Protein 7KDX (pdb70)

Secondary structure (DSSP, 8-state):
-EEEEEEEEESS-B--HHHHHHHHHHTTSHHHHHHEEEPPPEEE---HHHHHHT--SEEEEEEE--TTTHHHHHHHHHHHHHH-TT-EEEEESTTS-SS-TTHHHH-TT--EEE-SS-HHHHHHHHHHHH---TTSTTEEEEETTEEEE-SPPPPP-SEE----TTTTTTTHHHHHHHHHTT---BEEE-SEE--SS--TT--GGG-SS---EEE-HHHHHHHHHHHHHTT--EEEE--SSBTSSTHHHHHHHHHHHHHHHH----EEE-PBPSS--HHHHHHHHHHHHTT-B--EE---B---HHHHHHTT--PPPHHHHHHHHHHHHHTT--EEEEEEET-TT--HHHHHHHHHHHHHTT--S-EEEEE-EE-TTSTT-SHHHHHHHT-EEEEEESS----GGGS-EEEEEEE-SSS-HHHHHHHHHHHHHHIIIIITSTTHHHHHHHHHHH---HHHHHHHHHHHHHT-TTSHHHHHHHHHHHHHHHHHH-TTS-SSSHHHHSHHHHHHHGGG---S---HHHHHHHHHHHTHHHHHHHHHHHHHHTT--GGG-HHHHHHHHHHHHTB--TT--TTT-EEEEESS-HHHHHTTPPP----EEEEE----BSTTS-B---TT-HHHHHHHHH--TTTT--SS-SB--TTTSEEEE-/--SEEEEEEEEESS-B--HHHHHHHHHHTTSHHHHHHEEEPPPEEE---HHHHHHT--SEEEEEEE--TTTHHHHHHHHHHHHHH-TT-EEEEESTTS-SS-TTHHHH-TT--EEE-S--HHHHHHHHHHHTSSS--GGGSTTEEEEETTEEEE-SPPPPPPSEE----TTTTTTTHHHHHHHHHTT---BEEE-SEE--SS--TT--GGG-TT---EEE-HHHHHHHHHHHHHTT--EEEE--SSBTSSTHHHHHHHHHHHHHHHH----EEE-PBPSS--HHHHHHHHHHHHTT-B--EE---B---HHHHHHTT--PPPHHHHHHHHHHHHHTT--EEEEEEET-TT--HHHHHHHHHHHHHTT--S-EEEEE-B--TTSTT-SHHHHHHHT-EEEEEE-S-----GGGS-EEEEEEE-SSS-HHHHHHHHHHHHHHIIIIITSTTHHHHHHHHHHH---HHHHHHHHHHHHHT-TTSHHHHHHHHHHHHHHHHHH-TTS-STTHHHH-HHHHHHHGGG---S---HHHHHHHHHHHTHHHHHHHHHHHHHHTT--STT-HHHHHHHHHHHHTB--TT--TTT-EEEEESS-HHHHHTTPPP----EEEEE----BSGGG-B---TT-HHHHHHHHH--TTTT--SS-SB--GGGEEEEE-

Nearest PDB structures (foldseek):
  7kdx-assembly2_B  TM=1.002E+00  e=0.000E+00  Streptomyces tokunonensis
  7kdy-assembly1_A  TM=9.959E-01  e=0.000E+00  Streptomyces tokunonensis
  7kdx-assembly1_A  TM=9.984E-01  e=0.000E+00  Streptomyces tokunonensis
  7kdy-assembly2_B  TM=9.986E-01  e=0.000E+00  Streptomyces tokunonensis
  1olt-assembly1_A  TM=6.383E-01  e=1.912E-04  Escherichia coli K-12

InterPro domains:
  IPR006158 Cobalamin (vitamin B12)-binding domain [PF02310] (65-134)
  IPR006158 Cobalamin (vitamin B12)-binding domain [PS51332] (1-144)
  IPR006638 Elp3/MiaA/NifB-like, radical SAM core domain [SM00729] (196-414)
  IPR007197 Radical SAM [PS51918] (192-417)
  IPR007197 Radical SAM [SFLDS00029] (6-680)
  IPR023404 Radical SAM, alpha/beta horseshoe [G3DSA:3.80.30.20] (195-388)
  IPR034466 Methyltransferase, class B [SFLDG01123] (6-680)
  IPR034514 Carbapenem intermediate methyltransferase ThnK-like [SFLDF00435] (6-680)
  IPR036724 Cobalamin-binding domain superfamily [SSF52242] (65-139)
  IPR051198 Tetrapyrrole and bacteriochlorophyll biosynthesis methyltransferases [PTHR43409] (62-434)
  IPR058240 Radical SAM superfamily [SSF102114] (189-393)

Solvent-accessible surface area: 51742 Å² total

B-factor: mean 26.06, std 11.7, range [6.48, 109.33]

Organism: Streptomyces tokunonensis (NCBI:txid2689386)

Sequence (1322 aa):
GRKVYFVGLNEYPFLPLVAGLLRTYAEQDERIAAAYDFQEPVFLVAPVQEMADGIVEPDVLALSCYVWNFRRRQMKVAKLVKERYPNVLVVAGGPHVPDRPGNFFEEKHPYVDVLAHGEGEVAFRELLATRLSDYTAVPGVSVRRGTEAVVGPKAKRLPRLIDTPSPYLLGVMDGAVATCRERGLRFYALWETNRGCPYSCSFCDWGSATMSSTLRKFEDERLQDEIEWFARHDDVEDLFICDANFGIMPRDLEIAHALAEARGELGAPRQQVRVNFAKNSNDRVFDISKTWHDADLLMMGTTLSMQSTDMDVLEAIDRKNIGLDNYRKLQQRYAAENIHTYTELILGLPMMETARSFRDGIGSLLEAGNHEDLRVYELGILPNAPLNTPEKIEQYGLRTVPKRMMYVETPDDEAETFEMVMETNAMPRDAWVESFSSFIQAVQFLHNGCYTRYLSIFLRQEHGIGYTRFYEGLQDYFTGRPDTVLGALYLRMRSLYHDYIDMPALPLANLVASQPDMAADLAPYGRRRGWTIDNWGWLRIATDFDRFHTELREYLATLGLDPAGDARLEDVLRFQQDVMLRPDYSPELGKSAEYAHDWPGYFAGGLLRPRRVRVAYGDQSFGANGRYRPVPGDLKAFTMAAIGTSYPVSRMGHFCHRRFESSAEVTSLSRGRKVYFVGLNEYPFLPLVAGLLRTYAEQDERIAAAYDDFQEPVFLVAPVQEMADGIVEPDVLALSCYVWNFRRQMKVAKLVKERYPNVLVVAGGPHVPDRPGNFFEKHPYVDVLAHGEGEVAFRELLATRLSDHPDYTAVPGVSVRRGTEAVVGPKAKRLPRLIDTPSPYLLGVMDGAVATCRERGLRFYALWETNRGCPYSSCSSFCDWGSATMSTLRKFEDERLQDEIEWFARHDVEDLFICDANFGIMPRDLEIAHALAEARGELGAPRRQVRVNFAKNSNDRVFDISKTWHDADLLMGTTLSMQSTDMDVLEAIDRKNIGLDNYRKLQQRYAAENIHTYTELILGLPMETARSFRDGIGSLLEAGNHEDLRVYELGILPNAPLNTPEKIEQYGLRTVPKRMMYVERTPDDDEAETFFEMVMETNAMPRDAWVESFSFIQAVQFLHNGCCYTRRYLSIFLRQEHGIGYTRFYEGLQDYFTGRPDTVLGALYLRMRSSLYHDYIDMPALPLANLVASQPDMAADLAPYGRRRGWTIDDNWGWLRIATDFDRFHTELREYLATLGLDPAGDARLEDVLRFQQDVMLRPDYSPELGKSAEYAHDWPGYFAGGLLRPRRVRVAYGDQSFGANGRYRPVPGDLKAFTMAAIGTSYPVSRMGHFCHRFESAEVTSL

Radius of gyration: 35.98 Å; Cα contacts (8 Å, |Δi|>4): 2630; chains: 2; bounding box: 91×93×91 Å

Foldseek 3Di:
DAEEEEEAEDAAFAFPQVLLQQVQLLVVPVVLVVPYDYDQYHYYDDDLVVVLVVCPRHQEYEYADDLQFNLSVLSSLVSNCVVPVNHAYEYEYQQCFPDCAQVCVVRVSHFKYFYADPNQQSSVVSVVVPPVHLQRARMWGQDPRDTRHHHHHDDADLAHETDGSLVVCVSVVSVVVCVVVVHQYEYEAEQKDADCAAQQLDCQSVHYVHDIGGYHDVVLLVVLLSQLVVANAHYEYRDQAQQPDPCSLVSLLSNLVSCVPRVPHQEYHYAHHQPDDVSLVSSQLSCLVSNHYPAHENEDQFDDPVLCVLRRHDHDDLLVLLVVLVVCVVVLRHHAYEHEFPGFQDALVRLLVRVLSNVVSPPQAHYHYYFRWRGSPRNCPDPVNCVVWVFDWDKAFAAADPDPSRTRITTTTQDTPRYHNLSSLLSVLLVLCSCCCRNLLLCVLVLVCCCVPVVQGPSNVSVLLLVVLCVPCPALSVVLSVVSSVLVVCNRVPRNCHPQQNQVVDVVLQVLCVLQDDDRRDDSSLSSNSSCLVVVVRNLVVVLVSCVVVVRRCVVPVQSVQVSVVSSQFFQHQQDDLVVWGKDWGQWPSLCVVSPDDIDRFIKMWTFNQQAFFSVRPQGHDRPRSNSSSCRAFNDSPPGTRRGHGGGPRNPTDIGTD/DQAAEEEEEAEDAAFEFPQVLLLQVQLLVVPVVLVRHYDYDQYHYYDDDLVVVLVVCPNHQEYEYADDLQFNLSVLSSLVSNCVVPVNHAYEYEYQQCFPDCAQVCVVRVSHFKYAAFDPNQQSSLQSVLVPDPHRDSLAGARMWGQDPRDTRHHHHDDDADLEHETDRSLVVCSRVVSVVVCVVVVHQHEYEAEQKDAACAAQQLDCQSVHYVHDIHGYDDVNLLVVLLSQLVVQNAHYEYRDQAQQPDPCSLVSLLSNLVSCVPRVDHQEYHYAHHQPDDVSLVSSLLSCVVSLHYPAHENEDQFDDPVLCVLRRHDHDDLLVLLVVLVVCVVSVRHHAYEHEFPGFQDALVRLLVRVLSNVVSPPQAYYHYDFRWRGSPRNCPDPVNCVVWVFDWDWAFAAQDPDDPSRTRTTTTTQDTPRYHNLSSLLSVLLVLCSCCCRNLLLCVLVLVCCCVPVVQGPSNVSVLLLVVLCVPCPALSVVLSVVSSVLVVCNRVPRNCHPQQNQVVDVVLCVQCVLQDDDRRDDSSLSSNSSCLVVVVRNLVVVLVSCVVVVRRVVVPQVSVQSSVVSSQFFQHLQADLVQFGKDKGQWPSVCVVSPDDIDRFIKMKTFNDQAFWRVRPQGHDRPRSNSSSCRAFNDSPPGIRGGHGGGDPVRMDMGTD

Structure (mmCIF, N/CA/C/O backbone):
data_7KDX
#
_entry.id   7KDX
#
_cell.length_a   68.644
_cell.length_b   137.739
_cell.length_c   77.914
_cell.angle_alpha   90.000
_cell.angle_beta   90.470
_cell.angle_gamma   90.000
#
_symmetry.space_group_name_H-M   'P 1 21 1'
#
loop_
_entity.id
_entity.type
_entity.pdbx_description
1 polymer 'Methyltransferase TokK'
2 non-polymer 'IRON/SULFUR CLUSTER'
3 non-polymer "5'-DEOXYADENOSINE"
4 non-polymer COBALAMIN
5 non-polymer METHIONINE
6 non-polymer 1,2-ETHANEDIOL
7 non-polymer 'POTASSIUM ION'
8 non-polymer 'CHLORIDE ION'
9 water water
#
loop_
_atom_site.group_PDB
_atom_site.id
_atom_site.type_symbol
_atom_site.label_atom_id
_atom_site.label_alt_id
_atom_site.label_comp_id
_atom_site.label_asym_id
_atom_site.label_entity_id
_atom_site.label_seq_id
_atom_site.pdbx_PDB_ins_code
_atom_site.Cartn_x
_atom_site.Cartn_y
_atom_site.Cartn_z
_atom_site.occupancy
_atom_site.B_iso_or_equiv
_atom_site.auth_seq_id
_atom_site.auth_comp_id
_atom_site.auth_asym_id
_atom_site.auth_atom_id
_atom_site.pdbx_PDB_model_num
ATOM 1 N N . GLY A 1 9 ? -7.274 -24.138 -3.066 1.00 37.92 9 GLY A N 1
ATOM 2 C CA . GLY A 1 9 ? -7.121 -23.526 -4.373 1.00 37.78 9 GLY A CA 1
ATOM 3 C C . GLY A 1 9 ? -5.689 -23.482 -4.872 1.00 36.76 9 GLY A C 1
ATOM 4 O O . GLY A 1 9 ? -4.747 -23.675 -4.102 1.00 38.98 9 GLY A O 1
ATOM 5 N N . ARG A 1 10 ? -5.525 -23.241 -6.172 1.00 32.22 10 ARG A N 1
ATOM 6 C CA . ARG A 1 10 ? -4.197 -23.078 -6.751 1.00 31.65 10 ARG A CA 1
ATOM 7 C C . ARG A 1 10 ? -3.585 -21.759 -6.289 1.00 32.01 10 ARG A C 1
ATOM 8 O O . ARG A 1 10 ? -4.091 -20.682 -6.621 1.00 30.31 10 ARG A O 1
ATOM 16 N N . LYS A 1 11 ? -2.487 -21.844 -5.543 1.00 32.41 11 LYS A N 1
ATOM 17 C CA . LYS A 1 11 ? -1.892 -20.669 -4.922 1.00 30.94 11 LYS A CA 1
ATOM 18 C C . LYS A 1 11 ? -1.045 -19.912 -5.939 1.00 28.90 11 LYS A C 1
ATOM 19 O O . LYS A 1 11 ? -0.148 -20.486 -6.565 1.00 25.89 11 LYS A O 1
ATOM 25 N N . VAL A 1 12 ? -1.341 -18.628 -6.109 1.00 25.73 12 VAL A N 1
ATOM 26 C CA . VAL A 1 12 ? -0.623 -17.755 -7.030 1.00 22.31 12 VAL A CA 1
ATOM 27 C C . VAL A 1 12 ? 0.216 -16.796 -6.199 1.00 20.67 12 VAL A C 1
ATOM 28 O O . VAL A 1 12 ? -0.327 -16.029 -5.392 1.00 18.64 12 VAL A O 1
ATOM 32 N N . TYR A 1 13 ? 1.536 -16.859 -6.374 1.00 21.16 13 TYR A N 1
ATOM 33 C CA . TYR A 1 13 ? 2.482 -15.975 -5.701 1.00 21.80 13 TYR A CA 1
ATOM 34 C C . TYR A 1 13 ? 3.007 -14.937 -6.685 1.00 24.55 13 TYR A C 1
ATOM 35 O O . TYR A 1 13 ? 3.359 -15.277 -7.819 1.00 23.93 13 TYR A O 1
ATOM 44 N N . PHE A 1 14 ? 3.054 -13.679 -6.253 1.00 23.58 14 PHE A N 1
ATOM 45 C CA . PHE A 1 14 ? 3.688 -12.596 -6.998 1.00 22.22 14 PHE A CA 1
ATOM 46 C C . PHE A 1 14 ? 4.965 -12.186 -6.280 1.00 23.31 14 PHE A C 1
ATOM 47 O O . PHE A 1 14 ? 4.961 -12.015 -5.056 1.00 24.79 14 PHE A O 1
ATOM 55 N N . VAL A 1 15 ? 6.051 -12.018 -7.031 1.00 19.51 15 VAL A N 1
ATOM 56 C CA . VAL A 1 15 ? 7.294 -11.479 -6.484 1.00 19.18 15 VAL A CA 1
ATOM 57 C C . VAL A 1 15 ? 7.723 -10.304 -7.350 1.00 18.06 15 VAL A C 1
ATOM 58 O O . VAL A 1 15 ? 8.002 -10.475 -8.543 1.00 18.13 15 VAL A O 1
ATOM 62 N N . GLY A 1 16 ? 7.769 -9.115 -6.755 1.00 15.49 16 GLY A N 1
ATOM 63 C CA . GLY A 1 16 ? 8.221 -7.918 -7.435 1.00 15.08 16 GLY A CA 1
ATOM 64 C C . GLY A 1 16 ? 8.972 -7.038 -6.461 1.00 16.98 16 GLY A C 1
ATOM 65 O O . GLY A 1 16 ? 8.401 -6.105 -5.887 1.00 18.99 16 GLY A O 1
ATOM 66 N N . LEU A 1 17 ? 10.254 -7.341 -6.261 1.00 17.09 17 LEU A N 1
ATOM 67 C CA . LEU A 1 17 ? 11.047 -6.707 -5.216 1.00 17.62 17 LEU A CA 1
ATOM 68 C C . LEU A 1 17 ? 11.446 -5.290 -5.593 1.00 17.85 17 LEU A C 1
ATOM 69 O O . LEU A 1 17 ? 11.849 -5.017 -6.728 1.00 16.98 17 LEU A O 1
ATOM 74 N N . ASN A 1 18 ? 11.362 -4.394 -4.618 1.00 16.13 18 ASN A N 1
ATOM 75 C CA . ASN A 1 18 ? 11.809 -3.021 -4.773 1.00 21.41 18 ASN A CA 1
ATOM 76 C C . ASN A 1 18 ? 12.671 -2.678 -3.569 1.00 19.84 18 ASN A C 1
ATOM 77 O O . ASN A 1 18 ? 12.313 -3.008 -2.434 1.00 18.24 18 ASN A O 1
ATOM 82 N N . GLU A 1 19 ? 13.813 -2.027 -3.810 1.00 16.98 19 GLU A N 1
ATOM 83 C CA . GLU A 1 19 ? 14.675 -1.650 -2.693 1.00 23.59 19 GLU A CA 1
ATOM 84 C C . GLU A 1 19 ? 14.006 -0.605 -1.809 1.00 22.28 19 GLU A C 1
ATOM 85 O O . GLU A 1 19 ? 14.061 -0.698 -0.577 1.00 24.58 19 GLU A O 1
ATOM 91 N N . TYR A 1 20 ? 13.372 0.394 -2.415 1.00 20.78 20 TYR A N 1
ATOM 92 C CA . TYR A 1 20 ? 12.548 1.317 -1.650 1.00 22.32 20 TYR A CA 1
ATOM 93 C C . TYR A 1 20 ? 11.102 0.831 -1.630 1.00 21.83 20 TYR A C 1
ATOM 94 O O . TYR A 1 20 ? 10.643 0.199 -2.587 1.00 19.39 20 TYR A O 1
ATOM 103 N N . PRO A 1 21 ? 10.357 1.084 -0.546 1.00 22.91 21 PRO A N 1
ATOM 104 C CA . PRO A 1 21 ? 8.973 0.593 -0.483 1.00 24.19 21 PRO A CA 1
ATOM 105 C C . PRO A 1 21 ? 8.060 1.256 -1.504 1.00 22.08 21 PRO A C 1
ATOM 106 O O . PRO A 1 21 ? 7.694 2.429 -1.368 1.00 23.85 21 PRO A O 1
ATOM 110 N N . PHE A 1 22 ? 7.728 0.508 -2.554 1.00 21.70 22 PHE A N 1
ATOM 111 C CA . PHE A 1 22 ? 6.713 0.888 -3.526 1.00 19.13 22 PHE A CA 1
ATOM 112 C C . PHE A 1 22 ? 5.625 -0.173 -3.486 1.00 20.63 22 PHE A C 1
ATOM 113 O O . PHE A 1 22 ? 5.926 -1.371 -3.492 1.00 24.60 22 PHE A O 1
ATOM 121 N N . LEU A 1 23 ? 4.370 0.262 -3.450 1.00 17.24 23 LEU A N 1
ATOM 122 C CA . LEU A 1 23 ? 3.267 -0.684 -3.365 1.00 16.19 23 LEU A CA 1
ATOM 123 C C . LEU A 1 23 ? 3.257 -1.594 -4.594 1.00 17.25 23 LEU A C 1
ATOM 124 O O . LEU A 1 23 ? 3.606 -1.154 -5.693 1.00 19.75 23 LEU A O 1
ATOM 129 N N . PRO A 1 24 ? 2.885 -2.866 -4.441 1.00 19.45 24 PRO A N 1
ATOM 130 C CA . PRO A 1 24 ? 2.918 -3.828 -5.568 1.00 17.93 24 PRO A CA 1
ATOM 131 C C . PRO A 1 24 ? 1.748 -3.655 -6.530 1.00 18.59 24 PRO A C 1
ATOM 132 O O . PRO A 1 24 ? 0.839 -4.489 -6.624 1.00 18.60 24 PRO A O 1
ATOM 136 N N . LEU A 1 25 ? 1.786 -2.552 -7.285 1.00 16.69 25 LEU A N 1
ATOM 137 C CA . LEU A 1 25 ? 0.691 -2.219 -8.193 1.00 14.97 25 LEU A CA 1
ATOM 138 C C . LEU A 1 25 ? 0.507 -3.284 -9.272 1.00 15.75 25 LEU A C 1
ATOM 139 O O . LEU A 1 25 ? -0.628 -3.632 -9.620 1.00 18.16 25 LEU A O 1
ATOM 144 N N . VAL A 1 26 ? 1.609 -3.807 -9.821 1.00 16.68 26 VAL A N 1
ATOM 145 C CA . VAL A 1 26 ? 1.507 -4.803 -10.889 1.00 15.86 26 VAL A CA 1
ATOM 146 C C . VAL A 1 26 ? 0.745 -6.031 -10.404 1.00 16.08 26 VAL A C 1
ATOM 147 O O . VAL A 1 26 ? -0.158 -6.531 -11.087 1.00 17.74 26 VAL A O 1
ATOM 151 N N . ALA A 1 27 ? 1.093 -6.534 -9.215 1.00 13.29 27 ALA A N 1
ATOM 152 C CA . ALA A 1 27 ? 0.384 -7.691 -8.676 1.00 17.71 27 ALA A CA 1
ATOM 153 C C . ALA A 1 27 ? -1.108 -7.412 -8.558 1.00 15.35 27 ALA A C 1
ATOM 154 O O . ALA A 1 27 ? -1.935 -8.262 -8.910 1.00 20.27 27 ALA A O 1
ATOM 156 N N . GLY A 1 28 ? -1.472 -6.215 -8.094 1.00 15.91 28 GLY A N 1
ATOM 157 C CA . GLY A 1 28 ? -2.881 -5.883 -7.959 1.00 18.54 28 GLY A CA 1
ATOM 158 C C . GLY A 1 28 ? -3.588 -5.762 -9.294 1.00 21.14 28 GLY A C 1
ATOM 159 O O . GLY A 1 28 ? -4.718 -6.236 -9.452 1.00 19.04 28 GLY A O 1
ATOM 160 N N . LEU A 1 29 ? -2.931 -5.138 -10.277 1.00 19.02 29 LEU A N 1
ATOM 161 C CA . LEU A 1 29 ? -3.530 -5.001 -11.601 1.00 18.42 29 LEU A CA 1
ATOM 162 C C . LEU A 1 29 ? -3.736 -6.364 -12.249 1.00 19.49 29 LEU A C 1
ATOM 163 O O . LEU A 1 29 ? -4.804 -6.649 -12.802 1.00 21.77 29 LEU A O 1
ATOM 168 N N . LEU A 1 30 ? -2.717 -7.223 -12.193 1.00 16.01 30 LEU A N 1
ATOM 169 C CA . LEU A 1 30 ? -2.821 -8.524 -12.843 1.00 17.66 30 LEU A CA 1
ATOM 170 C C . LEU A 1 30 ? -3.886 -9.393 -12.186 1.00 21.90 30 LEU A C 1
ATOM 171 O O . LEU A 1 30 ? -4.676 -10.047 -12.878 1.00 23.00 30 LEU A O 1
ATOM 176 N N . ARG A 1 31 ? -3.930 -9.409 -10.853 1.00 21.32 31 ARG A N 1
ATOM 177 C CA . ARG A 1 31 ? -4.913 -10.234 -10.157 1.00 21.63 31 ARG A CA 1
ATOM 178 C C . ARG A 1 31 ? -6.333 -9.761 -10.441 1.00 23.97 31 ARG A C 1
ATOM 179 O O . ARG A 1 31 ? -7.195 -10.558 -10.833 1.00 26.01 31 ARG A O 1
ATOM 187 N N . THR A 1 32 ? -6.603 -8.463 -10.244 1.00 21.04 32 THR A N 1
ATOM 188 C CA . THR A 1 32 ? -7.981 -7.993 -10.341 1.00 20.41 32 THR A CA 1
ATOM 189 C C . THR A 1 32 ? -8.489 -8.040 -11.775 1.00 25.48 32 THR A C 1
ATOM 190 O O . THR A 1 32 ? -9.685 -8.260 -11.996 1.00 25.06 32 THR A O 1
ATOM 194 N N . TYR A 1 33 ? -7.608 -7.858 -12.762 1.00 22.74 33 TYR A N 1
ATOM 195 C CA . TYR A 1 33 ? -8.025 -8.070 -14.143 1.00 21.65 33 TYR A CA 1
ATOM 196 C C . TYR A 1 33 ? -8.372 -9.534 -14.383 1.00 23.72 33 TYR A C 1
ATOM 197 O O . TYR A 1 33 ? -9.397 -9.849 -15.001 1.00 25.27 33 TYR A O 1
ATOM 206 N N . ALA A 1 34 ? -7.526 -10.446 -13.896 1.00 22.23 34 ALA A N 1
ATOM 207 C CA . ALA A 1 34 ? -7.766 -11.870 -14.104 1.00 24.68 34 ALA A CA 1
ATOM 208 C C . ALA A 1 34 ? -9.013 -12.349 -13.373 1.00 26.16 34 ALA A C 1
ATOM 209 O O . ALA A 1 34 ? -9.703 -13.251 -13.861 1.00 31.38 34 ALA A O 1
ATOM 211 N N . GLU A 1 35 ? -9.323 -11.760 -12.216 1.00 24.32 35 GLU A N 1
ATOM 212 C CA . GLU A 1 35 ? -10.468 -12.207 -11.430 1.00 28.97 35 GLU A CA 1
ATOM 213 C C . GLU A 1 35 ? -11.804 -11.843 -12.061 1.00 29.99 35 GLU A C 1
ATOM 214 O O . GLU A 1 35 ? -12.844 -12.251 -11.536 1.00 33.69 35 GLU A O 1
ATOM 220 N N . GLN A 1 36 ? -11.806 -11.086 -13.158 1.00 29.55 36 GLN A N 1
ATOM 221 C CA . GLN A 1 36 ? -13.046 -10.855 -13.890 1.00 29.41 36 GLN A CA 1
ATOM 222 C C . GLN A 1 36 ? -13.582 -12.149 -14.498 1.00 29.71 36 GLN A C 1
ATOM 223 O O . GLN A 1 36 ? -14.789 -12.268 -14.740 1.00 33.14 36 GLN A O 1
ATOM 229 N N . ASP A 1 37 ? -12.707 -13.120 -14.746 1.00 27.55 37 ASP A N 1
ATOM 230 C CA . ASP A 1 37 ? -13.108 -14.479 -15.096 1.00 30.19 37 ASP A CA 1
ATOM 231 C C . ASP A 1 37 ? -13.483 -15.199 -13.804 1.00 34.51 37 ASP A C 1
ATOM 232 O O . ASP A 1 37 ? -12.617 -15.471 -12.967 1.00 34.10 37 ASP A O 1
ATOM 237 N N . GLU A 1 38 ? -14.773 -15.507 -13.638 1.00 37.04 38 GLU A N 1
ATOM 238 C CA . GLU A 1 38 ? -15.231 -16.104 -12.387 1.00 41.70 38 GLU A CA 1
ATOM 239 C C . GLU A 1 38 ? -14.571 -17.452 -12.120 1.00 36.34 38 GLU A C 1
ATOM 240 O O . GLU A 1 38 ? -14.367 -17.818 -10.957 1.00 37.72 38 GLU A O 1
ATOM 246 N N . ARG A 1 39 ? -14.220 -18.196 -13.173 1.00 34.05 39 ARG A N 1
ATOM 247 C CA . ARG A 1 39 ? -13.520 -19.463 -12.976 1.00 35.58 39 ARG A CA 1
ATOM 248 C C . ARG A 1 39 ? -12.129 -19.242 -12.400 1.00 33.64 39 ARG A C 1
ATOM 249 O O . ARG A 1 39 ? -11.656 -20.041 -11.585 1.00 33.96 39 ARG A O 1
ATOM 257 N N . ILE A 1 40 ? -11.450 -18.177 -12.827 1.00 35.09 40 ILE A N 1
ATOM 258 C CA . ILE A 1 40 ? -10.135 -17.871 -12.276 1.00 31.15 40 ILE A CA 1
ATOM 259 C C . ILE A 1 40 ? -10.259 -17.474 -10.811 1.00 29.33 40 ILE A C 1
ATOM 260 O O . ILE A 1 40 ? -9.499 -17.944 -9.955 1.00 31.63 40 ILE A O 1
ATOM 265 N N . ALA A 1 41 ? -11.225 -16.607 -10.500 1.00 28.35 41 ALA A N 1
ATOM 266 C CA . ALA A 1 41 ? -11.412 -16.164 -9.122 1.00 31.40 41 ALA A CA 1
ATOM 267 C C . ALA A 1 41 ? -11.711 -17.339 -8.197 1.00 35.33 41 ALA A C 1
ATOM 268 O O . ALA A 1 41 ? -11.240 -17.376 -7.054 1.00 36.12 41 ALA A O 1
ATOM 270 N N . ALA A 1 42 ? -12.479 -18.316 -8.680 1.00 35.65 42 ALA A N 1
ATOM 271 C CA . ALA A 1 42 ? -12.822 -19.463 -7.847 1.00 37.16 42 ALA A CA 1
ATOM 272 C C . ALA A 1 42 ? -11.667 -20.452 -7.741 1.00 35.74 42 ALA A C 1
ATOM 273 O O . ALA A 1 42 ? -11.445 -21.035 -6.675 1.00 37.79 42 ALA A O 1
ATOM 275 N N . ALA A 1 43 ? -10.927 -20.658 -8.832 1.00 34.80 43 ALA A N 1
ATOM 276 C CA . ALA A 1 43 ? -9.928 -21.721 -8.865 1.00 32.79 43 ALA A CA 1
ATOM 277 C C . ALA A 1 43 ? -8.611 -21.317 -8.217 1.00 33.09 43 ALA A C 1
ATOM 278 O O . ALA A 1 43 ? -7.869 -22.186 -7.744 1.00 33.65 43 ALA A O 1
ATOM 280 N N . TYR A 1 44 ? -8.294 -20.028 -8.189 1.00 33.24 44 TYR A N 1
ATOM 281 C CA . TYR A 1 44 ? -6.980 -19.561 -7.776 1.00 31.48 44 TYR A CA 1
ATOM 282 C C . TYR A 1 44 ? -7.060 -18.812 -6.454 1.00 29.50 44 TYR A C 1
ATOM 283 O O . TYR A 1 44 ? -8.013 -18.064 -6.206 1.00 30.56 44 TYR A O 1
ATOM 292 N N . ASP A 1 45 ? -6.048 -19.017 -5.614 1.00 27.40 45 ASP A N 1
ATOM 293 C CA . ASP A 1 45 ? -5.913 -18.346 -4.323 1.00 28.78 45 ASP A CA 1
ATOM 294 C C . ASP A 1 45 ? -4.709 -17.412 -4.410 1.00 27.24 45 ASP A C 1
ATOM 295 O O . ASP A 1 45 ? -3.561 -17.853 -4.298 1.00 26.02 45 ASP A O 1
ATOM 300 N N . PHE A 1 46 ? -4.971 -16.120 -4.604 1.00 25.83 46 PHE A N 1
ATOM 301 C CA . PHE A 1 46 ? -3.902 -15.142 -4.774 1.00 24.68 46 PHE A CA 1
ATOM 302 C C . PHE A 1 46 ? -3.304 -14.779 -3.420 1.00 25.65 46 PHE A C 1
ATOM 303 O O . PHE A 1 46 ? -4.018 -14.329 -2.519 1.00 28.47 46 PHE A O 1
ATOM 311 N N . GLN A 1 47 ? -1.993 -14.948 -3.291 1.00 26.54 47 GLN A N 1
ATOM 312 C CA . GLN A 1 47 ? -1.286 -14.685 -2.048 1.00 25.60 47 GLN A CA 1
ATOM 313 C C . GLN A 1 47 ? -0.896 -13.213 -1.957 1.00 25.75 47 GLN A C 1
ATOM 314 O O . GLN A 1 47 ? -0.925 -12.473 -2.943 1.00 25.36 47 GLN A O 1
ATOM 320 N N . GLU A 1 48 ? -0.524 -12.791 -0.751 1.00 25.14 48 GLU A N 1
ATOM 321 C CA . GLU A 1 48 ? -0.023 -11.436 -0.568 1.00 26.63 48 GLU A CA 1
ATOM 322 C C . GLU A 1 48 ? 1.257 -11.261 -1.376 1.00 24.39 48 GLU A C 1
ATOM 323 O O . GLU A 1 48 ? 2.120 -12.148 -1.360 1.00 23.32 48 GLU A O 1
ATOM 329 N N . PRO A 1 49 ? 1.412 -10.160 -2.104 1.00 23.09 49 PRO A N 1
ATOM 330 C CA . PRO A 1 49 ? 2.603 -10.001 -2.945 1.00 19.88 49 PRO A CA 1
ATOM 331 C C . PRO A 1 49 ? 3.866 -9.850 -2.116 1.00 21.64 49 PRO A C 1
ATOM 332 O O . PRO A 1 49 ? 3.859 -9.291 -1.017 1.00 21.49 49 PRO A O 1
ATOM 336 N N . VAL A 1 50 ? 4.961 -10.367 -2.659 1.00 19.73 50 VAL A N 1
ATOM 337 C CA . VAL A 1 50 ? 6.283 -10.213 -2.067 1.00 21.38 50 VAL A CA 1
ATOM 338 C C . VAL A 1 50 ? 6.960 -9.050 -2.774 1.00 22.74 50 VAL A C 1
ATOM 339 O O . VAL A 1 50 ? 7.343 -9.160 -3.943 1.00 24.00 50 VAL A O 1
ATOM 343 N N . PHE A 1 51 ? 7.123 -7.932 -2.068 1.00 18.97 51 PHE A N 1
ATOM 344 C CA . PHE A 1 51 ? 7.715 -6.745 -2.658 1.00 16.92 51 PHE A CA 1
ATOM 345 C C . PHE A 1 51 ? 8.788 -6.099 -1.796 1.00 18.37 51 PHE A C 1
ATOM 346 O O . PHE A 1 51 ? 9.512 -5.235 -2.302 1.00 17.84 51 PHE A O 1
ATOM 354 N N . LEU A 1 52 ? 8.928 -6.488 -0.532 1.00 16.29 52 LEU A N 1
ATOM 355 C CA . LEU A 1 52 ? 9.997 -5.965 0.308 1.00 21.33 52 LEU A CA 1
ATOM 356 C C . LEU A 1 52 ? 11.194 -6.908 0.268 1.00 21.37 52 LEU A C 1
ATOM 357 O O . LEU A 1 52 ? 11.036 -8.132 0.265 1.00 24.21 52 LEU A O 1
ATOM 362 N N . VAL A 1 53 ? 12.396 -6.330 0.236 1.00 22.94 53 VAL A N 1
ATOM 363 C CA . VAL A 1 53 ? 13.600 -7.130 0.058 1.00 26.77 53 VAL A CA 1
ATOM 364 C C . VAL A 1 53 ? 13.861 -7.971 1.301 1.00 26.59 53 VAL A C 1
ATOM 365 O O . VAL A 1 53 ? 13.754 -7.493 2.440 1.00 23.25 53 VAL A O 1
ATOM 369 N N . ALA A 1 54 ? 14.205 -9.233 1.079 1.00 26.26 54 ALA A N 1
ATOM 370 C CA . ALA A 1 54 ? 14.605 -10.155 2.132 1.00 30.21 54 ALA A CA 1
ATOM 371 C C . ALA A 1 54 ? 15.653 -11.084 1.543 1.00 29.48 54 ALA A C 1
ATOM 372 O O . ALA A 1 54 ? 15.842 -11.119 0.321 1.00 30.64 54 ALA A O 1
ATOM 374 N N . PRO A 1 55 ? 16.375 -11.832 2.382 1.00 29.91 55 PRO A N 1
ATOM 375 C CA . PRO A 1 55 ? 17.346 -12.792 1.840 1.00 30.45 55 PRO A CA 1
ATOM 376 C C . PRO A 1 55 ? 16.686 -13.766 0.873 1.00 33.35 55 PRO A C 1
ATOM 377 O O . PRO A 1 55 ? 15.542 -14.183 1.066 1.00 32.83 55 PRO A O 1
ATOM 381 N N . VAL A 1 56 ? 17.433 -14.124 -0.179 1.00 34.30 56 VAL A N 1
ATOM 382 C CA . VAL A 1 56 ? 16.878 -14.938 -1.260 1.00 31.93 56 VAL A CA 1
ATOM 383 C C . VAL A 1 56 ? 16.336 -16.254 -0.719 1.00 30.26 56 VAL A C 1
ATOM 384 O O . VAL A 1 56 ? 15.232 -16.683 -1.072 1.00 29.90 56 VAL A O 1
ATOM 388 N N . GLN A 1 57 ? 17.105 -16.914 0.147 1.00 30.82 57 GLN A N 1
ATOM 389 C CA . GLN A 1 57 ? 16.646 -18.174 0.717 1.00 33.59 57 GLN A CA 1
ATOM 390 C C . GLN A 1 57 ? 15.350 -17.986 1.493 1.00 34.00 57 GLN A C 1
ATOM 391 O O . GLN A 1 57 ? 14.446 -18.828 1.425 1.00 33.44 57 GLN A O 1
ATOM 397 N N . GLU A 1 58 ? 15.239 -16.881 2.233 1.00 32.98 58 GLU A N 1
ATOM 398 C CA . GLU A 1 58 ? 14.034 -16.629 3.016 1.00 33.76 58 GLU A CA 1
ATOM 399 C C . GLU A 1 58 ? 12.832 -16.371 2.116 1.00 29.60 58 GLU A C 1
ATOM 400 O O . GLU A 1 58 ? 11.725 -16.846 2.397 1.00 30.45 58 GLU A O 1
ATOM 406 N N . MET A 1 59 ? 13.029 -15.634 1.022 1.00 30.05 59 MET A N 1
ATOM 407 C CA . MET A 1 59 ? 11.921 -15.375 0.108 1.00 28.12 59 MET A CA 1
ATOM 408 C C . MET A 1 59 ? 11.442 -16.658 -0.562 1.00 30.43 59 MET A C 1
ATOM 409 O O . MET A 1 59 ? 10.234 -16.879 -0.698 1.00 30.17 59 MET A O 1
ATOM 414 N N . ALA A 1 60 ? 12.372 -17.515 -0.985 1.00 29.17 60 ALA A N 1
ATOM 415 C CA . ALA A 1 60 ? 11.976 -18.775 -1.602 1.00 27.01 60 ALA A CA 1
ATOM 416 C C . ALA A 1 60 ? 11.245 -19.667 -0.606 1.00 30.74 60 ALA A C 1
ATOM 417 O O . ALA A 1 60 ? 10.282 -20.354 -0.966 1.00 29.09 60 ALA A O 1
ATOM 419 N N . ASP A 1 61 ? 11.689 -19.670 0.655 1.00 31.50 61 ASP A N 1
ATOM 420 C CA . ASP A 1 61 ? 11.062 -20.521 1.662 1.00 37.28 61 ASP A CA 1
ATOM 421 C C . ASP A 1 61 ? 9.652 -20.056 2.008 1.00 37.58 61 ASP A C 1
ATOM 422 O O . ASP A 1 61 ? 8.826 -20.868 2.442 1.00 37.12 61 ASP A O 1
ATOM 427 N N . GLY A 1 62 ? 9.355 -18.768 1.834 1.00 33.88 62 GLY A N 1
ATOM 428 C CA . GLY A 1 62 ? 8.007 -18.285 2.089 1.00 33.82 62 GLY A CA 1
ATOM 429 C C . GLY A 1 62 ? 6.994 -18.650 1.025 1.00 35.92 62 GLY A C 1
ATOM 430 O O . GLY A 1 62 ? 5.795 -18.423 1.229 1.00 37.22 62 GLY A O 1
ATOM 431 N N . ILE A 1 63 ? 7.437 -19.217 -0.093 1.00 34.51 63 ILE A N 1
ATOM 432 C CA . ILE A 1 63 ? 6.559 -19.585 -1.198 1.00 31.19 63 ILE A CA 1
ATOM 433 C C . ILE A 1 63 ? 6.234 -21.064 -1.023 1.00 35.85 63 ILE A C 1
ATOM 434 O O . ILE A 1 63 ? 7.031 -21.939 -1.376 1.00 36.27 63 ILE A O 1
ATOM 439 N N . VAL A 1 64 ? 5.048 -21.347 -0.489 1.00 35.18 64 VAL A N 1
ATOM 440 C CA . VAL A 1 64 ? 4.665 -22.686 -0.050 1.00 33.98 64 VAL A CA 1
ATOM 441 C C . VAL A 1 64 ? 3.552 -23.201 -0.949 1.00 31.85 64 VAL A C 1
ATOM 442 O O . VAL A 1 64 ? 2.525 -22.533 -1.126 1.00 31.44 64 VAL A O 1
ATOM 446 N N . GLU A 1 65 ? 3.755 -24.393 -1.503 1.00 33.50 65 GLU A N 1
ATOM 447 C CA . GLU A 1 65 ? 2.800 -25.042 -2.392 1.00 35.84 65 GLU A CA 1
ATOM 448 C C . GLU A 1 65 ? 2.318 -24.125 -3.527 1.00 31.30 65 GLU A C 1
ATOM 449 O O . GLU A 1 65 ? 1.120 -23.967 -3.734 1.00 33.11 65 GLU A O 1
ATOM 455 N N . PRO A 1 66 ? 3.238 -23.516 -4.279 1.00 29.70 66 PRO A N 1
ATOM 456 C CA . PRO A 1 66 ? 2.804 -22.608 -5.345 1.00 24.80 66 PRO A CA 1
ATOM 457 C C . PRO A 1 66 ? 2.321 -23.367 -6.569 1.00 28.37 66 PRO A C 1
ATOM 458 O O . PRO A 1 66 ? 2.937 -24.342 -7.009 1.00 32.95 66 PRO A O 1
ATOM 462 N N . ASP A 1 67 ? 1.200 -22.911 -7.120 1.00 25.53 67 ASP A N 1
ATOM 463 C CA . ASP A 1 67 ? 0.795 -23.373 -8.440 1.00 29.15 67 ASP A CA 1
ATOM 464 C C . ASP A 1 67 ? 1.333 -22.469 -9.540 1.00 28.73 67 ASP A C 1
ATOM 465 O O . ASP A 1 67 ? 1.718 -22.953 -10.611 1.00 28.15 67 ASP A O 1
ATOM 470 N N . VAL A 1 68 ? 1.365 -21.162 -9.293 1.00 26.04 68 VAL A N 1
ATOM 471 C CA . VAL A 1 68 ? 1.892 -20.183 -10.233 1.00 22.72 68 VAL A CA 1
ATOM 472 C C . VAL A 1 68 ? 2.819 -19.254 -9.465 1.00 24.42 68 VAL A C 1
ATOM 473 O O . VAL A 1 68 ? 2.455 -18.759 -8.393 1.00 26.25 68 VAL A O 1
ATOM 477 N N . LEU A 1 69 ? 4.019 -19.035 -9.999 1.00 21.95 69 LEU A N 1
ATOM 478 C CA . LEU A 1 69 ? 4.967 -18.072 -9.450 1.00 20.83 69 LEU A CA 1
ATOM 479 C C . LEU A 1 69 ? 5.140 -16.967 -10.482 1.00 22.02 69 LEU A C 1
ATOM 480 O O . LEU A 1 69 ? 5.764 -17.181 -11.527 1.00 23.82 69 LEU A O 1
ATOM 485 N N . ALA A 1 70 ? 4.582 -15.793 -10.189 1.00 21.94 70 ALA A N 1
ATOM 486 C CA . ALA A 1 70 ? 4.581 -14.664 -11.110 1.00 18.98 70 ALA A CA 1
ATOM 487 C C . ALA A 1 70 ? 5.679 -13.688 -10.702 1.00 19.18 70 ALA A C 1
ATOM 488 O O . ALA A 1 70 ? 5.668 -13.169 -9.580 1.00 19.52 70 ALA A O 1
ATOM 490 N N . LEU A 1 71 ? 6.616 -13.438 -11.611 1.00 19.29 71 LEU A N 1
ATOM 491 C CA . LEU A 1 71 ? 7.789 -12.619 -11.335 1.00 17.92 71 LEU A CA 1
ATOM 492 C C . LEU A 1 71 ? 7.696 -11.325 -12.129 1.00 17.11 71 LEU A C 1
ATOM 493 O O . LEU A 1 71 ? 7.585 -11.353 -13.360 1.00 15.67 71 LEU A O 1
ATOM 498 N N . SER A 1 72 ? 7.737 -10.197 -11.423 1.00 15.52 72 SER A N 1
ATOM 499 C CA . SER A 1 72 ? 7.666 -8.871 -12.030 1.00 12.39 72 SER A CA 1
ATOM 500 C C . SER A 1 72 ? 9.094 -8.329 -12.078 1.00 13.60 72 SER A C 1
ATOM 501 O O . SER A 1 72 ? 9.636 -7.897 -11.057 1.00 16.48 72 SER A O 1
ATOM 504 N N . CYS A 1 73 ? 9.705 -8.350 -13.265 1.00 13.15 73 CYS A N 1
ATOM 505 C CA . CYS A 1 73 ? 11.158 -8.271 -13.401 1.00 12.12 73 CYS A CA 1
ATOM 506 C C . CYS A 1 73 ? 11.604 -6.918 -13.939 1.00 15.30 73 CYS A C 1
ATOM 507 O O . CYS A 1 73 ? 11.201 -6.512 -15.037 1.00 14.53 73 CYS A O 1
ATOM 510 N N . TYR A 1 74 ? 12.463 -6.247 -13.172 1.00 16.05 74 TYR A N 1
ATOM 511 C CA . TYR A 1 74 ? 13.066 -4.967 -13.512 1.00 14.62 74 TYR A CA 1
ATOM 512 C C . TYR A 1 74 ? 14.567 -5.089 -13.308 1.00 12.49 74 TYR A C 1
ATOM 513 O O . TYR A 1 74 ? 15.052 -6.065 -12.732 1.00 15.42 74 TYR A O 1
ATOM 522 N N . VAL A 1 75 ? 15.313 -4.079 -13.766 1.00 14.57 75 VAL A N 1
ATOM 523 C CA . VAL A 1 75 ? 16.766 -4.138 -13.643 1.00 18.65 75 VAL A CA 1
ATOM 524 C C . VAL A 1 75 ? 17.193 -4.273 -12.184 1.00 18.54 75 VAL A C 1
ATOM 525 O O . VAL A 1 75 ? 18.262 -4.825 -11.902 1.00 16.17 75 VAL A O 1
ATOM 529 N N . TRP A 1 76 ? 16.359 -3.829 -11.241 1.00 15.39 76 TRP A N 1
ATOM 530 C CA . TRP A 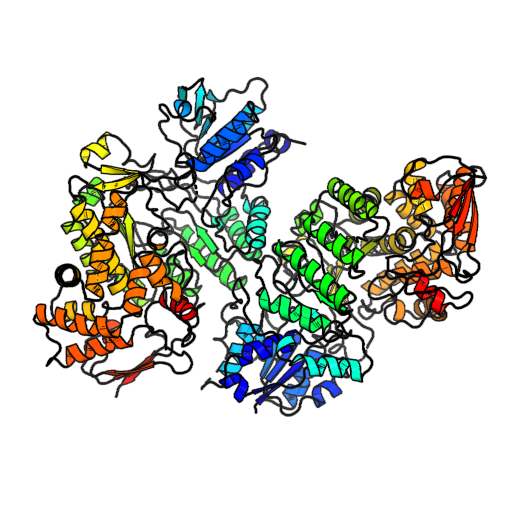1 76 ? 16.725 -3.851 -9.831 1.00 14.16 76 TRP A CA 1
ATOM 531 C C . TRP A 1 76 ? 16.324 -5.132 -9.111 1.00 14.68 76 TRP A C 1
ATOM 532 O O . TRP A 1 76 ? 16.577 -5.243 -7.907 1.00 15.64 76 TRP A O 1
ATOM 543 N N . ASN A 1 77 ? 15.701 -6.099 -9.794 1.00 13.66 77 ASN A N 1
ATOM 544 C CA . ASN A 1 77 ? 15.300 -7.314 -9.093 1.00 17.71 77 ASN A CA 1
ATOM 545 C C . ASN A 1 77 ? 15.398 -8.580 -9.932 1.00 18.48 77 ASN A C 1
ATOM 546 O O . ASN A 1 77 ? 15.010 -9.642 -9.438 1.00 19.21 77 ASN A O 1
ATOM 551 N N . PHE A 1 78 ? 15.903 -8.515 -11.165 1.00 13.66 78 PHE A N 1
ATOM 552 C CA . PHE A 1 78 ? 15.822 -9.658 -12.072 1.00 15.99 78 PHE A CA 1
ATOM 553 C C . PHE A 1 78 ? 16.626 -10.852 -11.563 1.00 18.53 78 PHE A C 1
ATOM 554 O O . PHE A 1 78 ? 16.130 -11.985 -11.542 1.00 18.29 78 PHE A O 1
ATOM 562 N N . ARG A 1 79 ? 17.876 -10.622 -11.155 1.00 19.89 79 ARG A N 1
ATOM 563 C CA A ARG A 1 79 ? 18.738 -11.743 -10.791 0.56 23.15 79 ARG A CA 1
ATOM 564 C CA B ARG A 1 79 ? 18.746 -11.736 -10.785 0.44 23.00 79 ARG A CA 1
ATOM 565 C C . ARG A 1 79 ? 18.270 -12.420 -9.509 1.00 24.29 79 ARG A C 1
ATOM 566 O O . ARG A 1 79 ? 18.289 -13.654 -9.413 1.00 21.99 79 ARG A O 1
ATOM 581 N N . ARG A 1 80 ? 17.850 -11.639 -8.511 1.00 21.25 80 ARG A N 1
ATOM 582 C CA . ARG A 1 80 ? 17.355 -12.256 -7.284 1.00 22.53 80 ARG A CA 1
ATOM 583 C C . ARG A 1 80 ? 16.060 -13.022 -7.524 1.00 22.70 80 ARG A C 1
ATOM 584 O O . ARG A 1 80 ? 15.838 -14.071 -6.907 1.00 23.73 80 ARG A O 1
ATOM 592 N N . GLN A 1 81 ? 15.203 -12.529 -8.419 1.00 18.29 81 GLN A N 1
ATOM 593 C CA . GLN A 1 81 ? 13.949 -13.218 -8.683 1.00 16.07 81 GLN A CA 1
ATOM 594 C C . GLN A 1 81 ? 14.153 -14.455 -9.546 1.00 21.00 81 GLN A C 1
ATOM 595 O O . GLN A 1 81 ? 13.412 -15.433 -9.396 1.00 20.25 81 GLN A O 1
ATOM 601 N N . MET A 1 82 ? 15.158 -14.446 -10.427 1.00 19.54 82 MET A N 1
ATOM 602 C CA . MET A 1 82 ? 15.537 -15.678 -11.115 1.00 24.41 82 MET A CA 1
ATOM 603 C C . MET A 1 82 ? 16.034 -16.730 -10.130 1.00 24.11 82 MET A C 1
ATOM 604 O O . MET A 1 82 ? 15.719 -17.919 -10.267 1.00 27.42 82 MET A O 1
ATOM 609 N N . LYS A 1 83 ? 16.824 -16.310 -9.137 1.00 20.50 83 LYS A N 1
ATOM 610 C CA . LYS A 1 83 ? 17.352 -17.248 -8.151 1.00 23.72 83 LYS A CA 1
ATOM 611 C C . LYS A 1 83 ? 16.237 -17.818 -7.281 1.00 28.42 83 LYS A C 1
ATOM 612 O O . LYS A 1 83 ? 16.250 -19.008 -6.947 1.00 27.98 83 LYS A O 1
ATOM 618 N N . VAL A 1 84 ? 15.265 -16.985 -6.902 1.00 24.78 84 VAL A N 1
ATOM 619 C CA . VAL A 1 84 ? 14.105 -17.489 -6.173 1.00 23.07 84 VAL A CA 1
ATOM 620 C C . VAL A 1 84 ? 13.353 -18.506 -7.021 1.00 27.17 84 VAL A C 1
ATOM 621 O O . VAL A 1 84 ? 12.974 -19.584 -6.543 1.00 25.67 84 VAL A O 1
ATOM 625 N N . ALA A 1 85 ? 13.139 -18.185 -8.301 1.00 22.97 85 ALA A N 1
ATOM 626 C CA . ALA A 1 85 ? 12.452 -19.117 -9.189 1.00 23.21 85 ALA A CA 1
ATOM 627 C C . ALA A 1 85 ? 13.211 -20.433 -9.297 1.00 25.07 85 ALA A C 1
ATOM 628 O O . ALA A 1 85 ? 12.601 -21.508 -9.323 1.00 26.58 85 ALA A O 1
ATOM 630 N N . LYS A 1 86 ? 14.542 -20.367 -9.358 1.00 27.83 86 LYS A N 1
ATOM 631 C CA . LYS A 1 86 ? 15.352 -21.580 -9.410 1.00 31.83 86 LYS A CA 1
ATOM 632 C C . LYS A 1 86 ? 15.122 -22.451 -8.178 1.00 35.73 86 LYS A C 1
ATOM 633 O O . LYS A 1 86 ? 14.897 -23.662 -8.291 1.00 32.73 86 LYS A O 1
ATOM 639 N N . LEU A 1 87 ? 15.155 -21.842 -6.989 1.00 31.71 87 LEU A N 1
ATOM 640 C CA . LEU A 1 87 ? 14.947 -22.600 -5.760 1.00 28.20 87 LEU A CA 1
ATOM 641 C C . LEU A 1 87 ? 13.530 -23.155 -5.684 1.00 28.61 87 LEU A C 1
ATOM 642 O O . LEU A 1 87 ? 13.331 -24.312 -5.297 1.00 31.63 87 LEU A O 1
ATOM 647 N N . VAL A 1 88 ? 12.532 -22.349 -6.050 1.00 24.12 88 VAL A N 1
ATOM 648 C CA . VAL A 1 88 ? 11.148 -22.805 -5.971 1.00 24.70 88 VAL A CA 1
ATOM 649 C C . VAL A 1 88 ? 10.903 -23.937 -6.961 1.00 28.39 88 VAL A C 1
ATOM 650 O O . VAL A 1 88 ? 10.209 -24.913 -6.649 1.00 28.47 88 VAL A O 1
ATOM 654 N N . LYS A 1 89 ? 11.479 -23.833 -8.165 1.00 31.13 89 LYS A N 1
ATOM 655 C CA . LYS A 1 89 ? 11.297 -24.880 -9.167 1.00 34.06 89 LYS A CA 1
ATOM 656 C C . LYS A 1 89 ? 11.917 -26.199 -8.722 1.00 37.92 89 LYS A C 1
ATOM 657 O O . LYS A 1 89 ? 11.387 -27.271 -9.037 1.00 42.38 89 LYS A O 1
ATOM 663 N N . GLU A 1 90 ? 13.032 -26.140 -7.990 1.00 38.34 90 GLU A N 1
ATOM 664 C CA . GLU A 1 90 ? 13.607 -27.350 -7.409 1.00 44.69 90 GLU A CA 1
ATOM 665 C C . GLU A 1 90 ? 12.628 -28.020 -6.456 1.00 46.32 90 GLU A C 1
ATOM 666 O O . GLU A 1 90 ? 12.497 -29.249 -6.447 1.00 47.23 90 GLU A O 1
ATOM 672 N N . ARG A 1 91 ? 11.936 -27.223 -5.641 1.00 43.61 91 ARG A N 1
ATOM 673 C CA . ARG A 1 91 ? 11.031 -27.755 -4.630 1.00 45.24 91 ARG A CA 1
ATOM 674 C C . ARG A 1 91 ? 9.682 -28.167 -5.211 1.00 38.47 91 ARG A C 1
ATOM 675 O O . ARG A 1 91 ? 9.069 -29.122 -4.722 1.00 40.92 91 ARG A O 1
ATOM 683 N N . TYR A 1 92 ? 9.201 -27.470 -6.240 1.00 28.70 92 TYR A N 1
ATOM 684 C CA . TYR A 1 92 ? 7.874 -27.707 -6.807 1.00 29.88 92 TYR A CA 1
ATOM 685 C C . TYR A 1 92 ? 7.978 -27.819 -8.322 1.00 33.56 92 TYR A C 1
ATOM 686 O O . TYR A 1 92 ? 7.869 -26.816 -9.039 1.00 35.21 92 TYR A O 1
ATOM 695 N N . PRO A 1 93 ? 8.184 -29.029 -8.849 1.00 35.66 93 PRO A N 1
ATOM 696 C CA . PRO A 1 93 ? 8.381 -29.174 -10.302 1.00 33.40 93 PRO A CA 1
ATOM 697 C C . PRO A 1 93 ? 7.193 -28.739 -11.151 1.00 32.32 93 PRO A C 1
ATOM 698 O O . PRO A 1 93 ? 7.394 -28.386 -12.320 1.00 34.87 93 PRO A O 1
ATOM 702 N N . ASN A 1 94 ? 5.973 -28.736 -10.621 1.00 27.81 94 ASN A N 1
ATOM 703 C CA . ASN A 1 94 ? 4.809 -28.414 -11.440 1.00 27.63 94 ASN A CA 1
ATOM 704 C C . ASN A 1 94 ? 4.412 -26.945 -11.376 1.00 27.21 94 ASN A C 1
ATOM 705 O O . ASN A 1 94 ? 3.450 -26.551 -12.042 1.00 32.85 94 ASN A O 1
ATOM 710 N N . VAL A 1 95 ? 5.130 -26.115 -10.620 1.00 26.99 95 VAL A N 1
ATOM 711 C CA . VAL A 1 95 ? 4.772 -24.705 -10.563 1.00 24.82 95 VAL A CA 1
ATOM 712 C C . VAL A 1 95 ? 5.003 -24.071 -11.928 1.00 23.55 95 VAL A C 1
ATOM 713 O O . VAL A 1 95 ? 5.977 -24.383 -12.630 1.00 26.80 95 VAL A O 1
ATOM 717 N N . LEU A 1 96 ? 4.088 -23.196 -12.327 1.00 19.92 96 LEU A N 1
ATOM 718 C CA . LEU A 1 96 ? 4.240 -22.427 -13.555 1.00 21.58 96 LEU A CA 1
ATOM 719 C C . LEU A 1 96 ? 4.970 -21.133 -13.217 1.00 24.74 96 LEU A C 1
ATOM 720 O O . LEU A 1 96 ? 4.423 -20.269 -12.525 1.00 24.56 96 LEU A O 1
ATOM 725 N N . VAL A 1 97 ? 6.200 -21.000 -13.701 1.00 24.47 97 VAL A N 1
ATOM 726 C CA . VAL A 1 97 ? 6.991 -19.792 -13.486 1.00 23.92 97 VAL A CA 1
ATOM 727 C C . VAL A 1 97 ? 6.770 -18.859 -14.671 1.00 26.41 97 VAL A C 1
ATOM 728 O O . VAL A 1 97 ? 7.120 -19.195 -15.808 1.00 23.72 97 VAL A O 1
ATOM 732 N N . VAL A 1 98 ? 6.178 -17.695 -14.405 1.00 22.91 98 VAL A N 1
ATOM 733 C CA . VAL A 1 98 ? 5.868 -16.692 -15.420 1.00 19.66 98 VAL A CA 1
ATOM 734 C C . VAL A 1 98 ? 6.588 -15.405 -15.049 1.00 20.60 98 VAL A C 1
ATOM 735 O O . VAL A 1 98 ? 6.339 -14.844 -13.977 1.00 18.10 98 VAL A O 1
ATOM 739 N N . ALA A 1 99 ? 7.452 -14.922 -15.936 1.00 21.50 99 ALA A N 1
ATOM 740 C CA . ALA A 1 99 ? 8.183 -13.680 -15.707 1.00 18.56 99 ALA A CA 1
ATOM 741 C C . ALA A 1 99 ? 7.751 -12.629 -16.718 1.00 19.09 99 ALA A C 1
ATOM 742 O O . ALA A 1 99 ? 7.759 -12.880 -17.929 1.00 20.01 99 ALA A O 1
ATOM 744 N N . GLY A 1 100 ? 7.355 -11.464 -16.212 1.00 17.93 100 GLY A N 1
ATOM 745 C CA . GLY A 1 100 ? 7.054 -10.311 -17.034 1.00 14.08 100 GLY A CA 1
ATOM 746 C C . GLY A 1 100 ? 7.832 -9.103 -16.553 1.00 15.29 100 GLY A C 1
ATOM 747 O O . GLY A 1 100 ? 8.717 -9.236 -15.701 1.00 15.75 100 GLY A O 1
ATOM 748 N N . GLY A 1 101 ? 7.522 -7.925 -17.088 1.00 12.05 101 GLY A N 1
ATOM 749 C CA . GLY A 1 101 ? 8.238 -6.723 -16.726 1.00 12.47 101 GLY A CA 1
ATOM 750 C C . GLY A 1 101 ? 9.229 -6.320 -17.798 1.00 12.86 101 GLY A C 1
ATOM 751 O O . GLY A 1 101 ? 9.546 -7.098 -18.706 1.00 15.50 101 GLY A O 1
ATOM 752 N N . PRO A 1 102 ? 9.747 -5.091 -17.711 1.00 14.44 102 PRO A N 1
ATOM 753 C CA . PRO A 1 102 ? 10.588 -4.562 -18.797 1.00 12.71 102 PRO A CA 1
ATOM 754 C C . PRO A 1 102 ? 11.966 -5.190 -18.889 1.00 13.73 102 PRO A C 1
ATOM 755 O O . PRO A 1 102 ? 12.677 -4.910 -19.862 1.00 16.13 102 PRO A O 1
ATOM 759 N N . HIS A 1 103 ? 12.383 -6.009 -17.922 1.00 13.33 103 HIS A N 1
ATOM 760 C CA . HIS A 1 103 ? 13.660 -6.693 -18.058 1.00 14.20 103 HIS A CA 1
ATOM 761 C C . HIS A 1 103 ? 13.542 -8.016 -18.803 1.00 17.55 103 HIS A C 1
ATOM 762 O O . HIS A 1 103 ? 14.568 -8.620 -19.127 1.00 22.65 103 HIS A O 1
ATOM 769 N N . VAL A 1 104 ? 12.326 -8.470 -19.087 1.00 15.27 104 VAL A N 1
ATOM 770 C CA . VAL A 1 104 ? 12.095 -9.644 -19.926 1.00 18.72 104 VAL A CA 1
ATOM 771 C C . VAL A 1 104 ? 12.377 -9.260 -21.375 1.00 17.09 104 VAL A C 1
ATOM 772 O O . VAL A 1 104 ? 11.785 -8.298 -21.885 1.00 19.07 104 VAL A O 1
ATOM 776 N N . PRO A 1 105 ? 13.262 -9.972 -22.071 1.00 20.76 105 PRO A N 1
ATOM 777 C CA . PRO A 1 105 ? 13.645 -9.553 -23.426 1.00 20.94 105 PRO A CA 1
ATOM 778 C C . PRO A 1 105 ? 12.519 -9.742 -24.431 1.00 20.81 105 PRO A C 1
ATOM 779 O O . PRO A 1 105 ? 11.819 -10.757 -24.423 1.00 19.41 105 PRO A O 1
ATOM 783 N N . ASP A 1 106 ? 12.347 -8.736 -25.298 1.00 20.07 106 ASP A N 1
ATOM 784 C CA . ASP A 1 106 ? 11.412 -8.858 -26.414 1.00 21.01 106 ASP A CA 1
ATOM 785 C C . ASP A 1 106 ? 11.766 -10.046 -27.298 1.00 23.90 106 ASP A C 1
ATOM 786 O O . ASP A 1 106 ? 10.882 -10.733 -27.819 1.00 28.79 106 ASP A O 1
ATOM 791 N N . ARG A 1 107 ? 13.057 -10.287 -27.491 1.00 22.07 107 ARG A N 1
ATOM 792 C CA . ARG A 1 107 ? 13.553 -11.408 -28.288 1.00 25.42 107 ARG A CA 1
ATOM 793 C C . ARG A 1 107 ? 14.317 -12.345 -27.369 1.00 23.78 107 ARG A C 1
ATOM 794 O O . ARG A 1 107 ? 15.508 -12.115 -27.086 1.00 25.41 107 ARG A O 1
ATOM 802 N N . PRO A 1 108 ? 13.674 -13.403 -26.869 1.00 24.54 108 PRO A N 1
ATOM 803 C CA . PRO A 1 108 ? 14.291 -14.197 -25.793 1.00 26.03 108 PRO A CA 1
ATOM 804 C C . PRO A 1 108 ? 15.574 -14.894 -26.198 1.00 27.61 108 PRO A C 1
ATOM 805 O O . PRO A 1 108 ? 16.492 -15.003 -25.375 1.00 27.83 108 PRO A O 1
ATOM 809 N N . GLY A 1 109 ? 15.665 -15.376 -27.432 1.00 28.65 109 GLY A N 1
ATOM 810 C CA . GLY A 1 109 ? 16.878 -16.052 -27.864 1.00 25.35 109 GLY A CA 1
ATOM 811 C C . GLY A 1 109 ? 17.167 -17.260 -26.991 1.00 28.53 109 GLY A C 1
ATOM 812 O O . GLY A 1 109 ? 16.352 -18.182 -26.874 1.00 32.88 109 GLY A O 1
ATOM 813 N N . ASN A 1 110 ? 18.328 -17.250 -26.338 1.00 28.24 110 ASN A N 1
ATOM 814 C CA . ASN A 1 110 ? 18.756 -18.350 -25.489 1.00 32.76 110 ASN A CA 1
ATOM 815 C C . ASN A 1 110 ? 18.365 -18.152 -24.031 1.00 29.90 110 ASN A C 1
ATOM 816 O O . ASN A 1 110 ? 19.005 -18.733 -23.146 1.00 30.34 110 ASN A O 1
ATOM 821 N N . PHE A 1 111 ? 17.323 -17.359 -23.768 1.00 26.22 111 PHE A N 1
ATOM 822 C CA . PHE A 1 111 ? 16.958 -17.030 -22.393 1.00 25.08 111 PHE A CA 1
ATOM 823 C C . PHE A 1 111 ? 16.756 -18.287 -21.552 1.00 28.04 111 PHE A C 1
ATOM 824 O O . PHE A 1 111 ? 17.303 -18.409 -20.450 1.00 24.64 111 PHE A O 1
ATOM 832 N N . PHE A 1 112 ? 15.968 -19.235 -22.060 1.00 28.25 112 PHE A N 1
ATOM 833 C CA . PHE A 1 112 ? 15.658 -20.433 -21.292 1.00 29.00 112 PHE A CA 1
ATOM 834 C C . PHE A 1 112 ? 16.842 -21.381 -21.165 1.00 32.94 112 PHE A C 1
ATOM 835 O O . PHE A 1 112 ? 16.790 -22.298 -20.338 1.00 33.33 112 PHE A O 1
ATOM 843 N N . GLU A 1 113 ? 17.898 -21.196 -21.957 1.00 32.80 113 GLU A N 1
ATOM 844 C CA A GLU A 1 113 ? 19.129 -21.940 -21.722 0.34 34.79 113 GLU A CA 1
ATOM 845 C CA B GLU A 1 113 ? 19.125 -21.946 -21.714 0.66 34.69 113 GLU A CA 1
ATOM 846 C C . GLU A 1 113 ? 19.811 -21.469 -20.443 1.00 34.32 113 GLU A C 1
ATOM 847 O O . GLU A 1 113 ? 20.415 -22.272 -19.723 1.00 34.11 113 GLU A O 1
ATOM 858 N N . LYS A 1 114 ? 19.719 -20.171 -20.148 1.00 30.03 114 LYS A N 1
ATOM 859 C CA . LYS A 1 114 ? 20.291 -19.623 -18.927 1.00 29.94 114 LYS A CA 1
ATOM 860 C C . LYS A 1 114 ? 19.343 -19.766 -17.744 1.00 26.79 114 LYS A C 1
ATOM 861 O O . LYS A 1 114 ? 19.799 -19.875 -16.601 1.00 32.02 114 LYS A O 1
ATOM 867 N N . HIS A 1 115 ? 18.036 -19.766 -17.994 1.00 25.09 115 HIS A N 1
ATOM 868 C CA . HIS A 1 115 ? 17.020 -19.795 -16.942 1.00 25.67 115 HIS A CA 1
ATOM 869 C C . HIS A 1 115 ? 16.006 -20.894 -17.245 1.00 25.14 115 HIS A C 1
ATOM 870 O O . HIS A 1 115 ? 14.836 -20.618 -17.540 1.00 23.58 115 HIS A O 1
ATOM 877 N N . PRO A 1 116 ? 16.426 -22.163 -17.185 1.00 26.63 116 PRO A N 1
ATOM 878 C CA . PRO A 1 116 ? 15.503 -23.258 -17.531 1.00 27.37 116 PRO A CA 1
ATOM 879 C C . PRO A 1 116 ? 14.374 -23.435 -16.533 1.00 29.03 116 PRO A C 1
ATOM 880 O O . PRO A 1 116 ? 13.397 -24.131 -16.844 1.00 30.86 116 PRO A O 1
ATOM 884 N N . TYR A 1 117 ? 14.475 -22.819 -15.358 1.00 28.85 117 TYR A N 1
ATOM 885 C CA . TYR A 1 117 ? 13.439 -22.843 -14.335 1.00 28.10 117 TYR A CA 1
ATOM 886 C C . TYR A 1 117 ? 12.296 -21.878 -14.629 1.00 27.92 117 TYR A C 1
ATOM 887 O O . TYR A 1 117 ? 11.305 -21.871 -13.890 1.00 31.11 117 TYR A O 1
ATOM 896 N N . VAL A 1 118 ? 12.400 -21.075 -15.683 1.00 22.24 118 VAL A N 1
ATOM 897 C CA . VAL A 1 118 ? 11.316 -20.206 -16.122 1.00 19.89 118 VAL A CA 1
ATOM 898 C C . VAL A 1 118 ? 10.550 -20.917 -17.226 1.00 23.89 118 VAL A C 1
ATOM 899 O O . VAL A 1 118 ? 11.142 -21.622 -18.051 1.00 24.94 118 VAL A O 1
ATOM 903 N N . ASP A 1 119 ? 9.231 -20.753 -17.230 1.00 23.60 119 ASP A N 1
ATOM 904 C CA . ASP A 1 119 ? 8.353 -21.449 -18.162 1.00 27.42 119 ASP A CA 1
ATOM 905 C C . ASP A 1 119 ? 7.717 -20.542 -19.202 1.00 29.02 119 ASP A C 1
ATOM 906 O O . ASP A 1 119 ? 7.584 -20.942 -20.362 1.00 25.81 119 ASP A O 1
ATOM 911 N N . VAL A 1 120 ? 7.309 -19.334 -18.819 1.00 25.85 120 VAL A N 1
ATOM 912 C CA . VAL A 1 120 ? 6.629 -18.411 -19.720 1.00 21.10 120 VAL A CA 1
ATOM 913 C C . VAL A 1 120 ? 7.179 -17.012 -19.481 1.00 24.18 120 VAL A C 1
ATOM 914 O O . VAL A 1 120 ? 7.378 -16.598 -18.334 1.00 18.33 120 VAL A O 1
ATOM 918 N N . LEU A 1 121 ? 7.449 -16.296 -20.568 1.00 22.87 121 LEU A N 1
ATOM 919 C CA . LEU A 1 121 ? 7.786 -14.881 -20.526 1.00 25.32 121 LEU A CA 1
ATOM 920 C C . LEU A 1 121 ? 6.617 -14.088 -21.087 1.00 25.22 121 LEU A C 1
ATOM 921 O O . LEU A 1 121 ? 6.052 -14.463 -22.114 1.00 24.82 121 LEU A O 1
ATOM 926 N N . ALA A 1 122 ? 6.248 -13.004 -20.412 1.00 19.96 122 ALA A N 1
ATOM 927 C CA . ALA A 1 122 ? 5.208 -12.101 -20.891 1.00 16.83 122 ALA A CA 1
ATOM 928 C C . ALA A 1 122 ? 5.852 -10.791 -21.321 1.00 22.50 122 ALA A C 1
ATOM 929 O O . ALA A 1 122 ? 6.685 -10.241 -20.594 1.00 20.56 122 ALA A O 1
ATOM 931 N N . HIS A 1 123 ? 5.461 -10.294 -22.493 1.00 20.31 123 HIS A N 1
ATOM 932 C CA . HIS A 1 123 ? 6.094 -9.135 -23.109 1.00 16.90 123 HIS A CA 1
ATOM 933 C C . HIS A 1 123 ? 5.168 -7.929 -23.041 1.00 18.27 123 HIS A C 1
ATOM 934 O O . HIS A 1 123 ? 4.013 -8.003 -23.474 1.00 20.87 123 HIS A O 1
ATOM 941 N N . GLY A 1 124 ? 5.676 -6.823 -22.495 1.00 16.97 124 GLY A N 1
ATOM 942 C CA . GLY A 1 124 ? 4.906 -5.596 -22.406 1.00 14.43 124 GLY A CA 1
ATOM 943 C C . GLY A 1 124 ? 3.743 -5.698 -21.430 1.00 15.14 124 GLY A C 1
ATOM 944 O O . GLY A 1 124 ? 3.734 -6.513 -20.503 1.00 18.48 124 GLY A O 1
ATOM 945 N N . GLU A 1 125 ? 2.758 -4.826 -21.650 1.00 15.14 125 GLU A N 1
ATOM 946 C CA . GLU A 1 125 ? 1.545 -4.796 -20.840 1.00 16.31 125 GLU A CA 1
ATOM 947 C C . GLU A 1 125 ? 0.998 -6.207 -20.651 1.00 18.89 125 GLU A C 1
ATOM 948 O O . GLU A 1 125 ? 0.854 -6.962 -21.615 1.00 18.90 125 GLU A O 1
ATOM 954 N N . GLY A 1 126 ? 0.704 -6.566 -19.402 1.00 16.55 126 GLY A N 1
ATOM 955 C CA . GLY A 1 126 ? 0.506 -7.968 -19.084 1.00 18.91 126 GLY A CA 1
ATOM 956 C C . GLY A 1 126 ? -0.886 -8.437 -18.710 1.00 16.98 126 GLY A C 1
ATOM 957 O O . GLY A 1 126 ? -1.088 -9.643 -18.533 1.00 19.66 126 GLY A O 1
ATOM 958 N N . GLU A 1 127 ? -1.849 -7.519 -18.587 1.00 19.49 127 GLU A N 1
ATOM 959 C CA . GLU A 1 127 ? -3.180 -7.887 -18.102 1.00 20.97 127 GLU A CA 1
ATOM 960 C C . GLU A 1 127 ? -3.786 -9.027 -18.914 1.00 23.45 127 GLU A C 1
ATOM 961 O O . GLU A 1 127 ? -4.204 -10.049 -18.357 1.00 21.32 127 GLU A O 1
ATOM 967 N N . VAL A 1 128 ? -3.845 -8.869 -20.236 1.00 22.50 128 VAL A N 1
ATOM 968 C CA . VAL A 1 128 ? -4.510 -9.869 -21.065 1.00 21.81 128 VAL A CA 1
ATOM 969 C C . VAL A 1 128 ? -3.753 -11.191 -21.021 1.00 23.24 128 VAL A C 1
ATOM 970 O O . VAL A 1 128 ? -4.347 -12.258 -20.821 1.00 26.40 128 VAL A O 1
ATOM 974 N N . ALA A 1 129 ? -2.429 -11.143 -21.198 1.00 22.20 129 ALA A N 1
ATOM 975 C CA . ALA A 1 129 ? -1.643 -12.373 -21.253 1.00 20.37 129 ALA A CA 1
ATOM 976 C C . ALA A 1 129 ? -1.717 -13.146 -19.941 1.00 25.94 129 ALA A C 1
ATOM 977 O O . ALA A 1 129 ? -1.843 -14.377 -19.945 1.00 23.01 129 ALA A O 1
ATOM 979 N N . PHE A 1 130 ? -1.645 -12.445 -18.806 1.00 18.97 130 PHE A N 1
ATOM 980 C CA . PHE A 1 130 ? -1.693 -13.140 -17.525 1.00 19.36 130 PHE A CA 1
ATOM 981 C C . PHE A 1 130 ? -3.046 -13.805 -17.315 1.00 19.33 130 PHE A C 1
ATOM 982 O O . PHE A 1 130 ? -3.117 -14.950 -16.849 1.00 23.05 130 PHE A O 1
ATOM 990 N N . ARG A 1 131 ? -4.129 -13.110 -17.667 1.00 19.75 131 ARG A N 1
ATOM 991 C CA . ARG A 1 131 ? -5.458 -13.695 -17.525 1.00 22.00 131 ARG A CA 1
ATOM 992 C C . ARG A 1 131 ? -5.628 -14.903 -18.439 1.00 26.07 131 ARG A C 1
ATOM 993 O O . ARG A 1 131 ? -6.267 -15.893 -18.059 1.00 29.00 131 ARG A O 1
ATOM 1001 N N . GLU A 1 132 ? -5.059 -14.846 -19.645 1.00 22.82 132 GLU A N 1
ATOM 1002 C CA . GLU A 1 132 ? -5.173 -15.981 -20.556 1.00 27.80 132 GLU A CA 1
ATOM 1003 C C . GLU A 1 132 ? -4.319 -17.159 -20.105 1.00 28.84 132 GLU A C 1
ATOM 1004 O O . GLU A 1 132 ? -4.703 -18.315 -20.320 1.00 26.83 132 GLU A O 1
ATOM 1010 N N . LEU A 1 133 ? -3.160 -16.894 -19.493 1.00 27.02 133 LEU A N 1
ATOM 1011 C CA . LEU A 1 133 ? -2.344 -17.973 -18.939 1.00 24.95 133 LEU A CA 1
ATOM 1012 C C . LEU A 1 133 ? -3.079 -18.712 -17.827 1.00 28.47 133 LEU A C 1
ATOM 1013 O O . LEU A 1 133 ? -3.120 -19.949 -17.811 1.00 28.46 133 LEU A O 1
ATOM 1018 N N . LEU A 1 134 ? -3.663 -17.968 -16.883 1.00 27.93 134 LEU A N 1
ATOM 1019 C CA . LEU A 1 134 ? -4.390 -18.605 -15.788 1.00 29.43 134 LEU A CA 1
ATOM 1020 C C . LEU A 1 134 ? -5.585 -19.392 -16.308 1.00 29.34 134 LEU A C 1
ATOM 1021 O O . LEU A 1 134 ? -5.861 -20.501 -15.836 1.00 30.80 134 LEU A O 1
ATOM 1026 N N . ALA A 1 135 ? -6.300 -18.836 -17.288 1.00 27.67 135 ALA A N 1
ATOM 1027 C CA . ALA A 1 135 ? -7.434 -19.546 -17.867 1.00 31.09 135 ALA A CA 1
ATOM 1028 C C . ALA A 1 135 ? -6.971 -20.810 -18.579 1.00 37.01 135 ALA A C 1
ATOM 1029 O O . ALA A 1 135 ? -7.589 -21.873 -18.443 1.00 37.86 135 ALA A O 1
ATOM 1031 N N . THR A 1 136 ? -5.877 -20.713 -19.339 1.00 38.74 136 THR A N 1
ATOM 1032 C CA . THR A 1 136 ? -5.369 -21.870 -20.068 1.00 40.33 136 THR A CA 1
ATOM 1033 C C . THR A 1 136 ? -4.889 -22.968 -19.128 1.00 43.68 136 THR A C 1
ATOM 1034 O O . THR A 1 136 ? -5.018 -24.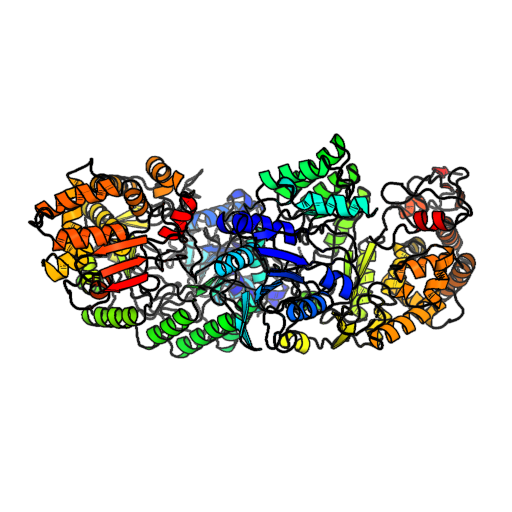156 -19.450 1.00 43.63 136 THR A O 1
ATOM 1038 N N . ARG A 1 137 ? -4.369 -22.606 -17.953 1.00 39.00 137 ARG A N 1
ATOM 1039 C CA . ARG A 1 137 ? -3.901 -23.633 -17.029 1.00 39.44 137 ARG A CA 1
ATOM 1040 C C . ARG A 1 137 ? -5.053 -24.492 -16.514 1.00 44.58 137 ARG A C 1
ATOM 1041 O O . ARG A 1 137 ? -4.842 -25.655 -16.150 1.00 46.98 137 ARG A O 1
ATOM 1049 N N . LEU A 1 138 ? -6.271 -23.946 -16.485 1.00 40.34 138 LEU A N 1
ATOM 1050 C CA . LEU A 1 138 ? -7.437 -24.711 -16.062 1.00 41.31 138 LEU A CA 1
ATOM 1051 C C . LEU A 1 138 ? -8.037 -25.553 -17.181 1.00 45.86 138 LEU A C 1
ATOM 1052 O O . LEU A 1 138 ? -8.717 -26.545 -16.895 1.00 46.57 138 LEU A O 1
ATOM 1057 N N . SER A 1 139 ? -7.796 -25.188 -18.438 1.00 46.80 139 SER A N 1
ATOM 1058 C CA . SER A 1 139 ? -8.457 -25.824 -19.568 1.00 46.60 139 SER A CA 1
ATOM 1059 C C . SER A 1 139 ? -7.946 -27.248 -19.785 1.00 53.73 139 SER A C 1
ATOM 1060 O O . SER A 1 139 ? -6.914 -27.667 -19.252 1.00 54.05 139 SER A O 1
ATOM 1063 N N . ASP A 1 140 ? -8.702 -27.997 -20.584 1.00 60.47 140 ASP A N 1
ATOM 1064 C CA . ASP A 1 140 ? -8.307 -29.337 -20.998 1.00 63.33 140 ASP A CA 1
ATOM 1065 C C . ASP A 1 140 ? -7.087 -29.290 -21.910 1.00 63.99 140 ASP A C 1
ATOM 1066 O O . ASP A 1 140 ? -6.431 -30.306 -22.132 1.00 66.06 140 ASP A O 1
ATOM 1071 N N . TYR A 1 144 ? -0.048 -23.219 -24.024 1.00 40.66 144 TYR A N 1
ATOM 1072 C CA . TYR A 1 144 ? 0.379 -21.859 -23.706 1.00 44.30 144 TYR A CA 1
ATOM 1073 C C . TYR A 1 144 ? 0.906 -21.116 -24.934 1.00 48.16 144 TYR A C 1
ATOM 1074 O O . TYR A 1 144 ? 0.915 -19.887 -24.962 1.00 48.42 144 TYR A O 1
ATOM 1083 N N . THR A 1 145 ? 1.339 -21.861 -25.951 1.00 49.94 145 THR A N 1
ATOM 1084 C CA . THR A 1 145 ? 1.838 -21.220 -27.164 1.00 47.54 145 THR A CA 1
ATOM 1085 C C . THR A 1 145 ? 0.735 -20.592 -28.001 1.00 44.65 145 THR A C 1
ATOM 1086 O O . THR A 1 145 ? 1.040 -19.987 -29.034 1.00 49.08 145 THR A O 1
ATOM 1090 N N . ALA A 1 146 ? -0.526 -20.725 -27.600 1.00 38.85 146 ALA A N 1
ATOM 1091 C CA . ALA A 1 146 ? -1.620 -20.004 -28.232 1.00 33.85 146 ALA A CA 1
ATOM 1092 C C . ALA A 1 146 ? -1.947 -18.696 -27.519 1.00 35.05 146 ALA A C 1
ATOM 1093 O O . ALA A 1 146 ? -2.819 -17.952 -27.984 1.00 32.23 146 ALA A O 1
ATOM 1095 N N . VAL A 1 147 ? -1.261 -18.389 -26.421 1.00 35.33 147 VAL A N 1
ATOM 1096 C CA . VAL A 1 147 ? -1.575 -17.224 -25.595 1.00 32.48 147 VAL A CA 1
ATOM 1097 C C . VAL A 1 147 ? -0.851 -16.017 -26.177 1.00 27.54 147 VAL A C 1
ATOM 1098 O O . VAL A 1 147 ? 0.373 -16.064 -26.363 1.00 26.41 147 VAL A O 1
ATOM 1102 N N . PRO A 1 148 ? -1.557 -14.933 -26.495 1.00 27.75 148 PRO A N 1
ATOM 1103 C CA . PRO A 1 148 ? -0.883 -13.763 -27.064 1.00 26.11 148 PRO A CA 1
ATOM 1104 C C . PRO A 1 148 ? -0.007 -13.062 -26.042 1.00 26.51 148 PRO A C 1
ATOM 1105 O O . PRO A 1 148 ? -0.302 -13.036 -24.846 1.00 23.35 148 PRO A O 1
ATOM 1109 N N . GLY A 1 149 ? 1.078 -12.471 -26.539 1.00 26.53 149 GLY A N 1
ATOM 1110 C CA . GLY A 1 149 ? 1.937 -11.656 -25.707 1.00 25.31 149 GLY A CA 1
ATOM 1111 C C . GLY A 1 149 ? 2.899 -12.411 -24.829 1.00 24.80 149 GLY A C 1
ATOM 1112 O O . GLY A 1 149 ? 3.422 -11.831 -23.872 1.00 24.83 149 GLY A O 1
ATOM 1113 N N . VAL A 1 150 ? 3.152 -13.688 -25.115 1.00 21.44 150 VAL A N 1
ATOM 1114 C CA . VAL A 1 150 ? 4.057 -14.493 -24.310 1.00 23.56 150 VAL A CA 1
ATOM 1115 C C . VAL A 1 150 ? 5.013 -15.253 -25.217 1.00 25.91 150 VAL A C 1
ATOM 1116 O O . VAL A 1 150 ? 4.788 -15.402 -26.420 1.00 28.50 150 VAL A O 1
ATOM 1120 N N . SER A 1 151 ? 6.105 -15.714 -24.616 1.00 22.87 151 SER A N 1
ATOM 1121 C CA . SER A 1 151 ? 6.983 -16.723 -25.189 1.00 22.44 151 SER A CA 1
ATOM 1122 C C . SER A 1 151 ? 7.037 -17.904 -24.230 1.00 27.97 151 SER A C 1
ATOM 1123 O O . SER A 1 151 ? 7.103 -17.719 -23.012 1.00 26.15 151 SER A O 1
ATOM 1126 N N . VAL A 1 152 ? 6.993 -19.119 -24.772 1.00 25.26 152 VAL A N 1
ATOM 1127 C CA . VAL A 1 152 ? 6.875 -20.330 -23.966 1.00 27.91 152 VAL A CA 1
ATOM 1128 C C . VAL A 1 152 ? 8.142 -21.160 -24.120 1.00 26.96 152 VAL A C 1
ATOM 1129 O O . VAL A 1 152 ? 8.666 -21.315 -25.231 1.00 30.29 152 VAL A O 1
ATOM 1133 N N . ARG A 1 153 ? 8.643 -21.681 -23.000 1.00 24.14 153 ARG A N 1
ATOM 1134 C CA . ARG A 1 153 ? 9.817 -22.541 -23.017 1.00 23.62 153 ARG A CA 1
ATOM 1135 C C . ARG A 1 153 ? 9.441 -23.931 -23.507 1.00 30.82 153 ARG A C 1
ATOM 1136 O O . ARG A 1 153 ? 8.475 -24.529 -23.024 1.00 31.95 153 ARG A O 1
ATOM 1144 N N . ARG A 1 154 ? 10.206 -24.441 -24.468 1.00 31.66 154 ARG A N 1
ATOM 1145 C CA . ARG A 1 154 ? 10.079 -25.819 -24.941 1.00 34.81 154 ARG A CA 1
ATOM 1146 C C . ARG A 1 154 ? 11.479 -26.415 -24.898 1.00 30.16 154 ARG A C 1
ATOM 1147 O O . ARG A 1 154 ? 12.302 -26.140 -25.777 1.00 36.63 154 ARG A O 1
ATOM 1155 N N . GLY A 1 155 ? 11.745 -27.218 -23.874 1.00 27.53 155 GLY A N 1
ATOM 1156 C CA . GLY A 1 155 ? 13.102 -27.630 -23.592 1.00 30.43 155 GLY A CA 1
ATOM 1157 C C . GLY A 1 155 ? 13.895 -26.444 -23.089 1.00 39.81 155 GLY A C 1
ATOM 1158 O O . GLY A 1 155 ? 13.655 -25.957 -21.979 1.00 41.10 155 GLY A O 1
ATOM 1159 N N . THR A 1 156 ? 14.843 -25.969 -23.897 1.00 41.05 156 THR A N 1
ATOM 1160 C CA . THR A 1 156 ? 15.536 -24.715 -23.633 1.00 40.27 156 THR A CA 1
ATOM 1161 C C . THR A 1 156 ? 15.325 -23.703 -24.753 1.00 39.37 156 THR A C 1
ATOM 1162 O O . THR A 1 156 ? 16.059 -22.710 -24.828 1.00 40.28 156 THR A O 1
ATOM 1166 N N . GLU A 1 157 ? 14.352 -23.936 -25.628 1.00 34.40 157 GLU A N 1
ATOM 1167 C CA . GLU A 1 157 ? 14.056 -23.052 -26.743 1.00 35.56 157 GLU A CA 1
ATOM 1168 C C . GLU A 1 157 ? 12.843 -22.184 -26.429 1.00 35.66 157 GLU A C 1
ATOM 1169 O O . GLU A 1 157 ? 11.912 -22.607 -25.740 1.00 33.59 157 GLU A O 1
ATOM 1175 N N . ALA A 1 158 ? 12.867 -20.958 -26.938 1.00 31.94 158 ALA A N 1
ATOM 1176 C CA . ALA A 1 158 ? 11.782 -20.007 -26.741 1.00 32.60 158 ALA A CA 1
ATOM 1177 C C . ALA A 1 158 ? 10.854 -20.038 -27.949 1.00 35.38 158 ALA A C 1
ATOM 1178 O O . ALA A 1 158 ? 11.269 -19.715 -29.067 1.00 40.29 158 ALA A O 1
ATOM 1180 N N . VAL A 1 159 ? 9.605 -20.426 -27.722 1.00 33.96 159 VAL A N 1
ATOM 1181 C CA . VAL A 1 159 ? 8.580 -20.463 -28.756 1.00 34.03 159 VAL A CA 1
ATOM 1182 C C . VAL A 1 159 ? 7.728 -19.208 -28.608 1.00 33.91 159 VAL A C 1
ATOM 1183 O O . VAL A 1 159 ? 6.959 -19.079 -27.649 1.00 32.08 159 VAL A O 1
ATOM 1187 N N . VAL A 1 160 ? 7.875 -18.273 -29.542 1.00 32.02 160 VAL A N 1
ATOM 1188 C CA . VAL A 1 160 ? 7.159 -17.003 -29.470 1.00 32.60 160 VAL A CA 1
ATOM 1189 C C . VAL A 1 160 ? 5.705 -17.212 -29.874 1.00 36.71 160 VAL A C 1
ATOM 1190 O O . VAL A 1 160 ? 5.415 -17.746 -30.950 1.00 39.88 160 VAL A O 1
ATOM 1194 N N . GLY A 1 161 ? 4.786 -16.792 -29.009 1.00 31.04 161 GLY A N 1
ATOM 1195 C CA . GLY A 1 161 ? 3.374 -16.877 -29.292 1.00 27.50 161 GLY A CA 1
ATOM 1196 C C . GLY A 1 161 ? 2.906 -15.714 -30.143 1.00 29.26 161 GLY A C 1
ATOM 1197 O O . GLY A 1 161 ? 3.710 -14.938 -30.667 1.00 36.56 161 GLY A O 1
ATOM 1198 N N . PRO A 1 162 ? 1.591 -15.570 -30.298 1.00 27.26 162 PRO A N 1
ATOM 1199 C CA . PRO A 1 162 ? 1.061 -14.429 -31.051 1.00 30.43 162 PRO A CA 1
ATOM 1200 C C . PRO A 1 162 ? 1.435 -13.110 -30.390 1.00 30.15 162 PRO A C 1
ATOM 1201 O O . PRO A 1 162 ? 1.793 -13.053 -29.212 1.00 30.78 162 PRO A O 1
ATOM 1205 N N . LYS A 1 163 ? 1.341 -12.035 -31.170 1.00 27.14 163 LYS A N 1
ATOM 1206 C CA . LYS A 1 163 ? 1.644 -10.710 -30.644 1.00 30.42 163 LYS A CA 1
ATOM 1207 C C . LYS A 1 163 ? 0.667 -10.343 -29.535 1.00 31.72 163 LYS A C 1
ATOM 1208 O O . LYS A 1 163 ? -0.475 -10.810 -29.502 1.00 30.23 163 LYS A O 1
ATOM 1214 N N . ALA A 1 164 ? 1.129 -9.494 -28.620 1.00 30.00 164 ALA A N 1
ATOM 1215 C CA . ALA A 1 164 ? 0.344 -9.151 -27.445 1.00 28.65 164 ALA A CA 1
ATOM 1216 C C . ALA A 1 164 ? -0.920 -8.394 -27.826 1.00 29.38 164 ALA A C 1
ATOM 1217 O O . ALA A 1 164 ? -0.943 -7.611 -28.778 1.00 30.16 164 ALA A O 1
ATOM 1219 N N . LYS A 1 165 ? -1.975 -8.630 -27.057 1.00 28.42 165 LYS A N 1
ATOM 1220 C CA . LYS A 1 165 ? -3.206 -7.864 -27.165 1.00 32.45 165 LYS A CA 1
ATOM 1221 C C . LYS A 1 165 ? -3.165 -6.773 -26.106 1.00 33.42 165 LYS A C 1
ATOM 1222 O O . LYS A 1 165 ? -3.103 -7.067 -24.908 1.00 34.81 165 LYS A O 1
ATOM 1228 N N . ARG A 1 166 ? -3.190 -5.522 -26.547 1.00 31.85 166 ARG A N 1
ATOM 1229 C CA . ARG A 1 166 ? -3.192 -4.394 -25.634 1.00 30.76 166 ARG A CA 1
ATOM 1230 C C . ARG A 1 166 ? -4.616 -4.063 -25.218 1.00 30.40 166 ARG A C 1
ATOM 1231 O O . ARG A 1 166 ? -5.575 -4.319 -25.952 1.00 31.56 166 ARG A O 1
ATOM 1239 N N . LEU A 1 167 ? -4.747 -3.502 -24.022 1.00 24.01 167 LEU A N 1
ATOM 1240 C CA . LEU A 1 167 ? -6.036 -3.001 -23.591 1.00 23.59 167 LEU A CA 1
ATOM 1241 C C . LEU A 1 167 ? -6.463 -1.842 -24.495 1.00 28.29 167 LEU A C 1
ATOM 1242 O O . LEU A 1 167 ? -5.619 -1.183 -25.112 1.00 26.10 167 LEU A O 1
ATOM 1247 N N . PRO A 1 168 ? -7.765 -1.588 -24.613 1.00 28.51 168 PRO A N 1
ATOM 1248 C CA . PRO A 1 168 ? -8.247 -0.593 -25.582 1.00 25.77 168 PRO A CA 1
ATOM 1249 C C . PRO A 1 168 ? -7.802 0.825 -25.240 1.00 28.89 168 PRO A C 1
ATOM 1250 O O . PRO A 1 168 ? -7.212 1.103 -24.193 1.00 29.76 168 PRO A O 1
ATOM 1254 N N . ARG A 1 169 ? -8.116 1.737 -26.167 1.00 25.79 169 ARG A N 1
ATOM 1255 C CA . ARG A 1 169 ? -7.769 3.146 -25.995 1.00 26.45 169 ARG A CA 1
ATOM 1256 C C . ARG A 1 169 ? -8.315 3.707 -24.689 1.00 27.29 169 ARG A C 1
ATOM 1257 O O . ARG A 1 169 ? -7.647 4.505 -24.022 1.00 26.53 169 ARG A O 1
ATOM 1265 N N . LEU A 1 170 ? -9.528 3.311 -24.309 1.00 24.56 170 LEU A N 1
ATOM 1266 C CA . LEU A 1 170 ? -10.110 3.680 -23.023 1.00 23.96 170 LEU A CA 1
ATOM 1267 C C . LEU A 1 170 ? -10.007 2.456 -22.122 1.00 25.04 170 LEU A C 1
ATOM 1268 O O . LEU A 1 170 ? -10.724 1.470 -22.318 1.00 25.75 170 LEU A O 1
ATOM 1273 N N . ILE A 1 171 ? -9.092 2.508 -21.158 1.00 21.51 171 ILE A N 1
ATOM 1274 C CA . ILE A 1 171 ? -8.797 1.354 -20.317 1.00 21.28 171 ILE A CA 1
ATOM 1275 C C . ILE A 1 171 ? -9.838 1.295 -19.204 1.00 24.78 171 ILE A C 1
ATOM 1276 O O . ILE A 1 171 ? -9.850 2.139 -18.304 1.00 21.57 171 ILE A O 1
ATOM 1281 N N . ASP A 1 172 ? -10.717 0.297 -19.269 1.00 27.04 172 ASP A N 1
ATOM 1282 C CA . ASP A 1 172 ? -11.807 0.106 -18.314 1.00 28.95 172 ASP A CA 1
ATOM 1283 C C . ASP A 1 172 ? -11.578 -1.239 -17.635 1.00 29.10 172 ASP A C 1
ATOM 1284 O O . ASP A 1 172 ? -12.111 -2.267 -18.056 1.00 29.24 172 ASP A O 1
ATOM 1289 N N . THR A 1 173 ? -10.754 -1.231 -16.598 1.00 27.82 173 THR A N 1
ATOM 1290 C CA . THR A 1 173 ? -10.339 -2.429 -15.888 1.00 24.28 173 THR A CA 1
ATOM 1291 C C . THR A 1 173 ? -10.523 -2.210 -14.394 1.00 18.19 173 THR A C 1
ATOM 1292 O O . THR A 1 173 ? -10.694 -1.072 -13.941 1.00 20.02 173 THR A O 1
ATOM 1296 N N . PRO A 1 174 ? -10.492 -3.278 -13.597 1.00 21.44 174 PRO A N 1
ATOM 1297 C CA . PRO A 1 174 ? -10.645 -3.105 -12.147 1.00 23.93 174 PRO A CA 1
ATOM 1298 C C . PRO A 1 174 ? -9.465 -2.365 -11.536 1.00 24.83 174 PRO A C 1
ATOM 1299 O O . PRO A 1 174 ? -8.326 -2.458 -12.005 1.00 23.91 174 PRO A O 1
ATOM 1303 N N . SER A 1 175 ? -9.759 -1.606 -10.475 1.00 21.32 175 SER A N 1
ATOM 1304 C CA . SER A 1 175 ? -8.732 -0.908 -9.716 1.00 22.78 175 SER A CA 1
ATOM 1305 C C . SER A 1 175 ? -8.355 -1.724 -8.493 1.00 23.04 175 SER A C 1
ATOM 1306 O O . SER A 1 175 ? -9.215 -1.961 -7.629 1.00 21.57 175 SER A O 1
ATOM 1309 N N . PRO A 1 176 ? -7.097 -2.148 -8.356 1.00 23.22 176 PRO A N 1
ATOM 1310 C CA . PRO A 1 176 ? -6.709 -2.885 -7.144 1.00 22.73 176 PRO A CA 1
ATOM 1311 C C . PRO A 1 176 ? -6.832 -2.054 -5.879 1.00 21.61 176 PRO A C 1
ATOM 1312 O O . PRO A 1 176 ? -7.070 -2.614 -4.800 1.00 22.34 176 PRO A O 1
ATOM 1316 N N . TYR A 1 177 ? -6.687 -0.732 -5.976 1.00 17.84 177 TYR A N 1
ATOM 1317 C CA . TYR A 1 177 ? -6.866 0.109 -4.800 1.00 17.68 177 TYR A CA 1
ATOM 1318 C C . TYR A 1 177 ? -8.313 0.075 -4.325 1.00 22.93 177 TYR A C 1
ATOM 1319 O O . TYR A 1 177 ? -8.585 -0.217 -3.154 1.00 22.31 177 TYR A O 1
ATOM 1328 N N . LEU A 1 178 ? -9.257 0.360 -5.230 1.00 23.09 178 LEU A N 1
ATOM 1329 C CA . LEU A 1 178 ? -10.667 0.436 -4.854 1.00 23.49 178 LEU A CA 1
ATOM 1330 C C . LEU A 1 178 ? -11.211 -0.907 -4.387 1.00 23.71 178 LEU A C 1
ATOM 1331 O O . LEU A 1 178 ? -12.111 -0.948 -3.542 1.00 30.47 178 LEU A O 1
ATOM 1336 N N . LEU A 1 179 ? -10.693 -2.011 -4.922 1.00 19.56 179 LEU A N 1
ATOM 1337 C CA . LEU A 1 179 ? -11.163 -3.334 -4.533 1.00 22.76 179 LEU A CA 1
ATOM 1338 C C . LEU A 1 179 ? -10.536 -3.821 -3.235 1.00 25.49 179 LEU A C 1
ATOM 1339 O O . LEU A 1 179 ? -10.887 -4.911 -2.768 1.00 24.38 179 LEU A O 1
ATOM 1344 N N . GLY A 1 180 ? -9.639 -3.038 -2.636 1.00 23.07 180 GLY A N 1
ATOM 1345 C CA . GLY A 1 180 ? -9.064 -3.379 -1.353 1.00 25.81 180 GLY A CA 1
ATOM 1346 C C . GLY A 1 180 ? -7.915 -4.362 -1.388 1.00 24.61 180 GLY A C 1
ATOM 1347 O O . GLY A 1 180 ? -7.419 -4.743 -0.320 1.00 28.03 180 GLY A O 1
ATOM 1348 N N . VAL A 1 181 ? -7.458 -4.781 -2.571 1.00 19.74 181 VAL A N 1
ATOM 1349 C CA . VAL A 1 181 ? -6.398 -5.787 -2.627 1.00 22.88 181 VAL A CA 1
ATOM 1350 C C . VAL A 1 181 ? -5.014 -5.210 -2.375 1.00 20.84 181 VAL A C 1
ATOM 1351 O O . VAL A 1 181 ? -4.044 -5.974 -2.277 1.00 24.62 181 VAL A O 1
ATOM 1355 N N . MET A 1 182 ? -4.887 -3.889 -2.262 1.00 20.34 182 MET A N 1
ATOM 1356 C CA . MET A 1 182 ? -3.628 -3.270 -1.865 1.00 18.06 182 MET A CA 1
ATOM 1357 C C . MET A 1 182 ? -3.550 -3.031 -0.360 1.00 18.40 182 MET A C 1
ATOM 1358 O O . MET A 1 182 ? -2.513 -2.564 0.128 1.00 20.38 182 MET A O 1
ATOM 1363 N N . ASP A 1 183 ? -4.620 -3.345 0.379 1.00 20.77 183 ASP A N 1
ATOM 1364 C CA . ASP A 1 183 ? -4.667 -3.049 1.810 1.00 23.61 183 ASP A CA 1
ATOM 1365 C C . ASP A 1 183 ? -3.577 -3.787 2.576 1.00 20.62 183 ASP A C 1
ATOM 1366 O O . ASP A 1 183 ? -2.938 -3.212 3.465 1.00 21.64 183 ASP A O 1
ATOM 1371 N N . GLY A 1 184 ? -3.364 -5.066 2.261 1.00 19.35 184 GLY A N 1
ATOM 1372 C CA . GLY A 1 184 ? -2.373 -5.838 2.994 1.00 17.46 184 GLY A CA 1
ATOM 1373 C C . GLY A 1 184 ? -0.970 -5.287 2.835 1.00 19.42 184 GLY A C 1
ATOM 1374 O O . GLY A 1 184 ? -0.200 -5.230 3.797 1.00 17.69 184 GLY A O 1
ATOM 1375 N N . ALA A 1 185 ? -0.622 -4.865 1.618 1.00 20.60 185 ALA A N 1
ATOM 1376 C CA . ALA A 1 185 ? 0.695 -4.287 1.379 1.00 16.13 185 ALA A CA 1
ATOM 1377 C C . ALA A 1 185 ? 0.857 -2.957 2.105 1.00 17.82 185 ALA A C 1
ATOM 1378 O O . ALA A 1 185 ? 1.930 -2.668 2.648 1.00 18.35 185 ALA A O 1
ATOM 1380 N N . VAL A 1 186 ? -0.193 -2.131 2.124 1.00 16.70 186 VAL A N 1
ATOM 1381 C CA . VAL A 1 186 ? -0.131 -0.868 2.858 1.00 16.55 186 VAL A CA 1
ATOM 1382 C C . VAL A 1 186 ? 0.063 -1.136 4.346 1.00 18.05 186 VAL A C 1
ATOM 1383 O O . VAL A 1 186 ? 0.917 -0.526 5.001 1.00 18.42 186 VAL A O 1
ATOM 1387 N N . ALA A 1 187 ? -0.723 -2.061 4.896 1.00 18.50 187 ALA A N 1
ATOM 1388 C CA . ALA A 1 187 ? -0.586 -2.390 6.310 1.00 21.40 187 ALA A CA 1
ATOM 1389 C C . ALA A 1 187 ? 0.783 -2.988 6.604 1.00 21.63 187 ALA A C 1
ATOM 1390 O O . ALA A 1 187 ? 1.386 -2.692 7.642 1.00 21.34 187 ALA A O 1
ATOM 1392 N N . THR A 1 188 ? 1.301 -3.811 5.688 1.00 22.38 188 THR A N 1
ATOM 1393 C CA . THR A 1 188 ? 2.610 -4.429 5.889 1.00 25.40 188 THR A CA 1
ATOM 1394 C C . THR A 1 188 ? 3.703 -3.375 6.003 1.00 24.01 188 THR A C 1
ATOM 1395 O O . THR A 1 188 ? 4.571 -3.456 6.881 1.00 23.91 188 THR A O 1
ATOM 1399 N N . CYS A 1 189 ? 3.685 -2.382 5.110 1.00 19.92 189 CYS A N 1
ATOM 1400 C CA . CYS A 1 189 ? 4.655 -1.296 5.197 1.00 18.71 189 CYS A CA 1
ATOM 1401 C C . CYS A 1 189 ? 4.533 -0.560 6.523 1.00 21.98 189 CYS A C 1
ATOM 1402 O O . CYS A 1 189 ? 5.535 -0.305 7.200 1.00 22.71 189 CYS A O 1
ATOM 1405 N N . ARG A 1 190 ? 3.304 -0.227 6.921 1.00 17.87 190 ARG A N 1
ATOM 1406 C CA . ARG A 1 190 ? 3.134 0.547 8.142 1.00 17.88 190 ARG A CA 1
ATOM 1407 C C . ARG A 1 190 ? 3.521 -0.264 9.372 1.00 16.59 190 ARG A C 1
ATOM 1408 O O . ARG A 1 190 ? 4.174 0.263 10.282 1.00 20.22 190 ARG A O 1
ATOM 1416 N N . GLU A 1 191 ? 3.155 -1.551 9.403 1.00 20.00 191 GLU A N 1
ATOM 1417 C CA . GLU A 1 191 ? 3.535 -2.423 10.515 1.00 22.42 191 GLU A CA 1
ATOM 1418 C C . GLU A 1 191 ? 5.045 -2.460 10.716 1.00 24.40 191 GLU A C 1
ATOM 1419 O O . GLU A 1 191 ? 5.518 -2.567 11.853 1.00 25.51 191 GLU A O 1
ATOM 1425 N N . ARG A 1 192 ? 5.813 -2.387 9.631 1.00 23.45 192 ARG A N 1
ATOM 1426 C CA . ARG A 1 192 ? 7.265 -2.442 9.694 1.00 24.16 192 ARG A CA 1
ATOM 1427 C C . ARG A 1 192 ? 7.896 -1.060 9.794 1.00 25.48 192 ARG A C 1
ATOM 1428 O O . ARG A 1 192 ? 9.122 -0.939 9.697 1.00 31.13 192 ARG A O 1
ATOM 1436 N N . GLY A 1 193 ? 7.089 -0.019 9.984 1.00 23.81 193 GLY A N 1
ATOM 1437 C CA . GLY A 1 193 ? 7.611 1.326 10.114 1.00 22.04 193 GLY A CA 1
ATOM 1438 C C . GLY A 1 193 ? 8.163 1.939 8.850 1.00 26.57 193 GLY A C 1
ATOM 1439 O O . GLY A 1 193 ? 9.002 2.837 8.928 1.00 25.10 193 GLY A O 1
ATOM 1440 N N . LEU A 1 194 ? 7.728 1.478 7.682 1.00 25.07 194 LEU A N 1
ATOM 1441 C CA . LEU A 1 194 ? 8.243 1.969 6.412 1.00 23.10 194 LEU A CA 1
ATOM 1442 C C . LEU A 1 194 ? 7.281 2.973 5.788 1.00 25.22 194 LEU A C 1
ATOM 1443 O O . LEU A 1 194 ? 6.086 2.692 5.649 1.00 32.03 194 LEU A O 1
ATOM 1448 N N . ARG A 1 195 ? 7.807 4.130 5.399 1.00 21.03 195 ARG A N 1
ATOM 1449 C CA . ARG A 1 195 ? 7.106 4.984 4.453 1.00 25.85 195 ARG A CA 1
ATOM 1450 C C . ARG A 1 195 ? 7.156 4.345 3.071 1.00 28.96 195 ARG A C 1
ATOM 1451 O O . ARG A 1 195 ? 8.103 3.632 2.727 1.00 31.96 195 ARG A O 1
ATOM 1459 N N . PHE A 1 196 ? 6.106 4.574 2.288 1.00 23.48 196 PHE A N 1
ATOM 1460 C CA . PHE A 1 196 ? 5.973 3.930 0.990 1.00 20.04 196 PHE A CA 1
ATOM 1461 C C . PHE A 1 196 ? 5.451 4.934 -0.026 1.00 19.80 196 PHE A C 1
ATOM 1462 O O . PHE A 1 196 ? 4.881 5.969 0.328 1.00 18.20 196 PHE A O 1
ATOM 1470 N N . TYR A 1 197 ? 5.674 4.617 -1.300 1.00 20.70 197 TYR A N 1
ATOM 1471 C CA . TYR A 1 197 ? 5.068 5.321 -2.421 1.00 19.34 197 TYR A CA 1
ATOM 1472 C C . TYR A 1 197 ? 3.933 4.477 -2.979 1.00 16.36 197 TYR A C 1
ATOM 1473 O O . TYR A 1 197 ? 4.109 3.278 -3.221 1.00 17.15 197 TYR A O 1
ATOM 1482 N N . ALA A 1 198 ? 2.778 5.099 -3.190 1.00 17.96 198 ALA A N 1
ATOM 1483 C CA . ALA A 1 198 ? 1.718 4.486 -3.980 1.00 16.83 198 ALA A CA 1
ATOM 1484 C C . ALA A 1 198 ? 1.944 4.820 -5.449 1.00 14.88 198 ALA A C 1
ATOM 1485 O O . ALA A 1 198 ? 2.190 5.977 -5.799 1.00 19.70 198 ALA A O 1
ATOM 1487 N N . LEU A 1 199 ? 1.895 3.801 -6.297 1.00 14.20 199 LEU A N 1
ATOM 1488 C CA . LEU A 1 199 ? 2.069 3.979 -7.731 1.00 14.58 199 LEU A CA 1
ATOM 1489 C C . LEU A 1 199 ? 0.713 4.190 -8.393 1.00 16.96 199 LEU A C 1
ATOM 1490 O O . LEU A 1 199 ? -0.273 3.544 -8.028 1.00 16.04 199 LEU A O 1
ATOM 1495 N N . TRP A 1 200 ? 0.666 5.100 -9.367 1.00 14.56 200 TRP A N 1
ATOM 1496 C CA . TRP A 1 200 ? -0.587 5.477 -10.010 1.00 15.74 200 TRP A CA 1
ATOM 1497 C C . TRP A 1 200 ? -0.338 5.764 -11.482 1.00 15.23 200 TRP A C 1
ATOM 1498 O O . TRP A 1 200 ? 0.655 6.405 -11.832 1.00 13.73 200 TRP A O 1
ATOM 1509 N N . GLU A 1 201 ? -1.251 5.301 -12.336 1.00 16.31 201 GLU A N 1
ATOM 1510 C CA . GLU A 1 201 ? -1.232 5.591 -13.765 1.00 16.95 201 GLU A CA 1
ATOM 1511 C C . GLU A 1 201 ? -2.521 6.310 -14.134 1.00 16.34 201 GLU A C 1
ATOM 1512 O O . GLU A 1 201 ? -3.610 5.859 -13.764 1.00 16.27 201 GLU A O 1
ATOM 1518 N N . THR A 1 202 ? -2.410 7.411 -14.879 1.00 15.72 202 THR A N 1
ATOM 1519 C CA . THR A 1 202 ? -3.603 7.976 -15.500 1.00 14.44 202 THR A CA 1
ATOM 1520 C C . THR A 1 202 ? -3.690 7.653 -16.981 1.00 16.20 202 THR A C 1
ATOM 1521 O O . THR A 1 202 ? -4.783 7.724 -17.551 1.00 17.09 202 THR A O 1
ATOM 1525 N N . ASN A 1 203 ? -2.574 7.294 -17.605 1.00 15.33 203 ASN A N 1
ATOM 1526 C CA . ASN A 1 203 ? -2.572 6.852 -18.991 1.00 17.00 203 ASN A CA 1
ATOM 1527 C C . ASN A 1 203 ? -1.348 5.974 -19.201 1.00 16.89 203 ASN A C 1
ATOM 1528 O O . ASN A 1 203 ? -0.507 5.823 -18.311 1.00 17.35 203 ASN A O 1
ATOM 1533 N N . ARG A 1 204 ? -1.273 5.361 -20.376 1.00 15.88 204 ARG A N 1
ATOM 1534 C CA . ARG A 1 204 ? -0.165 4.477 -20.703 1.00 11.65 204 ARG A CA 1
ATOM 1535 C C . ARG A 1 204 ? 0.418 4.848 -22.053 1.00 15.80 204 ARG A C 1
ATOM 1536 O O . ARG A 1 204 ? -0.319 5.120 -23.007 1.00 17.50 204 ARG A O 1
ATOM 1544 N N . GLY A 1 205 ? 1.741 4.845 -22.122 1.00 11.89 205 GLY A N 1
ATOM 1545 C CA . GLY A 1 205 ? 2.446 5.051 -23.365 1.00 13.68 205 GLY A CA 1
ATOM 1546 C C . GLY A 1 205 ? 3.156 6.394 -23.404 1.00 9.76 205 GLY A C 1
ATOM 1547 O O . GLY A 1 205 ? 2.843 7.326 -22.660 1.00 12.52 205 GLY A O 1
ATOM 1548 N N . CYS A 1 206 ? 4.146 6.472 -24.291 1.00 10.60 206 CYS A N 1
ATOM 1549 C CA . CYS A 1 206 ? 4.781 7.726 -24.659 1.00 11.71 206 CYS A CA 1
ATOM 1550 C C . CYS A 1 206 ? 4.728 7.828 -26.177 1.00 11.17 206 CYS A C 1
ATOM 1551 O O . CYS A 1 206 ? 5.109 6.869 -26.870 1.00 13.29 206 CYS A O 1
ATOM 1554 N N . PRO A 1 207 ? 4.287 8.962 -26.730 1.00 14.35 207 PRO A N 1
ATOM 1555 C CA . PRO A 1 207 ? 4.190 9.084 -28.190 1.00 14.41 207 PRO A CA 1
ATOM 1556 C C . PRO A 1 207 ? 5.521 9.332 -28.868 1.00 15.71 207 PRO A C 1
ATOM 1557 O O . PRO A 1 207 ? 5.572 9.329 -30.106 1.00 16.10 207 PRO A O 1
ATOM 1561 N N . TYR A 1 208 ? 6.591 9.556 -28.108 1.00 16.83 208 TYR A N 1
ATOM 1562 C CA . TYR A 1 208 ? 7.882 9.917 -28.668 1.00 15.16 208 TYR A CA 1
ATOM 1563 C C . TYR A 1 208 ? 8.753 8.669 -28.771 1.00 13.29 208 TYR A C 1
ATOM 1564 O O . TYR A 1 208 ? 8.272 7.540 -28.630 1.00 14.89 208 TYR A O 1
ATOM 1573 N N . SER A 1 209 ? 10.055 8.859 -29.032 1.00 15.31 209 SER A N 1
ATOM 1574 C CA . SER A 1 209 ? 10.858 7.755 -29.546 1.00 14.55 209 SER A CA 1
ATOM 1575 C C . SER A 1 209 ? 12.317 7.806 -29.106 1.00 14.35 209 SER A C 1
ATOM 1576 O O . SER A 1 209 ? 13.186 7.277 -29.809 1.00 16.72 209 SER A O 1
ATOM 1579 N N . CYS A 1 210 ? 12.611 8.418 -27.961 1.00 14.96 210 CYS A N 1
ATOM 1580 C CA . CYS A 1 210 ? 13.998 8.527 -27.517 1.00 14.60 210 CYS A CA 1
ATOM 1581 C C . CYS A 1 210 ? 14.635 7.145 -27.416 1.00 11.34 210 CYS A C 1
ATOM 1582 O O . CYS A 1 210 ? 14.112 6.258 -26.735 1.00 16.08 210 CYS A O 1
ATOM 1585 N N . SER A 1 211 ? 15.771 6.953 -28.099 1.00 12.75 211 SER A N 1
ATOM 1586 C CA . SER A 1 211 ? 16.260 5.593 -28.320 1.00 17.41 211 SER A CA 1
ATOM 1587 C C . SER A 1 211 ? 16.785 4.925 -27.051 1.00 17.94 211 SER A C 1
ATOM 1588 O O . SER A 1 211 ? 16.805 3.691 -26.986 1.00 14.81 211 SER A O 1
ATOM 1591 N N . PHE A 1 212 ? 17.193 5.695 -26.040 1.00 13.37 212 PHE A N 1
ATOM 1592 C CA . PHE A 1 212 ? 17.677 5.118 -24.788 1.00 12.98 212 PHE A CA 1
ATOM 1593 C C . PHE A 1 212 ? 16.556 4.623 -23.878 1.00 11.16 212 PHE A C 1
ATOM 1594 O O . PHE A 1 212 ? 16.840 3.925 -22.901 1.00 15.11 212 PHE A O 1
ATOM 1602 N N . CYS A 1 213 ? 15.310 4.983 -24.162 1.00 11.60 213 CYS A N 1
ATOM 1603 C CA . CYS A 1 213 ? 14.201 4.882 -23.223 1.00 10.72 213 CYS A CA 1
ATOM 1604 C C . CYS A 1 213 ? 13.346 3.648 -23.496 1.00 14.59 213 CYS A C 1
ATOM 1605 O O . CYS A 1 213 ? 13.254 3.172 -24.630 1.00 11.82 213 CYS A O 1
ATOM 1608 N N . ASP A 1 214 ? 12.721 3.124 -22.438 1.00 11.62 214 ASP A N 1
ATOM 1609 C CA . ASP A 1 214 ? 11.751 2.032 -22.556 1.00 11.60 214 ASP A CA 1
ATOM 1610 C C . ASP A 1 214 ? 10.586 2.261 -21.597 1.00 10.74 214 ASP A C 1
ATOM 1611 O O . ASP A 1 214 ? 10.094 1.331 -20.948 1.00 12.76 214 ASP A O 1
ATOM 1616 N N . TRP A 1 215 ? 10.129 3.511 -21.512 1.00 13.72 215 TRP A N 1
ATOM 1617 C CA . TRP A 1 215 ? 9.151 3.928 -20.510 1.00 10.81 215 TRP A CA 1
ATOM 1618 C C . TRP A 1 215 ? 7.875 3.098 -20.590 1.00 14.93 215 TRP A C 1
ATOM 1619 O O . TRP A 1 215 ? 7.177 3.119 -21.609 1.00 13.95 215 TRP A O 1
ATOM 1630 N N . GLY A 1 216 ? 7.566 2.383 -19.504 1.00 10.62 216 GLY A N 1
ATOM 1631 C CA . GLY A 1 216 ? 6.377 1.546 -19.444 1.00 10.55 216 GLY A CA 1
ATOM 1632 C C . GLY A 1 216 ? 6.285 0.501 -20.530 1.00 12.31 216 GLY A C 1
ATOM 1633 O O . GLY A 1 216 ? 5.182 0.051 -20.854 1.00 12.82 216 GLY A O 1
ATOM 1634 N N . SER A 1 217 ? 7.419 0.105 -21.107 1.00 13.20 217 SER A N 1
ATOM 1635 C CA . SER A 1 217 ? 7.443 -0.792 -22.262 1.00 14.21 217 SER A CA 1
ATOM 1636 C C . SER A 1 217 ? 6.498 -0.297 -23.353 1.00 16.57 217 SER A C 1
ATOM 1637 O O . SER A 1 217 ? 5.858 -1.087 -24.052 1.00 17.06 217 SER A O 1
ATOM 1640 N N . ALA A 1 218 ? 6.412 1.027 -23.513 1.00 13.81 218 ALA A N 1
ATOM 1641 C CA . ALA A 1 218 ? 5.360 1.590 -24.351 1.00 12.24 218 ALA A CA 1
ATOM 1642 C C . ALA A 1 218 ? 5.776 2.936 -24.944 1.00 11.32 218 ALA A C 1
ATOM 1643 O O . ALA A 1 218 ? 4.947 3.839 -25.101 1.00 11.42 218 ALA A O 1
ATOM 1645 N N . THR A 1 219 ? 7.052 3.084 -25.294 1.00 13.21 219 THR A N 1
ATOM 1646 C CA . THR A 1 219 ? 7.419 4.228 -26.114 1.00 11.67 219 THR A CA 1
ATOM 1647 C C . THR A 1 219 ? 6.963 3.989 -27.549 1.00 13.44 219 THR A C 1
ATOM 1648 O O . THR A 1 219 ? 6.615 2.870 -27.938 1.00 13.11 219 THR A O 1
ATOM 1652 N N . MET A 1 220 ? 6.970 5.061 -28.341 1.00 13.09 220 MET A N 1
ATOM 1653 C CA . MET A 1 220 ? 6.498 5.004 -29.729 1.00 15.93 220 MET A CA 1
ATOM 1654 C C . MET A 1 220 ? 5.120 4.352 -29.809 1.00 13.61 220 MET A C 1
ATOM 1655 O O . MET A 1 220 ? 4.861 3.493 -30.657 1.00 18.20 220 MET A O 1
ATOM 1660 N N . SER A 1 221 ? 4.223 4.749 -28.910 1.00 13.98 221 SER A N 1
ATOM 1661 C CA A SER A 1 221 ? 2.912 4.130 -28.797 0.78 13.82 221 SER A CA 1
ATOM 1662 C CA B SER A 1 221 ? 2.911 4.130 -28.827 0.22 14.81 221 SER A CA 1
ATOM 1663 C C . SER A 1 221 ? 1.824 5.193 -28.823 1.00 14.63 221 SER A C 1
ATOM 1664 O O . SER A 1 221 ? 2.045 6.341 -28.425 1.00 14.68 221 SER A O 1
ATOM 1669 N N . THR A 1 222 ? 0.646 4.801 -29.297 1.00 15.84 222 THR A N 1
ATOM 1670 C CA . THR A 1 222 ? -0.510 5.670 -29.172 1.00 16.73 222 THR A CA 1
ATOM 1671 C C . THR A 1 222 ? -0.942 5.691 -27.712 1.00 16.12 222 THR A C 1
ATOM 1672 O O . THR A 1 222 ? -0.941 4.657 -27.034 1.00 20.20 222 THR A O 1
ATOM 1676 N N . LEU A 1 223 ? -1.308 6.870 -27.227 1.00 14.17 223 LEU A N 1
ATOM 1677 C CA . LEU A 1 223 ? -1.654 7.022 -25.822 1.00 17.55 223 LEU A CA 1
ATOM 1678 C C . LEU A 1 223 ? -3.027 6.434 -25.541 1.00 21.71 223 LEU A C 1
ATOM 1679 O O . LEU A 1 223 ? -3.963 6.586 -26.332 1.00 20.99 223 LEU A O 1
ATOM 1684 N N . ARG A 1 224 ? -3.134 5.749 -24.407 1.00 16.95 224 ARG A N 1
ATOM 1685 C CA . ARG A 1 224 ? -4.369 5.134 -23.953 1.00 17.96 224 ARG A CA 1
ATOM 1686 C C . ARG A 1 224 ? -4.661 5.648 -22.552 1.00 16.33 224 ARG A C 1
ATOM 1687 O O . ARG A 1 224 ? -3.741 5.797 -21.744 1.00 18.37 224 ARG A O 1
ATOM 1695 N N . LYS A 1 225 ? -5.929 5.961 -22.281 1.00 17.30 225 LYS A N 1
ATOM 1696 C CA . LYS A 1 225 ? -6.344 6.639 -21.058 1.00 20.51 225 LYS A CA 1
ATOM 1697 C C . LYS A 1 225 ? -7.058 5.682 -20.115 1.00 21.00 225 LYS A C 1
ATOM 1698 O O . LYS A 1 225 ? -7.891 4.883 -20.546 1.00 19.64 225 LYS A O 1
ATOM 1704 N N . PHE A 1 226 ? -6.768 5.792 -18.822 1.00 23.16 226 PHE A N 1
ATOM 1705 C CA . PHE A 1 226 ? -7.623 5.154 -17.829 1.00 18.00 226 PHE A CA 1
ATOM 1706 C C . PHE A 1 226 ? -8.919 5.941 -17.671 1.00 20.95 226 PHE A C 1
ATOM 1707 O O . PHE A 1 226 ? -8.934 7.173 -17.753 1.00 19.93 226 PHE A O 1
ATOM 1715 N N . GLU A 1 227 ? -10.013 5.214 -17.449 1.00 19.93 227 GLU A N 1
ATOM 1716 C CA . GLU A 1 227 ? -11.336 5.822 -17.451 1.00 22.47 227 GLU A CA 1
ATOM 1717 C C . GLU A 1 227 ? -11.457 6.865 -16.346 1.00 22.41 227 GLU A C 1
ATOM 1718 O O . GLU A 1 227 ? -10.894 6.710 -15.259 1.00 24.27 227 GLU A O 1
ATOM 1724 N N . ASP A 1 228 ? -12.201 7.939 -16.637 1.00 22.22 228 ASP A N 1
ATOM 1725 C CA . ASP A 1 228 ? -12.236 9.108 -15.757 1.00 25.73 228 ASP A CA 1
ATOM 1726 C C . ASP A 1 228 ? -12.735 8.755 -14.361 1.00 25.06 228 ASP A C 1
ATOM 1727 O O . ASP A 1 228 ? -12.165 9.200 -13.358 1.00 21.41 228 ASP A O 1
ATOM 1732 N N . GLU A 1 229 ? -13.821 7.983 -14.276 1.00 24.10 229 GLU A N 1
ATOM 1733 C CA . GLU A 1 229 ? -14.443 7.747 -12.977 1.00 26.82 229 GLU A CA 1
ATOM 1734 C C . GLU A 1 229 ? -13.532 6.932 -12.068 1.00 21.30 229 GLU A C 1
ATOM 1735 O O . GLU A 1 229 ? -13.462 7.190 -10.859 1.00 21.07 229 GLU A O 1
ATOM 1741 N N . ARG A 1 230 ? -12.831 5.946 -12.630 1.00 21.12 230 ARG A N 1
ATOM 1742 C CA . ARG A 1 230 ? -11.858 5.187 -11.850 1.00 24.91 230 ARG A CA 1
ATOM 1743 C C . ARG A 1 230 ? -10.793 6.100 -11.257 1.00 24.33 230 ARG A C 1
ATOM 1744 O O . ARG A 1 230 ? -10.463 5.998 -10.070 1.00 21.08 230 ARG A O 1
ATOM 1752 N N . LEU A 1 231 ? -10.235 6.996 -12.078 1.00 21.01 231 LEU A N 1
ATOM 1753 C CA . LEU A 1 231 ? -9.195 7.896 -11.589 1.00 20.98 231 LEU A CA 1
ATOM 1754 C C . LEU A 1 231 ? -9.714 8.783 -10.467 1.00 22.50 231 LEU A C 1
ATOM 1755 O O . LEU A 1 231 ? -9.026 8.984 -9.460 1.00 20.07 231 LEU A O 1
ATOM 1760 N N . GLN A 1 232 ? -10.920 9.337 -10.623 1.00 21.69 232 GLN A N 1
ATOM 1761 C CA . GLN A 1 232 ? -11.450 10.210 -9.580 1.00 24.22 232 GLN A CA 1
ATOM 1762 C C . GLN A 1 232 ? -11.701 9.437 -8.291 1.00 18.73 232 GLN A C 1
ATOM 1763 O O . GLN A 1 232 ? -11.393 9.930 -7.200 1.00 22.38 232 GLN A O 1
ATOM 1769 N N . ASP A 1 233 ? -12.248 8.222 -8.395 1.00 20.07 233 ASP A N 1
ATOM 1770 C CA . ASP A 1 233 ? -12.441 7.395 -7.206 1.00 24.09 233 ASP A CA 1
ATOM 1771 C C . ASP A 1 233 ? -11.110 7.049 -6.552 1.00 25.41 233 ASP A C 1
ATOM 1772 O O . ASP A 1 233 ? -11.011 6.995 -5.320 1.00 21.92 233 ASP A O 1
ATOM 1777 N N . GLU A 1 234 ? -10.072 6.816 -7.361 1.00 21.20 234 GLU A N 1
ATOM 1778 C CA . GLU A 1 234 ? -8.761 6.492 -6.803 1.00 19.54 234 GLU A CA 1
ATOM 1779 C C . GLU A 1 234 ? -8.130 7.699 -6.119 1.00 20.08 234 GLU A C 1
ATOM 1780 O O . GLU A 1 234 ? -7.472 7.550 -5.082 1.00 20.52 234 GLU A O 1
ATOM 1786 N N . ILE A 1 235 ? -8.314 8.901 -6.680 1.00 16.12 235 ILE A N 1
ATOM 1787 C CA . ILE A 1 235 ? -7.864 10.114 -6.001 1.00 15.20 235 ILE A CA 1
ATOM 1788 C C . ILE A 1 235 ? -8.466 10.195 -4.604 1.00 19.20 235 ILE A C 1
ATOM 1789 O O . ILE A 1 235 ? -7.774 10.484 -3.620 1.00 17.88 235 ILE A O 1
ATOM 1794 N N . GLU A 1 236 ? -9.774 9.956 -4.501 1.00 20.47 236 GLU A N 1
ATOM 1795 C CA . GLU A 1 236 ? -10.427 9.990 -3.198 1.00 24.25 236 GLU A CA 1
ATOM 1796 C C . GLU A 1 236 ? -9.904 8.880 -2.295 1.00 22.48 236 GLU A C 1
ATOM 1797 O O . GLU A 1 236 ? -9.728 9.083 -1.089 1.00 27.83 236 GLU A O 1
ATOM 1803 N N . TRP A 1 237 ? -9.637 7.703 -2.862 1.00 19.96 237 TRP A N 1
ATOM 1804 C CA . TRP A 1 237 ? -9.115 6.602 -2.061 1.00 22.66 237 TRP A CA 1
ATOM 1805 C C . TRP A 1 237 ? -7.757 6.951 -1.456 1.00 24.82 237 TRP A C 1
ATOM 1806 O O . TRP A 1 237 ? -7.518 6.703 -0.267 1.00 21.02 237 TRP A O 1
ATOM 1817 N N . PHE A 1 238 ? -6.856 7.533 -2.256 1.00 20.11 238 PHE A N 1
ATOM 1818 C CA . PHE A 1 238 ? -5.564 7.972 -1.729 1.00 18.84 238 PHE A CA 1
ATOM 1819 C C . PHE A 1 238 ? -5.751 8.957 -0.582 1.00 22.25 238 PHE A C 1
ATOM 1820 O O . PHE A 1 238 ? -5.100 8.846 0.463 1.00 22.14 238 PHE A O 1
ATOM 1828 N N . ALA A 1 239 ? -6.640 9.938 -0.767 1.00 17.86 239 ALA A N 1
ATOM 1829 C CA . ALA A 1 239 ? -6.844 10.964 0.248 1.00 21.57 239 ALA A CA 1
ATOM 1830 C C . ALA A 1 239 ? -7.449 10.378 1.519 1.00 24.68 239 ALA A C 1
ATOM 1831 O O . ALA A 1 239 ? -7.019 10.718 2.630 1.00 26.78 239 ALA A O 1
ATOM 1833 N N . ARG A 1 240 ? -8.451 9.503 1.377 1.00 26.55 240 ARG A N 1
ATOM 1834 C CA . ARG A 1 240 ? -9.140 8.935 2.534 1.00 28.17 240 ARG A CA 1
ATOM 1835 C C . ARG A 1 240 ? -8.267 7.973 3.327 1.00 27.79 240 ARG A C 1
ATOM 1836 O O . ARG A 1 240 ? -8.576 7.701 4.492 1.00 29.99 240 ARG A O 1
ATOM 1844 N N . HIS A 1 241 ? -7.197 7.446 2.733 1.00 22.97 241 HIS A N 1
ATOM 1845 C CA . HIS A 1 241 ? -6.337 6.485 3.411 1.00 21.14 241 HIS A CA 1
ATOM 1846 C C . HIS A 1 241 ? -4.993 7.078 3.813 1.00 21.29 241 HIS A C 1
ATOM 1847 O O . HIS A 1 241 ? -4.063 6.329 4.131 1.00 21.87 241 HIS A O 1
ATOM 1854 N N . ASP A 1 242 ? -4.877 8.407 3.803 1.00 18.99 242 ASP A N 1
ATOM 1855 C CA A ASP A 1 242 ? -3.668 9.100 4.248 0.45 20.44 242 ASP A CA 1
ATOM 1856 C CA B ASP A 1 242 ? -3.668 9.089 4.258 0.55 20.29 242 ASP A CA 1
ATOM 1857 C C . ASP A 1 242 ? -2.438 8.618 3.485 1.00 23.08 242 ASP A C 1
ATOM 1858 O O . ASP A 1 242 ? -1.344 8.491 4.042 1.00 22.83 242 ASP A O 1
ATOM 1867 N N . VAL A 1 243 ? -2.616 8.346 2.193 1.00 18.26 243 VAL A N 1
ATOM 1868 C CA . VAL A 1 243 ? -1.494 7.987 1.330 1.00 21.49 243 VAL A CA 1
ATOM 1869 C C . VAL A 1 243 ? -0.755 9.285 1.018 1.00 25.85 243 VAL A C 1
ATOM 1870 O O . VAL A 1 243 ? -1.190 10.072 0.176 1.00 28.99 243 VAL A O 1
ATOM 1874 N N . GLU A 1 244 ? 0.380 9.505 1.687 1.00 21.45 244 GLU A N 1
ATOM 1875 C CA . GLU A 1 244 ? 1.043 10.801 1.614 1.00 25.95 244 GLU A CA 1
ATOM 1876 C C . GLU A 1 244 ? 1.920 10.948 0.379 1.00 20.72 244 GLU A C 1
ATOM 1877 O O . GLU A 1 244 ? 2.034 12.054 -0.159 1.00 19.69 244 GLU A O 1
ATOM 1883 N N . ASP A 1 245 ? 2.536 9.868 -0.088 1.00 19.45 245 ASP A N 1
ATOM 1884 C CA . ASP A 1 245 ? 3.517 9.937 -1.165 1.00 20.19 245 ASP A CA 1
ATOM 1885 C C . ASP A 1 245 ? 2.952 9.212 -2.380 1.00 12.26 245 ASP A C 1
ATOM 1886 O O . ASP A 1 245 ? 2.767 7.990 -2.354 1.00 14.84 245 ASP A O 1
ATOM 1891 N N . LEU A 1 246 ? 2.677 9.966 -3.439 1.00 13.44 246 LEU A N 1
ATOM 1892 C CA . LEU A 1 246 ? 2.064 9.433 -4.644 1.00 12.85 246 LEU A CA 1
ATOM 1893 C C . LEU A 1 246 ? 3.050 9.549 -5.798 1.00 13.00 246 LEU A C 1
ATOM 1894 O O . LEU A 1 246 ? 3.575 10.635 -6.062 1.00 15.64 246 LEU A O 1
ATOM 1899 N N . PHE A 1 247 ? 3.283 8.441 -6.492 1.00 13.09 247 PHE A N 1
ATOM 1900 C CA . PHE A 1 247 ? 4.154 8.423 -7.662 1.00 12.81 247 PHE A CA 1
ATOM 1901 C C . PHE A 1 247 ? 3.290 8.156 -8.885 1.00 13.65 247 PHE A C 1
ATOM 1902 O O . PHE A 1 247 ? 2.770 7.048 -9.056 1.00 12.80 247 PHE A O 1
ATOM 1910 N N . ILE A 1 248 ? 3.142 9.165 -9.731 1.00 12.17 248 ILE A N 1
ATOM 1911 C CA . ILE A 1 248 ? 2.405 9.019 -10.976 1.00 11.02 248 ILE A CA 1
ATOM 1912 C C . ILE A 1 248 ? 3.383 8.581 -12.054 1.00 10.49 248 ILE A C 1
ATOM 1913 O O . ILE A 1 248 ? 4.448 9.186 -12.221 1.00 12.27 248 ILE A O 1
ATOM 1918 N N . CYS A 1 249 ? 3.020 7.528 -12.784 1.00 12.93 249 CYS A N 1
ATOM 1919 C CA . CYS A 1 249 ? 3.913 6.840 -13.706 1.00 9.97 249 CYS A CA 1
ATOM 1920 C C . CYS A 1 249 ? 3.878 7.398 -15.124 1.00 12.19 249 CYS A C 1
ATOM 1921 O O . CYS A 1 249 ? 4.642 6.920 -15.971 1.00 13.82 249 CYS A O 1
ATOM 1924 N N . ASP A 1 250 ? 3.025 8.390 -15.394 1.00 14.75 250 ASP A N 1
ATOM 1925 C CA . ASP A 1 250 ? 2.851 8.916 -16.744 1.00 10.86 250 ASP A CA 1
ATOM 1926 C C . ASP A 1 250 ? 4.175 9.394 -17.333 1.00 11.41 250 ASP A C 1
ATOM 1927 O O . ASP A 1 250 ? 5.039 9.931 -16.634 1.00 12.61 250 ASP A O 1
ATOM 1932 N N . ALA A 1 251 ? 4.318 9.213 -18.650 1.00 12.67 251 ALA A N 1
ATOM 1933 C CA . ALA A 1 251 ? 5.528 9.668 -19.327 1.00 11.51 251 ALA A CA 1
ATOM 1934 C C . ALA A 1 251 ? 5.559 11.182 -19.490 1.00 9.72 251 ALA A C 1
ATOM 1935 O O . ALA A 1 251 ? 6.640 11.784 -19.459 1.00 11.23 251 ALA A O 1
ATOM 1937 N N . ASN A 1 252 ? 4.392 11.820 -19.667 1.00 10.49 252 ASN A N 1
ATOM 1938 C CA . ASN A 1 252 ? 4.337 13.221 -20.085 1.00 13.44 252 ASN A CA 1
ATOM 1939 C C . ASN A 1 252 ? 3.156 13.924 -19.413 1.00 14.44 252 ASN A C 1
ATOM 1940 O O . ASN A 1 252 ? 2.216 14.362 -20.065 1.00 15.01 252 ASN A O 1
ATOM 1945 N N . PHE A 1 253 ? 3.202 14.077 -18.091 1.00 13.82 253 PHE A N 1
ATOM 1946 C CA . PHE A 1 253 ? 2.064 14.684 -17.412 1.00 11.47 253 PHE A CA 1
ATOM 1947 C C . PHE A 1 253 ? 1.850 16.108 -17.905 1.00 14.19 253 PHE A C 1
ATOM 1948 O O . PHE A 1 253 ? 2.797 16.893 -18.016 1.00 15.35 253 PHE A O 1
ATOM 1956 N N . GLY A 1 254 ? 0.595 16.433 -18.210 1.00 14.11 254 GLY A N 1
ATOM 1957 C CA . GLY A 1 254 ? 0.254 17.671 -18.873 1.00 12.96 254 GLY A CA 1
ATOM 1958 C C . GLY A 1 254 ? 0.040 17.543 -20.366 1.00 18.36 254 GLY A C 1
ATOM 1959 O O . GLY A 1 254 ? -0.426 18.503 -20.992 1.00 19.06 254 GLY A O 1
ATOM 1960 N N . ILE A 1 255 ? 0.360 16.386 -20.953 1.00 14.88 255 ILE A N 1
ATOM 1961 C CA . ILE A 1 255 ? 0.197 16.210 -22.389 1.00 16.79 255 ILE A CA 1
ATOM 1962 C C . ILE A 1 255 ? -1.271 16.110 -22.778 1.00 22.33 255 ILE A C 1
ATOM 1963 O O . ILE A 1 255 ? -1.624 16.400 -23.927 1.00 23.35 255 ILE A O 1
ATOM 1968 N N . MET A 1 256 ? -2.145 15.728 -21.847 1.00 21.48 256 MET A N 1
ATOM 1969 C CA . MET A 1 256 ? -3.558 15.579 -22.150 1.00 23.22 256 MET A CA 1
ATOM 1970 C C . MET A 1 256 ? -4.359 16.680 -21.476 1.00 22.38 256 MET A C 1
ATOM 1971 O O . MET A 1 256 ? -4.027 17.087 -20.359 1.00 21.44 256 MET A O 1
ATOM 1976 N N . PRO A 1 257 ? -5.413 17.178 -22.128 1.00 25.82 257 PRO A N 1
ATOM 1977 C CA . PRO A 1 257 ? -6.206 18.266 -21.527 1.00 22.01 257 PRO A CA 1
ATOM 1978 C C . PRO A 1 257 ? -6.688 17.972 -20.116 1.00 15.89 257 PRO A C 1
ATOM 1979 O O . PRO A 1 257 ? -6.665 18.859 -19.255 1.00 20.62 257 PRO A O 1
ATOM 1983 N N . ARG A 1 258 ? -7.103 16.735 -19.846 1.00 21.90 258 ARG A N 1
ATOM 1984 C CA . ARG A 1 258 ? -7.656 16.411 -18.538 1.00 22.71 258 ARG A CA 1
ATOM 1985 C C . ARG A 1 258 ? -6.615 16.420 -17.425 1.00 23.60 258 ARG A C 1
ATOM 1986 O O . ARG A 1 258 ? -6.999 16.381 -16.251 1.00 18.08 258 ARG A O 1
ATOM 1994 N N . ASP A 1 259 ? -5.321 16.478 -17.757 1.00 25.42 259 ASP A N 1
ATOM 1995 C CA . ASP A 1 259 ? -4.294 16.445 -16.719 1.00 21.07 259 ASP A CA 1
ATOM 1996 C C . ASP A 1 259 ? -4.393 17.651 -15.793 1.00 20.37 259 ASP A C 1
ATOM 1997 O O . ASP A 1 259 ? -4.040 17.556 -14.611 1.00 18.11 259 ASP A O 1
ATOM 2002 N N . LEU A 1 260 ? -4.871 18.792 -16.299 1.00 16.45 260 LEU A N 1
ATOM 2003 C CA . LEU A 1 260 ? -5.091 19.935 -15.420 1.00 17.95 260 LEU A CA 1
ATOM 2004 C C . LEU A 1 260 ? -6.209 19.650 -14.425 1.00 18.42 260 LEU A C 1
ATOM 2005 O O . LEU A 1 260 ? -6.097 19.988 -13.240 1.00 19.85 260 LEU A O 1
ATOM 2010 N N . GLU A 1 261 ? -7.292 19.022 -14.890 1.00 19.58 261 GLU A N 1
ATOM 2011 C CA . GLU A 1 261 ? -8.378 18.660 -13.985 1.00 26.12 261 GLU A CA 1
ATOM 2012 C C . GLU A 1 261 ? -7.910 17.654 -12.941 1.00 23.22 261 GLU A C 1
ATOM 2013 O O . GLU A 1 261 ? -8.269 17.760 -11.762 1.00 24.27 261 GLU A O 1
ATOM 2019 N N . ILE A 1 262 ? -7.101 16.673 -13.353 1.00 23.12 262 ILE A N 1
ATOM 2020 C CA . ILE A 1 262 ? -6.544 15.720 -12.396 1.00 18.13 262 ILE A CA 1
ATOM 2021 C C . ILE A 1 262 ? -5.689 16.444 -11.363 1.00 18.83 262 ILE A C 1
ATOM 2022 O O . ILE A 1 262 ? -5.759 16.152 -10.163 1.00 19.65 262 ILE A O 1
ATOM 2027 N N . ALA A 1 263 ? -4.877 17.405 -11.810 1.00 19.98 263 ALA A N 1
ATOM 2028 C CA . ALA A 1 263 ? -4.042 18.159 -10.882 1.00 19.06 263 ALA A CA 1
ATOM 2029 C C . ALA A 1 263 ? -4.891 18.951 -9.896 1.00 22.59 263 ALA A C 1
ATOM 2030 O O . ALA A 1 263 ? -4.574 19.015 -8.702 1.00 18.79 263 ALA A O 1
ATOM 2032 N N . HIS A 1 264 ? -5.974 19.568 -10.376 1.00 21.77 264 HIS A N 1
ATOM 2033 C CA . HIS A 1 264 ? -6.849 20.300 -9.466 1.00 20.30 264 HIS A CA 1
ATOM 2034 C C . HIS A 1 264 ? -7.524 19.359 -8.476 1.00 17.34 264 HIS A C 1
ATOM 2035 O O . HIS A 1 264 ? -7.660 19.692 -7.294 1.00 22.43 264 HIS A O 1
ATOM 2042 N N . ALA A 1 265 ? -7.939 18.176 -8.938 1.00 21.14 265 ALA A N 1
ATOM 2043 C CA . ALA A 1 265 ? -8.587 17.216 -8.050 1.00 20.69 265 ALA A CA 1
ATOM 2044 C C . ALA A 1 265 ? -7.638 16.744 -6.956 1.00 24.12 265 ALA A C 1
ATOM 2045 O O . ALA A 1 265 ? -8.052 16.540 -5.808 1.00 23.17 265 ALA A O 1
ATOM 2047 N N . LEU A 1 266 ? -6.358 16.562 -7.292 1.00 24.16 266 LEU A N 1
ATOM 2048 C CA . LEU A 1 266 ? -5.379 16.186 -6.277 1.00 20.59 266 LEU A CA 1
ATOM 2049 C C . LEU A 1 266 ? -5.131 17.327 -5.298 1.00 19.15 266 LEU A C 1
ATOM 2050 O O . LEU A 1 266 ? -4.974 17.094 -4.095 1.00 22.02 266 LEU A O 1
ATOM 2055 N N . ALA A 1 267 ? -5.098 18.568 -5.792 1.00 19.66 267 ALA A N 1
ATOM 2056 C CA . ALA A 1 267 ? -4.934 19.710 -4.898 1.00 19.03 267 ALA A CA 1
ATOM 2057 C C . ALA A 1 267 ? -6.139 19.864 -3.975 1.00 20.96 267 ALA A C 1
ATOM 2058 O O . ALA A 1 267 ? -5.980 20.164 -2.786 1.00 23.63 267 ALA A O 1
ATOM 2060 N N . GLU A 1 268 ? -7.350 19.665 -4.501 1.00 24.46 268 GLU A N 1
ATOM 2061 C CA . GLU A 1 268 ? -8.538 19.748 -3.657 1.00 28.27 268 GLU A CA 1
ATOM 2062 C C . GLU A 1 268 ? -8.524 18.669 -2.584 1.00 28.98 268 GLU A C 1
ATOM 2063 O O . GLU A 1 268 ? -8.834 18.939 -1.417 1.00 29.54 268 GLU A O 1
ATOM 2069 N N . ALA A 1 269 ? -8.151 17.441 -2.957 1.00 28.61 269 ALA A N 1
ATOM 2070 C CA . ALA A 1 269 ? -8.064 16.361 -1.980 1.00 27.72 269 ALA A CA 1
ATOM 2071 C C . ALA A 1 269 ? -7.045 16.683 -0.893 1.00 26.66 269 ALA A C 1
ATOM 2072 O O . ALA A 1 269 ? -7.309 16.478 0.298 1.00 26.39 269 ALA A O 1
ATOM 2074 N N . ARG A 1 270 ? -5.881 17.205 -1.286 1.00 24.77 270 ARG A N 1
ATOM 2075 C CA . ARG A 1 270 ? -4.894 17.649 -0.307 1.00 23.60 270 ARG A CA 1
ATOM 2076 C C . ARG A 1 270 ? -5.479 18.718 0.603 1.00 30.35 270 ARG A C 1
ATOM 2077 O O . ARG A 1 270 ? -5.317 18.667 1.828 1.00 29.76 270 ARG A O 1
ATOM 2085 N N . GLY A 1 271 ? -6.175 19.693 0.016 1.00 32.28 271 GLY A N 1
ATOM 2086 C CA . GLY A 1 271 ? -6.734 20.767 0.817 1.00 32.35 271 GLY A CA 1
ATOM 2087 C C . GLY A 1 271 ? -7.805 20.282 1.774 1.00 31.38 271 GLY A C 1
ATOM 2088 O O . GLY A 1 271 ? -7.857 20.712 2.929 1.00 35.41 271 GLY A O 1
ATOM 2089 N N . GLU A 1 272 ? -8.657 19.366 1.321 1.00 31.77 272 GLU A N 1
ATOM 2090 C CA . GLU A 1 272 ? -9.802 18.959 2.123 1.00 37.45 272 GLU A CA 1
ATOM 2091 C C . GLU A 1 272 ? -9.481 17.844 3.110 1.00 35.14 272 GLU A C 1
ATOM 2092 O O . GLU A 1 272 ? -10.057 17.820 4.204 1.00 33.99 272 GLU A O 1
ATOM 2098 N N . LEU A 1 273 ? -8.574 16.924 2.762 1.00 31.23 273 LEU A N 1
ATOM 2099 C CA . LEU A 1 273 ? -8.301 15.761 3.596 1.00 29.01 273 LEU A CA 1
ATOM 2100 C C . LEU A 1 273 ? -6.849 15.613 4.033 1.00 30.69 273 LEU A C 1
ATOM 2101 O O . LEU A 1 273 ? -6.554 14.708 4.823 1.00 32.26 273 LEU A O 1
ATOM 2106 N N . GLY A 1 274 ? -5.938 16.454 3.552 1.00 25.84 274 GLY A N 1
ATOM 2107 C CA . GLY A 1 274 ? -4.562 16.396 4.003 1.00 28.17 274 GLY A CA 1
ATOM 2108 C C . GLY A 1 274 ? -3.695 15.368 3.312 1.00 28.52 274 GLY A C 1
ATOM 2109 O O . GLY A 1 274 ? -2.539 15.190 3.711 1.00 28.66 274 GLY A O 1
ATOM 2110 N N . ALA A 1 275 ? -4.201 14.703 2.278 1.00 23.42 275 ALA A N 1
ATOM 2111 C CA . ALA A 1 275 ? -3.442 13.691 1.560 1.00 21.09 275 ALA A CA 1
ATOM 2112 C C . ALA A 1 275 ? -3.925 13.659 0.121 1.00 22.36 275 ALA A C 1
ATOM 2113 O O . ALA A 1 275 ? -5.099 13.945 -0.139 1.00 23.25 275 ALA A O 1
ATOM 2115 N N . PRO A 1 276 ? -3.043 13.344 -0.843 1.00 22.47 276 PRO A N 1
ATOM 2116 C CA . PRO A 1 276 ? -1.607 13.119 -0.646 1.00 23.30 276 PRO A CA 1
ATOM 2117 C C . PRO A 1 276 ? -0.861 14.402 -0.302 1.00 23.32 276 PRO A C 1
ATOM 2118 O O . PRO A 1 276 ? -1.423 15.489 -0.432 1.00 23.01 276 PRO A O 1
ATOM 2122 N N . ARG A 1 277 ? 0.382 14.273 0.152 1.00 21.70 277 ARG A N 1
ATOM 2123 C CA . ARG A 1 277 ? 1.184 15.431 0.517 1.00 25.98 277 ARG A CA 1
ATOM 2124 C C . ARG A 1 277 ? 2.275 15.757 -0.489 1.00 23.35 277 ARG A C 1
ATOM 2125 O O . ARG A 1 277 ? 2.693 16.913 -0.570 1.00 20.96 277 ARG A O 1
ATOM 2133 N N . GLN A 1 278 ? 2.746 14.770 -1.249 1.00 19.52 278 GLN A N 1
ATOM 2134 C CA A GLN A 1 278 ? 3.748 14.982 -2.285 0.46 19.60 278 GLN A CA 1
ATOM 2135 C CA B GLN A 1 278 ? 3.727 15.005 -2.297 0.54 19.56 278 GLN A CA 1
ATOM 2136 C C . GLN A 1 278 ? 3.395 14.125 -3.491 1.00 18.61 278 GLN A C 1
ATOM 2137 O O . GLN A 1 278 ? 2.948 12.985 -3.335 1.00 20.70 278 GLN A O 1
ATOM 2148 N N . VAL A 1 279 ? 3.594 14.674 -4.685 1.00 18.15 279 VAL A N 1
ATOM 2149 C CA . VAL A 1 279 ? 3.309 13.977 -5.934 1.00 20.06 279 VAL A CA 1
ATOM 2150 C C . VAL A 1 279 ? 4.566 14.006 -6.789 1.00 18.30 279 VAL A C 1
ATOM 2151 O O . VAL A 1 279 ? 5.063 15.087 -7.130 1.00 22.47 279 VAL A O 1
ATOM 2155 N N . ARG A 1 280 ? 5.088 12.827 -7.121 1.00 15.01 280 ARG A N 1
ATOM 2156 C CA . ARG A 1 280 ? 6.192 12.695 -8.063 1.00 13.68 280 ARG A CA 1
ATOM 2157 C C . ARG A 1 280 ? 5.603 12.363 -9.424 1.00 12.46 280 ARG A C 1
ATOM 2158 O O . ARG A 1 280 ? 4.782 11.446 -9.532 1.00 14.86 280 ARG A O 1
ATOM 2166 N N . VAL A 1 281 ? 6.020 13.097 -10.455 1.00 11.35 281 VAL A N 1
ATOM 2167 C CA . VAL A 1 281 ? 5.597 12.792 -11.816 1.00 13.48 281 VAL A CA 1
ATOM 2168 C C . VAL A 1 281 ? 6.593 13.410 -12.783 1.00 12.34 281 VAL A C 1
ATOM 2169 O O . VAL A 1 281 ? 7.214 14.437 -12.494 1.00 13.35 281 VAL A O 1
ATOM 2173 N N . ASN A 1 282 ? 6.741 12.774 -13.939 1.00 9.79 282 ASN A N 1
ATOM 2174 C CA . ASN A 1 282 ? 7.511 13.321 -15.045 1.00 8.75 282 ASN A CA 1
ATOM 2175 C C . ASN A 1 282 ? 6.589 14.171 -15.909 1.00 12.64 282 ASN A C 1
ATOM 2176 O O . ASN A 1 282 ? 5.554 13.686 -16.375 1.00 12.81 282 ASN A O 1
ATOM 2181 N N . PHE A 1 283 ? 6.955 15.438 -16.104 1.00 11.66 283 PHE A N 1
ATOM 2182 C CA . PHE A 1 283 ? 6.149 16.374 -16.872 1.00 12.94 283 PHE A CA 1
ATOM 2183 C C . PHE A 1 283 ? 6.512 16.327 -18.357 1.00 13.01 283 PHE A C 1
ATOM 2184 O O . PHE A 1 283 ? 7.625 15.959 -18.742 1.00 11.71 283 PHE A O 1
ATOM 2192 N N . ALA A 1 284 ? 5.557 16.754 -19.184 1.00 13.38 284 ALA A N 1
ATOM 2193 C CA . ALA A 1 284 ? 5.594 16.493 -20.621 1.00 13.65 284 ALA A CA 1
ATOM 2194 C C . ALA A 1 284 ? 6.832 17.080 -21.294 1.00 14.78 284 ALA A C 1
ATOM 2195 O O . ALA A 1 284 ? 7.285 18.181 -20.965 1.00 15.02 284 ALA A O 1
ATOM 2197 N N . LYS A 1 285 ? 7.366 16.332 -22.264 1.00 12.50 285 LYS A N 1
ATOM 2198 C CA . LYS A 1 285 ? 8.528 16.795 -23.021 1.00 13.38 285 LYS A CA 1
ATOM 2199 C C . LYS A 1 285 ? 8.239 18.114 -23.729 1.00 16.48 285 LYS A C 1
ATOM 2200 O O . LYS A 1 285 ? 9.032 19.060 -23.656 1.00 13.20 285 LYS A O 1
ATOM 2206 N N . ASN A 1 286 ? 7.117 18.189 -24.445 1.00 14.55 286 ASN A N 1
ATOM 2207 C CA . ASN A 1 286 ? 6.735 19.422 -25.131 1.00 16.72 286 ASN A CA 1
ATOM 2208 C C . ASN A 1 286 ? 6.001 20.306 -24.126 1.00 19.87 286 ASN A C 1
ATOM 2209 O O . ASN A 1 286 ? 4.772 20.422 -24.118 1.00 18.56 286 ASN A O 1
ATOM 2214 N N . SER A 1 287 ? 6.789 20.919 -23.241 1.00 18.88 287 SER A N 1
ATOM 2215 C CA . SER A 1 287 ? 6.237 21.672 -22.124 1.00 16.85 287 SER A CA 1
ATOM 2216 C C . SER A 1 287 ? 5.385 22.831 -22.629 1.00 21.64 287 SER A C 1
ATOM 2217 O O . SER A 1 287 ? 5.728 23.490 -23.613 1.00 19.68 287 SER A O 1
ATOM 2220 N N . ASN A 1 288 ? 4.259 23.066 -21.962 1.00 21.13 288 ASN A N 1
ATOM 2221 C CA . ASN A 1 288 ? 3.249 23.982 -22.486 1.00 21.23 288 ASN A CA 1
ATOM 2222 C C . ASN A 1 288 ? 2.593 24.723 -21.325 1.00 23.98 288 ASN A C 1
ATOM 2223 O O . ASN A 1 288 ? 3.000 24.589 -20.166 1.00 20.19 288 ASN A O 1
ATOM 2228 N N . ASP A 1 289 ? 1.565 25.517 -21.648 1.00 22.34 289 ASP A N 1
ATOM 2229 C CA . ASP A 1 289 ? 0.841 26.254 -20.617 1.00 23.00 289 ASP A CA 1
ATOM 2230 C C . ASP A 1 289 ? 0.188 25.323 -19.609 1.00 16.43 289 ASP A C 1
ATOM 2231 O O . ASP A 1 289 ? 0.093 25.666 -18.428 1.00 19.85 289 ASP A O 1
ATOM 2236 N N . ARG A 1 290 ? -0.281 24.157 -20.054 1.00 18.21 290 ARG A N 1
ATOM 2237 C CA . ARG A 1 290 ? -0.936 23.232 -19.136 1.00 16.72 290 ARG A CA 1
ATOM 2238 C C . ARG A 1 290 ? 0.036 22.722 -18.081 1.00 19.79 290 ARG A C 1
ATOM 2239 O O . ARG A 1 290 ? -0.316 22.623 -16.899 1.00 20.29 290 ARG A O 1
ATOM 2247 N N . VAL A 1 291 ? 1.269 22.403 -18.486 1.00 18.07 291 VAL A N 1
ATOM 2248 C CA . VAL A 1 291 ? 2.284 22.020 -17.508 1.00 19.29 291 VAL A CA 1
ATOM 2249 C C . VAL A 1 291 ? 2.499 23.148 -16.509 1.00 18.17 291 VAL A C 1
ATOM 2250 O O . VAL A 1 291 ? 2.620 22.915 -15.299 1.00 17.30 291 VAL A O 1
ATOM 2254 N N . PHE A 1 292 ? 2.530 24.391 -16.995 1.00 16.96 292 PHE A N 1
ATOM 2255 C CA . PHE A 1 292 ? 2.690 25.525 -16.092 1.00 18.61 292 PHE A CA 1
ATOM 2256 C C . PHE A 1 292 ? 1.494 25.660 -15.151 1.00 16.46 292 PHE A C 1
ATOM 2257 O O . PHE A 1 292 ? 1.668 25.874 -13.946 1.00 19.70 292 PHE A O 1
ATOM 2265 N N . ASP A 1 293 ? 0.273 25.538 -15.680 1.00 17.21 293 ASP A N 1
ATOM 2266 C CA . ASP A 1 293 ? -0.911 25.660 -14.830 1.00 17.71 293 ASP A CA 1
ATOM 2267 C C . ASP A 1 293 ? -0.953 24.559 -13.776 1.00 17.29 293 ASP A C 1
ATOM 2268 O O . ASP A 1 293 ? -1.289 24.816 -12.614 1.00 17.80 293 ASP A O 1
ATOM 2273 N N . ILE A 1 294 ? -0.613 23.329 -14.163 1.00 16.81 294 ILE A N 1
ATOM 2274 C CA . ILE A 1 294 ? -0.509 22.237 -13.197 1.00 15.52 294 ILE A CA 1
ATOM 2275 C C . ILE A 1 294 ? 0.540 22.565 -12.140 1.00 17.06 294 ILE A C 1
ATOM 2276 O O . ILE A 1 294 ? 0.304 22.420 -10.935 1.00 18.35 294 ILE A O 1
ATOM 2281 N N . SER A 1 295 ? 1.718 23.015 -12.581 1.00 16.76 295 SER A N 1
ATOM 2282 C CA . SER A 1 295 ? 2.804 23.301 -11.646 1.00 15.19 295 SER A CA 1
ATOM 2283 C C . SER A 1 2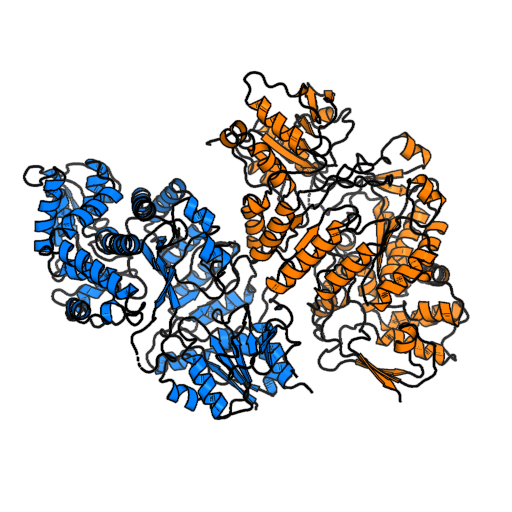95 ? 2.414 24.395 -10.660 1.00 17.05 295 SER A C 1
ATOM 2284 O O . SER A 1 295 ? 2.671 24.275 -9.456 1.00 18.47 295 SER A O 1
ATOM 2287 N N . LYS A 1 296 ? 1.791 25.468 -11.153 1.00 17.96 296 LYS A N 1
ATOM 2288 C CA . LYS A 1 296 ? 1.328 26.527 -10.261 1.00 20.80 296 LYS A CA 1
ATOM 2289 C C . LYS A 1 296 ? 0.315 25.986 -9.258 1.00 19.38 296 LYS A C 1
ATOM 2290 O O . LYS A 1 296 ? 0.389 26.291 -8.060 1.00 22.43 296 LYS A O 1
ATOM 2296 N N . THR A 1 297 ? -0.624 25.162 -9.730 1.00 20.45 297 THR A N 1
ATOM 2297 C CA . THR A 1 297 ? -1.620 24.566 -8.843 1.00 21.19 297 THR A CA 1
ATOM 2298 C C . THR A 1 297 ? -0.958 23.740 -7.746 1.00 22.56 297 THR A C 1
ATOM 2299 O O . THR A 1 297 ? -1.295 23.870 -6.564 1.00 23.91 297 THR A O 1
ATOM 2303 N N . TRP A 1 298 ? -0.007 22.882 -8.120 1.00 21.15 298 TRP A N 1
ATOM 2304 C CA . TRP A 1 298 ? 0.632 22.018 -7.134 1.00 18.36 298 TRP A CA 1
ATOM 2305 C C . TRP A 1 298 ? 1.651 22.762 -6.283 1.00 19.45 298 TRP A C 1
ATOM 2306 O O . TRP A 1 298 ? 1.862 22.396 -5.12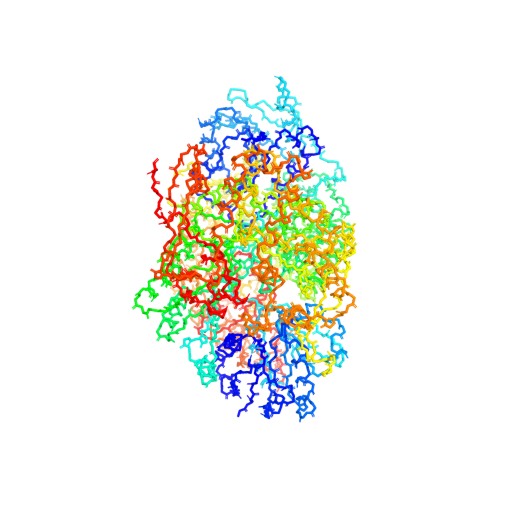1 1.00 21.92 298 TRP A O 1
ATOM 2317 N N . HIS A 1 299 ? 2.281 23.803 -6.827 1.00 22.54 299 HIS A N 1
ATOM 2318 C CA . HIS A 1 299 ? 3.144 24.644 -6.006 1.00 23.94 299 HIS A CA 1
ATOM 2319 C C . HIS A 1 299 ? 2.350 25.269 -4.866 1.00 23.97 299 HIS A C 1
ATOM 2320 O O . HIS A 1 299 ? 2.766 25.222 -3.701 1.00 23.04 299 HIS A O 1
ATOM 2327 N N . ASP A 1 300 ? 1.182 25.836 -5.183 1.00 26.51 300 ASP A N 1
ATOM 2328 C CA . ASP A 1 300 ? 0.348 26.458 -4.158 1.00 24.64 300 ASP A CA 1
ATOM 2329 C C . ASP A 1 300 ? -0.138 25.445 -3.130 1.00 23.15 300 ASP A C 1
ATOM 2330 O O . ASP A 1 300 ? -0.336 25.796 -1.961 1.00 25.49 300 ASP A O 1
ATOM 2335 N N . ALA A 1 301 ? -0.338 24.195 -3.537 1.00 23.92 301 ALA A N 1
ATOM 2336 C CA . ALA A 1 301 ? -0.822 23.151 -2.645 1.00 23.05 301 ALA A CA 1
ATOM 2337 C C . ALA A 1 301 ? 0.302 22.392 -1.954 1.00 21.61 301 ALA A C 1
ATOM 2338 O O . ALA A 1 301 ? 0.025 21.423 -1.239 1.00 24.27 301 ALA A O 1
ATOM 2340 N N . ASP A 1 302 ? 1.558 22.802 -2.158 1.00 21.88 302 ASP A N 1
ATOM 2341 C CA . ASP A 1 302 ? 2.727 22.131 -1.583 1.00 24.06 302 ASP A CA 1
ATOM 2342 C C . ASP A 1 302 ? 2.836 20.673 -2.033 1.00 22.73 302 ASP A C 1
ATOM 2343 O O . ASP A 1 302 ? 3.374 19.831 -1.312 1.00 25.66 302 ASP A O 1
ATOM 2348 N N . LEU A 1 303 ? 2.323 20.359 -3.227 1.00 17.35 303 LEU A N 1
ATOM 2349 C CA . LEU A 1 303 ? 2.413 19.015 -3.783 1.00 18.27 303 LEU A CA 1
ATOM 2350 C C . LEU A 1 303 ? 3.551 18.850 -4.781 1.00 21.07 303 LEU A C 1
ATOM 2351 O O . LEU A 1 303 ? 3.991 17.718 -5.015 1.00 16.22 303 LEU A O 1
ATOM 2356 N N . LEU A 1 304 ? 4.028 19.947 -5.366 1.00 19.17 304 LEU A N 1
ATOM 2357 C CA . LEU A 1 304 ? 4.957 19.876 -6.485 1.00 17.36 304 LEU A CA 1
ATOM 2358 C C . LEU A 1 304 ? 6.350 19.458 -6.030 1.00 19.05 304 LEU A C 1
ATOM 2359 O O . LEU A 1 304 ? 6.881 19.967 -5.038 1.00 20.73 304 LEU A O 1
ATOM 2364 N N . MET A 1 305 ? 6.955 18.537 -6.781 1.00 16.18 305 MET A N 1
ATOM 2365 C CA A MET A 1 305 ? 8.312 18.094 -6.486 0.49 20.56 305 MET A CA 1
ATOM 2366 C CA B MET A 1 305 ? 8.298 18.039 -6.516 0.51 20.62 305 MET A CA 1
ATOM 2367 C C . MET A 1 305 ? 9.269 18.407 -7.631 1.00 23.58 305 MET A C 1
ATOM 2368 O O . MET A 1 305 ? 10.276 17.720 -7.820 1.00 32.81 305 MET A O 1
ATOM 2377 N N . GLY A 1 306 ? 8.974 19.460 -8.386 1.00 16.66 306 GLY A N 1
ATOM 2378 C CA . GLY A 1 306 ? 9.841 19.894 -9.464 1.00 15.78 306 GLY A CA 1
ATOM 2379 C C . GLY A 1 306 ? 9.231 19.669 -10.831 1.00 12.94 306 GLY A C 1
ATOM 2380 O O . GLY A 1 306 ? 8.749 18.571 -11.130 1.00 14.88 306 GLY A O 1
ATOM 2381 N N . THR A 1 307 ? 9.243 20.699 -11.669 1.00 12.97 307 THR A N 1
ATOM 2382 C CA . THR A 1 307 ? 8.685 20.605 -13.012 1.00 11.92 307 THR A CA 1
ATOM 2383 C C . THR A 1 307 ? 9.762 20.137 -13.987 1.00 11.99 307 THR A C 1
ATOM 2384 O O . THR A 1 307 ? 10.766 20.826 -14.185 1.00 12.86 307 THR A O 1
ATOM 2388 N N . THR A 1 308 ? 9.542 18.970 -14.597 1.00 13.05 308 THR A N 1
ATOM 2389 C CA . THR A 1 308 ? 10.513 18.382 -15.517 1.00 12.27 308 THR A CA 1
ATOM 2390 C C . THR A 1 308 ? 10.639 19.221 -16.784 1.00 12.99 308 THR A C 1
ATOM 2391 O O . THR A 1 308 ? 9.661 19.400 -17.515 1.00 16.78 308 THR A O 1
ATOM 2395 N N . LEU A 1 309 ? 11.847 19.718 -17.053 1.00 12.04 309 LEU A N 1
ATOM 2396 C CA . LEU A 1 309 ? 12.182 20.359 -18.324 1.00 12.73 309 LEU A CA 1
ATOM 2397 C C . LEU A 1 309 ? 13.455 19.717 -18.869 1.00 13.07 309 LEU A C 1
ATOM 2398 O O . LEU A 1 309 ? 14.504 20.348 -18.981 1.00 13.36 309 LEU A O 1
ATOM 2403 N N . SER A 1 310 ? 13.365 18.433 -19.193 1.00 11.19 310 SER A N 1
ATOM 2404 C CA . SER A 1 310 ? 14.566 17.656 -19.444 1.00 10.84 310 SER A CA 1
ATOM 2405 C C . SER A 1 310 ? 14.968 17.711 -20.912 1.00 11.32 310 SER A C 1
ATOM 2406 O O . SER A 1 310 ? 14.160 17.995 -21.798 1.00 13.76 310 SER A O 1
ATOM 2409 N N . MET A 1 311 ? 16.247 17.457 -21.149 1.00 11.79 311 MET A N 1
ATOM 2410 C CA . MET A 1 311 ? 16.917 17.626 -22.435 1.00 13.51 311 MET A CA 1
ATOM 2411 C C . MET A 1 311 ? 17.638 16.377 -22.910 1.00 13.97 311 MET A C 1
ATOM 2412 O O . MET A 1 311 ? 17.663 16.113 -24.119 1.00 13.89 311 MET A O 1
ATOM 2417 N N . GLN A 1 312 ? 18.250 15.625 -21.989 1.00 13.36 312 GLN A N 1
ATOM 2418 C CA . GLN A 1 312 ? 19.131 14.491 -22.260 1.00 13.37 312 GLN A CA 1
ATOM 2419 C C . GLN A 1 312 ? 20.424 14.966 -22.914 1.00 15.08 312 GLN A C 1
ATOM 2420 O O . GLN A 1 312 ? 21.516 14.624 -22.451 1.00 13.58 312 GLN A O 1
ATOM 2426 N N . SER A 1 313 ? 20.308 15.753 -23.982 1.00 19.40 313 SER A N 1
ATOM 2427 C CA . SER A 1 313 ? 21.447 16.422 -24.596 1.00 18.41 313 SER A CA 1
ATOM 2428 C C . SER A 1 313 ? 20.962 17.721 -25.226 1.00 17.78 313 SER A C 1
ATOM 2429 O O . SER A 1 313 ? 19.768 17.901 -25.476 1.00 18.64 313 SER A O 1
ATOM 2432 N N . THR A 1 314 ? 21.900 18.634 -25.472 1.00 15.60 314 THR A N 1
ATOM 2433 C CA . THR A 1 314 ? 21.605 19.861 -26.200 1.00 17.11 314 THR A CA 1
ATOM 2434 C C . THR A 1 314 ? 22.196 19.869 -27.603 1.00 18.07 314 THR A C 1
ATOM 2435 O O . THR A 1 314 ? 21.947 20.812 -28.359 1.00 21.09 314 THR A O 1
ATOM 2439 N N . ASP A 1 315 ? 22.964 18.849 -27.972 1.00 19.24 315 ASP A N 1
ATOM 2440 C CA . ASP A 1 315 ? 23.655 18.831 -29.254 1.00 18.89 315 ASP A CA 1
ATOM 2441 C C . ASP A 1 315 ? 22.742 18.288 -30.347 1.00 21.25 315 ASP A C 1
ATOM 2442 O O . ASP A 1 315 ? 22.095 17.253 -30.167 1.00 20.62 315 ASP A O 1
ATOM 2447 N N . MET A 1 316 ? 22.716 18.971 -31.492 1.00 22.68 316 MET A N 1
ATOM 2448 C CA . MET A 1 316 ? 21.768 18.600 -32.539 1.00 27.11 316 MET A CA 1
ATOM 2449 C C . MET A 1 316 ? 22.079 17.223 -33.120 1.00 23.59 316 MET A C 1
ATOM 2450 O O . MET A 1 316 ? 21.156 16.467 -33.453 1.00 19.92 316 MET A O 1
ATOM 2455 N N . ASP A 1 317 ? 23.367 16.885 -33.261 1.00 22.81 317 ASP A N 1
ATOM 2456 C CA . ASP A 1 317 ? 23.739 15.562 -33.758 1.00 25.77 317 ASP A CA 1
ATOM 2457 C C . ASP A 1 317 ? 23.350 14.471 -32.771 1.00 24.64 317 ASP A C 1
ATOM 2458 O O . ASP A 1 317 ? 22.871 13.404 -33.175 1.00 21.93 317 ASP A O 1
ATOM 2463 N N . VAL A 1 318 ? 23.580 14.706 -31.476 1.00 21.32 318 VAL A N 1
ATOM 2464 C CA . VAL A 1 318 ? 23.179 13.736 -30.458 1.00 20.29 318 VAL A CA 1
ATOM 2465 C C . VAL A 1 318 ? 21.674 13.527 -30.491 1.00 14.36 318 VAL A C 1
ATOM 2466 O O . VAL A 1 318 ? 21.185 12.392 -30.468 1.00 21.72 318 VAL A O 1
ATOM 2470 N N . LEU A 1 319 ? 20.918 14.627 -30.523 1.00 15.86 319 LEU A N 1
ATOM 2471 C CA . LEU A 1 319 ? 19.463 14.533 -30.494 1.00 14.73 319 LEU A CA 1
ATOM 2472 C C . LEU A 1 319 ? 18.936 13.821 -31.731 1.00 21.21 319 LEU A C 1
ATOM 2473 O O . LEU A 1 319 ? 17.977 13.044 -31.649 1.00 20.04 319 LEU A O 1
ATOM 2478 N N . GLU A 1 320 ? 19.558 14.065 -32.888 1.00 19.68 320 GLU A N 1
ATOM 2479 C CA . GLU A 1 320 ? 19.190 13.325 -34.090 1.00 21.83 320 GLU A CA 1
ATOM 2480 C C . GLU A 1 320 ? 19.489 11.842 -33.927 1.00 21.06 320 GLU A C 1
ATOM 2481 O O . GLU A 1 320 ? 18.697 10.990 -34.349 1.00 26.46 320 GLU A O 1
ATOM 2487 N N . ALA A 1 321 ? 20.621 11.516 -33.299 1.00 20.05 321 ALA A N 1
ATOM 2488 C CA . ALA A 1 321 ? 21.028 10.121 -33.166 1.00 21.20 321 ALA A CA 1
ATOM 2489 C C . ALA A 1 321 ? 20.105 9.331 -32.244 1.00 23.41 321 ALA A C 1
ATOM 2490 O O . ALA A 1 321 ? 19.947 8.119 -32.424 1.00 21.94 321 ALA A O 1
ATOM 2492 N N . ILE A 1 322 ? 19.507 9.982 -31.245 1.00 21.57 322 ILE A N 1
ATOM 2493 C CA . ILE A 1 322 ? 18.621 9.304 -30.305 1.00 18.72 322 ILE A CA 1
ATOM 2494 C C . ILE A 1 322 ? 17.148 9.565 -30.607 1.00 19.88 322 ILE A C 1
ATOM 2495 O O . ILE A 1 322 ? 16.285 9.201 -29.801 1.00 18.93 322 ILE A O 1
ATOM 2500 N N . ASP A 1 323 ? 16.840 10.216 -31.732 1.00 20.62 323 ASP A N 1
ATOM 2501 C CA . ASP A 1 323 ? 15.459 10.419 -32.179 1.00 21.11 323 ASP A CA 1
ATOM 2502 C C . ASP A 1 323 ? 14.679 11.275 -31.183 1.00 21.20 323 ASP A C 1
ATOM 2503 O O . ASP A 1 323 ? 13.553 10.949 -30.801 1.00 16.33 323 ASP A O 1
ATOM 2508 N N . ARG A 1 324 ? 15.280 12.386 -30.765 1.00 18.01 324 ARG A N 1
ATOM 2509 C CA . ARG A 1 324 ? 14.642 13.267 -29.798 1.00 16.20 324 ARG A CA 1
ATOM 2510 C C . ARG A 1 324 ? 14.688 14.704 -30.290 1.00 18.20 324 ARG A C 1
ATOM 2511 O O . ARG A 1 324 ? 15.736 15.182 -30.735 1.00 20.66 324 ARG A O 1
ATOM 2519 N N . LYS A 1 325 ? 13.555 15.388 -30.193 1.00 15.22 325 LYS A N 1
ATOM 2520 C CA . LYS A 1 325 ? 13.459 16.815 -30.459 1.00 20.23 325 LYS A CA 1
ATOM 2521 C C . LYS A 1 325 ? 13.215 17.537 -29.142 1.00 20.12 325 LYS A C 1
ATOM 2522 O O . LYS A 1 325 ? 12.299 17.176 -28.396 1.00 22.75 325 LYS A O 1
ATOM 2528 N N . ASN A 1 326 ? 14.044 18.536 -28.850 1.00 18.85 326 ASN A N 1
ATOM 2529 C CA . ASN A 1 326 ? 13.904 19.335 -27.643 1.00 20.05 326 ASN A CA 1
ATOM 2530 C C . ASN A 1 326 ? 13.298 20.693 -27.962 1.00 23.13 326 ASN A C 1
ATOM 2531 O O . ASN A 1 326 ? 13.320 21.166 -29.099 1.00 22.13 326 ASN A O 1
ATOM 2536 N N . ILE A 1 327 ? 12.742 21.310 -26.923 1.00 25.02 327 ILE A N 1
ATOM 2537 C CA . ILE A 1 327 ? 12.460 22.733 -26.956 1.00 27.37 327 ILE A CA 1
ATOM 2538 C C . ILE A 1 327 ? 13.755 23.479 -27.250 1.00 29.38 327 ILE A C 1
ATOM 2539 O O . ILE A 1 327 ? 14.826 23.128 -26.738 1.00 31.00 327 ILE A O 1
ATOM 2544 N N . GLY A 1 328 ? 13.669 24.498 -28.100 1.00 29.83 328 GLY A N 1
ATOM 2545 C CA . GLY A 1 328 ? 14.839 25.298 -28.405 1.00 27.41 328 GLY A CA 1
ATOM 2546 C C . GLY A 1 328 ? 15.366 26.031 -27.186 1.00 20.52 328 GLY A C 1
ATOM 2547 O O . GLY A 1 328 ? 14.669 26.238 -26.192 1.00 22.94 328 GLY A O 1
ATOM 2548 N N . LEU A 1 329 ? 16.633 26.435 -27.276 1.00 22.34 329 LEU A N 1
ATOM 2549 C CA . LEU A 1 329 ? 17.301 27.033 -26.126 1.00 23.29 329 LEU A CA 1
ATOM 2550 C C . LEU A 1 329 ? 16.667 28.367 -25.742 1.00 25.79 329 LEU A C 1
ATOM 2551 O O . LEU A 1 329 ? 16.529 28.676 -24.552 1.00 19.67 329 LEU A O 1
ATOM 2556 N N . ASP A 1 330 ? 16.272 29.172 -26.734 1.00 26.02 330 ASP A N 1
ATOM 2557 C CA . ASP A 1 330 ? 15.641 30.451 -26.427 1.00 24.14 330 ASP A CA 1
ATOM 2558 C C . ASP A 1 330 ? 14.258 30.254 -25.816 1.00 23.97 330 ASP A C 1
ATOM 2559 O O . ASP A 1 330 ? 13.858 31.006 -24.920 1.00 25.76 330 ASP A O 1
ATOM 2564 N N . ASN A 1 331 ? 13.512 29.249 -26.283 1.00 22.17 331 ASN A N 1
ATOM 2565 C CA . ASN A 1 331 ? 12.229 28.941 -25.659 1.00 23.74 331 ASN A CA 1
ATOM 2566 C C . ASN A 1 331 ? 12.423 28.382 -24.258 1.00 19.86 331 ASN A C 1
ATOM 2567 O O . ASN A 1 331 ? 11.638 28.675 -23.349 1.00 17.58 331 ASN A O 1
ATOM 2572 N N . TYR A 1 332 ? 13.457 27.560 -24.071 1.00 19.78 332 TYR A N 1
ATOM 2573 C CA . TYR A 1 332 ? 13.820 27.111 -22.731 1.00 18.50 332 TYR A CA 1
ATOM 2574 C C . TYR A 1 332 ? 14.089 28.295 -21.814 1.00 18.62 332 TYR A C 1
ATOM 2575 O O . TYR A 1 332 ? 13.634 28.322 -20.663 1.00 18.28 332 TYR A O 1
ATOM 2584 N N . ARG A 1 333 ? 14.821 29.291 -22.316 1.00 19.65 333 ARG A N 1
ATOM 2585 C CA . ARG A 1 333 ? 15.087 30.490 -21.533 1.00 17.51 333 ARG A CA 1
ATOM 2586 C C . ARG A 1 333 ? 13.791 31.174 -21.110 1.00 16.63 333 ARG A C 1
ATOM 2587 O O . ARG A 1 333 ? 13.641 31.577 -19.950 1.00 16.25 333 ARG A O 1
ATOM 2595 N N . LYS A 1 334 ? 12.836 31.309 -22.039 1.00 21.14 334 LYS A N 1
ATOM 2596 C CA . LYS A 1 334 ? 11.558 31.934 -21.701 1.00 25.69 334 LYS A CA 1
ATOM 2597 C C . LYS A 1 334 ? 10.819 31.135 -20.634 1.00 23.83 334 LYS A C 1
ATOM 2598 O O . LYS A 1 334 ? 10.205 31.713 -19.731 1.00 24.78 334 LYS A O 1
ATOM 2604 N N . LEU A 1 335 ? 10.872 29.803 -20.721 1.00 18.72 335 LEU A N 1
ATOM 2605 C CA . LEU A 1 335 ? 10.268 28.968 -19.688 1.00 21.86 335 LEU A CA 1
ATOM 2606 C C . LEU A 1 335 ? 10.914 29.218 -18.333 1.00 24.31 335 LEU A C 1
ATOM 2607 O O . LEU A 1 335 ? 10.220 29.424 -17.330 1.00 27.64 335 LEU A O 1
ATOM 2612 N N . GLN A 1 336 ? 12.249 29.206 -18.284 1.00 21.79 336 GLN A N 1
ATOM 2613 C CA . GLN A 1 336 ? 12.943 29.452 -17.025 1.00 21.73 336 GLN A CA 1
ATOM 2614 C C . GLN A 1 336 ? 12.549 30.799 -16.436 1.00 21.72 336 GLN A C 1
ATOM 2615 O O . GLN A 1 336 ? 12.321 30.910 -15.228 1.00 22.08 336 GLN A O 1
ATOM 2621 N N . GLN A 1 337 ? 12.441 31.830 -17.279 1.00 19.75 337 GLN A N 1
ATOM 2622 C CA . GLN A 1 337 ? 12.045 33.143 -16.779 1.00 20.81 337 GLN A CA 1
ATOM 2623 C C . GLN A 1 337 ? 10.630 33.106 -16.213 1.00 21.33 337 GLN A C 1
ATOM 2624 O O . GLN A 1 337 ? 10.369 33.652 -15.134 1.00 24.25 337 GLN A O 1
ATOM 2630 N N . ARG A 1 338 ? 9.712 32.436 -16.909 1.00 20.29 338 ARG A N 1
ATOM 2631 C CA . ARG A 1 338 ? 8.331 32.376 -16.441 1.00 22.70 338 ARG A CA 1
ATOM 2632 C C . ARG A 1 338 ? 8.221 31.623 -15.120 1.00 23.91 338 ARG A C 1
ATOM 2633 O O . ARG A 1 338 ? 7.529 32.074 -14.200 1.00 22.11 338 ARG A O 1
ATOM 2641 N N . TYR A 1 339 ? 8.908 30.480 -14.999 1.00 21.82 339 TYR A N 1
ATOM 2642 C CA . TYR A 1 339 ? 8.835 29.711 -13.758 1.00 18.81 339 TYR A CA 1
ATOM 2643 C C . TYR A 1 339 ? 9.567 30.419 -12.625 1.00 17.35 339 TYR A C 1
ATOM 2644 O O . TYR A 1 339 ? 9.101 30.416 -11.480 1.00 16.85 339 TYR A O 1
ATOM 2653 N N . ALA A 1 340 ? 10.714 31.035 -12.924 1.00 20.70 340 ALA A N 1
ATOM 2654 C CA . ALA A 1 340 ? 11.463 31.730 -11.882 1.00 22.11 340 ALA A CA 1
ATOM 2655 C C . ALA A 1 340 ? 10.663 32.897 -11.320 1.00 27.65 340 ALA A C 1
ATOM 2656 O O . ALA A 1 340 ? 10.723 33.178 -10.117 1.00 32.70 340 ALA A O 1
ATOM 2658 N N . ALA A 1 341 ? 9.904 33.586 -12.175 1.00 28.29 341 ALA A N 1
ATOM 2659 C CA . ALA A 1 341 ? 9.085 34.700 -11.709 1.00 29.78 341 ALA A CA 1
ATOM 2660 C C . ALA A 1 341 ? 8.043 34.246 -10.695 1.00 31.48 341 ALA A C 1
ATOM 2661 O O . ALA A 1 341 ? 7.671 35.013 -9.799 1.00 30.88 341 ALA A O 1
ATOM 2663 N N . GLU A 1 342 ? 7.569 33.007 -10.808 1.00 31.14 342 GLU A N 1
ATOM 2664 C CA . GLU A 1 342 ? 6.599 32.452 -9.874 1.00 27.61 342 GLU A CA 1
ATOM 2665 C C . GLU A 1 342 ? 7.247 31.662 -8.746 1.00 22.66 342 GLU A C 1
ATOM 2666 O O . GLU A 1 342 ? 6.527 31.097 -7.917 1.00 27.79 342 GLU A O 1
ATOM 2672 N N . ASN A 1 343 ? 8.579 31.608 -8.699 1.00 23.73 343 ASN A N 1
ATOM 2673 C CA . ASN A 1 343 ? 9.314 30.811 -7.716 1.00 28.15 343 ASN A CA 1
ATOM 2674 C C . ASN A 1 343 ? 8.912 29.338 -7.777 1.00 21.08 343 ASN A C 1
ATOM 2675 O O . ASN A 1 343 ? 8.863 28.650 -6.759 1.00 21.78 343 ASN A O 1
ATOM 2680 N N . ILE A 1 344 ? 8.620 28.849 -8.979 1.00 20.31 344 ILE A N 1
ATOM 2681 C CA . ILE A 1 344 ? 8.270 27.447 -9.193 1.00 16.38 344 ILE A CA 1
ATOM 2682 C C . ILE A 1 344 ? 9.524 26.693 -9.613 1.00 18.37 344 ILE A C 1
ATOM 2683 O O . ILE A 1 344 ? 10.189 27.067 -10.587 1.00 21.12 344 ILE A O 1
ATOM 2688 N N . HIS A 1 345 ? 9.847 25.629 -8.887 1.00 17.89 345 HIS A N 1
ATOM 2689 C CA . HIS A 1 345 ? 11.099 24.918 -9.105 1.00 17.34 345 HIS A CA 1
ATOM 2690 C C . HIS A 1 345 ? 11.004 23.999 -10.320 1.00 16.26 345 HIS A C 1
ATOM 2691 O O . HIS A 1 345 ? 10.053 23.223 -10.454 1.00 18.43 345 HIS A O 1
ATOM 2698 N N . THR A 1 346 ? 11.995 24.089 -11.200 1.00 14.53 346 THR A N 1
ATOM 2699 C CA . THR A 1 346 ? 12.132 23.207 -12.349 1.00 13.90 346 THR A CA 1
ATOM 2700 C C . THR A 1 346 ? 13.467 22.483 -12.259 1.00 12.67 346 THR A C 1
ATOM 2701 O O . THR A 1 346 ? 14.350 22.854 -11.480 1.00 13.38 346 THR A O 1
ATOM 2705 N N . TYR A 1 347 ? 13.610 21.442 -13.077 1.00 12.66 347 TYR A N 1
ATOM 2706 C CA . TYR A 1 347 ? 14.866 20.711 -13.156 1.00 14.72 347 TYR A CA 1
ATOM 2707 C C . TYR A 1 347 ? 15.034 20.184 -14.575 1.00 13.60 347 TYR A C 1
ATOM 2708 O O . TYR A 1 347 ? 14.064 20.020 -15.319 1.00 14.20 347 TYR A O 1
ATOM 2717 N N . THR A 1 348 ? 16.284 19.912 -14.941 1.00 10.84 348 THR A N 1
ATOM 2718 C CA . THR A 1 348 ? 16.634 19.468 -16.284 1.00 10.06 348 THR A CA 1
ATOM 2719 C C . THR A 1 348 ? 17.576 18.279 -16.177 1.00 13.26 348 THR A C 1
ATOM 2720 O O . THR A 1 348 ? 18.627 18.380 -15.540 1.00 13.62 348 THR A O 1
ATOM 2724 N N . GLU A 1 349 ? 17.215 17.166 -16.814 1.00 12.39 349 GLU A N 1
ATOM 2725 C CA . GLU A 1 349 ? 18.033 15.962 -16.807 1.00 14.61 349 GLU A CA 1
ATOM 2726 C C . GLU A 1 349 ? 18.882 15.874 -18.068 1.00 14.28 349 GLU A C 1
ATOM 2727 O O . GLU A 1 349 ? 18.434 16.231 -19.162 1.00 16.03 349 GLU A O 1
ATOM 2733 N N . LEU A 1 350 ? 20.111 15.391 -17.895 1.00 13.04 350 LEU A N 1
ATOM 2734 C CA . LEU A 1 350 ? 21.021 15.068 -18.983 1.00 13.37 350 LEU A CA 1
ATOM 2735 C C . LEU A 1 350 ? 21.511 13.638 -18.798 1.00 13.72 350 LEU A C 1
ATOM 2736 O O . LEU A 1 350 ? 21.538 13.117 -17.681 1.00 15.43 350 LEU A O 1
ATOM 2741 N N . ILE A 1 351 ? 21.886 12.999 -19.901 1.00 13.99 351 ILE A N 1
ATOM 2742 C CA . ILE A 1 351 ? 22.479 11.667 -19.868 1.00 10.66 351 ILE A CA 1
ATOM 2743 C C . ILE A 1 351 ? 23.879 11.763 -20.456 1.00 15.94 351 ILE A C 1
ATOM 2744 O O . ILE A 1 351 ? 24.063 12.322 -21.543 1.00 17.56 351 ILE A O 1
ATOM 2749 N N . LEU A 1 352 ? 24.859 11.221 -19.738 1.00 16.08 352 LEU A N 1
ATOM 2750 C CA . LEU A 1 352 ? 26.249 11.253 -20.171 1.00 20.48 352 LEU A CA 1
ATOM 2751 C C . LEU A 1 352 ? 26.542 10.058 -21.070 1.00 23.30 352 LEU A C 1
ATOM 2752 O O . LEU A 1 352 ? 26.148 8.929 -20.759 1.00 17.48 352 LEU A O 1
ATOM 2757 N N . GLY A 1 353 ? 27.226 10.310 -22.183 1.00 22.65 353 GLY A N 1
ATOM 2758 C CA . GLY A 1 353 ? 27.636 9.242 -23.072 1.00 21.40 353 GLY A CA 1
ATOM 2759 C C . GLY A 1 353 ? 26.626 8.848 -24.123 1.00 23.32 353 GLY A C 1
ATOM 2760 O O . GLY A 1 353 ? 26.688 7.722 -24.629 1.00 22.93 353 GLY A O 1
ATOM 2761 N N . LEU A 1 354 ? 25.694 9.730 -24.465 1.00 19.43 354 LEU A N 1
ATOM 2762 C CA . LEU A 1 354 ? 24.760 9.434 -25.530 1.00 19.04 354 LEU A CA 1
ATOM 2763 C C . LEU A 1 354 ? 25.500 9.343 -26.862 1.00 25.21 354 LEU A C 1
ATOM 2764 O O . LEU A 1 354 ? 26.596 9.893 -27.014 1.00 23.26 354 LEU A O 1
ATOM 2769 N N . PRO A 1 355 ? 24.922 8.646 -27.838 1.00 23.64 355 PRO A N 1
ATOM 2770 C CA . PRO A 1 355 ? 25.514 8.614 -29.180 1.00 23.03 355 PRO A CA 1
ATOM 2771 C C . PRO A 1 355 ? 25.893 10.000 -29.682 1.00 22.42 355 PRO A C 1
ATOM 2772 O O . PRO A 1 355 ? 25.117 10.954 -29.571 1.00 20.30 355 PRO A O 1
ATOM 2776 N N . MET A 1 356 ? 27.115 10.100 -30.213 1.00 21.12 356 MET A N 1
ATOM 2777 C CA A MET A 1 356 ? 27.716 11.255 -30.876 0.47 19.46 356 MET A CA 1
ATOM 2778 C CA B MET A 1 356 ? 27.677 11.275 -30.884 0.53 19.37 356 MET A CA 1
ATOM 2779 C C . MET A 1 356 ? 28.082 12.387 -29.922 1.00 21.11 356 MET A C 1
ATOM 2780 O O . MET A 1 356 ? 28.584 13.419 -30.384 1.00 22.53 356 MET A O 1
ATOM 2789 N N . GLU A 1 357 ? 27.886 12.230 -28.614 1.00 20.03 357 GLU A N 1
ATOM 2790 C CA . GLU A 1 357 ? 28.225 13.302 -27.679 1.00 18.83 357 GLU A CA 1
ATOM 2791 C C . GLU A 1 357 ? 29.723 13.307 -27.400 1.00 19.43 357 GLU A C 1
ATOM 2792 O O . GLU A 1 357 ? 30.278 12.302 -26.944 1.00 18.81 357 GLU A O 1
ATOM 2798 N N . THR A 1 358 ? 30.370 14.439 -27.660 1.00 22.22 358 THR A N 1
ATOM 2799 C CA . THR A 1 358 ? 31.763 14.637 -27.292 1.00 24.59 358 THR A CA 1
ATOM 2800 C C . THR A 1 358 ? 31.853 15.320 -25.933 1.00 27.78 358 THR A C 1
ATOM 2801 O O . THR A 1 358 ? 30.890 15.923 -25.450 1.00 23.87 358 THR A O 1
ATOM 2805 N N . ALA A 1 359 ? 33.033 15.215 -25.313 1.00 25.92 359 ALA A N 1
ATOM 2806 C CA . ALA A 1 359 ? 33.276 15.955 -24.079 1.00 25.45 359 ALA A CA 1
ATOM 2807 C C . ALA A 1 359 ? 33.073 17.447 -24.300 1.00 24.38 359 ALA A C 1
ATOM 2808 O O . ALA A 1 359 ? 32.573 18.154 -23.417 1.00 24.28 359 ALA A O 1
ATOM 2810 N N . ARG A 1 360 ? 33.442 17.937 -25.484 1.00 26.50 360 ARG A N 1
ATOM 2811 C CA . ARG A 1 360 ? 33.242 19.343 -25.813 1.00 24.82 360 ARG A CA 1
ATOM 2812 C C . ARG A 1 360 ? 31.759 19.694 -25.839 1.00 25.73 360 ARG A C 1
ATOM 2813 O O . ARG A 1 360 ? 31.329 20.670 -25.213 1.00 21.67 360 ARG A O 1
ATOM 2821 N N . SER A 1 361 ? 30.957 18.901 -26.559 1.00 22.38 361 SER A N 1
ATOM 2822 C CA . SER A 1 361 ? 29.533 19.204 -26.664 1.00 20.28 361 SER A CA 1
ATOM 2823 C C . SER A 1 361 ? 28.828 19.058 -25.322 1.00 18.01 361 SER A C 1
ATOM 2824 O O . SER A 1 361 ? 27.891 19.812 -25.029 1.00 17.60 361 SER A O 1
ATOM 2827 N N . PHE A 1 362 ? 29.277 18.117 -24.493 1.00 16.25 362 PHE A N 1
ATOM 2828 C CA . PHE A 1 362 ? 28.645 17.891 -23.197 1.00 20.45 362 PHE A CA 1
ATOM 2829 C C . PHE A 1 362 ? 28.861 19.074 -22.259 1.00 21.66 362 PHE A C 1
ATOM 2830 O O . PHE A 1 362 ? 27.920 19.547 -21.610 1.00 20.36 362 PHE A O 1
ATOM 2838 N N . ARG A 1 363 ? 30.099 19.562 -22.167 1.00 21.80 363 ARG A N 1
ATOM 2839 C CA . ARG A 1 363 ? 30.372 20.707 -21.304 1.00 19.47 363 ARG A CA 1
ATOM 2840 C C . ARG A 1 363 ? 29.737 21.976 -21.858 1.00 20.11 363 ARG A C 1
ATOM 2841 O O . ARG A 1 363 ? 29.208 22.791 -21.094 1.00 19.34 363 ARG A O 1
ATOM 2849 N N . ASP A 1 364 ? 29.779 22.162 -23.182 1.00 19.01 364 ASP A N 1
ATOM 2850 C CA . ASP A 1 364 ? 29.140 23.327 -23.790 1.00 19.83 364 ASP A CA 1
ATOM 2851 C C . ASP A 1 364 ? 27.639 23.320 -23.535 1.00 22.46 364 ASP A C 1
ATOM 2852 O O . ASP A 1 364 ? 27.034 24.373 -23.300 1.00 17.84 364 ASP A O 1
ATOM 2857 N N . GLY A 1 365 ? 27.018 22.141 -23.600 1.00 20.39 365 GLY A N 1
ATOM 2858 C CA . GLY A 1 365 ? 25.595 22.057 -23.328 1.00 20.07 365 GLY A CA 1
ATOM 2859 C C . GLY A 1 365 ? 25.261 22.439 -21.899 1.00 17.30 365 GLY A C 1
ATOM 2860 O O . GLY A 1 365 ? 24.275 23.134 -21.646 1.00 16.68 365 GLY A O 1
ATOM 2861 N N . ILE A 1 366 ? 26.085 21.998 -20.947 1.00 14.97 366 ILE A N 1
ATOM 2862 C CA . ILE A 1 366 ? 25.870 22.372 -19.553 1.00 15.43 366 ILE A CA 1
ATOM 2863 C C . ILE A 1 366 ? 25.942 23.888 -19.404 1.00 16.70 366 ILE A C 1
ATOM 2864 O O . ILE A 1 366 ? 25.069 24.513 -18.791 1.00 13.44 366 ILE A O 1
ATOM 2869 N N . GLY A 1 367 ? 26.964 24.504 -19.999 1.00 18.60 367 GLY A N 1
ATOM 2870 C CA . GLY A 1 367 ? 27.089 25.949 -19.908 1.00 17.90 367 GLY A CA 1
ATOM 2871 C C . GLY A 1 367 ? 25.934 26.677 -20.568 1.00 18.72 367 GLY A C 1
ATOM 2872 O O . GLY A 1 367 ? 25.493 27.724 -20.088 1.00 17.79 367 GLY A O 1
ATOM 2873 N N . SER A 1 368 ? 25.415 26.123 -21.667 1.00 16.13 368 SER A N 1
ATOM 2874 C CA . SER A 1 368 ? 24.302 26.760 -22.359 1.00 16.88 368 SER A CA 1
ATOM 2875 C C . SER A 1 368 ? 23.021 26.726 -21.531 1.00 17.61 368 SER A C 1
ATOM 2876 O O . SER A 1 368 ? 22.180 27.623 -21.661 1.00 18.59 368 SER A O 1
ATOM 2879 N N . LEU A 1 369 ? 22.847 25.707 -20.683 1.00 12.77 369 LEU A N 1
ATOM 2880 C CA . LEU A 1 369 ? 21.658 25.656 -19.836 1.00 14.11 369 LEU A CA 1
ATOM 2881 C C . LEU A 1 369 ? 21.735 26.681 -18.709 1.00 11.34 369 LEU A C 1
ATOM 2882 O O . LEU A 1 369 ? 20.727 27.312 -18.367 1.00 11.51 369 LEU A O 1
ATOM 2887 N N . LEU A 1 370 ? 22.921 26.856 -18.120 1.00 11.78 370 LEU A N 1
ATOM 2888 C CA . LEU A 1 370 ? 23.116 27.943 -17.165 1.00 14.87 370 LEU A CA 1
ATOM 2889 C C . LEU A 1 370 ? 22.929 29.288 -17.847 1.00 13.58 370 LEU A C 1
ATOM 2890 O O . LEU A 1 370 ? 22.251 30.178 -17.316 1.00 14.48 370 LEU A O 1
ATOM 2895 N N . GLU A 1 371 ? 23.513 29.444 -19.039 1.00 15.38 371 GLU A N 1
ATOM 2896 C CA . GLU A 1 371 ? 23.320 30.660 -19.822 1.00 13.08 371 GLU A CA 1
ATOM 2897 C C . GLU A 1 371 ? 21.841 30.937 -20.046 1.00 14.55 371 GLU A C 1
ATOM 2898 O O . GLU A 1 371 ? 21.403 32.093 -20.011 1.00 17.41 371 GLU A O 1
ATOM 2904 N N . ALA A 1 372 ? 21.052 29.883 -20.265 1.00 14.38 372 ALA A N 1
ATOM 2905 C CA . ALA A 1 372 ? 19.622 30.021 -20.495 1.00 15.76 372 ALA A CA 1
ATOM 2906 C C . ALA A 1 372 ? 18.826 30.175 -19.206 1.00 17.22 372 ALA A C 1
ATOM 2907 O O . ALA A 1 372 ? 17.599 30.300 -19.268 1.00 20.42 372 ALA A O 1
ATOM 2909 N N . GLY A 1 373 ? 19.475 30.158 -18.043 1.00 16.47 373 GLY A N 1
ATOM 2910 C CA . GLY A 1 373 ? 18.807 30.517 -16.808 1.00 15.56 373 GLY A CA 1
ATOM 2911 C C . GLY A 1 373 ? 18.570 29.396 -15.820 1.00 17.87 373 GLY A C 1
ATOM 2912 O O . GLY A 1 373 ? 17.924 29.638 -14.793 1.00 19.30 373 GLY A O 1
ATOM 2913 N N . ASN A 1 374 ? 19.024 28.174 -16.094 1.00 15.69 374 ASN A N 1
ATOM 2914 C CA . ASN A 1 374 ? 18.939 27.098 -15.104 1.00 14.27 374 ASN A CA 1
ATOM 2915 C C . ASN A 1 374 ? 20.214 27.138 -14.278 1.00 10.90 374 ASN A C 1
ATOM 2916 O O . ASN A 1 374 ? 21.266 26.670 -14.717 1.00 14.32 374 ASN A O 1
ATOM 2921 N N . HIS A 1 375 ? 20.118 27.703 -13.079 1.00 12.90 375 HIS A N 1
ATOM 2922 C CA . HIS A 1 375 ? 21.231 27.731 -12.143 1.00 13.20 375 HIS A CA 1
ATOM 2923 C C . HIS A 1 375 ? 21.024 26.806 -10.956 1.00 13.36 375 HIS A C 1
ATOM 2924 O O . HIS A 1 375 ? 21.964 26.598 -10.181 1.00 14.02 375 HIS A O 1
ATOM 2931 N N . GLU A 1 376 ? 19.831 26.239 -10.797 1.00 12.24 376 GLU A N 1
ATOM 2932 C CA . GLU A 1 376 ? 19.471 25.590 -9.548 1.00 13.40 376 GLU A CA 1
ATOM 2933 C C . GLU A 1 376 ? 19.398 24.077 -9.613 1.00 12.84 376 GLU A C 1
ATOM 2934 O O . GLU A 1 376 ? 19.606 23.436 -8.588 1.00 12.01 376 GLU A O 1
ATOM 2940 N N . ASP A 1 377 ? 19.104 23.474 -10.765 1.00 15.72 377 ASP A N 1
ATOM 2941 C CA . ASP A 1 377 ? 18.807 22.039 -10.716 1.00 14.21 377 ASP A CA 1
ATOM 2942 C C . ASP A 1 377 ? 19.131 21.397 -12.065 1.00 16.10 377 ASP A C 1
ATOM 2943 O O . ASP A 1 377 ? 18.283 21.323 -12.958 1.00 14.28 377 ASP A O 1
ATOM 2948 N N . LEU A 1 378 ? 20.358 20.905 -12.180 1.00 14.18 378 LEU A N 1
ATOM 2949 C CA . LEU A 1 378 ? 20.801 20.087 -13.299 1.00 17.59 378 LEU A CA 1
ATOM 2950 C C . LEU A 1 378 ? 21.064 18.676 -12.784 1.00 15.49 378 LEU A C 1
ATOM 2951 O O . LEU A 1 378 ? 21.730 18.504 -11.758 1.00 15.13 378 LEU A O 1
ATOM 2956 N N . ARG A 1 379 ? 20.547 17.668 -13.486 1.00 10.54 379 ARG A N 1
ATOM 2957 C CA . ARG A 1 379 ? 20.697 16.284 -13.049 1.00 12.12 379 ARG A CA 1
ATOM 2958 C C . ARG A 1 379 ? 21.291 15.461 -14.178 1.00 16.95 379 ARG A C 1
ATOM 2959 O O . ARG A 1 379 ? 20.972 15.676 -15.351 1.00 17.60 379 ARG A O 1
ATOM 2967 N N . VAL A 1 380 ? 22.170 14.527 -13.828 1.00 19.33 380 VAL A N 1
ATOM 2968 C CA . VAL A 1 380 ? 22.882 13.745 -14.828 1.00 18.69 380 VAL A CA 1
ATOM 2969 C C . VAL A 1 380 ? 22.788 12.269 -14.466 1.00 19.23 380 VAL A C 1
ATOM 2970 O O . VAL A 1 380 ? 22.825 11.902 -13.286 1.00 22.25 380 VAL A O 1
ATOM 2974 N N . TYR A 1 381 ? 22.640 11.423 -15.488 1.00 16.61 381 TYR A N 1
ATOM 2975 C CA . TYR A 1 381 ? 22.627 9.978 -15.318 1.00 15.86 381 TYR A CA 1
ATOM 2976 C C . TYR A 1 381 ? 23.641 9.337 -16.253 1.00 14.63 381 TYR A C 1
ATOM 2977 O O . TYR A 1 381 ? 23.812 9.783 -17.392 1.00 17.97 381 TYR A O 1
ATOM 2986 N N . GLU A 1 382 ? 24.316 8.300 -15.757 1.00 16.26 382 GLU A N 1
ATOM 2987 C CA . GLU A 1 382 ? 25.054 7.404 -16.636 1.00 18.90 382 GLU A CA 1
ATOM 2988 C C . GLU A 1 382 ? 24.073 6.708 -17.565 1.00 14.99 382 GLU A C 1
ATOM 2989 O O . GLU A 1 382 ? 22.970 6.344 -17.157 1.00 18.45 382 GLU A O 1
ATOM 2995 N N . LEU A 1 383 ? 24.478 6.510 -18.815 1.00 15.32 383 LEU A N 1
ATOM 2996 C CA . LEU A 1 383 ? 23.616 5.843 -19.780 1.00 15.39 383 LEU A CA 1
ATOM 2997 C C . LEU A 1 383 ? 23.611 4.342 -19.504 1.00 18.93 383 LEU A C 1
ATOM 2998 O O . LEU A 1 383 ? 24.664 3.696 -19.533 1.00 20.66 383 LEU A O 1
ATOM 3003 N N . GLY A 1 384 ? 22.431 3.789 -19.242 1.00 14.89 384 GLY A N 1
ATOM 3004 C CA . GLY A 1 384 ? 22.258 2.351 -19.100 1.00 15.71 384 GLY A CA 1
ATOM 3005 C C . GLY A 1 384 ? 21.588 1.775 -20.337 1.00 17.74 384 GLY A C 1
ATOM 3006 O O . GLY A 1 384 ? 20.697 2.397 -20.918 1.00 19.15 384 GLY A O 1
ATOM 3007 N N . ILE A 1 385 ? 22.041 0.594 -20.747 1.00 15.46 385 ILE A N 1
ATOM 3008 C CA . ILE A 1 385 ? 21.443 -0.106 -21.879 1.00 15.42 385 ILE A CA 1
ATOM 3009 C C . ILE A 1 385 ? 20.282 -0.939 -21.348 1.00 16.20 385 ILE A C 1
ATOM 3010 O O . ILE A 1 385 ? 20.490 -1.923 -20.634 1.00 19.58 385 ILE A O 1
ATOM 3015 N N . LEU A 1 386 ? 19.053 -0.542 -21.693 1.00 13.43 386 LEU A N 1
ATOM 3016 C CA . LEU A 1 386 ? 17.891 -1.287 -21.225 1.00 14.46 386 LEU A CA 1
ATOM 3017 C C . LEU A 1 386 ? 17.551 -2.393 -22.219 1.00 15.35 386 LEU A C 1
ATOM 3018 O O . LEU A 1 386 ? 17.660 -2.187 -23.430 1.00 14.25 386 LEU A O 1
ATOM 3023 N N . PRO A 1 387 ? 17.145 -3.563 -21.716 1.00 16.46 387 PRO A N 1
ATOM 3024 C CA . PRO A 1 387 ? 16.917 -4.714 -22.611 1.00 14.86 387 PRO A CA 1
ATOM 3025 C C . PRO A 1 387 ? 16.072 -4.411 -23.840 1.00 17.14 387 PRO A C 1
ATOM 3026 O O . PRO A 1 387 ? 16.402 -4.877 -24.938 1.00 19.95 387 PRO A O 1
ATOM 3030 N N . ASN A 1 388 ? 15.003 -3.628 -23.702 1.00 11.33 388 ASN A N 1
ATOM 3031 C CA . ASN A 1 388 ? 14.097 -3.394 -24.819 1.00 12.78 388 ASN A CA 1
ATOM 3032 C C . ASN A 1 388 ? 14.070 -1.938 -25.268 1.00 14.57 388 ASN A C 1
ATOM 3033 O O . ASN A 1 388 ? 13.125 -1.517 -25.942 1.00 15.73 388 ASN A O 1
ATOM 3038 N N . ALA A 1 389 ? 15.082 -1.156 -24.915 1.00 14.92 389 ALA A N 1
ATOM 3039 C CA . ALA A 1 389 ? 15.226 0.149 -25.532 1.00 14.05 389 ALA A CA 1
ATOM 3040 C C . ALA A 1 389 ? 15.674 -0.016 -26.983 1.00 15.24 389 ALA A C 1
ATOM 3041 O O . ALA A 1 389 ? 16.425 -0.946 -27.301 1.00 16.15 389 ALA A O 1
ATOM 3043 N N . PRO A 1 390 ? 15.218 0.853 -27.886 1.00 18.35 390 PRO A N 1
ATOM 3044 C CA . PRO A 1 390 ? 15.684 0.778 -29.283 1.00 19.84 390 PRO A CA 1
ATOM 3045 C C . PRO A 1 390 ? 17.193 0.821 -29.418 1.00 22.88 390 PRO A C 1
ATOM 3046 O O . PRO A 1 390 ? 17.745 0.287 -30.390 1.00 22.19 390 PRO A O 1
ATOM 3050 N N . LEU A 1 391 ? 17.879 1.445 -28.462 1.00 19.49 391 LEU A N 1
ATOM 3051 C CA . LEU A 1 391 ? 19.330 1.520 -28.506 1.00 22.16 391 LEU A CA 1
ATOM 3052 C C . LEU A 1 391 ? 19.989 0.160 -28.321 1.00 22.19 391 LEU A C 1
ATOM 3053 O O . LEU A 1 391 ? 21.135 -0.017 -28.746 1.00 20.97 391 LEU A O 1
ATOM 3058 N N . ASN A 1 392 ? 19.303 -0.802 -27.701 1.00 22.11 392 ASN A N 1
ATOM 3059 C CA . ASN A 1 392 ? 19.894 -2.116 -27.432 1.00 22.05 392 ASN A CA 1
ATOM 3060 C C . ASN A 1 392 ? 19.705 -3.054 -28.626 1.00 21.74 392 ASN A C 1
ATOM 3061 O O . ASN A 1 392 ? 19.022 -4.075 -28.553 1.00 22.69 392 ASN A O 1
ATOM 3066 N N . THR A 1 393 ? 20.321 -2.679 -29.744 1.00 22.74 393 THR A N 1
ATOM 3067 C CA . THR A 1 393 ? 20.434 -3.530 -30.920 1.00 21.99 393 THR A CA 1
ATOM 3068 C C . THR A 1 393 ? 21.883 -3.546 -31.374 1.00 26.82 393 THR A C 1
ATOM 3069 O O . THR A 1 393 ? 22.604 -2.560 -31.183 1.00 24.31 393 THR A O 1
ATOM 3073 N N . PRO A 1 394 ? 22.350 -4.659 -31.950 1.00 29.51 394 PRO A N 1
ATOM 3074 C CA . PRO A 1 394 ? 23.720 -4.668 -32.487 1.00 26.43 394 PRO A CA 1
ATOM 3075 C C . PRO A 1 394 ? 23.962 -3.571 -33.508 1.00 22.01 394 PRO A C 1
ATOM 3076 O O . PRO A 1 394 ? 25.066 -3.017 -33.563 1.00 24.19 394 PRO A O 1
ATOM 3080 N N . GLU A 1 395 ? 22.948 -3.223 -34.303 1.00 21.87 395 GLU A N 1
ATOM 3081 C CA . GLU A 1 395 ? 23.112 -2.183 -35.312 1.00 27.77 395 GLU A CA 1
ATOM 3082 C C . GLU A 1 395 ? 23.413 -0.831 -34.669 1.00 30.27 395 GLU A C 1
ATOM 3083 O O . GLU A 1 395 ? 24.385 -0.159 -35.034 1.00 28.94 395 GLU A O 1
ATOM 3089 N N . LYS A 1 396 ? 22.585 -0.411 -33.708 1.00 24.06 396 LYS A N 1
ATOM 3090 C CA . LYS A 1 396 ? 22.769 0.908 -33.109 1.00 23.36 396 LYS A CA 1
ATOM 3091 C C . LYS A 1 396 ? 24.026 0.960 -32.249 1.00 25.44 396 LYS A C 1
ATOM 3092 O O . LYS A 1 396 ? 24.762 1.954 -32.277 1.00 26.96 396 LYS A O 1
ATOM 3098 N N . ILE A 1 397 ? 24.291 -0.098 -31.479 1.00 21.97 397 ILE A N 1
ATOM 3099 C CA . ILE A 1 397 ? 25.512 -0.150 -30.682 1.00 19.71 397 ILE A CA 1
ATOM 3100 C C . ILE A 1 397 ? 26.735 -0.047 -31.586 1.00 29.18 397 ILE A C 1
ATOM 3101 O O . ILE A 1 397 ? 27.718 0.629 -31.256 1.00 29.78 397 ILE A O 1
ATOM 3106 N N . GLU A 1 398 ? 26.689 -0.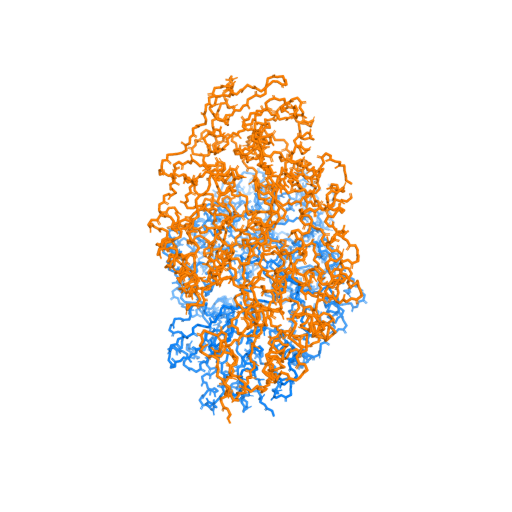708 -32.747 1.00 27.71 398 GLU A N 1
ATOM 3107 C CA . GLU A 1 398 ? 27.789 -0.624 -33.701 1.00 29.72 398 GLU A CA 1
ATOM 3108 C C . GLU A 1 398 ? 27.855 0.749 -34.360 1.00 28.89 398 GLU A C 1
ATOM 3109 O O . GLU A 1 398 ? 28.944 1.311 -34.522 1.00 32.91 398 GLU A O 1
ATOM 3115 N N . GLN A 1 399 ? 26.699 1.304 -34.739 1.00 25.23 399 GLN A N 1
ATOM 3116 C CA . GLN A 1 399 ? 26.674 2.569 -35.469 1.00 22.77 399 GLN A CA 1
ATOM 3117 C C . GLN A 1 399 ? 27.370 3.680 -34.694 1.00 24.95 399 GLN A C 1
ATOM 3118 O O . GLN A 1 399 ? 28.092 4.497 -35.277 1.00 22.44 399 GLN A O 1
ATOM 3124 N N . TYR A 1 400 ? 27.176 3.720 -33.377 1.00 25.17 400 TYR A N 1
ATOM 3125 C CA . TYR A 1 400 ? 27.693 4.797 -32.547 1.00 25.64 400 TYR A CA 1
ATOM 3126 C C . TYR A 1 400 ? 28.852 4.366 -31.662 1.00 24.45 400 TYR A C 1
ATOM 3127 O O . TYR A 1 400 ? 29.359 5.184 -30.885 1.00 26.93 400 TYR A O 1
ATOM 3136 N N . GLY A 1 401 ? 29.299 3.119 -31.776 1.00 26.03 401 GLY A N 1
ATOM 3137 C CA . GLY A 1 401 ? 30.463 2.661 -31.034 1.00 27.11 401 GLY A CA 1
ATOM 3138 C C . GLY A 1 401 ? 30.284 2.648 -29.534 1.00 26.96 401 GLY A C 1
ATOM 3139 O O . GLY A 1 401 ? 31.235 2.936 -28.797 1.00 28.81 401 GLY A O 1
ATOM 3140 N N . LEU A 1 402 ? 29.087 2.310 -29.059 1.00 25.45 402 LEU A N 1
ATOM 3141 C CA . LEU A 1 402 ? 28.826 2.289 -27.624 1.00 26.08 402 LEU A CA 1
ATOM 3142 C C . LEU A 1 402 ? 29.560 1.122 -26.978 1.00 26.47 402 LEU A C 1
ATOM 3143 O O . LEU A 1 402 ? 29.327 -0.036 -27.337 1.00 29.38 402 LEU A O 1
ATOM 3148 N N . ARG A 1 403 ? 30.444 1.421 -26.029 1.00 24.33 403 ARG A N 1
ATOM 3149 C CA . ARG A 1 403 ? 31.130 0.404 -25.241 1.00 26.37 403 ARG A CA 1
ATOM 3150 C C . ARG A 1 403 ? 30.601 0.436 -23.817 1.00 25.19 403 ARG A C 1
ATOM 3151 O O . ARG A 1 403 ? 30.500 1.509 -23.212 1.00 26.03 403 ARG A O 1
ATOM 3159 N N . THR A 1 404 ? 30.266 -0.735 -23.285 1.00 25.55 404 THR A N 1
ATOM 3160 C CA . THR A 1 404 ? 29.661 -0.842 -21.969 1.00 25.53 404 THR A CA 1
ATOM 3161 C C . THR A 1 404 ? 30.511 -1.712 -21.059 1.00 24.47 404 THR A C 1
ATOM 3162 O O . THR A 1 404 ? 31.357 -2.487 -21.513 1.00 27.71 404 THR A O 1
ATOM 3166 N N . VAL A 1 405 ? 30.262 -1.574 -19.762 1.00 26.42 405 VAL A N 1
ATOM 3167 C CA . VAL A 1 405 ? 30.816 -2.462 -18.745 1.00 28.33 405 VAL A CA 1
ATOM 3168 C C . VAL A 1 405 ? 29.664 -2.919 -17.858 1.00 30.78 405 VAL A C 1
ATOM 3169 O O . VAL A 1 405 ? 28.714 -2.152 -17.638 1.00 26.99 405 VAL A O 1
ATOM 3173 N N . PRO A 1 406 ? 29.678 -4.156 -17.362 1.00 31.71 406 PRO A N 1
ATOM 3174 C CA . PRO A 1 406 ? 28.662 -4.560 -16.386 1.00 28.21 406 PRO A CA 1
ATOM 3175 C C . PRO A 1 406 ? 28.859 -3.797 -15.091 1.00 33.16 406 PRO A C 1
ATOM 3176 O O . PRO A 1 406 ? 29.987 -3.590 -14.640 1.00 42.31 406 PRO A O 1
ATOM 3180 N N . LYS A 1 407 ? 27.756 -3.330 -14.520 1.00 28.38 407 LYS A N 1
ATOM 3181 C CA . LYS A 1 407 ? 27.811 -2.472 -13.344 1.00 26.88 407 LYS A CA 1
ATOM 3182 C C . LYS A 1 40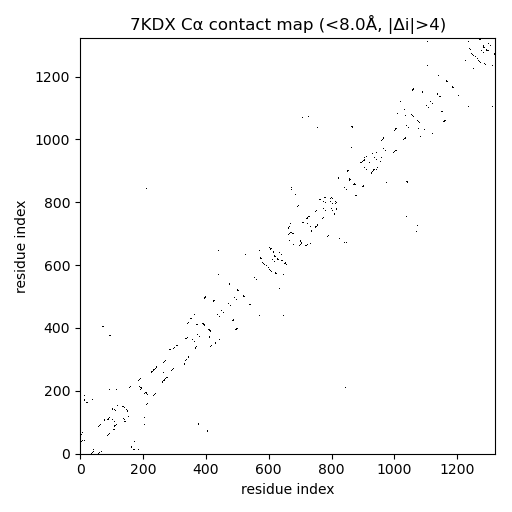7 ? 26.803 -2.961 -12.317 1.00 22.65 407 LYS A C 1
ATOM 3183 O O . LYS A 1 407 ? 25.607 -3.052 -12.611 1.00 26.04 407 LYS A O 1
ATOM 3189 N N . ARG A 1 408 ? 27.282 -3.287 -11.124 1.00 19.40 408 ARG A N 1
ATOM 3190 C CA . ARG A 1 408 ? 26.375 -3.673 -10.057 1.00 23.23 408 ARG A CA 1
ATOM 3191 C C . ARG A 1 408 ? 25.573 -2.468 -9.583 1.00 26.57 408 ARG A C 1
ATOM 3192 O O . ARG A 1 408 ? 26.047 -1.330 -9.604 1.00 25.62 408 ARG A O 1
ATOM 3200 N N . MET A 1 409 ? 24.335 -2.731 -9.161 1.00 25.51 409 MET A N 1
ATOM 3201 C CA A MET A 1 409 ? 23.467 -1.665 -8.669 0.59 23.21 409 MET A CA 1
ATOM 3202 C CA B MET A 1 409 ? 23.487 -1.650 -8.674 0.41 23.31 409 MET A CA 1
ATOM 3203 C C . MET A 1 409 ? 23.742 -1.347 -7.204 1.00 26.00 409 MET A C 1
ATOM 3204 O O . MET A 1 409 ? 23.753 -0.176 -6.809 1.00 27.97 409 MET A O 1
ATOM 3213 N N . TYR A 1 410 ? 23.960 -2.378 -6.385 1.00 25.58 410 TYR A N 1
ATOM 3214 C CA . TYR A 1 410 ? 23.999 -2.222 -4.940 1.00 26.80 410 TYR A CA 1
ATOM 3215 C C . TYR A 1 410 ? 25.233 -2.886 -4.342 1.00 33.68 410 TYR A C 1
ATOM 3216 O O . TYR A 1 410 ? 25.888 -3.721 -4.973 1.00 31.29 410 TYR A O 1
ATOM 3225 N N . VAL A 1 411 ? 25.565 -2.465 -3.117 1.00 37.38 411 VAL A N 1
ATOM 3226 C CA . VAL A 1 411 ? 26.559 -3.173 -2.319 1.00 38.42 411 VAL A CA 1
ATOM 3227 C C . VAL A 1 411 ? 25.977 -4.508 -1.882 1.00 39.12 411 VAL A C 1
ATOM 3228 O O . VAL A 1 411 ? 24.807 -4.595 -1.484 1.00 43.24 411 VAL A O 1
ATOM 3232 N N . GLU A 1 412 ? 26.787 -5.558 -1.956 1.00 37.20 412 GLU A N 1
ATOM 3233 C CA . GLU A 1 412 ? 26.308 -6.890 -1.606 1.00 42.90 412 GLU A CA 1
ATOM 3234 C C . GLU A 1 412 ? 26.907 -7.408 -0.299 1.00 45.93 412 GLU A C 1
ATOM 3235 O O . GLU A 1 412 ? 28.093 -7.228 -0.029 1.00 49.62 412 GLU A O 1
ATOM 3241 N N . THR A 1 416 ? 28.270 -12.863 -1.033 1.00 58.48 416 THR A N 1
ATOM 3242 C CA . THR A 1 416 ? 27.094 -12.856 -1.898 1.00 55.56 416 THR A CA 1
ATOM 3243 C C . THR A 1 416 ? 27.447 -13.352 -3.293 1.00 50.55 416 THR A C 1
ATOM 3244 O O . THR A 1 416 ? 28.386 -12.853 -3.913 1.00 50.87 416 THR A O 1
ATOM 3248 N N . PRO A 1 417 ? 26.694 -14.328 -3.793 1.00 47.52 417 PRO A N 1
ATOM 3249 C CA . PRO A 1 417 ? 26.985 -14.863 -5.126 1.00 49.08 417 PRO A CA 1
ATOM 3250 C C . PRO A 1 417 ? 26.659 -13.852 -6.211 1.00 51.57 417 PRO A C 1
ATOM 3251 O O . PRO A 1 417 ? 25.776 -13.003 -6.063 1.00 48.58 417 PRO A O 1
ATOM 3255 N N . ASP A 1 418 ? 27.391 -13.958 -7.321 1.00 55.73 418 ASP A N 1
ATOM 3256 C CA . ASP A 1 418 ? 27.209 -13.021 -8.424 1.00 57.88 418 ASP A CA 1
ATOM 3257 C C . ASP A 1 418 ? 25.814 -13.130 -9.027 1.00 51.52 418 ASP A C 1
ATOM 3258 O O . ASP A 1 418 ? 25.259 -12.128 -9.496 1.00 46.86 418 ASP A O 1
ATOM 3263 N N . ASP A 1 419 ? 25.224 -14.326 -9.018 1.00 45.63 419 ASP A N 1
ATOM 3264 C CA . ASP A 1 419 ? 23.904 -14.508 -9.607 1.00 39.18 419 ASP A CA 1
ATOM 3265 C C . ASP A 1 419 ? 22.783 -13.943 -8.744 1.00 33.94 419 ASP A C 1
ATOM 3266 O O . ASP A 1 419 ? 21.615 -14.065 -9.124 1.00 33.22 419 ASP A O 1
ATOM 3271 N N . GLU A 1 420 ? 23.104 -13.345 -7.597 1.00 33.61 420 GLU A N 1
ATOM 3272 C CA . GLU A 1 420 ? 22.131 -12.619 -6.791 1.00 35.64 420 GLU A CA 1
ATOM 3273 C C . GLU A 1 420 ? 22.436 -11.128 -6.714 1.00 36.17 420 GLU A C 1
ATOM 3274 O O . GLU A 1 420 ? 21.804 -10.415 -5.927 1.00 37.19 420 GLU A O 1
ATOM 3280 N N . ALA A 1 421 ? 23.387 -10.642 -7.503 1.00 35.35 421 ALA A N 1
ATOM 3281 C CA . ALA A 1 421 ? 23.752 -9.231 -7.516 1.00 32.87 421 ALA A CA 1
ATOM 3282 C C . ALA A 1 421 ? 23.174 -8.593 -8.771 1.00 28.57 421 ALA A C 1
ATOM 3283 O O . ALA A 1 421 ? 23.548 -8.969 -9.886 1.00 28.81 421 ALA A O 1
ATOM 3285 N N . GLU A 1 422 ? 22.278 -7.623 -8.594 1.00 23.28 422 GLU A N 1
ATOM 3286 C CA . GLU A 1 422 ? 21.651 -6.990 -9.748 1.00 20.02 422 GLU A CA 1
ATOM 3287 C C . GLU A 1 422 ? 22.677 -6.166 -10.516 1.00 21.12 422 GLU A C 1
ATOM 3288 O O . GLU A 1 422 ? 23.530 -5.499 -9.924 1.00 22.40 422 GLU A O 1
ATOM 3294 N N . THR A 1 423 ? 22.611 -6.245 -11.844 1.00 20.47 423 THR A N 1
ATOM 3295 C CA . THR A 1 423 ? 23.621 -5.667 -12.719 1.00 24.06 423 THR A CA 1
ATOM 3296 C C . THR A 1 423 ? 22.953 -5.021 -13.925 1.00 28.18 423 THR A C 1
ATOM 3297 O O . THR A 1 423 ? 21.902 -5.475 -14.384 1.00 29.04 423 THR A O 1
ATOM 3301 N N . PHE A 1 424 ? 23.573 -3.961 -14.442 1.00 31.59 424 PHE A N 1
ATOM 3302 C CA . PHE A 1 424 ? 23.181 -3.398 -15.727 1.00 34.14 424 PHE A CA 1
ATOM 3303 C C . PHE A 1 424 ? 24.429 -3.083 -16.541 1.00 34.59 424 PHE A C 1
ATOM 3304 O O . PHE A 1 424 ? 25.546 -3.042 -16.018 1.00 39.25 424 PHE A O 1
ATOM 3312 N N . GLU A 1 425 ? 24.226 -2.865 -17.838 1.00 27.96 425 GLU A N 1
ATOM 3313 C CA . GLU A 1 425 ? 25.304 -2.547 -18.770 1.00 30.11 425 GLU A CA 1
ATOM 3314 C C . GLU A 1 425 ? 25.390 -1.029 -18.925 1.00 27.81 425 GLU A C 1
ATOM 3315 O O . GLU A 1 425 ? 24.456 -0.397 -19.429 1.00 21.86 425 GLU A O 1
ATOM 3321 N N . MET A 1 426 ? 26.497 -0.447 -18.465 1.00 25.63 426 MET A N 1
ATOM 3322 C CA . MET A 1 426 ? 26.685 1.000 -18.430 1.00 25.23 426 MET A CA 1
ATOM 3323 C C . MET A 1 426 ? 27.617 1.438 -19.553 1.00 29.31 426 MET A C 1
ATOM 3324 O O . MET A 1 426 ? 28.737 0.932 -19.664 1.00 33.87 426 MET A O 1
ATOM 3329 N N . VAL A 1 427 ? 27.163 2.395 -20.365 1.00 23.55 427 VAL A N 1
ATOM 3330 C CA . VAL A 1 427 ? 28.006 2.962 -21.413 1.00 21.73 427 VAL A CA 1
ATOM 3331 C C . VAL A 1 427 ? 29.073 3.847 -20.781 1.00 26.09 427 VAL A C 1
ATOM 3332 O O . VAL A 1 427 ? 28.770 4.711 -19.948 1.00 27.54 427 VAL A O 1
ATOM 3336 N N . MET A 1 428 ? 30.336 3.635 -21.171 1.00 24.75 428 MET A N 1
ATOM 3337 C CA . MET A 1 428 ? 31.437 4.451 -20.668 1.00 25.72 428 MET A CA 1
ATOM 3338 C C . MET A 1 428 ? 32.402 4.909 -21.761 1.00 24.31 428 MET A C 1
ATOM 3339 O O . MET A 1 428 ? 33.460 5.466 -21.438 1.00 23.77 428 MET A O 1
ATOM 3344 N N . GLU A 1 429 ? 32.064 4.712 -23.037 1.00 22.37 429 GLU A N 1
ATOM 3345 C CA . GLU A 1 429 ? 32.894 5.146 -24.154 1.00 20.03 429 GLU A CA 1
ATOM 3346 C C . GLU A 1 429 ? 32.102 4.982 -25.442 1.00 22.80 429 GLU A C 1
ATOM 3347 O O . GLU A 1 429 ? 31.345 4.019 -25.586 1.00 25.14 429 GLU A O 1
ATOM 3353 N N . THR A 1 430 ? 32.267 5.934 -26.364 1.00 24.82 430 THR A N 1
ATOM 3354 C CA . THR A 1 430 ? 31.608 5.900 -27.664 1.00 25.46 430 THR A CA 1
ATOM 3355 C C . THR A 1 430 ? 32.614 6.328 -28.727 1.00 26.67 430 THR A C 1
ATOM 3356 O O . THR A 1 430 ? 33.756 6.684 -28.420 1.00 27.57 430 THR A O 1
ATOM 3360 N N . ASN A 1 431 ? 32.174 6.323 -29.991 1.00 27.14 431 ASN A N 1
ATOM 3361 C CA . ASN A 1 431 ? 33.002 6.875 -31.061 1.00 27.64 431 ASN A CA 1
ATOM 3362 C C . ASN A 1 431 ? 33.363 8.327 -30.793 1.00 28.97 431 ASN A C 1
ATOM 3363 O O . ASN A 1 431 ? 34.415 8.800 -31.239 1.00 28.96 431 ASN A O 1
ATOM 3368 N N . ALA A 1 432 ? 32.493 9.054 -30.093 1.00 24.99 432 ALA A N 1
ATOM 3369 C CA . ALA A 1 432 ? 32.672 10.483 -29.894 1.00 22.95 432 ALA A CA 1
ATOM 3370 C C . ALA A 1 432 ? 33.292 10.842 -28.553 1.00 21.77 432 ALA A C 1
ATOM 3371 O O . ALA A 1 432 ? 33.768 11.972 -28.397 1.00 23.95 432 ALA A O 1
ATOM 3373 N N . MET A 1 433 ? 33.301 9.924 -27.588 1.00 21.30 433 MET A N 1
ATOM 3374 C CA . MET A 1 433 ? 33.746 10.227 -26.228 1.00 20.01 433 MET A CA 1
ATOM 3375 C C . MET A 1 433 ? 34.613 9.093 -25.695 1.00 23.71 433 MET A C 1
ATOM 3376 O O . MET A 1 433 ? 34.089 8.072 -25.219 1.00 24.07 433 MET A O 1
ATOM 3381 N N . PRO A 1 434 ? 35.938 9.239 -25.743 1.00 25.53 434 PRO A N 1
ATOM 3382 C CA . PRO A 1 434 ? 36.815 8.231 -25.139 1.00 26.94 434 PRO A CA 1
ATOM 3383 C C . PRO A 1 434 ? 36.584 8.112 -23.639 1.00 24.66 434 PRO A C 1
ATOM 3384 O O . PRO A 1 434 ? 36.049 9.012 -22.989 1.00 25.44 434 PRO A O 1
ATOM 3388 N N . ARG A 1 435 ? 37.009 6.971 -23.092 1.00 26.49 435 ARG A N 1
ATOM 3389 C CA . ARG A 1 435 ? 36.772 6.689 -21.680 1.00 26.42 435 ARG A CA 1
ATOM 3390 C C . ARG A 1 435 ? 37.352 7.775 -20.783 1.00 29.70 435 ARG A C 1
ATOM 3391 O O . ARG A 1 435 ? 36.721 8.178 -19.798 1.00 32.30 435 ARG A O 1
ATOM 3399 N N . ASP A 1 436 ? 38.548 8.270 -21.109 1.00 29.97 436 ASP A N 1
ATOM 3400 C CA . ASP A 1 436 ? 39.147 9.333 -20.305 1.00 28.26 436 ASP A CA 1
ATOM 3401 C C . ASP A 1 436 ? 38.294 10.594 -20.336 1.00 25.60 436 ASP A C 1
ATOM 3402 O O . ASP A 1 436 ? 38.112 11.256 -19.308 1.00 26.54 436 ASP A O 1
ATOM 3407 N N . ALA A 1 437 ? 37.758 10.940 -21.510 1.00 24.99 437 ALA A N 1
ATOM 3408 C CA . ALA A 1 437 ? 36.881 12.099 -21.610 1.00 23.85 437 ALA A CA 1
ATOM 3409 C C . ALA A 1 437 ? 35.584 11.882 -20.845 1.00 23.96 437 ALA A C 1
ATOM 3410 O O . ALA A 1 437 ? 35.031 12.835 -20.286 1.00 23.08 437 ALA A O 1
ATOM 3412 N N . TRP A 1 438 ? 35.086 10.643 -20.814 1.00 23.67 438 TRP A N 1
ATOM 3413 C CA . TRP A 1 438 ? 33.902 10.324 -20.021 1.00 24.97 438 TRP A CA 1
ATOM 3414 C C . TRP A 1 438 ? 34.152 10.598 -18.543 1.00 25.29 438 TRP A C 1
ATOM 3415 O O . TRP A 1 438 ? 33.316 11.201 -17.858 1.00 22.74 438 TRP A O 1
ATOM 3426 N N . VAL A 1 439 ? 35.310 10.168 -18.037 1.00 22.55 439 VAL A N 1
ATOM 3427 C CA . VAL A 1 439 ? 35.629 10.366 -16.625 1.00 20.34 439 VAL A CA 1
ATOM 3428 C C . VAL A 1 439 ? 35.698 11.852 -16.294 1.00 21.10 439 VAL A C 1
ATOM 3429 O O . VAL A 1 439 ? 35.100 12.316 -15.316 1.00 23.48 439 VAL A O 1
ATOM 3433 N N . GLU A 1 440 ? 36.431 12.622 -17.105 1.00 26.29 440 GLU A N 1
ATOM 3434 C CA . GLU A 1 440 ? 36.582 14.047 -16.819 1.00 24.62 440 GLU A CA 1
ATOM 3435 C C . GLU A 1 440 ? 35.270 14.797 -16.995 1.00 22.43 440 GLU A C 1
ATOM 3436 O O . GLU A 1 440 ? 34.999 15.746 -16.251 1.00 20.75 440 GLU A O 1
ATOM 3442 N N . SER A 1 441 ? 34.447 14.383 -17.961 1.00 22.54 441 SER A N 1
ATOM 3443 C CA . SER A 1 441 ? 33.143 15.011 -18.149 1.00 21.77 441 SER A CA 1
ATOM 3444 C C . SER A 1 441 ? 32.228 14.736 -16.964 1.00 21.16 441 SER A C 1
ATOM 3445 O O . SER A 1 441 ? 31.455 15.609 -16.551 1.00 19.80 441 SER A O 1
ATOM 3448 N N . PHE A 1 442 ? 32.283 13.518 -16.422 1.00 18.33 442 PHE A N 1
ATOM 3449 C CA . PHE A 1 442 ? 31.453 13.199 -15.267 1.00 20.90 442 PHE A CA 1
ATOM 3450 C C . PHE A 1 442 ? 31.886 14.003 -14.050 1.00 22.56 442 PHE A C 1
ATOM 3451 O O . PHE A 1 442 ? 31.044 14.516 -13.304 1.00 21.42 442 PHE A O 1
ATOM 3459 N N . SER A 1 443 ? 33.198 14.121 -13.834 1.00 21.83 443 SER A N 1
ATOM 3460 C CA A SER A 1 443 ? 33.690 14.949 -12.739 0.49 19.42 443 SER A CA 1
ATOM 3461 C CA B SER A 1 443 ? 33.701 14.950 -12.744 0.51 19.39 443 SER A CA 1
ATOM 3462 C C . SER A 1 443 ? 33.282 16.403 -12.927 1.00 20.55 443 SER A C 1
ATOM 3463 O O . SER A 1 443 ? 32.932 17.087 -11.957 1.00 19.33 443 SER A O 1
ATOM 3468 N N . PHE A 1 444 ? 33.307 16.885 -14.172 1.00 19.54 444 PHE A N 1
ATOM 3469 C CA . PHE A 1 444 ? 32.916 18.259 -14.472 1.00 19.80 444 PHE A CA 1
ATOM 3470 C C . PHE A 1 444 ? 31.498 18.553 -13.994 1.00 20.87 444 PHE A C 1
ATOM 3471 O O . PHE A 1 444 ? 31.261 19.548 -13.299 1.00 19.79 444 PHE A O 1
ATOM 3479 N N . ILE A 1 445 ? 30.541 17.691 -14.350 1.00 20.23 445 ILE A N 1
ATOM 3480 C CA . ILE A 1 445 ? 29.141 17.984 -14.056 1.00 16.62 445 ILE A CA 1
ATOM 3481 C C . ILE A 1 445 ? 28.843 17.790 -12.576 1.00 16.26 445 ILE A C 1
ATOM 3482 O O . ILE A 1 445 ? 27.954 18.453 -12.032 1.00 17.60 445 ILE A O 1
ATOM 3487 N N . GLN A 1 446 ? 29.561 16.889 -11.894 1.00 19.11 446 GLN A N 1
ATOM 3488 C CA . GLN A 1 446 ? 29.381 16.783 -10.447 1.00 18.71 446 GLN A CA 1
ATOM 3489 C C . GLN A 1 446 ? 29.771 18.086 -9.759 1.00 18.55 446 GLN A C 1
ATOM 3490 O O . GLN A 1 446 ? 29.046 18.578 -8.887 1.00 19.80 446 GLN A O 1
ATOM 3496 N N . ALA A 1 447 ? 30.905 18.670 -10.158 1.00 18.35 447 ALA A N 1
ATOM 3497 C CA . ALA A 1 447 ? 31.344 19.928 -9.560 1.00 19.26 447 ALA A CA 1
ATOM 3498 C C . ALA A 1 447 ? 30.375 21.058 -9.878 1.00 17.38 447 ALA A C 1
ATOM 3499 O O . ALA A 1 447 ? 30.093 21.896 -9.017 1.00 17.89 447 ALA A O 1
ATOM 3501 N N . VAL A 1 448 ? 29.866 21.108 -11.111 1.00 16.64 448 VAL A N 1
ATOM 3502 C CA . VAL A 1 448 ? 28.848 22.103 -11.438 1.00 15.55 448 VAL A CA 1
ATOM 3503 C C . VAL A 1 448 ? 27.653 21.959 -10.503 1.00 16.95 448 VAL A C 1
ATOM 3504 O O . VAL A 1 448 ? 27.059 22.954 -10.071 1.00 14.91 448 VAL A O 1
ATOM 3508 N N . GLN A 1 449 ? 27.308 20.725 -10.137 1.00 14.60 449 GLN A N 1
ATOM 3509 C CA . GLN A 1 449 ? 26.172 20.521 -9.245 1.00 12.47 449 GLN A CA 1
ATOM 3510 C C . GLN A 1 449 ? 26.457 21.037 -7.837 1.00 15.14 449 GLN A C 1
ATOM 3511 O O . GLN A 1 449 ? 25.683 21.835 -7.298 1.00 14.08 449 GLN A O 1
ATOM 3517 N N . PHE A 1 450 ? 27.555 20.609 -7.209 1.00 15.95 450 PHE A N 1
ATOM 3518 C CA . PHE A 1 450 ? 27.695 21.054 -5.828 1.00 12.73 450 PHE A CA 1
ATOM 3519 C C . PHE A 1 450 ? 28.216 22.486 -5.718 1.00 14.18 450 PHE A C 1
ATOM 3520 O O . PHE A 1 450 ? 27.951 23.139 -4.704 1.00 15.30 450 PHE A O 1
ATOM 3528 N N . LEU A 1 451 ? 28.871 23.016 -6.754 1.00 14.86 451 LEU A N 1
ATOM 3529 C CA . LEU A 1 451 ? 29.338 24.401 -6.707 1.00 16.72 451 LEU A CA 1
ATOM 3530 C C . LEU A 1 451 ? 28.285 25.393 -7.184 1.00 16.97 451 LEU A C 1
ATOM 3531 O O . LEU A 1 451 ? 28.125 26.462 -6.584 1.00 15.20 451 LEU A O 1
ATOM 3536 N N . HIS A 1 452 ? 27.573 25.073 -8.264 1.00 12.09 452 HIS A N 1
ATOM 3537 C CA . HIS A 1 452 ? 26.630 26.016 -8.857 1.00 12.06 452 HIS A CA 1
ATOM 3538 C C . HIS A 1 452 ? 25.207 25.774 -8.369 1.00 12.62 452 HIS A C 1
ATOM 3539 O O . HIS A 1 452 ? 24.596 26.673 -7.788 1.00 14.92 452 HIS A O 1
ATOM 3546 N N . ASN A 1 453 ? 24.661 24.573 -8.591 1.00 13.69 453 ASN A N 1
ATOM 3547 C CA . ASN A 1 453 ? 23.375 24.254 -7.973 1.00 13.22 453 ASN A CA 1
ATOM 3548 C C . ASN A 1 453 ? 23.466 24.397 -6.458 1.00 14.93 453 ASN A C 1
ATOM 3549 O O . ASN A 1 453 ? 22.536 24.895 -5.812 1.00 13.18 453 ASN A O 1
ATOM 3554 N N . GLY A 1 454 ? 24.593 23.984 -5.876 1.00 15.72 454 GLY A N 1
ATOM 3555 C CA . GLY A 1 454 ? 24.859 24.091 -4.456 1.00 17.27 454 GLY A CA 1
ATOM 3556 C C . GLY A 1 454 ? 25.236 25.462 -3.950 1.00 15.75 454 GLY A C 1
ATOM 3557 O O . GLY A 1 454 ? 25.504 25.597 -2.753 1.00 16.06 454 GLY A O 1
ATOM 3558 N N . CYS A 1 455 ? 25.319 26.456 -4.843 1.00 12.70 455 CYS A N 1
ATOM 3559 C CA . CYS A 1 455 ? 25.418 27.881 -4.524 1.00 12.98 455 CYS A CA 1
ATOM 3560 C C . CYS A 1 455 ? 26.820 28.378 -4.168 1.00 13.01 455 CYS A C 1
ATOM 3561 O O . CYS A 1 455 ? 27.061 29.587 -4.226 1.00 15.98 455 CYS A O 1
ATOM 3564 N N . TYR A 1 456 ? 27.754 27.478 -3.833 1.00 11.39 456 TYR A N 1
ATOM 3565 C CA . TYR A 1 456 ? 29.068 27.904 -3.337 1.00 15.20 456 TYR A CA 1
ATOM 3566 C C . TYR A 1 456 ? 29.744 28.914 -4.256 1.00 13.88 456 TYR A C 1
ATOM 3567 O O . TYR A 1 456 ? 30.387 29.856 -3.783 1.00 15.01 456 TYR A O 1
ATOM 3576 N N . THR A 1 457 ? 29.644 28.718 -5.568 1.00 13.10 457 THR A N 1
ATOM 3577 C CA . THR A 1 457 ? 30.202 29.666 -6.523 1.00 11.81 457 THR A CA 1
ATOM 3578 C C . THR A 1 457 ? 29.158 30.174 -7.506 1.00 14.23 457 THR A C 1
ATOM 3579 O O . THR A 1 457 ? 29.526 30.799 -8.507 1.00 15.06 457 THR A O 1
ATOM 3583 N N . ARG A 1 458 ? 27.870 29.920 -7.254 1.00 14.13 458 ARG A N 1
ATOM 3584 C CA . ARG A 1 458 ? 26.845 30.297 -8.221 1.00 11.04 458 ARG A CA 1
ATOM 3585 C C . ARG A 1 458 ? 26.800 31.803 -8.415 1.00 12.28 458 ARG A C 1
ATOM 3586 O O . ARG A 1 458 ? 26.740 32.293 -9.548 1.00 11.55 458 ARG A O 1
ATOM 3594 N N . TYR A 1 459 ? 26.826 32.555 -7.314 1.00 12.63 459 TYR A N 1
ATOM 3595 C CA . TYR A 1 459 ? 26.660 33.998 -7.414 1.00 14.02 459 TYR A CA 1
ATOM 3596 C C . TYR A 1 459 ? 27.926 34.662 -7.932 1.00 13.77 459 TYR A C 1
ATOM 3597 O O . TYR A 1 459 ? 27.848 35.604 -8.727 1.00 12.51 459 TYR A O 1
ATOM 3606 N N . LEU A 1 460 ? 29.096 34.163 -7.522 1.00 15.37 460 LEU A N 1
ATOM 3607 C CA . LEU A 1 460 ? 30.344 34.626 -8.119 1.00 12.60 460 LEU A CA 1
ATOM 3608 C C . LEU A 1 460 ? 30.352 34.378 -9.621 1.00 15.16 460 LEU A C 1
ATOM 3609 O O . LEU A 1 460 ? 30.727 35.259 -10.402 1.00 13.29 460 LEU A O 1
ATOM 3614 N N . SER A 1 461 ? 29.925 33.188 -10.042 1.00 13.43 461 SER A N 1
ATOM 3615 C CA . SER A 1 461 ? 29.948 32.844 -11.460 1.00 13.14 461 SER A CA 1
ATOM 3616 C C . SER A 1 461 ? 29.010 33.738 -12.261 1.00 11.14 461 SER A C 1
ATOM 3617 O O . SER A 1 461 ? 29.372 34.232 -13.336 1.00 13.09 461 SER A O 1
ATOM 3620 N N . ILE A 1 462 ? 27.788 33.945 -11.761 1.00 12.10 462 ILE A N 1
ATOM 3621 C CA . ILE A 1 462 ? 26.839 34.819 -12.451 1.00 12.33 462 ILE A CA 1
ATOM 3622 C C . ILE A 1 462 ? 27.407 36.226 -12.569 1.00 14.44 462 ILE A C 1
ATOM 3623 O O . ILE A 1 462 ? 27.325 36.862 -13.630 1.00 11.69 462 ILE A O 1
ATOM 3628 N N . PHE A 1 463 ? 27.996 36.732 -11.484 1.00 12.17 463 PHE A N 1
ATOM 3629 C CA . PHE A 1 463 ? 28.600 38.062 -11.513 1.00 11.83 463 PHE A CA 1
ATOM 3630 C C . PHE A 1 463 ? 29.733 38.129 -12.529 1.00 13.18 463 PHE A C 1
ATOM 3631 O O . PHE A 1 463 ? 29.819 39.077 -13.319 1.00 14.66 463 PHE A O 1
ATOM 3639 N N . LEU A 1 464 ? 30.618 37.129 -12.524 1.00 12.80 464 LEU A N 1
ATOM 3640 C CA . LEU A 1 464 ? 31.738 37.135 -13.461 1.00 13.86 464 LEU A CA 1
ATOM 3641 C C . LEU A 1 464 ? 31.254 37.030 -14.901 1.00 15.84 464 LEU A C 1
ATOM 3642 O O . LEU A 1 464 ? 31.823 37.658 -15.802 1.00 15.21 464 LEU A O 1
ATOM 3647 N N . ARG A 1 465 ? 30.204 36.238 -15.135 1.00 16.57 465 ARG A N 1
ATOM 3648 C CA . ARG A 1 465 ? 29.632 36.119 -16.474 1.00 12.95 465 ARG A CA 1
ATOM 3649 C C . ARG A 1 465 ? 29.061 37.446 -16.944 1.00 15.56 465 ARG A C 1
ATOM 3650 O O . ARG A 1 465 ? 29.298 37.873 -18.079 1.00 15.61 465 ARG A O 1
ATOM 3658 N N . GLN A 1 466 ? 28.300 38.114 -16.080 1.00 13.86 466 GLN A N 1
ATOM 3659 C CA . GLN A 1 466 ? 27.533 39.278 -16.494 1.00 10.40 466 GLN A CA 1
ATOM 3660 C C . GLN A 1 466 ? 28.322 40.575 -16.410 1.00 14.71 466 GLN A C 1
ATOM 3661 O O . GLN A 1 466 ? 28.010 41.515 -17.151 1.00 15.70 466 GLN A O 1
ATOM 3667 N N . GLU A 1 467 ? 29.350 40.646 -15.557 1.00 12.94 467 GLU A N 1
ATOM 3668 C CA . GLU A 1 467 ? 30.119 41.874 -15.398 1.00 14.15 467 GLU A CA 1
ATOM 3669 C C . GLU A 1 467 ? 31.564 41.770 -15.872 1.00 18.11 467 GLU A C 1
ATOM 3670 O O . GLU A 1 467 ? 32.208 42.809 -16.051 1.00 17.98 467 GLU A O 1
ATOM 3676 N N . HIS A 1 468 ? 32.091 40.560 -16.081 1.00 15.25 468 HIS A N 1
ATOM 3677 C CA . HIS A 1 468 ? 33.479 40.401 -16.500 1.00 16.73 468 HIS A CA 1
ATOM 3678 C C . HIS A 1 468 ? 33.638 39.489 -17.711 1.00 18.54 468 HIS A C 1
ATOM 3679 O O . HIS A 1 468 ? 34.772 39.143 -18.065 1.00 18.34 468 HIS A O 1
ATOM 3686 N N . GLY A 1 469 ? 32.544 39.097 -18.357 1.00 17.18 469 GLY A N 1
ATOM 3687 C CA . GLY A 1 469 ? 32.637 38.346 -19.594 1.00 17.85 469 GLY A CA 1
ATOM 3688 C C . GLY A 1 469 ? 33.208 36.949 -19.469 1.00 17.06 469 GLY A C 1
ATOM 3689 O O . GLY A 1 469 ? 33.784 36.438 -20.435 1.00 16.39 469 GLY A O 1
ATOM 3690 N N . ILE A 1 470 ? 33.056 36.308 -18.314 1.00 12.93 470 ILE A N 1
ATOM 3691 C CA . ILE A 1 470 ? 33.528 34.939 -18.110 1.00 15.33 470 ILE A CA 1
ATOM 3692 C C . ILE A 1 470 ? 32.342 34.003 -18.320 1.00 15.67 470 ILE A C 1
ATOM 3693 O O . ILE A 1 470 ? 31.486 33.863 -17.443 1.00 16.67 470 ILE A O 1
ATOM 3698 N N . GLY A 1 471 ? 32.308 33.326 -19.468 1.00 16.48 471 GLY A N 1
ATOM 3699 C CA . GLY A 1 471 ? 31.232 32.391 -19.741 1.00 17.66 471 GLY A CA 1
ATOM 3700 C C . GLY A 1 471 ? 31.160 31.274 -18.716 1.00 16.07 471 GLY A C 1
ATOM 3701 O O . GLY A 1 471 ? 32.130 30.949 -18.030 1.00 16.01 471 GLY A O 1
ATOM 3702 N N . TYR A 1 472 ? 29.970 30.677 -18.618 1.00 14.48 472 TYR A N 1
ATOM 3703 C CA . TYR A 1 472 ? 29.723 29.667 -17.592 1.00 11.69 472 TYR A CA 1
ATOM 3704 C C . TYR A 1 472 ? 30.554 28.409 -17.831 1.00 16.06 472 TYR A C 1
ATOM 3705 O O . TYR A 1 472 ? 31.175 27.880 -16.901 1.00 14.83 472 TYR A O 1
ATOM 3714 N N . THR A 1 473 ? 30.568 27.906 -19.066 1.00 16.22 473 THR A N 1
ATOM 3715 C CA . THR A 1 473 ? 31.422 26.760 -19.369 1.00 17.15 473 THR A CA 1
ATOM 3716 C C . THR A 1 473 ? 32.877 27.076 -19.053 1.00 17.83 473 THR A C 1
ATOM 3717 O O . THR A 1 473 ? 33.573 26.279 -18.413 1.00 17.84 473 THR A O 1
ATOM 3721 N N . ARG A 1 474 ? 33.344 28.251 -19.477 1.00 17.55 474 ARG A N 1
ATOM 3722 C CA . ARG A 1 474 ? 34.738 28.621 -19.256 1.00 21.57 474 ARG A CA 1
ATOM 3723 C C . ARG A 1 474 ? 35.076 28.673 -17.772 1.00 17.45 474 ARG A C 1
ATOM 3724 O O . ARG A 1 474 ? 36.152 28.227 -17.359 1.00 21.86 474 ARG A O 1
ATOM 3732 N N . PHE A 1 475 ? 34.168 29.209 -16.954 1.00 13.71 475 PHE A N 1
ATOM 3733 C CA . PHE A 1 475 ? 34.447 29.329 -15.527 1.00 15.09 475 PHE A CA 1
ATOM 3734 C C . PHE A 1 475 ? 34.667 27.964 -14.892 1.00 17.00 475 PHE A C 1
ATOM 3735 O O . PHE A 1 475 ? 35.616 27.769 -14.124 1.00 18.13 475 PHE A O 1
ATOM 3743 N N . TYR A 1 476 ? 33.794 27.000 -15.199 1.00 19.04 476 TYR A N 1
ATOM 3744 C CA . TYR A 1 476 ? 33.892 25.699 -14.546 1.00 19.06 476 TYR A CA 1
ATOM 3745 C C . TYR A 1 476 ? 34.910 24.788 -15.222 1.00 16.62 476 TYR A C 1
ATOM 3746 O O . TYR A 1 476 ? 35.456 23.891 -14.570 1.00 18.13 476 TYR A O 1
ATOM 3755 N N . GLU A 1 477 ? 35.183 24.998 -16.511 1.00 18.06 477 GLU A N 1
ATOM 3756 C CA . GLU A 1 477 ? 36.342 24.361 -17.127 1.00 20.75 477 GLU A CA 1
ATOM 3757 C C . GLU A 1 477 ? 37.632 24.847 -16.480 1.00 23.69 477 GLU A C 1
ATOM 3758 O O . GLU A 1 477 ? 38.521 24.050 -16.160 1.00 21.89 477 GLU A O 1
ATOM 3764 N N . GLY A 1 478 ? 37.746 26.162 -16.280 1.00 22.64 478 GLY A N 1
ATOM 3765 C CA . GLY A 1 478 ? 38.938 26.709 -15.655 1.00 22.91 478 GLY A CA 1
ATOM 3766 C C . GLY A 1 478 ? 39.138 26.197 -14.244 1.00 26.27 478 GLY A C 1
ATOM 3767 O O . GLY A 1 478 ? 40.262 25.888 -13.842 1.00 25.46 478 GLY A O 1
ATOM 3768 N N . LEU A 1 479 ? 38.050 26.099 -13.473 1.00 21.00 479 LEU A N 1
ATOM 3769 C CA . LEU A 1 479 ? 38.141 25.528 -12.133 1.00 22.04 479 LEU A CA 1
ATOM 3770 C C . LEU A 1 479 ? 38.729 24.125 -12.181 1.00 20.88 479 LEU A C 1
ATOM 3771 O O . LEU A 1 479 ? 39.636 23.793 -11.410 1.00 19.88 479 LEU A O 1
ATOM 3776 N N . GLN A 1 480 ? 38.231 23.291 -13.097 1.00 20.96 480 GLN A N 1
ATOM 3777 C CA . GLN A 1 480 ? 38.715 21.919 -13.185 1.00 21.07 480 GLN A CA 1
ATOM 3778 C C . GLN A 1 480 ? 40.161 21.878 -13.666 1.00 24.42 480 GLN A C 1
ATOM 3779 O O . GLN A 1 480 ? 40.995 21.177 -13.084 1.00 24.30 480 GLN A O 1
ATOM 3785 N N . ASP A 1 481 ? 40.478 22.632 -14.724 1.00 27.34 481 ASP A N 1
ATOM 3786 C CA . ASP A 1 481 ? 41.844 22.639 -15.242 1.00 25.71 481 ASP A CA 1
ATOM 3787 C C . ASP A 1 481 ? 42.834 23.130 -14.193 1.00 24.47 481 ASP A C 1
ATOM 3788 O O . ASP A 1 481 ? 43.907 22.542 -14.019 1.00 27.71 481 ASP A O 1
ATOM 3793 N N . TYR A 1 482 ? 42.489 24.206 -13.483 1.00 23.98 482 TYR A N 1
ATOM 3794 C CA . TYR A 1 482 ? 43.413 24.788 -12.514 1.00 24.24 482 TYR A CA 1
ATOM 3795 C C . TYR A 1 482 ? 43.562 23.904 -11.284 1.00 25.06 482 TYR A C 1
ATOM 3796 O O . TYR A 1 482 ? 44.682 23.632 -10.834 1.00 26.08 482 TYR A O 1
ATOM 3805 N N . PHE A 1 483 ? 42.445 23.464 -10.705 1.00 25.13 483 PHE A N 1
ATOM 3806 C CA . PHE A 1 483 ? 42.530 22.799 -9.413 1.00 24.90 483 PHE A CA 1
ATOM 3807 C C . PHE A 1 483 ? 42.928 21.335 -9.526 1.00 25.57 483 PHE A C 1
ATOM 3808 O O . PHE A 1 483 ? 43.452 20.779 -8.555 1.00 27.33 483 PHE A O 1
ATOM 3816 N N . THR A 1 484 ? 42.733 20.707 -10.690 1.00 28.60 484 THR A N 1
ATOM 3817 C CA . THR A 1 484 ? 43.252 19.355 -10.882 1.00 30.81 484 THR A CA 1
ATOM 3818 C C . THR A 1 484 ? 44.773 19.332 -10.775 1.00 33.25 484 THR A C 1
ATOM 3819 O O . THR A 1 484 ? 45.357 18.313 -10.389 1.00 34.00 484 THR A O 1
ATOM 3823 N N . GLY A 1 485 ? 45.425 20.448 -11.084 1.00 37.20 485 GLY A N 1
ATOM 3824 C CA . GLY A 1 485 ? 46.854 20.597 -10.924 1.00 39.41 485 GLY A CA 1
ATOM 3825 C C . GLY A 1 485 ? 47.313 21.017 -9.547 1.00 38.39 485 GLY A C 1
ATOM 3826 O O . GLY A 1 485 ? 48.502 21.292 -9.363 1.00 43.42 485 GLY A O 1
ATOM 3827 N N . ARG A 1 486 ? 46.415 21.079 -8.565 1.00 33.37 486 ARG A N 1
ATOM 3828 C CA . ARG A 1 486 ? 46.758 21.482 -7.201 1.00 33.19 486 ARG A CA 1
ATOM 3829 C C . ARG A 1 486 ? 46.154 20.475 -6.232 1.00 33.50 486 ARG A C 1
ATOM 3830 O O . ARG A 1 486 ? 45.091 20.715 -5.640 1.00 35.38 486 ARG A O 1
ATOM 3838 N N . PRO A 1 487 ? 46.822 19.336 -6.031 1.00 36.56 487 PRO A N 1
ATOM 3839 C CA . PRO A 1 487 ? 46.232 18.266 -5.210 1.00 33.44 487 PRO A CA 1
ATOM 3840 C C . PRO A 1 487 ? 45.944 18.661 -3.774 1.00 34.93 487 PRO A C 1
ATOM 3841 O O . PRO A 1 487 ? 45.032 18.094 -3.161 1.00 33.02 487 PRO A O 1
ATOM 3845 N N . ASP A 1 488 ? 46.682 19.614 -3.215 1.00 39.16 488 ASP A N 1
ATOM 3846 C CA . ASP A 1 488 ? 46.546 19.946 -1.805 1.00 42.49 488 ASP A CA 1
ATOM 3847 C C . ASP A 1 488 ? 45.442 20.959 -1.530 1.00 38.99 488 ASP A C 1
ATOM 3848 O O . ASP A 1 488 ? 45.213 21.299 -0.364 1.00 41.07 488 ASP A O 1
ATOM 3853 N N . THR A 1 489 ? 44.741 21.434 -2.555 1.00 33.83 489 THR A N 1
ATOM 3854 C CA . THR A 1 489 ? 43.646 22.369 -2.348 1.00 32.54 489 THR A CA 1
ATOM 3855 C C . THR A 1 489 ? 42.347 21.626 -2.052 1.00 31.77 489 THR A C 1
ATOM 3856 O O . THR A 1 489 ? 42.202 20.435 -2.342 1.00 30.16 489 THR A O 1
ATOM 3860 N N . VAL A 1 490 ? 41.397 22.353 -1.458 1.00 28.48 490 VAL A N 1
ATOM 3861 C CA . VAL A 1 490 ? 40.089 21.772 -1.161 1.00 27.96 490 VAL A CA 1
ATOM 3862 C C . VAL A 1 490 ? 39.435 21.261 -2.437 1.00 24.85 490 VAL A C 1
ATOM 3863 O O . VAL A 1 490 ? 39.049 20.090 -2.536 1.00 21.24 490 VAL A O 1
ATOM 3867 N N . LEU A 1 491 ? 39.302 22.135 -3.434 1.00 23.61 491 LEU A N 1
ATOM 3868 C CA . LEU A 1 491 ? 38.619 21.753 -4.664 1.00 24.83 491 LEU A CA 1
ATOM 3869 C C . LEU A 1 491 ? 39.467 20.794 -5.488 1.00 27.31 491 LEU A C 1
ATOM 3870 O O . LEU A 1 491 ? 38.936 19.878 -6.129 1.00 25.77 491 LEU A O 1
ATOM 3875 N N . GLY A 1 492 ? 40.788 20.979 -5.475 1.00 25.66 492 GLY A N 1
ATOM 3876 C CA . GLY A 1 492 ? 41.653 20.068 -6.207 1.00 27.93 492 GLY A CA 1
ATOM 3877 C C . GLY A 1 492 ? 41.570 18.643 -5.696 1.00 28.00 492 GLY A C 1
ATOM 3878 O O . GLY A 1 492 ? 41.600 17.690 -6.481 1.00 27.33 492 GLY A O 1
ATOM 3879 N N . ALA A 1 493 ? 41.455 18.476 -4.376 1.00 25.82 493 ALA A N 1
ATOM 3880 C CA . ALA A 1 493 ? 41.302 17.140 -3.811 1.00 26.63 493 ALA A CA 1
ATOM 3881 C C . ALA A 1 493 ? 40.023 16.477 -4.305 1.00 27.78 493 ALA A C 1
ATOM 3882 O O . ALA A 1 493 ? 39.994 15.262 -4.536 1.00 29.34 493 ALA A O 1
ATOM 3884 N N . LEU A 1 494 ? 38.953 17.260 -4.469 1.00 24.74 494 LEU A N 1
ATOM 3885 C CA . LEU A 1 494 ? 37.681 16.704 -4.924 1.00 20.56 494 LEU A CA 1
ATOM 3886 C C . LEU A 1 494 ? 37.766 16.251 -6.376 1.00 22.10 494 LEU A C 1
ATOM 3887 O O . LEU A 1 494 ? 37.331 15.145 -6.716 1.00 25.39 494 LEU A O 1
ATOM 3892 N N . TYR A 1 495 ? 38.309 17.102 -7.253 1.00 22.33 495 TYR A N 1
ATOM 3893 C CA . TYR A 1 495 ? 38.445 16.727 -8.657 1.00 23.03 495 TYR A CA 1
ATOM 3894 C C . TYR A 1 495 ? 39.292 15.473 -8.812 1.00 24.81 495 TYR A C 1
ATOM 3895 O O . TYR A 1 495 ? 38.968 14.593 -9.618 1.00 24.74 495 TYR A O 1
ATOM 3904 N N . LEU A 1 496 ? 40.381 15.372 -8.044 1.00 20.76 496 LEU A N 1
ATOM 3905 C CA . LEU A 1 496 ? 41.283 14.234 -8.197 1.00 26.44 496 LEU A CA 1
ATOM 3906 C C . LEU A 1 496 ? 40.670 12.959 -7.632 1.00 24.41 496 LEU A C 1
ATOM 3907 O O . LEU A 1 496 ? 40.830 11.879 -8.214 1.00 29.17 496 LEU A O 1
ATOM 3912 N N . ARG A 1 497 ? 39.957 13.063 -6.508 1.00 25.68 497 ARG A N 1
ATOM 3913 C CA . ARG A 1 497 ? 39.292 11.889 -5.955 1.00 26.21 497 ARG A CA 1
ATOM 3914 C C . ARG A 1 497 ? 38.183 11.399 -6.879 1.00 27.19 497 ARG A C 1
ATOM 3915 O O . ARG A 1 497 ? 37.980 10.188 -7.027 1.00 28.62 497 ARG A O 1
ATOM 3923 N N . MET A 1 498 ? 37.458 12.323 -7.513 1.00 24.20 498 MET A N 1
ATOM 3924 C CA . MET A 1 498 ? 36.439 11.911 -8.472 1.00 21.43 498 MET A CA 1
ATOM 3925 C C . MET A 1 498 ? 37.063 11.270 -9.703 1.00 24.09 498 MET A C 1
ATOM 3926 O O . MET A 1 498 ? 36.481 10.345 -10.278 1.00 22.33 498 MET A O 1
ATOM 3931 N N . ARG A 1 499 ? 38.237 11.748 -10.127 1.00 24.65 499 ARG A N 1
ATOM 3932 C CA . ARG A 1 499 ? 38.909 11.135 -11.268 1.00 27.93 499 ARG A CA 1
ATOM 3933 C C . ARG A 1 499 ? 39.262 9.682 -10.980 1.00 28.53 499 ARG A C 1
ATOM 3934 O O . ARG A 1 499 ? 39.018 8.796 -11.806 1.00 29.04 499 ARG A O 1
ATOM 3942 N N . SER A 1 500 ? 39.835 9.415 -9.805 1.00 25.67 500 SER A N 1
ATOM 3943 C CA . SER A 1 500 ? 40.172 8.039 -9.464 1.00 28.38 500 SER A CA 1
ATOM 3944 C C . SER A 1 500 ? 38.916 7.213 -9.204 1.00 30.29 500 SER A C 1
ATOM 3945 O O . SER A 1 500 ? 38.867 6.028 -9.553 1.00 28.93 500 SER A O 1
ATOM 3948 N N . LEU A 1 501 ? 37.889 7.821 -8.602 1.00 28.77 501 LEU A N 1
ATOM 3949 C CA . LEU A 1 501 ? 36.656 7.087 -8.322 1.00 27.57 501 LEU A CA 1
ATOM 3950 C C . LEU A 1 501 ? 36.013 6.590 -9.610 1.00 26.95 501 LEU A C 1
ATOM 3951 O O . LEU A 1 501 ? 35.618 5.424 -9.712 1.00 26.53 501 LEU A O 1
ATOM 3956 N N . TYR A 1 502 ? 35.916 7.459 -10.616 1.00 24.39 502 TYR A N 1
ATOM 3957 C CA . TYR A 1 502 ? 35.218 7.072 -11.835 1.00 24.33 502 TYR A CA 1
ATOM 3958 C C . TYR A 1 502 ? 36.041 6.110 -12.680 1.00 28.85 502 TYR A C 1
ATOM 3959 O O . TYR A 1 502 ? 35.472 5.302 -13.423 1.00 28.11 502 TYR A O 1
ATOM 3968 N N . HIS A 1 503 ? 37.371 6.174 -12.588 1.00 30.36 503 HIS A N 1
ATOM 3969 C CA . HIS A 1 503 ? 38.182 5.162 -13.256 1.00 28.92 503 HIS A CA 1
ATOM 3970 C C . HIS A 1 503 ? 38.009 3.802 -12.595 1.00 28.84 503 HIS A C 1
ATOM 3971 O O . HIS A 1 503 ? 37.877 2.785 -13.286 1.00 32.49 503 HIS A O 1
ATOM 3978 N N . ASP A 1 504 ? 38.004 3.763 -11.258 1.00 27.80 504 ASP A N 1
ATOM 3979 C CA . ASP A 1 504 ? 37.685 2.522 -10.558 1.00 27.33 504 ASP A CA 1
ATOM 3980 C C . ASP A 1 504 ? 36.268 2.062 -10.880 1.00 29.06 504 ASP A C 1
ATOM 3981 O O . ASP A 1 504 ? 36.016 0.863 -11.050 1.00 28.18 504 ASP A O 1
ATOM 3986 N N . TYR A 1 505 ? 35.332 3.013 -10.962 1.00 28.87 505 TYR A N 1
ATOM 3987 C CA . TYR A 1 505 ? 33.941 2.714 -11.290 1.00 30.04 505 TYR A CA 1
ATOM 3988 C C . TYR A 1 505 ? 33.832 1.972 -12.617 1.00 32.01 505 TYR A C 1
ATOM 3989 O O . TYR A 1 505 ? 33.030 1.041 -12.756 1.00 30.84 505 TYR A O 1
ATOM 3998 N N . ILE A 1 506 ? 34.644 2.364 -13.599 1.00 30.93 506 ILE A N 1
ATOM 3999 C CA . ILE A 1 506 ? 34.635 1.685 -14.890 1.00 31.24 506 ILE A CA 1
ATOM 4000 C C . ILE A 1 506 ? 35.265 0.305 -14.763 1.00 37.90 506 ILE A C 1
ATOM 4001 O O . ILE A 1 506 ? 34.718 -0.694 -15.244 1.00 41.42 506 ILE A O 1
ATOM 4006 N N . ASP A 1 507 ? 36.428 0.232 -14.110 1.00 37.02 507 ASP A N 1
ATOM 4007 C CA . ASP A 1 507 ? 37.216 -0.994 -14.096 1.00 39.07 507 ASP A CA 1
ATOM 4008 C C . ASP A 1 507 ? 36.652 -2.046 -13.150 1.00 40.51 507 ASP A C 1
ATOM 4009 O O . ASP A 1 507 ? 36.784 -3.245 -13.421 1.00 40.63 507 ASP A O 1
ATOM 4014 N N . MET A 1 508 ? 36.029 -1.628 -12.049 1.00 39.41 508 MET A N 1
ATOM 4015 C CA . MET A 1 508 ? 35.515 -2.557 -11.046 1.00 37.13 508 MET A CA 1
ATOM 4016 C C . MET A 1 508 ? 33.993 -2.621 -11.096 1.00 36.61 508 MET A C 1
ATOM 4017 O O . MET A 1 508 ? 33.316 -1.716 -10.582 1.00 33.59 508 MET A O 1
ATOM 4022 N N . PRO A 1 509 ? 33.408 -3.657 -11.705 1.00 36.82 509 PRO A N 1
ATOM 4023 C CA . PRO A 1 509 ? 31.939 -3.730 -11.782 1.00 34.75 509 PRO A CA 1
ATOM 4024 C C . PRO A 1 509 ? 31.246 -3.691 -10.429 1.00 30.93 509 PRO A C 1
ATOM 4025 O O . PRO A 1 509 ? 30.095 -3.243 -10.350 1.00 29.06 509 PRO A O 1
ATOM 4029 N N . ALA A 1 510 ? 31.914 -4.133 -9.358 1.00 28.05 510 ALA A N 1
ATOM 4030 C CA . ALA A 1 510 ? 31.269 -4.223 -8.052 1.00 31.11 510 ALA A CA 1
ATOM 4031 C C . ALA A 1 510 ? 31.000 -2.863 -7.419 1.00 33.05 510 ALA A C 1
ATOM 4032 O O . ALA A 1 510 ? 30.137 -2.774 -6.539 1.00 37.14 510 ALA A O 1
ATOM 4034 N N . LEU A 1 511 ? 31.727 -1.809 -7.817 1.00 31.12 511 LEU A N 1
ATOM 4035 C CA . LEU A 1 511 ? 31.460 -0.477 -7.277 1.00 27.54 511 LEU A CA 1
ATOM 4036 C C . LEU A 1 511 ? 30.049 -0.058 -7.671 1.00 27.82 511 LEU A C 1
ATOM 4037 O O . LEU A 1 511 ? 29.792 0.204 -8.850 1.00 29.82 511 LEU A O 1
ATOM 4042 N N . PRO A 1 512 ? 29.125 0.040 -6.722 1.00 24.85 512 PRO A N 1
ATOM 4043 C CA . PRO A 1 512 ? 27.700 0.069 -7.070 1.00 24.53 512 PRO A CA 1
ATOM 4044 C C . PRO A 1 512 ? 27.211 1.417 -7.577 1.00 24.54 512 PRO A C 1
ATOM 4045 O O . PRO A 1 512 ? 27.701 2.481 -7.191 1.00 24.80 512 PRO A O 1
ATOM 4049 N N . LEU A 1 513 ? 26.206 1.348 -8.452 1.00 21.90 513 LEU A N 1
ATOM 4050 C CA . LEU A 1 513 ? 25.572 2.560 -8.962 1.00 24.52 513 LEU A CA 1
ATOM 4051 C C . LEU A 1 513 ? 24.867 3.323 -7.849 1.00 23.86 513 LEU A C 1
ATOM 4052 O O . LEU A 1 513 ? 24.992 4.549 -7.744 1.00 23.36 513 LEU A O 1
ATOM 4057 N N . ALA A 1 514 ? 24.121 2.612 -7.004 1.00 19.90 514 ALA A N 1
ATOM 4058 C CA . ALA A 1 514 ? 23.256 3.245 -6.018 1.00 24.71 514 ALA A CA 1
ATOM 4059 C C . ALA A 1 514 ? 23.933 3.499 -4.675 1.00 26.28 514 ALA A C 1
ATOM 4060 O O . ALA A 1 514 ? 23.339 4.166 -3.822 1.00 29.44 514 ALA A O 1
ATOM 4062 N N . ASN A 1 515 ? 25.150 2.993 -4.457 1.00 24.13 515 ASN A N 1
ATOM 4063 C CA . ASN A 1 515 ? 25.811 3.167 -3.167 1.00 28.91 515 ASN A CA 1
ATOM 4064 C C . ASN A 1 515 ? 27.286 3.524 -3.321 1.00 27.78 515 ASN A C 1
ATOM 4065 O O . ASN A 1 515 ? 28.108 3.124 -2.488 1.00 28.77 515 ASN A O 1
ATOM 4070 N N . LEU A 1 516 ? 27.639 4.282 -4.363 1.00 24.36 516 LEU A N 1
ATOM 4071 C CA . LEU A 1 516 ? 29.050 4.470 -4.697 1.00 25.32 516 LEU A CA 1
ATOM 4072 C C . LEU A 1 516 ? 29.807 5.148 -3.561 1.00 26.51 516 LEU A C 1
ATOM 4073 O O . LEU A 1 516 ? 30.838 4.643 -3.102 1.00 28.40 516 LEU A O 1
ATOM 4078 N N . VAL A 1 517 ? 29.309 6.295 -3.090 1.00 25.79 517 VAL A N 1
ATOM 4079 C CA . VAL A 1 517 ? 29.973 7.004 -1.998 1.00 22.85 517 VAL A CA 1
ATOM 4080 C C . VAL A 1 517 ? 30.053 6.125 -0.755 1.00 27.45 517 VAL A C 1
ATOM 4081 O O . VAL A 1 517 ? 31.096 6.053 -0.091 1.00 28.23 517 VAL A O 1
ATOM 4085 N N . ALA A 1 518 ? 28.958 5.438 -0.424 1.00 26.86 518 ALA A N 1
ATOM 4086 C CA . ALA A 1 518 ? 28.948 4.608 0.777 1.00 30.25 518 ALA A CA 1
ATOM 4087 C C . ALA A 1 518 ? 29.905 3.427 0.661 1.00 29.73 518 ALA A C 1
ATOM 4088 O O . ALA A 1 518 ? 30.394 2.928 1.681 1.00 32.74 518 ALA A O 1
ATOM 4090 N N . SER A 1 519 ? 30.185 2.962 -0.558 1.00 28.68 519 SER A N 1
ATOM 4091 C CA . SER A 1 519 ? 31.096 1.839 -0.739 1.00 32.37 519 SER A CA 1
ATOM 4092 C C . SER A 1 519 ? 32.563 2.229 -0.614 1.00 33.62 519 SER A C 1
ATOM 4093 O O . SER A 1 519 ? 33.420 1.339 -0.566 1.00 31.20 519 SER A O 1
ATOM 4096 N N . GLN A 1 520 ? 32.875 3.523 -0.568 1.00 33.07 520 GLN A N 1
ATOM 4097 C CA . GLN A 1 520 ? 34.247 3.984 -0.425 1.00 33.48 520 GLN A CA 1
ATOM 4098 C C . GLN A 1 520 ? 34.482 4.403 1.017 1.00 31.80 520 GLN A C 1
ATOM 4099 O O . GLN A 1 520 ? 33.877 5.387 1.470 1.00 32.30 520 GLN A O 1
ATOM 4105 N N . PRO A 1 521 ? 35.335 3.704 1.774 1.00 32.09 521 PRO A N 1
ATOM 4106 C CA . PRO A 1 521 ? 35.472 4.034 3.202 1.00 27.85 521 PRO A CA 1
ATOM 4107 C C . PRO A 1 521 ? 35.940 5.455 3.458 1.00 27.61 521 PRO A C 1
ATOM 4108 O O . PRO A 1 521 ? 35.479 6.083 4.419 1.00 27.90 521 PRO A O 1
ATOM 4112 N N . ASP A 1 522 ? 36.829 5.994 2.619 1.00 28.23 522 ASP A N 1
ATOM 4113 C CA . ASP A 1 522 ? 37.288 7.362 2.841 1.00 29.49 522 ASP A CA 1
ATOM 4114 C C . ASP A 1 522 ? 36.158 8.360 2.626 1.00 30.23 522 ASP A C 1
ATOM 4115 O O . ASP A 1 522 ? 35.978 9.283 3.430 1.00 29.49 522 ASP A O 1
ATOM 4120 N N . MET A 1 523 ? 35.370 8.177 1.560 1.00 29.85 523 MET A N 1
ATOM 4121 C CA . MET A 1 523 ? 34.276 9.102 1.281 1.00 27.22 523 MET A CA 1
ATOM 4122 C C . MET A 1 523 ? 33.161 8.963 2.309 1.00 27.44 523 MET A C 1
ATOM 4123 O O . MET A 1 523 ? 32.586 9.966 2.747 1.00 27.05 523 MET A O 1
ATOM 4128 N N . ALA A 1 524 ? 32.844 7.729 2.713 1.00 28.95 524 ALA A N 1
ATOM 4129 C CA . ALA A 1 524 ? 31.864 7.535 3.778 1.00 26.30 524 ALA A CA 1
ATOM 4130 C C . ALA A 1 524 ? 32.320 8.196 5.074 1.00 30.46 524 ALA A C 1
ATOM 4131 O O . ALA A 1 524 ? 31.510 8.793 5.794 1.00 30.85 524 ALA A O 1
ATOM 4133 N N . ALA A 1 525 ? 33.617 8.107 5.385 1.00 30.18 525 ALA A N 1
ATOM 4134 C CA . ALA A 1 525 ? 34.130 8.728 6.602 1.00 27.99 525 ALA A CA 1
ATOM 4135 C C . ALA A 1 525 ? 34.059 10.251 6.529 1.00 29.08 525 ALA A C 1
ATOM 4136 O O . ALA A 1 525 ? 33.807 10.911 7.545 1.00 29.47 525 ALA A O 1
ATOM 4138 N N . ASP A 1 526 ? 34.271 10.825 5.338 1.00 29.56 526 ASP A N 1
ATOM 4139 C CA . ASP A 1 526 ? 34.123 12.271 5.168 1.00 27.33 526 ASP A CA 1
ATOM 4140 C C . ASP A 1 526 ? 32.770 12.752 5.667 1.00 30.82 526 ASP A C 1
ATOM 4141 O O . ASP A 1 526 ? 32.669 13.805 6.306 1.00 29.53 526 ASP A O 1
ATOM 4146 N N . LEU A 1 527 ? 31.717 11.987 5.385 1.00 30.18 527 LEU A N 1
ATOM 4147 C CA . LEU A 1 527 ? 30.349 12.407 5.645 1.00 32.43 527 LEU A CA 1
ATOM 4148 C C . LEU A 1 527 ? 29.788 11.839 6.937 1.00 31.81 527 LEU A C 1
ATOM 4149 O O . LEU A 1 527 ? 28.699 12.251 7.350 1.00 28.78 527 LEU A O 1
ATOM 4154 N N . ALA A 1 528 ? 30.500 10.911 7.573 1.00 40.14 528 ALA A N 1
ATOM 4155 C CA . ALA A 1 528 ? 30.037 10.311 8.823 1.00 44.12 528 ALA A CA 1
ATOM 4156 C C . ALA A 1 528 ? 29.609 11.318 9.887 1.00 41.56 528 ALA A C 1
ATOM 4157 O O . ALA A 1 528 ? 28.562 11.089 10.516 1.00 41.72 528 ALA A O 1
ATOM 4159 N N . PRO A 1 529 ? 30.330 12.416 10.148 1.00 37.95 529 PRO A N 1
ATOM 4160 C CA . PRO A 1 529 ? 29.827 13.386 11.135 1.00 33.14 529 PRO A CA 1
ATOM 4161 C C . PRO A 1 529 ? 28.528 14.043 10.724 1.00 32.11 529 PRO A C 1
ATOM 4162 O O . PRO A 1 529 ? 27.835 14.601 11.582 1.00 33.21 529 PRO A O 1
ATOM 4166 N N . TYR A 1 530 ? 28.171 13.996 9.444 1.00 31.24 530 TYR A N 1
ATOM 4167 C CA . TYR A 1 530 ? 26.962 14.655 8.976 1.00 34.45 530 TYR A CA 1
ATOM 4168 C C . TYR A 1 530 ? 25.749 13.736 8.954 1.00 38.42 530 TYR A C 1
ATOM 4169 O O . TYR A 1 530 ? 24.618 14.232 8.907 1.00 39.75 530 TYR A O 1
ATOM 4178 N N . GLY A 1 531 ? 25.951 12.428 8.998 1.00 40.76 531 GLY A N 1
ATOM 4179 C CA . GLY A 1 531 ? 24.838 11.501 9.015 1.00 40.50 531 GLY A CA 1
ATOM 4180 C C . GLY A 1 531 ? 25.252 10.132 8.533 1.00 44.50 531 GLY A C 1
ATOM 4181 O O . GLY A 1 531 ? 26.347 9.925 8.009 1.00 41.88 531 GLY A O 1
ATOM 4182 N N . ARG A 1 532 ? 24.343 9.183 8.728 1.00 50.61 532 ARG A N 1
ATOM 4183 C CA . ARG A 1 532 ? 24.529 7.804 8.295 1.00 54.31 532 ARG A CA 1
ATOM 4184 C C . ARG A 1 532 ? 23.585 7.560 7.125 1.00 43.98 532 ARG A C 1
ATOM 4185 O O . ARG A 1 532 ? 22.362 7.516 7.306 1.00 42.54 532 ARG A O 1
ATOM 4193 N N . ARG A 1 533 ? 24.147 7.422 5.927 1.00 34.52 533 ARG A N 1
ATOM 4194 C CA . ARG A 1 533 ? 23.347 7.251 4.724 1.00 32.72 533 ARG A CA 1
ATOM 4195 C C . ARG A 1 533 ? 24.020 6.249 3.801 1.00 37.13 533 ARG A C 1
ATOM 4196 O O . ARG A 1 533 ? 25.246 6.252 3.653 1.00 39.02 533 ARG A O 1
ATOM 4204 N N . ARG A 1 534 ? 23.209 5.405 3.168 1.00 33.98 534 ARG A N 1
ATOM 4205 C CA . ARG A 1 534 ? 23.708 4.488 2.156 1.00 36.81 534 ARG A CA 1
ATOM 4206 C C . ARG A 1 534 ? 23.653 5.080 0.759 1.00 32.61 534 ARG A C 1
ATOM 4207 O O . ARG A 1 534 ? 24.325 4.570 -0.145 1.00 32.03 534 ARG A O 1
ATOM 4215 N N . GLY A 1 535 ? 22.881 6.144 0.567 1.00 30.75 535 GLY A N 1
ATOM 4216 C CA . GLY A 1 535 ? 22.669 6.679 -0.761 1.00 27.66 535 GLY A CA 1
ATOM 4217 C C . GLY A 1 535 ? 23.240 8.066 -0.972 1.00 28.79 535 GLY A C 1
ATOM 4218 O O . GLY A 1 535 ? 22.746 8.808 -1.825 1.00 23.87 535 GLY A O 1
ATOM 4219 N N . TRP A 1 536 ? 24.264 8.430 -0.194 1.00 29.14 536 TRP A N 1
ATOM 4220 C CA . TRP A 1 536 ? 25.021 9.645 -0.468 1.00 19.69 536 TRP A CA 1
ATOM 4221 C C . TRP A 1 536 ? 25.368 9.706 -1.945 1.00 21.23 536 TRP A C 1
ATOM 4222 O O . TRP A 1 536 ? 25.827 8.719 -2.528 1.00 21.88 536 TRP A O 1
ATOM 4233 N N . THR A 1 537 ? 25.135 10.862 -2.554 1.00 20.58 537 THR A N 1
ATOM 4234 C CA . THR A 1 537 ? 25.592 11.087 -3.912 1.00 19.90 537 THR A CA 1
ATOM 4235 C C . THR A 1 537 ? 26.950 11.783 -3.895 1.00 17.21 537 THR A C 1
ATOM 4236 O O . THR A 1 537 ? 27.338 12.415 -2.909 1.00 19.74 537 THR A O 1
ATOM 4240 N N . ILE A 1 538 ? 27.673 11.658 -5.009 1.00 16.69 538 ILE A N 1
ATOM 4241 C CA . ILE A 1 538 ? 28.922 12.399 -5.163 1.00 17.91 538 ILE A CA 1
ATOM 4242 C C . ILE A 1 538 ? 28.656 13.889 -5.005 1.00 20.16 538 ILE A C 1
ATOM 4243 O O . ILE A 1 538 ? 29.455 14.630 -4.413 1.00 18.89 538 ILE A O 1
ATOM 4248 N N . ASP A 1 539 ? 27.504 14.336 -5.503 1.00 18.34 539 ASP A N 1
ATOM 4249 C CA . ASP A 1 539 ? 27.078 15.722 -5.357 1.00 20.55 539 ASP A CA 1
ATOM 4250 C C . ASP A 1 539 ? 26.975 16.129 -3.886 1.00 19.39 539 ASP A C 1
ATOM 4251 O O . ASP A 1 539 ? 27.524 17.162 -3.478 1.00 20.83 539 ASP A O 1
ATOM 4256 N N . ASN A 1 540 ? 26.268 15.330 -3.074 1.00 15.17 540 ASN A N 1
ATOM 4257 C CA . ASN A 1 540 ? 26.201 15.594 -1.638 1.00 18.94 540 ASN A CA 1
ATOM 4258 C C . ASN A 1 540 ? 27.598 15.638 -1.036 1.00 22.09 540 ASN A C 1
ATOM 4259 O O . ASN A 1 540 ? 27.913 16.511 -0.215 1.00 21.94 540 ASN A O 1
ATOM 4264 N N . TRP A 1 541 ? 28.444 14.688 -1.435 1.00 21.93 541 TRP A N 1
ATOM 4265 C CA . TRP A 1 541 ? 29.770 14.551 -0.849 1.00 21.30 541 TRP A CA 1
ATOM 4266 C C . TRP A 1 541 ? 30.625 15.784 -1.122 1.00 20.55 541 TRP A C 1
ATOM 4267 O O . TRP A 1 541 ? 31.263 16.326 -0.210 1.00 24.65 541 TRP A O 1
ATOM 4278 N N . GLY A 1 542 ? 30.639 16.252 -2.371 1.00 19.41 542 GLY A N 1
ATOM 4279 C CA . GLY A 1 542 ? 31.377 17.465 -2.678 1.00 18.50 542 GLY A CA 1
ATOM 4280 C C . GLY A 1 542 ? 30.892 18.661 -1.879 1.00 20.94 542 GLY A C 1
ATOM 4281 O O . GLY A 1 542 ? 31.699 19.434 -1.350 1.00 20.02 542 GLY A O 1
ATOM 4282 N N . TRP A 1 543 ? 29.567 18.818 -1.761 1.00 16.64 543 TRP A N 1
ATOM 4283 C CA . TRP A 1 543 ? 29.015 19.953 -1.027 1.00 19.56 543 TRP A CA 1
ATOM 4284 C C . TRP A 1 543 ? 29.457 19.938 0.429 1.00 23.57 543 TRP A C 1
ATOM 4285 O O . TRP A 1 543 ? 29.834 20.978 0.982 1.00 22.94 543 TRP A O 1
ATOM 4296 N N . LEU A 1 544 ? 29.400 18.768 1.071 1.00 19.47 544 LEU A N 1
ATOM 4297 C CA . LEU A 1 544 ? 29.785 18.669 2.476 1.00 20.76 544 LEU A CA 1
ATOM 4298 C C . LEU A 1 544 ? 31.297 18.748 2.662 1.00 19.57 544 LEU A C 1
ATOM 4299 O O . LEU A 1 544 ? 31.764 19.260 3.685 1.00 24.80 544 LEU A O 1
ATOM 4304 N N . ARG A 1 545 ? 32.077 18.249 1.700 1.00 22.00 545 ARG A N 1
ATOM 4305 C CA . ARG A 1 545 ? 33.526 18.406 1.788 1.00 20.86 545 ARG A CA 1
ATOM 4306 C C . ARG A 1 545 ? 33.920 19.878 1.765 1.00 21.55 545 ARG A C 1
ATOM 4307 O O . ARG A 1 545 ? 34.831 20.296 2.489 1.00 22.17 545 ARG A O 1
ATOM 4315 N N . ILE A 1 546 ? 33.254 20.681 0.933 1.00 18.09 546 ILE A N 1
ATOM 4316 C CA . ILE A 1 546 ? 33.528 22.114 0.926 1.00 17.38 546 ILE A CA 1
ATOM 4317 C C . ILE A 1 546 ? 33.056 22.751 2.225 1.00 20.35 546 ILE A C 1
ATOM 4318 O O . ILE A 1 546 ? 33.734 23.618 2.787 1.00 21.30 546 ILE A O 1
ATOM 4323 N N . ALA A 1 547 ? 31.896 22.321 2.731 1.00 21.57 547 ALA A N 1
ATOM 4324 C CA . ALA A 1 547 ? 31.409 22.843 4.002 1.00 21.87 547 ALA A CA 1
ATOM 4325 C C . ALA A 1 547 ? 32.406 22.590 5.125 1.00 25.43 547 ALA A C 1
ATOM 4326 O O . ALA A 1 547 ? 32.545 23.420 6.031 1.00 24.21 547 ALA A O 1
ATOM 4328 N N . THR A 1 548 ? 33.121 21.465 5.068 1.00 27.31 548 THR A N 1
ATOM 4329 C CA . THR A 1 548 ? 34.069 21.129 6.125 1.00 30.31 548 THR A CA 1
ATOM 4330 C C . THR A 1 548 ? 35.285 22.050 6.094 1.00 31.47 548 THR A C 1
ATOM 4331 O O . THR A 1 548 ? 35.755 22.499 7.146 1.00 32.16 548 THR A O 1
ATOM 4335 N N . ASP A 1 549 ? 35.804 22.343 4.901 1.00 26.09 549 ASP A N 1
ATOM 4336 C CA . ASP A 1 549 ? 36.979 23.197 4.753 1.00 22.89 549 ASP A CA 1
ATOM 4337 C C . ASP A 1 549 ? 36.601 24.516 4.079 1.00 20.24 549 ASP A C 1
ATOM 4338 O O . ASP A 1 549 ? 37.229 24.927 3.097 1.00 22.45 549 ASP A O 1
ATOM 4343 N N . PHE A 1 550 ? 35.579 25.182 4.619 1.00 20.95 550 PHE A N 1
ATOM 4344 C CA . PHE A 1 550 ? 34.946 26.313 3.941 1.00 19.48 550 PHE A CA 1
ATOM 4345 C C . PHE A 1 550 ? 35.891 27.505 3.823 1.00 25.34 550 PHE A C 1
ATOM 4346 O O . PHE A 1 550 ? 36.006 28.114 2.751 1.00 20.28 550 PHE A O 1
ATOM 4354 N N . ASP A 1 551 ? 36.566 27.864 4.919 1.00 25.93 551 ASP A N 1
ATOM 4355 C CA . ASP A 1 551 ? 37.440 29.035 4.895 1.00 25.90 551 ASP A CA 1
ATOM 4356 C C . ASP A 1 551 ? 38.598 28.845 3.928 1.00 25.64 551 ASP A C 1
ATOM 4357 O O . ASP A 1 551 ? 38.926 29.754 3.156 1.00 28.34 551 ASP A O 1
ATOM 4362 N N . ARG A 1 552 ? 39.231 27.670 3.951 1.00 22.03 552 ARG A N 1
ATOM 4363 C CA . ARG A 1 552 ? 40.352 27.430 3.048 1.00 25.88 552 ARG A CA 1
ATOM 4364 C C . ARG A 1 552 ? 39.896 27.365 1.599 1.00 24.59 552 ARG A C 1
ATOM 4365 O O . ARG A 1 552 ? 40.631 27.786 0.697 1.00 24.02 552 ARG A O 1
ATOM 4373 N N . PHE A 1 553 ? 38.692 26.842 1.360 1.00 23.55 553 PHE A N 1
ATOM 4374 C CA . PHE A 1 553 ? 38.129 26.854 0.016 1.00 21.33 553 PHE A CA 1
ATOM 4375 C C . PHE A 1 553 ? 38.121 28.265 -0.556 1.00 19.39 553 PHE A C 1
ATOM 4376 O O . PHE A 1 553 ? 38.547 28.492 -1.694 1.00 20.16 553 PHE A O 1
ATOM 4384 N N . HIS A 1 554 ? 37.653 29.233 0.231 1.00 21.53 554 HIS A N 1
ATOM 4385 C CA . HIS A 1 554 ? 37.559 30.597 -0.276 1.00 23.47 554 HIS A CA 1
ATOM 4386 C C . HIS A 1 554 ? 38.924 31.256 -0.389 1.00 22.59 554 HIS A C 1
ATOM 4387 O O . HIS A 1 554 ? 39.135 32.079 -1.287 1.00 22.21 554 HIS A O 1
ATOM 4394 N N . THR A 1 555 ? 39.861 30.912 0.499 1.00 24.45 555 THR A N 1
ATOM 4395 C CA . THR A 1 555 ? 41.231 31.388 0.335 1.00 25.30 555 THR A CA 1
ATOM 4396 C C . THR A 1 555 ? 41.805 30.933 -1.003 1.00 25.69 555 THR A C 1
ATOM 4397 O O . THR A 1 555 ? 42.366 31.734 -1.761 1.00 23.89 555 THR A O 1
ATOM 4401 N N . GLU A 1 556 ? 41.640 29.650 -1.325 1.00 22.52 556 GLU A N 1
ATOM 4402 C CA . GLU A 1 556 ? 42.179 29.128 -2.574 1.00 21.87 556 GLU A CA 1
ATOM 4403 C C . GLU A 1 556 ? 41.391 29.629 -3.778 1.00 23.64 556 GLU A C 1
ATOM 4404 O O . GLU A 1 556 ? 41.962 29.795 -4.862 1.00 25.54 556 GLU A O 1
ATOM 4410 N N . LEU A 1 557 ? 40.094 29.893 -3.607 1.00 24.08 557 LEU A N 1
ATOM 4411 C CA . LEU A 1 557 ? 39.304 30.443 -4.704 1.00 23.94 557 LEU A CA 1
ATOM 4412 C C . LEU A 1 557 ? 39.855 31.792 -5.150 1.00 25.89 557 LEU A C 1
ATOM 4413 O O . LEU A 1 557 ? 39.885 32.092 -6.349 1.00 28.14 557 LEU A O 1
ATOM 4418 N N . ARG A 1 558 ? 40.315 32.609 -4.196 1.00 23.14 558 ARG A N 1
ATOM 4419 C CA . ARG A 1 558 ? 40.921 33.891 -4.544 1.00 26.87 558 ARG A CA 1
ATOM 4420 C C . ARG A 1 558 ? 42.157 33.705 -5.412 1.00 30.86 558 ARG A C 1
ATOM 4421 O O . ARG A 1 558 ? 42.427 34.527 -6.295 1.00 33.51 558 ARG A O 1
ATOM 4429 N N . GLU A 1 559 ? 42.912 32.628 -5.184 1.00 34.68 559 GLU A N 1
ATOM 4430 C CA . GLU A 1 559 ? 44.111 32.378 -5.974 1.00 35.32 559 GLU A CA 1
ATOM 4431 C C . GLU A 1 559 ? 43.759 31.994 -7.407 1.00 35.95 559 GLU A C 1
ATOM 4432 O O . GLU A 1 559 ? 44.464 32.378 -8.348 1.00 40.27 559 GLU A O 1
ATOM 4438 N N . TYR A 1 560 ? 42.671 31.241 -7.596 1.00 32.30 560 TYR A N 1
ATOM 4439 C CA . TYR A 1 560 ? 42.222 30.925 -8.950 1.00 34.48 560 TYR A CA 1
ATOM 4440 C C . TYR A 1 560 ? 41.766 32.175 -9.689 1.00 38.04 560 TYR A C 1
ATOM 4441 O O . TYR A 1 560 ? 41.989 32.302 -10.899 1.00 38.92 560 TYR A O 1
ATOM 4450 N N . LEU A 1 561 ? 41.104 33.094 -8.986 1.00 35.55 561 LEU A N 1
ATOM 4451 C CA . LEU A 1 561 ? 40.645 34.320 -9.627 1.00 30.93 561 LEU A CA 1
ATOM 4452 C C . LEU A 1 561 ? 41.813 35.180 -10.095 1.00 35.60 561 LEU A C 1
ATOM 4453 O O . LEU A 1 561 ? 41.721 35.832 -11.141 1.00 35.47 561 LEU A O 1
ATOM 4458 N N . ALA A 1 562 ? 42.921 35.180 -9.347 1.00 37.42 562 ALA A N 1
ATOM 4459 C CA . ALA A 1 562 ? 44.104 35.918 -9.778 1.00 42.12 562 ALA A CA 1
ATOM 4460 C C . ALA A 1 562 ? 44.645 35.385 -11.097 1.00 48.23 562 ALA A C 1
ATOM 4461 O O . ALA A 1 562 ? 45.160 36.159 -11.911 1.00 53.20 562 ALA A O 1
ATOM 4463 N N . THR A 1 563 ? 44.531 34.077 -11.334 1.00 50.45 563 THR A N 1
ATOM 4464 C CA . THR A 1 563 ? 45.013 33.515 -12.589 1.00 54.86 563 THR A CA 1
ATOM 4465 C C . THR A 1 563 ? 44.163 33.952 -13.773 1.00 60.73 563 THR A C 1
ATOM 4466 O O . THR A 1 563 ? 44.625 33.872 -14.916 1.00 65.34 563 THR A O 1
ATOM 4470 N N . LEU A 1 564 ? 42.938 34.410 -13.529 1.00 58.53 564 LEU A N 1
ATOM 4471 C CA . LEU A 1 564 ? 42.095 34.980 -14.570 1.00 52.67 564 LEU A CA 1
ATOM 4472 C C . LEU A 1 564 ? 42.351 36.466 -14.777 1.00 50.41 564 LEU A C 1
ATOM 4473 O O . LEU A 1 564 ? 41.641 37.099 -15.566 1.00 51.73 564 LEU A O 1
ATOM 4478 N N . GLY A 1 565 ? 43.339 37.036 -14.092 1.00 48.13 565 GLY A N 1
ATOM 4479 C CA . GLY A 1 565 ? 43.521 38.471 -14.109 1.00 49.18 565 GLY A CA 1
ATOM 4480 C C . GLY A 1 565 ? 42.579 39.219 -13.199 1.00 47.28 565 GLY A C 1
ATOM 4481 O O . GLY A 1 565 ? 42.443 40.439 -13.328 1.00 46.54 565 GLY A O 1
ATOM 4482 N N . LEU A 1 566 ? 41.928 38.521 -12.269 1.00 42.52 566 LEU A N 1
ATOM 4483 C CA . LEU A 1 566 ? 40.920 39.128 -11.412 1.00 38.79 566 LEU A CA 1
ATOM 4484 C C . LEU A 1 566 ? 41.318 39.015 -9.950 1.00 41.81 566 LEU A C 1
ATOM 4485 O O . LEU A 1 566 ? 40.612 38.382 -9.160 1.00 42.69 566 LEU A O 1
ATOM 4490 N N . ASP A 1 567 ? 42.443 39.610 -9.584 1.00 44.39 567 ASP A N 1
ATOM 4491 C CA . ASP A 1 567 ? 42.882 39.591 -8.194 1.00 50.48 567 ASP A CA 1
ATOM 4492 C C . ASP A 1 567 ? 41.923 40.424 -7.354 1.00 45.02 567 ASP A C 1
ATOM 4493 O O . ASP A 1 567 ? 41.785 41.631 -7.599 1.00 46.84 567 ASP A O 1
ATOM 4498 N N . PRO A 1 568 ? 41.243 39.837 -6.365 1.00 36.29 568 PRO A N 1
ATOM 4499 C CA . PRO A 1 568 ? 40.328 40.632 -5.533 1.00 35.65 568 PRO A CA 1
ATOM 4500 C C . PRO A 1 568 ? 41.023 41.688 -4.694 1.00 38.47 568 PRO A C 1
ATOM 4501 O O . PRO A 1 568 ? 40.376 42.673 -4.323 1.00 38.97 568 PRO A O 1
ATOM 4505 N N . ALA A 1 569 ? 42.323 41.547 -4.418 1.00 40.49 569 ALA A N 1
ATOM 4506 C CA . ALA A 1 569 ? 43.016 42.526 -3.586 1.00 41.93 569 ALA A CA 1
ATOM 4507 C C . ALA A 1 569 ? 43.023 43.926 -4.191 1.00 43.41 569 ALA A C 1
ATOM 4508 O O . ALA A 1 569 ? 43.283 44.895 -3.471 1.00 47.28 569 ALA A O 1
ATOM 4510 N N . GLY A 1 570 ? 42.736 44.062 -5.482 1.00 39.99 570 GLY A N 1
ATOM 4511 C CA . GLY A 1 570 ? 42.728 45.372 -6.100 1.00 40.47 570 GLY A CA 1
ATOM 4512 C C . GLY A 1 570 ? 41.392 45.767 -6.698 1.00 41.69 570 GLY A C 1
ATOM 4513 O O . GLY A 1 570 ? 41.268 46.841 -7.294 1.00 46.86 570 GLY A O 1
ATOM 4514 N N . ASP A 1 571 ? 40.384 44.911 -6.545 1.00 33.02 571 ASP A N 1
ATOM 4515 C CA . ASP A 1 571 ? 39.043 45.154 -7.075 1.00 29.05 571 ASP A CA 1
ATOM 4516 C C . ASP A 1 571 ? 38.046 45.147 -5.918 1.00 27.70 571 ASP A C 1
ATOM 4517 O O . ASP A 1 571 ? 37.645 44.080 -5.445 1.00 26.59 571 ASP A O 1
ATOM 4522 N N . ALA A 1 572 ? 37.641 46.340 -5.471 1.00 25.12 572 ALA A N 1
ATOM 4523 C CA . ALA A 1 572 ? 36.754 46.440 -4.314 1.00 25.14 572 ALA A CA 1
ATOM 4524 C C . ALA A 1 572 ? 35.405 45.780 -4.579 1.00 22.20 572 ALA A C 1
ATOM 4525 O O . ALA A 1 572 ? 34.830 45.152 -3.681 1.00 20.60 572 ALA A O 1
ATOM 4527 N N . ARG A 1 573 ? 34.874 45.924 -5.798 1.00 19.27 573 ARG A N 1
ATOM 4528 C CA . ARG A 1 573 ? 33.595 45.296 -6.122 1.00 20.49 573 ARG A CA 1
ATOM 4529 C C . ARG A 1 573 ? 33.699 43.775 -6.090 1.00 21.09 573 ARG A C 1
ATOM 4530 O O . ARG A 1 573 ? 32.792 43.095 -5.592 1.00 20.61 573 ARG A O 1
ATOM 4538 N N . LEU A 1 574 ? 34.791 43.223 -6.622 1.00 17.21 574 LEU A N 1
ATOM 4539 C CA . LEU A 1 574 ? 34.985 41.777 -6.570 1.00 15.97 574 LEU A CA 1
ATOM 4540 C C . LEU A 1 574 ? 35.126 41.294 -5.131 1.00 20.95 574 LEU A C 1
ATOM 4541 O O . LEU A 1 574 ? 34.596 40.236 -4.770 1.00 18.16 574 LEU A O 1
ATOM 4546 N N . GLU A 1 575 ? 35.851 42.045 -4.293 1.00 21.85 575 GLU A N 1
ATOM 4547 C CA . GLU A 1 575 ? 35.888 41.720 -2.869 1.00 21.32 575 GLU A CA 1
ATOM 4548 C C . GLU A 1 575 ? 34.493 41.712 -2.273 1.00 18.29 575 GLU A C 1
ATOM 4549 O O . GLU A 1 575 ? 34.164 40.849 -1.450 1.00 20.81 575 GLU A O 1
ATOM 4555 N N . ASP A 1 576 ? 33.659 42.666 -2.682 1.00 18.66 576 ASP A N 1
ATOM 4556 C CA . ASP A 1 576 ? 32.327 42.803 -2.110 1.00 19.09 576 ASP A CA 1
ATOM 4557 C C . ASP A 1 576 ? 31.463 41.590 -2.439 1.00 17.86 576 ASP A C 1
ATOM 4558 O O . ASP A 1 576 ? 30.803 41.030 -1.557 1.00 16.48 576 ASP A O 1
ATOM 4563 N N . VAL A 1 577 ? 31.468 41.157 -3.703 1.00 15.89 577 VAL A N 1
ATOM 4564 C CA . VAL A 1 577 ? 30.649 40.005 -4.081 1.00 13.52 577 VAL A CA 1
ATOM 4565 C C . VAL A 1 577 ? 31.217 38.719 -3.489 1.00 18.08 577 VAL A C 1
ATOM 4566 O O . VAL A 1 577 ? 30.464 37.780 -3.196 1.00 15.80 577 VAL A O 1
ATOM 4570 N N . LEU A 1 578 ? 32.536 38.645 -3.289 1.00 17.77 578 LEU A N 1
ATOM 4571 C CA . LEU A 1 578 ? 33.095 37.454 -2.657 1.00 19.61 578 LEU A CA 1
ATOM 4572 C C . LEU A 1 578 ? 32.628 37.335 -1.212 1.00 20.86 578 LEU A C 1
ATOM 4573 O O . LEU A 1 578 ? 32.310 36.235 -0.747 1.00 19.05 578 LEU A O 1
ATOM 4578 N N . ARG A 1 579 ? 32.575 38.455 -0.489 1.00 17.68 579 ARG A N 1
ATOM 4579 C CA . ARG A 1 579 ? 32.028 38.422 0.862 1.00 18.84 579 ARG A CA 1
ATOM 4580 C C . ARG A 1 579 ? 30.561 38.015 0.843 1.00 18.92 579 ARG A C 1
ATOM 4581 O O . ARG A 1 579 ? 30.127 37.191 1.657 1.00 21.22 579 ARG A O 1
ATOM 4589 N N . PHE A 1 580 ? 29.785 38.560 -0.098 1.00 14.28 580 PHE A N 1
ATOM 4590 C CA . PHE A 1 580 ? 28.390 38.147 -0.222 1.00 16.08 580 PHE A CA 1
ATOM 4591 C C . PHE A 1 580 ? 28.283 36.653 -0.507 1.00 14.98 580 PHE A C 1
ATOM 4592 O O . PHE A 1 580 ? 27.439 35.960 0.074 1.00 16.00 580 PHE A O 1
ATOM 4600 N N . GLN A 1 581 ? 29.136 36.144 -1.399 1.00 18.28 581 GLN A N 1
ATOM 4601 C CA . GLN A 1 581 ? 29.105 34.730 -1.756 1.00 17.82 581 GLN A CA 1
ATOM 4602 C C . GLN A 1 581 ? 29.473 33.845 -0.569 1.00 19.18 581 GLN A C 1
ATOM 4603 O O . GLN A 1 581 ? 28.903 32.761 -0.394 1.00 19.09 581 GLN A O 1
ATOM 4609 N N . GLN A 1 582 ? 30.414 34.291 0.265 1.00 20.04 582 GLN A N 1
ATOM 4610 C CA . GLN A 1 582 ? 30.744 33.529 1.466 1.00 17.80 582 GLN A CA 1
ATOM 4611 C C . GLN A 1 582 ? 29.597 33.572 2.466 1.00 19.83 582 GLN A C 1
ATOM 4612 O O . GLN A 1 582 ? 29.190 32.537 3.008 1.00 19.07 582 GLN A O 1
ATOM 4618 N N . ASP A 1 583 ? 29.047 34.767 2.709 1.00 17.71 583 ASP A N 1
ATOM 4619 C CA . ASP A 1 583 ? 28.087 34.937 3.794 1.00 21.68 583 ASP A CA 1
ATOM 4620 C C . ASP A 1 583 ? 26.753 34.272 3.492 1.00 21.34 583 ASP A C 1
ATOM 4621 O O . ASP A 1 583 ? 26.029 33.898 4.421 1.00 22.87 583 ASP A O 1
ATOM 4626 N N . VAL A 1 584 ? 26.400 34.129 2.212 1.00 15.69 584 VAL A N 1
ATOM 4627 C CA . VAL A 1 584 ? 25.067 33.648 1.874 1.00 18.83 584 VAL A CA 1
ATOM 4628 C C . VAL A 1 584 ? 24.920 32.156 2.154 1.00 18.59 584 VAL A C 1
ATOM 4629 O O . VAL A 1 584 ? 23.794 31.662 2.287 1.00 20.56 584 VAL A O 1
ATOM 4633 N N . MET A 1 585 ? 26.025 31.430 2.286 1.00 16.10 585 MET A N 1
ATOM 4634 C CA . MET A 1 585 ? 25.949 29.991 2.491 1.00 15.64 585 MET A CA 1
ATOM 4635 C C . MET A 1 585 ? 25.463 29.661 3.900 1.00 20.94 585 MET A C 1
ATOM 4636 O O . MET A 1 585 ? 25.837 30.317 4.875 1.00 22.37 585 MET A O 1
ATOM 4641 N N . LEU A 1 586 ? 24.632 28.627 4.004 1.00 17.94 586 LEU A N 1
ATOM 4642 C CA . LEU A 1 586 ? 24.240 28.122 5.313 1.00 19.63 586 LEU A CA 1
ATOM 4643 C C . LEU A 1 586 ? 25.426 27.435 5.980 1.00 20.75 586 LEU A C 1
ATOM 4644 O O . LEU A 1 586 ? 26.121 26.625 5.354 1.00 19.94 586 LEU A O 1
ATOM 4649 N N . ARG A 1 587 ? 25.656 27.763 7.252 1.00 22.54 587 ARG A N 1
ATOM 4650 C CA . ARG A 1 587 ? 26.783 27.274 8.030 1.00 21.49 587 ARG A CA 1
ATOM 4651 C C . ARG A 1 587 ? 26.296 26.539 9.276 1.00 22.46 587 ARG A C 1
ATOM 4652 O O . ARG A 1 587 ? 25.205 26.823 9.783 1.00 23.98 587 ARG A O 1
ATOM 4660 N N . PRO A 1 588 ? 27.096 25.608 9.807 1.00 23.73 588 PRO A N 1
ATOM 4661 C CA . PRO A 1 588 ? 26.629 24.802 10.950 1.00 27.77 588 PRO A CA 1
ATOM 4662 C C . PRO A 1 588 ? 26.280 25.607 12.192 1.00 29.24 588 PRO A C 1
ATOM 4663 O O . PRO A 1 588 ? 25.509 25.115 13.025 1.00 34.16 588 PRO A O 1
ATOM 4667 N N . ASP A 1 589 ? 26.809 26.817 12.354 1.00 24.98 589 ASP A N 1
ATOM 4668 C CA . ASP A 1 589 ? 26.544 27.592 13.556 1.00 25.13 589 ASP A CA 1
ATOM 4669 C C . ASP A 1 589 ? 25.344 28.521 13.424 1.00 24.64 589 ASP A C 1
ATOM 4670 O O . ASP A 1 589 ? 25.081 29.296 14.347 1.00 23.66 589 ASP A O 1
ATOM 4675 N N . TYR A 1 590 ? 24.608 28.465 12.316 1.00 25.21 590 TYR A N 1
ATOM 4676 C CA . TYR A 1 590 ? 23.491 29.384 12.131 1.00 24.50 590 TYR A CA 1
ATOM 4677 C C . TYR A 1 590 ? 22.372 29.083 13.125 1.00 25.79 590 TYR A C 1
ATOM 4678 O O . TYR A 1 590 ? 21.987 27.924 13.311 1.00 26.57 590 TYR A O 1
ATOM 4687 N N . SER A 1 591 ? 21.845 30.132 13.751 1.00 25.73 591 SER A N 1
ATOM 4688 C CA . SER A 1 591 ? 20.740 30.015 14.695 1.00 27.40 591 SER A CA 1
ATOM 4689 C C . SER A 1 591 ? 19.524 30.782 14.191 1.00 23.52 591 SER A C 1
ATOM 4690 O O . SER A 1 591 ? 19.610 32.007 13.993 1.00 21.83 591 SER A O 1
ATOM 4693 N N . PRO A 1 592 ? 18.381 30.126 13.975 1.00 23.79 592 PRO A N 1
ATOM 4694 C CA . PRO A 1 592 ? 17.171 30.866 13.572 1.00 23.30 592 PRO A CA 1
ATOM 4695 C C . PRO A 1 592 ? 16.754 31.940 14.557 1.00 25.74 592 PRO A C 1
ATOM 4696 O O . PRO A 1 592 ? 16.051 32.881 14.165 1.00 26.05 592 PRO A O 1
ATOM 4700 N N . GLU A 1 593 ? 17.141 31.819 15.829 1.00 26.04 593 GLU A N 1
ATOM 4701 C CA . GLU A 1 593 ? 16.813 32.835 16.821 1.00 27.31 593 GLU A CA 1
ATOM 4702 C C . GLU A 1 593 ? 17.722 34.055 16.720 1.00 32.76 593 GLU A C 1
ATOM 4703 O O . GLU A 1 593 ? 17.294 35.165 17.051 1.00 34.70 593 GLU A O 1
ATOM 4709 N N . LEU A 1 594 ? 18.971 33.869 16.294 1.00 30.56 594 LEU A N 1
ATOM 4710 C CA . LEU A 1 594 ? 19.916 34.973 16.178 1.00 29.53 594 LEU A CA 1
ATOM 4711 C C . LEU A 1 594 ? 19.917 35.620 14.798 1.00 33.99 594 LEU A C 1
ATOM 4712 O O . LEU A 1 594 ? 20.124 36.835 14.690 1.00 35.31 594 LEU A O 1
ATOM 4717 N N . GLY A 1 595 ? 19.685 34.849 13.742 1.00 30.86 595 GLY A N 1
ATOM 4718 C CA . GLY A 1 595 ? 19.834 35.395 12.411 1.00 29.69 595 GLY A CA 1
ATOM 4719 C C . GLY A 1 595 ? 21.299 35.571 12.031 1.00 31.29 595 GLY A C 1
ATOM 4720 O O . GLY A 1 595 ? 22.220 35.071 12.683 1.00 30.65 595 GLY A O 1
ATOM 4721 N N . LYS A 1 596 ? 21.498 36.319 10.945 1.00 30.31 596 LYS A N 1
ATOM 4722 C CA . LYS A 1 596 ? 22.820 36.508 10.357 1.00 32.39 596 LYS A CA 1
ATOM 4723 C C . LYS A 1 596 ? 22.787 37.768 9.505 1.00 32.10 596 LYS A C 1
ATOM 4724 O O . LYS A 1 596 ? 21.922 37.893 8.632 1.00 33.31 596 LYS A O 1
ATOM 4730 N N . SER A 1 597 ? 23.703 38.704 9.763 1.00 29.99 597 SER A N 1
ATOM 4731 C CA . SER A 1 597 ? 23.693 39.972 9.043 1.00 28.85 597 SER A CA 1
ATOM 4732 C C . SER A 1 597 ? 25.101 40.360 8.606 1.00 24.40 597 SER A C 1
ATOM 4733 O O . SER A 1 597 ? 26.102 39.907 9.168 1.00 26.19 597 SER A O 1
ATOM 4736 N N . ALA A 1 598 ? 25.159 41.209 7.580 1.00 25.17 598 ALA A N 1
ATOM 4737 C CA . ALA A 1 598 ? 26.415 41.734 7.058 1.00 25.34 598 ALA A CA 1
ATOM 4738 C C . ALA A 1 598 ? 26.117 43.006 6.274 1.00 23.79 598 ALA A C 1
ATOM 4739 O O . ALA A 1 598 ? 24.962 43.321 5.976 1.00 25.05 598 ALA A O 1
ATOM 4741 N N . GLU A 1 599 ? 27.179 43.733 5.930 1.00 22.68 599 GLU A N 1
ATOM 4742 C CA . GLU A 1 599 ? 27.057 44.979 5.185 1.00 23.41 599 GLU A CA 1
ATOM 4743 C C . GLU A 1 599 ? 27.849 44.886 3.887 1.00 19.85 599 GLU A C 1
ATOM 4744 O O . GLU A 1 599 ? 28.943 44.313 3.857 1.00 22.61 599 GLU A O 1
ATOM 4750 N N . TYR A 1 600 ? 27.287 45.443 2.813 1.00 19.23 600 TYR A N 1
ATOM 4751 C CA . TYR A 1 600 ? 27.916 45.389 1.499 1.00 21.64 600 TYR A CA 1
ATOM 4752 C C . TYR A 1 600 ? 27.836 46.749 0.823 1.00 24.36 600 TYR A C 1
ATOM 4753 O O . TYR A 1 600 ? 26.975 47.578 1.135 1.00 24.20 600 TYR A O 1
ATOM 4762 N N . ALA A 1 601 ? 28.745 46.957 -0.129 1.00 22.66 601 ALA A N 1
ATOM 4763 C CA . ALA A 1 601 ? 28.789 48.192 -0.896 1.00 21.47 601 ALA A CA 1
ATOM 4764 C C . ALA A 1 601 ? 27.846 48.181 -2.090 1.00 24.34 601 ALA A C 1
ATOM 4765 O O . ALA A 1 601 ? 27.648 49.231 -2.711 1.00 24.71 601 ALA A O 1
ATOM 4767 N N . HIS A 1 602 ? 27.257 47.033 -2.416 1.00 19.98 602 HIS A N 1
ATOM 4768 C CA . HIS A 1 602 ? 26.307 46.905 -3.509 1.00 18.43 602 HIS A CA 1
ATOM 4769 C C . HIS A 1 602 ? 25.086 46.140 -3.022 1.00 18.93 602 HIS A C 1
ATOM 4770 O O . HIS A 1 602 ? 25.160 45.351 -2.077 1.00 19.40 602 HIS A O 1
ATOM 4777 N N . ASP A 1 603 ? 23.960 46.360 -3.699 1.00 18.88 603 ASP A N 1
ATOM 4778 C CA . ASP A 1 603 ? 22.713 45.670 -3.368 1.00 24.15 603 ASP A CA 1
ATOM 4779 C C . ASP A 1 603 ? 22.728 44.304 -4.056 1.00 20.20 603 ASP A C 1
ATOM 4780 O O . ASP A 1 603 ? 22.059 44.066 -5.066 1.00 17.94 603 ASP A O 1
ATOM 4785 N N . TRP A 1 604 ? 23.514 43.387 -3.493 1.00 16.14 604 TRP A N 1
ATOM 4786 C CA . TRP A 1 604 ? 23.607 42.057 -4.092 1.00 18.92 604 TRP A CA 1
ATOM 4787 C C . TRP A 1 604 ? 22.280 41.306 -4.102 1.00 18.99 604 TRP A C 1
ATOM 4788 O O . TRP A 1 604 ? 21.988 40.657 -5.122 1.00 20.93 604 TRP A O 1
ATOM 4799 N N . PRO A 1 605 ? 21.439 41.349 -3.057 1.00 17.25 605 PRO A N 1
ATOM 4800 C CA . PRO A 1 605 ? 20.140 40.660 -3.168 1.00 17.49 605 PRO A CA 1
ATOM 4801 C C . PRO A 1 605 ? 19.297 41.146 -4.330 1.00 20.07 605 PRO A C 1
ATOM 4802 O O . PRO A 1 605 ? 18.717 40.323 -5.046 1.00 23.58 605 PRO A O 1
ATOM 4806 N N . GLY A 1 606 ? 19.219 42.458 -4.552 1.00 18.49 606 GLY A N 1
ATOM 4807 C CA . GLY A 1 606 ? 18.469 42.951 -5.694 1.00 15.24 606 GLY A CA 1
ATOM 4808 C C . GLY A 1 606 ? 19.094 42.553 -7.018 1.00 14.47 606 GLY A C 1
ATOM 4809 O O . GLY A 1 606 ? 18.387 42.264 -7.986 1.00 18.43 606 GLY A O 1
ATOM 4810 N N . TYR A 1 607 ? 20.427 42.521 -7.074 1.00 15.86 607 TYR A N 1
ATOM 4811 C CA . TYR A 1 607 ? 21.114 42.152 -8.309 1.00 14.24 607 TYR A CA 1
ATOM 4812 C C . TYR A 1 607 ? 20.830 40.705 -8.681 1.00 13.38 607 TYR A C 1
ATOM 4813 O O . TYR A 1 607 ? 20.434 40.408 -9.814 1.00 18.33 607 TYR A O 1
ATOM 4822 N N . PHE A 1 608 ? 21.016 39.788 -7.739 1.00 16.25 608 PHE A N 1
ATOM 4823 C CA . PHE A 1 608 ? 20.799 38.387 -8.061 1.00 16.69 608 PHE A CA 1
ATOM 4824 C C . PHE A 1 608 ? 19.323 38.030 -8.145 1.00 20.93 608 PHE A C 1
ATOM 4825 O O . PHE A 1 608 ? 18.997 36.929 -8.596 1.00 26.35 608 PHE A O 1
ATOM 4833 N N . ALA A 1 609 ? 18.431 38.924 -7.724 1.00 19.94 609 ALA A N 1
ATOM 4834 C CA . ALA A 1 609 ? 17.014 38.775 -8.018 1.00 18.07 609 ALA A CA 1
ATOM 4835 C C . ALA A 1 609 ? 16.658 39.246 -9.420 1.00 21.19 609 ALA A C 1
ATOM 4836 O O . ALA A 1 609 ? 15.489 39.159 -9.809 1.00 24.89 609 ALA A O 1
ATOM 4838 N N . GLY A 1 610 ? 17.626 39.750 -10.185 1.00 21.21 610 GLY A N 1
ATOM 4839 C CA . GLY A 1 610 ? 17.392 40.169 -11.553 1.00 20.39 610 GLY A CA 1
ATOM 4840 C C . GLY A 1 610 ? 17.413 41.665 -11.783 1.00 22.44 610 GLY A C 1
ATOM 4841 O O . GLY A 1 610 ? 17.154 42.100 -12.912 1.00 25.31 610 GLY A O 1
ATOM 4842 N N . GLY A 1 611 ? 17.711 42.469 -10.759 1.00 20.46 611 GLY A N 1
ATOM 4843 C CA . GLY A 1 611 ? 17.770 43.905 -10.927 1.00 21.14 611 GLY A CA 1
ATOM 4844 C C . GLY A 1 611 ? 19.142 44.380 -11.375 1.00 23.69 611 GLY A C 1
ATOM 4845 O O . GLY A 1 611 ? 20.106 43.619 -11.435 1.00 21.16 611 GLY A O 1
ATOM 4846 N N . LEU A 1 612 ? 19.219 45.668 -11.701 1.00 18.07 612 LEU A N 1
ATOM 4847 C CA . LEU A 1 612 ? 20.486 46.245 -12.126 1.00 19.20 612 LEU A CA 1
ATOM 4848 C C . LEU A 1 612 ? 21.468 46.295 -10.963 1.00 22.37 612 LEU A C 1
ATOM 4849 O O . LEU A 1 612 ? 21.082 46.418 -9.798 1.00 24.60 612 LEU A O 1
ATOM 4854 N N . LEU A 1 613 ? 22.755 46.197 -11.286 1.00 18.22 613 LEU A N 1
ATOM 4855 C CA . LEU A 1 613 ? 23.791 46.265 -10.263 1.00 21.69 613 LEU A CA 1
ATOM 4856 C C . LEU A 1 613 ? 24.014 47.721 -9.874 1.00 24.83 613 LEU A C 1
ATOM 4857 O O . LEU A 1 613 ? 24.420 48.536 -10.710 1.00 21.21 613 LEU A O 1
ATOM 4862 N N . ARG A 1 614 ? 23.732 48.055 -8.613 1.00 22.18 614 ARG A N 1
ATOM 4863 C CA . ARG A 1 614 ? 23.839 49.433 -8.151 1.00 29.72 614 ARG A CA 1
ATOM 4864 C C . ARG A 1 614 ? 24.751 49.504 -6.932 1.00 26.68 614 ARG A C 1
ATOM 4865 O O . ARG A 1 614 ? 24.560 48.744 -5.963 1.00 24.53 614 ARG A O 1
ATOM 4873 N N . PRO A 1 615 ? 25.738 50.395 -6.933 1.00 26.92 615 PRO A N 1
ATOM 4874 C CA . PRO A 1 615 ? 26.626 50.529 -5.772 1.00 21.79 615 PRO A CA 1
ATOM 4875 C C . PRO A 1 615 ? 25.934 51.215 -4.605 1.00 30.81 615 PRO A C 1
ATOM 4876 O O . PRO A 1 615 ? 26.256 52.352 -4.252 1.00 38.16 615 PRO A O 1
ATOM 4880 N N . ARG A 1 616 ? 24.979 50.518 -4.004 1.00 29.96 616 ARG A N 1
ATOM 4881 C CA . ARG A 1 616 ? 24.161 51.033 -2.914 1.00 32.87 616 ARG A CA 1
ATOM 4882 C C . ARG A 1 616 ? 24.574 50.320 -1.634 1.00 33.28 616 ARG A C 1
ATOM 4883 O O . ARG A 1 616 ? 24.468 49.092 -1.545 1.00 34.74 616 ARG A O 1
ATOM 4891 N N . ARG A 1 617 ? 25.065 51.084 -0.660 1.00 33.23 617 ARG A N 1
ATOM 4892 C CA . ARG A 1 617 ? 25.525 50.512 0.600 1.00 36.65 617 ARG A CA 1
ATOM 4893 C C . ARG A 1 617 ? 24.327 49.979 1.379 1.00 36.24 617 ARG A C 1
ATOM 4894 O O . ARG A 1 617 ? 23.403 50.735 1.698 1.00 34.81 617 ARG A O 1
ATOM 4902 N N . VAL A 1 618 ? 24.339 48.681 1.688 1.00 34.44 618 VAL A N 1
ATOM 4903 C CA . VAL A 1 618 ? 23.196 48.035 2.317 1.00 30.31 618 VAL A CA 1
ATOM 4904 C C . VAL A 1 618 ? 23.626 47.219 3.527 1.00 29.53 618 VAL A C 1
ATOM 4905 O O . VAL A 1 618 ? 24.778 46.798 3.659 1.00 28.24 618 VAL A O 1
ATOM 4909 N N . ARG A 1 619 ? 22.659 46.995 4.409 1.00 29.78 619 ARG A N 1
ATOM 4910 C CA . ARG A 1 619 ? 22.743 45.994 5.459 1.00 31.16 619 ARG A CA 1
ATOM 4911 C C . ARG A 1 619 ? 21.788 44.867 5.094 1.00 27.71 619 ARG A C 1
ATOM 4912 O O . ARG A 1 619 ? 20.612 45.114 4.807 1.00 30.28 619 ARG A O 1
ATOM 4920 N N . VAL A 1 620 ? 22.301 43.641 5.071 1.00 27.20 620 VAL A N 1
ATOM 4921 C CA . VAL A 1 620 ? 21.520 42.458 4.728 1.00 22.11 620 VAL A CA 1
ATOM 4922 C C . VAL A 1 620 ? 21.387 41.615 5.985 1.00 19.08 620 VAL A C 1
ATOM 4923 O O . VAL A 1 620 ? 22.396 41.189 6.556 1.00 22.15 620 VAL A O 1
ATOM 4927 N N . ALA A 1 621 ? 20.152 41.353 6.403 1.00 22.66 621 ALA A N 1
ATOM 4928 C CA . ALA A 1 621 ? 19.883 40.589 7.619 1.00 25.43 621 ALA A CA 1
ATOM 4929 C C . ALA A 1 621 ? 19.124 39.318 7.257 1.00 23.64 621 ALA A C 1
ATOM 4930 O O . ALA A 1 621 ? 17.938 39.374 6.912 1.00 27.23 621 ALA A O 1
ATOM 4932 N N . TYR A 1 622 ? 19.807 38.179 7.331 1.00 23.38 622 TYR A N 1
ATOM 4933 C CA . TYR A 1 622 ? 19.177 36.896 7.046 1.00 23.94 622 TYR A CA 1
ATOM 4934 C C . TYR A 1 622 ? 18.413 36.402 8.268 1.00 25.45 622 TYR A C 1
ATOM 4935 O O . TYR A 1 622 ? 18.964 36.338 9.370 1.00 23.77 622 TYR A O 1
ATOM 4944 N N . GLY A 1 623 ? 17.146 36.043 8.068 1.00 25.51 623 GLY A N 1
ATOM 4945 C CA . GLY A 1 623 ? 16.324 35.584 9.167 1.00 27.47 623 GLY A CA 1
ATOM 4946 C C . GLY A 1 623 ? 15.640 34.259 8.900 1.00 28.35 623 GLY A C 1
ATOM 4947 O O . GLY A 1 623 ? 14.550 34.004 9.422 1.00 28.67 623 GLY A O 1
ATOM 4948 N N . ASP A 1 624 ? 16.282 33.405 8.102 1.00 24.24 624 ASP A N 1
ATOM 4949 C CA . ASP A 1 624 ? 15.729 32.093 7.780 1.00 22.07 624 ASP A CA 1
ATOM 4950 C C . ASP A 1 624 ? 15.362 31.330 9.044 1.00 26.41 624 ASP A C 1
ATOM 4951 O O . ASP A 1 624 ? 16.157 31.236 9.983 1.00 29.81 624 ASP A O 1
ATOM 4956 N N . GLN A 1 625 ? 14.151 30.782 9.059 1.00 26.21 625 GLN A N 1
ATOM 4957 C CA . GLN A 1 625 ? 13.691 29.953 10.163 1.00 26.49 625 GLN A CA 1
ATOM 4958 C C . GLN A 1 625 ? 13.748 28.469 9.845 1.00 28.78 625 GLN A C 1
ATOM 4959 O O . GLN A 1 625 ? 13.953 27.656 10.752 1.00 34.01 625 GLN A O 1
ATOM 4965 N N . SER A 1 626 ? 13.591 28.103 8.577 1.00 24.61 626 SER A N 1
ATOM 4966 C CA . SER A 1 626 ? 13.616 26.709 8.173 1.00 28.15 626 SER A CA 1
ATOM 4967 C C . SER A 1 626 ? 14.072 26.621 6.725 1.00 26.68 626 SER A C 1
ATOM 4968 O O . SER A 1 626 ? 14.117 27.619 6.000 1.00 27.30 626 SER A O 1
ATOM 4971 N N . PHE A 1 627 ? 14.395 25.402 6.307 1.00 26.41 627 PHE A N 1
ATOM 4972 C CA . PHE A 1 627 ? 14.880 25.119 4.967 1.00 23.80 627 PHE A CA 1
ATOM 4973 C C . PHE A 1 627 ? 14.127 23.920 4.408 1.00 26.47 627 PHE A C 1
ATOM 4974 O O . PHE A 1 627 ? 13.353 23.263 5.108 1.00 22.92 627 PHE A O 1
ATOM 4982 N N . GLY A 1 628 ? 14.367 23.636 3.132 1.00 24.76 628 GLY A N 1
ATOM 4983 C CA . GLY A 1 628 ? 13.703 22.551 2.444 1.00 27.34 628 GLY A CA 1
ATOM 4984 C C . GLY A 1 628 ? 12.454 23.029 1.728 1.00 33.19 628 GLY A C 1
ATOM 4985 O O . GLY A 1 628 ? 12.023 24.177 1.852 1.00 36.83 628 GLY A O 1
ATOM 4986 N N . ALA A 1 629 ? 11.852 22.108 0.971 1.00 41.20 629 ALA A N 1
ATOM 4987 C CA . ALA A 1 629 ? 10.709 22.461 0.129 1.00 50.31 629 ALA A CA 1
ATOM 4988 C C . ALA A 1 629 ? 9.542 22.998 0.951 1.00 54.94 629 ALA A C 1
ATOM 4989 O O . ALA A 1 629 ? 8.979 24.053 0.635 1.00 55.93 629 ALA A O 1
ATOM 4991 N N . ASN A 1 630 ? 9.153 22.280 2.001 1.00 56.86 630 ASN A N 1
ATOM 4992 C CA . ASN A 1 630 ? 8.035 22.678 2.843 1.00 61.66 630 ASN A CA 1
ATOM 4993 C C . ASN A 1 630 ? 8.480 23.464 4.067 1.00 56.27 630 ASN A C 1
ATOM 4994 O O . ASN A 1 630 ? 7.656 23.758 4.938 1.00 55.90 630 ASN A O 1
ATOM 4999 N N . GLY A 1 631 ? 9.757 23.818 4.148 1.00 50.47 631 GLY A N 1
ATOM 5000 C CA . GLY A 1 631 ? 10.275 24.459 5.340 1.00 46.71 631 GLY A CA 1
ATOM 5001 C C . GLY A 1 631 ? 10.238 23.535 6.536 1.00 45.28 631 GLY A C 1
ATOM 5002 O O . GLY A 1 631 ? 9.943 23.979 7.654 1.00 47.88 631 GLY A O 1
ATOM 5003 N N . ARG A 1 632 ? 10.508 22.249 6.323 1.00 41.02 632 ARG A N 1
ATOM 5004 C CA . ARG A 1 632 ? 10.399 21.240 7.367 1.00 43.66 632 ARG A CA 1
ATOM 5005 C C . ARG A 1 632 ? 11.755 20.819 7.928 1.00 39.78 632 ARG A C 1
ATOM 5006 O O . ARG A 1 632 ? 11.850 19.778 8.582 1.00 38.61 632 ARG A O 1
ATOM 5014 N N . TYR A 1 633 ? 12.809 21.592 7.669 1.00 32.84 633 TYR A N 1
ATOM 5015 C CA . TYR A 1 633 ? 14.121 21.353 8.266 1.00 26.83 633 TYR A CA 1
ATOM 5016 C C . TYR A 1 633 ? 14.547 22.622 8.986 1.00 29.25 633 TYR A C 1
ATOM 5017 O O . TYR A 1 633 ? 14.758 23.659 8.348 1.00 27.22 633 TYR A O 1
ATOM 5026 N N . ARG A 1 634 ? 14.672 22.535 10.310 1.00 25.71 634 ARG A N 1
ATOM 5027 C CA . ARG A 1 634 ? 15.060 23.702 11.093 1.00 27.92 634 ARG A CA 1
ATOM 5028 C C . ARG A 1 634 ? 16.509 23.571 11.521 1.00 26.74 634 ARG A C 1
ATOM 5029 O O . ARG A 1 634 ? 16.888 22.535 12.086 1.00 23.61 634 ARG A O 1
ATOM 5037 N N . PRO A 1 635 ? 17.348 24.575 11.283 1.00 25.33 635 PRO A N 1
ATOM 5038 C CA . PRO A 1 635 ? 18.748 24.465 11.699 1.00 23.55 635 PRO A CA 1
ATOM 5039 C C . PRO A 1 635 ? 18.872 24.510 13.212 1.00 30.42 635 PRO A C 1
ATOM 5040 O O . PRO A 1 635 ? 18.115 25.195 13.904 1.00 32.86 635 PRO A O 1
ATOM 5044 N N . VAL A 1 636 ? 19.837 23.754 13.721 1.00 30.72 636 VAL A N 1
ATOM 5045 C CA . VAL A 1 636 ? 20.158 23.753 15.145 1.00 34.88 636 VAL A CA 1
ATOM 5046 C C . VAL A 1 636 ? 21.645 24.056 15.269 1.00 35.23 636 VAL A C 1
ATOM 5047 O O . VAL A 1 636 ? 22.474 23.238 14.843 1.00 38.09 636 VAL A O 1
ATOM 5051 N N . PRO A 1 637 ? 22.027 25.206 15.826 1.00 38.57 637 PRO A N 1
ATOM 5052 C CA . PRO A 1 637 ? 23.452 25.562 15.879 1.00 40.11 637 PRO A CA 1
ATOM 5053 C C . PRO A 1 637 ? 24.252 24.525 16.652 1.00 44.53 637 PRO A C 1
ATOM 5054 O O . PRO A 1 637 ? 23.895 24.143 17.769 1.00 50.45 637 PRO A O 1
ATOM 5058 N N . GLY A 1 638 ? 25.335 24.056 16.034 1.00 42.63 638 GLY A N 1
ATOM 5059 C CA . GLY A 1 638 ? 26.182 23.043 16.620 1.00 45.64 638 GLY A CA 1
ATOM 5060 C C . GLY A 1 638 ? 25.769 21.616 16.330 1.00 49.81 638 GLY A C 1
ATOM 5061 O O . GLY A 1 638 ? 26.562 20.697 16.575 1.00 52.84 638 GLY A O 1
ATOM 5062 N N . ASP A 1 639 ? 24.558 21.399 15.820 1.00 49.63 639 ASP A N 1
ATOM 5063 C CA . ASP A 1 639 ? 24.042 20.064 15.518 1.00 46.87 639 ASP A CA 1
ATOM 5064 C C . ASP A 1 639 ? 24.301 19.789 14.040 1.00 42.49 639 ASP A C 1
ATOM 5065 O O . ASP A 1 639 ? 23.565 20.266 13.172 1.00 43.18 639 ASP A O 1
ATOM 5070 N N . LEU A 1 640 ? 25.349 19.008 13.753 1.00 36.16 640 LEU A N 1
ATOM 5071 C CA . LEU A 1 640 ? 25.706 18.742 12.362 1.00 36.59 640 LEU A CA 1
ATOM 5072 C C . LEU A 1 640 ? 24.649 17.909 11.649 1.00 42.89 640 LEU A C 1
ATOM 5073 O O . LEU A 1 640 ? 24.496 18.028 10.428 1.00 44.14 640 LEU A O 1
ATOM 5078 N N . LYS A 1 641 ? 23.917 17.065 12.381 1.00 43.24 641 LYS A N 1
ATOM 5079 C CA . LYS A 1 641 ? 22.849 16.287 11.760 1.00 45.43 641 LYS A CA 1
ATOM 5080 C C . LYS A 1 641 ? 21.706 17.189 11.311 1.00 36.24 641 LYS A C 1
ATOM 5081 O O . LYS A 1 641 ? 21.191 17.049 10.195 1.00 34.74 641 LYS A O 1
ATOM 5087 N N . ALA A 1 642 ? 21.293 18.121 12.172 1.00 32.73 642 ALA A N 1
ATOM 5088 C CA . ALA A 1 642 ? 20.263 19.075 11.782 1.00 33.09 642 ALA A CA 1
ATOM 5089 C C . ALA A 1 642 ? 20.763 20.033 10.708 1.00 34.07 642 ALA A C 1
ATOM 5090 O O . ALA A 1 642 ? 19.982 20.460 9.850 1.00 34.68 642 ALA A O 1
ATOM 5092 N N . PHE A 1 643 ? 22.048 20.391 10.747 1.00 32.13 643 PHE A N 1
ATOM 5093 C CA . PHE A 1 643 ? 22.612 21.239 9.703 1.00 28.97 643 PHE A CA 1
ATOM 5094 C C . PHE A 1 643 ? 22.516 20.567 8.340 1.00 27.36 643 PHE A C 1
ATOM 5095 O O . PHE A 1 643 ? 22.120 21.194 7.352 1.00 26.24 643 PHE A O 1
ATOM 5103 N N . THR A 1 644 ? 22.870 19.281 8.273 1.00 26.70 644 THR A N 1
ATOM 5104 C CA . THR A 1 644 ? 22.863 18.576 6.996 1.00 26.23 644 THR A CA 1
ATOM 5105 C C . THR A 1 644 ? 21.462 18.524 6.400 1.00 28.09 644 THR A C 1
ATOM 5106 O O . THR A 1 644 ? 21.290 18.721 5.192 1.00 22.60 644 THR A O 1
ATOM 5110 N N . MET A 1 645 ? 20.444 18.277 7.230 1.00 27.57 645 MET A N 1
ATOM 5111 C CA . MET A 1 645 ? 19.083 18.224 6.705 1.00 27.97 645 MET A CA 1
ATOM 5112 C C . MET A 1 645 ? 18.660 19.579 6.151 1.00 26.74 645 MET A C 1
ATOM 5113 O O . MET A 1 645 ? 18.049 19.657 5.078 1.00 27.70 645 MET A O 1
ATOM 5118 N N . ALA A 1 646 ? 18.978 20.659 6.864 1.00 24.54 646 ALA A N 1
ATOM 5119 C CA . ALA A 1 646 ? 18.627 21.983 6.368 1.00 23.50 646 ALA A CA 1
ATOM 5120 C C . ALA A 1 646 ? 19.461 22.370 5.153 1.00 23.22 646 ALA A C 1
ATOM 5121 O O . ALA A 1 646 ? 18.948 23.019 4.235 1.00 23.91 646 ALA A O 1
ATOM 5123 N N . ALA A 1 647 ? 20.729 21.951 5.109 1.00 20.91 647 ALA A N 1
ATOM 5124 C CA . ALA A 1 647 ? 21.628 22.392 4.047 1.00 21.35 647 ALA A CA 1
ATOM 5125 C C . ALA A 1 647 ? 21.380 21.660 2.732 1.00 19.77 647 ALA A C 1
ATOM 5126 O O . ALA A 1 647 ? 21.383 22.288 1.669 1.00 20.51 647 ALA A O 1
ATOM 5128 N N . ILE A 1 648 ? 21.184 20.338 2.770 1.00 21.06 648 ILE A N 1
ATOM 5129 C CA . ILE A 1 648 ? 21.101 19.565 1.532 1.00 18.79 648 ILE A CA 1
ATOM 5130 C C . ILE A 1 648 ? 19.905 18.615 1.522 1.00 19.66 648 ILE A C 1
ATOM 5131 O O . ILE A 1 648 ? 19.628 17.974 0.503 1.00 25.87 648 ILE A O 1
ATOM 5136 N N . GLY A 1 649 ? 19.193 18.506 2.642 1.00 18.72 649 GLY A N 1
ATOM 5137 C CA . GLY A 1 649 ? 18.007 17.654 2.655 1.00 19.01 649 GLY A CA 1
ATOM 5138 C C . GLY A 1 649 ? 18.355 16.184 2.502 1.00 22.07 649 GLY A C 1
ATOM 5139 O O . GLY A 1 649 ? 19.369 15.701 3.015 1.00 27.84 649 GLY A O 1
ATOM 5140 N N . THR A 1 650 ? 17.503 15.454 1.783 1.00 23.78 650 THR A N 1
ATOM 5141 C CA . THR A 1 650 ? 17.707 14.025 1.588 1.00 23.28 650 THR A CA 1
ATOM 5142 C C . THR A 1 650 ? 18.561 13.754 0.355 1.00 25.33 650 THR A C 1
ATOM 5143 O O . THR A 1 650 ? 18.547 14.515 -0.617 1.00 25.82 650 THR A O 1
ATOM 5147 N N . SER A 1 651 ? 19.317 12.653 0.412 1.00 24.83 651 SER A N 1
ATOM 5148 C CA . SER A 1 651 ? 20.041 12.187 -0.766 1.00 26.10 651 SER A CA 1
ATOM 5149 C C . SER A 1 651 ? 19.077 11.622 -1.797 1.00 31.99 651 SER A C 1
ATOM 5150 O O . SER A 1 651 ? 19.227 11.864 -3.001 1.00 31.96 651 SER A O 1
ATOM 5153 N N . TYR A 1 652 ? 18.076 10.877 -1.333 1.00 35.21 652 TYR A N 1
ATOM 5154 C CA . TYR A 1 652 ? 16.983 10.377 -2.160 1.00 37.40 652 TYR A CA 1
ATOM 5155 C C . TYR A 1 652 ? 15.657 10.677 -1.478 1.00 35.49 652 TYR A C 1
ATOM 5156 O O . TYR A 1 652 ? 15.449 10.254 -0.323 1.00 33.59 652 TYR A O 1
ATOM 5165 N N . PRO A 1 653 ? 14.720 11.370 -2.143 1.00 38.41 653 PRO A N 1
ATOM 5166 C CA . PRO A 1 653 ? 14.844 11.941 -3.491 1.00 37.27 653 PRO A CA 1
ATOM 5167 C C . PRO A 1 653 ? 15.767 13.157 -3.515 1.00 37.07 653 PRO A C 1
ATOM 5168 O O . PRO A 1 653 ? 16.099 13.673 -2.448 1.00 35.52 653 PRO A O 1
ATOM 5172 N N . VAL A 1 654 ? 16.184 13.590 -4.708 1.00 35.09 654 VAL A N 1
ATOM 5173 C CA . VAL A 1 654 ? 17.028 14.775 -4.818 1.00 33.37 654 VAL A CA 1
ATOM 5174 C C . VAL A 1 654 ? 16.324 15.964 -4.183 1.00 30.81 654 VAL A C 1
ATOM 5175 O O . VAL A 1 654 ? 15.145 16.228 -4.450 1.00 31.15 654 VAL A O 1
ATOM 5179 N N . SER A 1 655 ? 17.041 16.675 -3.313 1.00 22.55 655 SER A N 1
ATOM 5180 C CA . SER A 1 655 ? 16.511 17.829 -2.596 1.00 26.03 655 SER A CA 1
ATOM 5181 C C . SER A 1 655 ? 17.269 19.071 -3.042 1.00 25.10 655 SER A C 1
ATOM 5182 O O . SER A 1 655 ? 18.451 19.229 -2.717 1.00 23.52 655 SER A O 1
ATOM 5185 N N . ARG A 1 656 ? 16.599 19.944 -3.797 1.00 22.26 656 ARG A N 1
ATOM 5186 C CA . ARG A 1 656 ? 17.205 21.204 -4.205 1.00 23.22 656 ARG A CA 1
ATOM 5187 C C . ARG A 1 656 ? 16.294 22.412 -4.055 1.00 28.08 656 ARG A C 1
ATOM 5188 O O . ARG A 1 656 ? 16.708 23.516 -4.422 1.00 40.37 656 ARG A O 1
ATOM 5196 N N . MET A 1 657 ? 15.084 22.253 -3.534 1.00 19.58 657 MET A N 1
ATOM 5197 C CA . MET A 1 657 ? 14.204 23.386 -3.297 1.00 22.97 657 MET A CA 1
ATOM 5198 C C . MET A 1 657 ? 14.453 23.887 -1.879 1.00 20.64 657 MET A C 1
ATOM 5199 O O . MET A 1 657 ? 14.284 23.135 -0.915 1.00 20.14 657 MET A O 1
ATOM 5204 N N . GLY A 1 658 ? 14.866 25.146 -1.759 1.00 22.46 658 GLY A N 1
ATOM 5205 C CA . GLY A 1 658 ? 15.014 25.782 -0.461 1.00 23.55 658 GLY A CA 1
ATOM 5206 C C . GLY A 1 658 ? 16.197 25.322 0.364 1.00 20.45 658 GLY A C 1
ATOM 5207 O O . GLY A 1 658 ? 16.093 25.252 1.595 1.00 24.79 658 GLY A O 1
ATOM 5208 N N . HIS A 1 659 ? 17.327 25.037 -0.269 1.00 17.70 659 HIS A N 1
ATOM 5209 C CA . HIS A 1 659 ? 18.488 24.495 0.424 1.00 19.01 659 HIS A CA 1
ATOM 5210 C C . HIS A 1 659 ? 19.714 25.374 0.179 1.00 18.91 659 HIS A C 1
ATOM 5211 O O . HIS A 1 659 ? 19.652 26.388 -0.524 1.00 18.87 659 HIS A O 1
ATOM 5218 N N . PHE A 1 660 ? 20.826 24.975 0.807 1.00 19.62 660 PHE A N 1
ATOM 5219 C CA . PHE A 1 660 ? 22.177 25.450 0.510 1.00 19.20 660 PHE A CA 1
ATOM 5220 C C . PHE A 1 660 ? 22.494 26.834 1.064 1.00 18.22 660 PHE A C 1
ATOM 5221 O O . PHE A 1 660 ? 23.526 27.011 1.721 1.00 18.78 660 PHE A O 1
ATOM 5229 N N . CYS A 1 661 ? 21.644 27.825 0.806 1.00 18.81 661 CYS A N 1
ATOM 5230 C CA . CYS A 1 661 ? 21.991 29.195 1.145 1.00 18.97 661 CYS A CA 1
ATOM 5231 C C . CYS A 1 661 ? 20.791 29.909 1.741 1.00 19.33 661 CYS A C 1
ATOM 5232 O O . CYS A 1 661 ? 19.643 29.488 1.582 1.00 19.12 661 CYS A O 1
ATOM 5235 N N . HIS A 1 662 ? 21.079 31.020 2.413 1.00 17.12 662 HIS A N 1
ATOM 5236 C CA . HIS A 1 662 ? 20.027 31.858 2.960 1.00 18.48 662 HIS A CA 1
ATOM 5237 C C . HIS A 1 662 ? 19.210 32.477 1.833 1.00 19.35 662 HIS A C 1
ATOM 5238 O O . HIS A 1 662 ? 19.722 32.779 0.752 1.00 19.53 662 HIS A O 1
ATOM 5245 N N . ARG A 1 663 ? 17.916 32.642 2.092 1.00 22.29 663 ARG A N 1
ATOM 5246 C CA A ARG A 1 663 ? 16.989 33.157 1.083 0.45 26.85 663 ARG A CA 1
ATOM 5247 C CA B ARG A 1 663 ? 16.966 33.153 1.107 0.55 26.89 663 ARG A CA 1
ATOM 5248 C C . ARG A 1 663 ? 17.021 34.680 1.123 1.00 28.33 663 ARG A C 1
ATOM 5249 O O . ARG A 1 663 ? 16.197 35.352 1.748 1.00 30.00 663 ARG A O 1
ATOM 5264 N N . PHE A 1 664 ? 18.014 35.232 0.416 1.00 31.22 664 PHE A N 1
ATOM 5265 C CA . PHE A 1 664 ? 18.242 36.674 0.438 1.00 35.11 664 PHE A CA 1
ATOM 5266 C C . PHE A 1 664 ? 17.112 37.463 -0.210 1.00 37.39 664 PHE A C 1
ATOM 5267 O O . PHE A 1 664 ? 16.997 38.668 0.040 1.00 39.30 664 PHE A O 1
ATOM 5275 N N . GLU A 1 665 ? 16.296 36.833 -1.056 1.00 36.85 665 GLU A N 1
ATOM 5276 C CA . GLU A 1 665 ? 15.170 37.555 -1.637 1.00 43.71 665 GLU A CA 1
ATOM 5277 C C . GLU A 1 665 ? 14.133 37.935 -0.584 1.00 42.23 665 GLU A C 1
ATOM 5278 O O . GLU A 1 665 ? 13.294 38.805 -0.846 1.00 42.00 665 GLU A O 1
ATOM 5284 N N . SER A 1 666 ? 14.175 37.307 0.597 1.00 34.59 666 SER A N 1
ATOM 5285 C CA A SER A 1 666 ? 13.271 37.629 1.692 0.47 36.07 666 SER A CA 1
ATOM 5286 C CA B SER A 1 666 ? 13.270 37.635 1.690 0.53 36.10 666 SER A CA 1
ATOM 5287 C C . SER A 1 666 ? 13.969 38.290 2.873 1.00 43.26 666 SER A C 1
ATOM 5288 O O . SER A 1 666 ? 13.287 38.746 3.797 1.00 50.69 666 SER A O 1
ATOM 5293 N N . ALA A 1 667 ? 15.298 38.344 2.868 1.00 45.54 667 ALA A N 1
ATOM 5294 C CA . ALA A 1 667 ? 16.070 39.003 3.910 1.00 43.66 667 ALA A CA 1
ATOM 5295 C C . ALA A 1 667 ? 15.714 40.485 3.992 1.00 40.49 667 ALA A C 1
ATOM 5296 O O . ALA A 1 667 ? 15.196 41.083 3.046 1.00 40.07 667 ALA A O 1
ATOM 5298 N N . GLU A 1 668 ? 15.995 41.081 5.148 1.00 35.29 668 GLU A N 1
ATOM 5299 C CA . GLU A 1 668 ? 15.793 42.515 5.323 1.00 36.98 668 GLU A CA 1
ATOM 5300 C C . GLU A 1 668 ? 17.023 43.251 4.808 1.00 33.88 668 GLU A C 1
ATOM 5301 O O . GLU A 1 668 ? 18.116 43.130 5.371 1.00 34.30 668 GLU A O 1
ATOM 5307 N N . VAL A 1 669 ? 16.845 43.996 3.719 1.00 32.42 669 VAL A N 1
ATOM 5308 C CA . VAL A 1 669 ? 17.907 44.774 3.094 1.00 31.12 669 VAL A CA 1
ATOM 5309 C C . VAL A 1 669 ? 17.607 46.248 3.326 1.00 31.88 669 VAL A C 1
ATOM 5310 O O . VAL A 1 669 ? 16.554 46.747 2.909 1.00 30.92 669 VAL A O 1
ATOM 5314 N N . THR A 1 670 ? 18.529 46.943 3.985 1.00 32.28 670 THR A N 1
ATOM 5315 C CA . THR A 1 670 ? 18.318 48.316 4.426 1.00 37.97 670 THR A CA 1
ATOM 5316 C C . THR A 1 670 ? 19.432 49.201 3.888 1.00 36.04 670 THR A C 1
ATOM 5317 O O . THR A 1 670 ? 20.612 48.848 3.992 1.00 33.65 670 THR A O 1
ATOM 5321 N N . SER A 1 671 ? 19.061 50.352 3.329 1.00 35.39 671 SER A N 1
ATOM 5322 C CA . SER A 1 671 ? 20.059 51.321 2.897 1.00 37.93 671 SER A CA 1
ATOM 5323 C C . SER A 1 671 ? 20.732 51.951 4.110 1.00 43.62 671 SER A C 1
ATOM 5324 O O . SER A 1 671 ? 20.083 52.246 5.118 1.00 48.23 671 SER A O 1
ATOM 5327 N N . LEU A 1 672 ? 22.043 52.144 4.012 1.00 45.57 672 LEU A N 1
ATOM 5328 C CA . LEU A 1 672 ? 22.818 52.737 5.096 1.00 47.56 672 LEU A CA 1
ATOM 5329 C C . LEU A 1 672 ? 23.202 54.177 4.775 1.00 51.98 672 LEU A C 1
ATOM 5330 O O . LEU A 1 672 ? 23.899 54.439 3.795 1.00 55.65 672 LEU A O 1
ATOM 5335 N N . SER B 1 7 ? 11.183 35.020 -37.489 1.00 45.37 7 SER B N 1
ATOM 5336 C CA . SER B 1 7 ? 11.324 33.952 -38.476 1.00 46.27 7 SER B CA 1
ATOM 5337 C C . SER B 1 7 ? 12.726 33.911 -39.081 1.00 43.34 7 SER B C 1
ATOM 5338 O O . SER B 1 7 ? 13.370 34.946 -39.265 1.00 43.52 7 SER B O 1
ATOM 5341 N N . ARG B 1 8 ? 13.188 32.704 -39.403 1.00 34.83 8 ARG B N 1
ATOM 5342 C CA . ARG B 1 8 ? 14.515 32.504 -39.971 1.00 31.79 8 ARG B CA 1
ATOM 5343 C C . ARG B 1 8 ? 14.458 31.818 -41.331 1.00 30.88 8 ARG B C 1
ATOM 5344 O O . ARG B 1 8 ? 15.427 31.176 -41.745 1.00 30.51 8 ARG B O 1
ATOM 5352 N N . GLY B 1 9 ? 13.347 31.957 -42.035 1.00 28.58 9 GLY B N 1
ATOM 5353 C CA . GLY B 1 9 ? 13.224 31.407 -43.371 1.00 31.84 9 GLY B CA 1
ATOM 5354 C C . GLY B 1 9 ? 11.827 31.669 -43.892 1.00 29.36 9 GLY B C 1
ATOM 5355 O O . GLY B 1 9 ? 10.907 31.995 -43.133 1.00 26.64 9 GLY B O 1
ATOM 5356 N N . ARG B 1 10 ? 11.687 31.521 -45.206 1.00 25.70 10 ARG B N 1
ATOM 5357 C CA . ARG B 1 10 ? 10.378 31.651 -45.833 1.00 22.55 10 ARG B CA 1
ATOM 5358 C C . ARG B 1 10 ? 9.514 30.466 -45.415 1.00 20.03 10 ARG B C 1
ATOM 5359 O O . ARG B 1 10 ? 9.841 29.315 -45.722 1.00 21.52 10 ARG B O 1
ATOM 5367 N N . LYS B 1 11 ? 8.414 30.741 -44.718 1.00 18.84 11 LYS B N 1
ATOM 5368 C CA . LYS B 1 11 ? 7.627 29.682 -44.095 1.00 18.37 11 LYS B CA 1
ATOM 5369 C C . LYS B 1 11 ? 6.731 29.006 -45.126 1.00 18.02 11 LYS B C 1
ATOM 5370 O O . LYS B 1 11 ? 5.929 29.669 -45.797 1.00 17.50 11 LYS B O 1
ATOM 5376 N N . VAL B 1 12 ? 6.874 27.689 -45.253 1.00 16.50 12 VAL B N 1
ATOM 5377 C CA . VAL B 1 12 ? 6.091 26.882 -46.182 1.00 16.54 12 VAL B CA 1
ATOM 5378 C C . VAL B 1 12 ? 5.115 26.045 -45.368 1.00 14.90 12 VAL B C 1
ATOM 5379 O O . VAL B 1 12 ? 5.531 25.185 -44.581 1.00 19.17 12 VAL B O 1
ATOM 5383 N N . TYR B 1 13 ? 3.822 26.280 -45.572 1.00 17.32 13 TYR B N 1
ATOM 5384 C CA . TYR B 1 13 ? 2.767 25.534 -44.897 1.00 17.33 13 TYR B CA 1
ATOM 5385 C C . TYR B 1 13 ? 2.142 24.537 -45.867 1.00 18.55 13 TYR B C 1
ATOM 5386 O O . TYR B 1 13 ? 1.843 24.884 -47.013 1.00 18.34 13 TYR B O 1
ATOM 5395 N N . PHE B 1 14 ? 1.953 23.302 -45.408 1.00 18.18 14 PHE B N 1
ATOM 5396 C CA . PHE B 1 14 ? 1.229 22.277 -46.149 1.00 18.23 14 PHE B CA 1
ATOM 5397 C C . PHE B 1 14 ? -0.097 22.010 -45.453 1.00 19.46 14 PHE B C 1
ATOM 5398 O O . PHE B 1 14 ? -0.134 21.852 -44.229 1.00 18.94 14 PHE B O 1
ATOM 5406 N N . VAL B 1 15 ? -1.181 21.951 -46.224 1.00 16.19 15 VAL B N 1
ATOM 5407 C CA . VAL B 1 15 ? -2.485 21.546 -45.705 1.00 15.25 15 VAL B CA 1
ATOM 5408 C C . VAL B 1 15 ? -3.009 20.419 -46.579 1.00 14.86 15 VAL B C 1
ATOM 5409 O O . VAL B 1 15 ? -3.221 20.609 -47.781 1.00 16.34 15 VAL B O 1
ATOM 5413 N N . GLY B 1 16 ? -3.199 19.247 -45.982 1.00 14.06 16 GLY B N 1
ATOM 5414 C CA . GLY B 1 16 ? -3.765 18.103 -46.667 1.00 12.60 16 GLY B CA 1
ATOM 5415 C C . GLY B 1 16 ? -4.630 17.316 -45.705 1.00 12.21 16 GLY B C 1
ATOM 5416 O O . GLY B 1 16 ? -4.170 16.346 -45.095 1.00 11.91 16 GLY B O 1
ATOM 5417 N N . LEU B 1 17 ? -5.877 17.747 -45.537 1.00 13.96 17 LEU B N 1
ATOM 5418 C CA . LEU B 1 17 ? -6.735 17.200 -44.499 1.00 14.33 17 LEU B CA 1
ATOM 5419 C C . LEU B 1 17 ? -7.241 15.820 -44.877 1.00 15.57 17 LEU B C 1
ATOM 5420 O O . LEU B 1 17 ? -7.643 15.580 -46.019 1.00 15.36 17 LEU B O 1
ATOM 5425 N N . ASN B 1 18 ? -7.252 14.923 -43.896 1.00 12.49 18 ASN B N 1
ATOM 5426 C CA . ASN B 1 18 ? -7.812 13.591 -44.066 1.00 15.84 18 ASN B CA 1
ATOM 5427 C C . ASN B 1 18 ? -8.744 13.316 -42.896 1.00 16.60 18 ASN B C 1
ATOM 5428 O O . ASN B 1 18 ? -8.401 13.613 -41.747 1.00 17.26 18 ASN B O 1
ATOM 5433 N N . GLU B 1 19 ? -9.935 12.786 -43.191 1.00 18.90 19 GLU B N 1
ATOM 5434 C CA . GLU B 1 19 ? -10.874 12.457 -42.123 1.00 19.77 19 GLU B CA 1
ATOM 5435 C C . GLU B 1 19 ? -10.375 11.282 -41.291 1.00 20.40 19 GLU B C 1
ATOM 5436 O O . GLU B 1 19 ? -10.495 11.293 -40.061 1.00 25.46 19 GLU B O 1
ATOM 5442 N N . TYR B 1 20 ? -9.831 10.236 -41.952 1.00 16.12 20 TYR B N 1
ATOM 5443 C CA . TYR B 1 20 ? -9.184 9.187 -41.179 1.00 17.44 20 TYR B CA 1
ATOM 5444 C C . TYR B 1 20 ? -7.695 9.496 -41.048 1.00 15.19 20 TYR B C 1
ATOM 5445 O O . TYR B 1 20 ? -7.102 10.104 -41.946 1.00 16.57 20 TYR B O 1
ATOM 5454 N N . PRO B 1 21 ? -7.050 9.128 -39.936 1.00 21.14 21 PRO B N 1
ATOM 5455 C CA . PRO B 1 21 ? -5.633 9.488 -39.772 1.00 19.12 21 PRO B CA 1
ATOM 5456 C C . PRO B 1 21 ? -4.718 8.780 -40.761 1.00 15.79 21 PRO B C 1
ATOM 5457 O O . PRO B 1 21 ? -4.422 7.590 -40.615 1.00 20.84 21 PRO B O 1
ATOM 5461 N N . PHE B 1 22 ? -4.283 9.514 -41.776 1.00 13.42 22 PHE B N 1
ATOM 5462 C CA . PHE B 1 22 ? -3.265 9.080 -42.720 1.00 13.85 22 PHE B CA 1
ATOM 5463 C C . PHE B 1 22 ? -2.103 10.058 -42.656 1.00 13.78 22 PHE B C 1
ATOM 5464 O O . PHE B 1 22 ? -2.312 11.277 -42.638 1.00 15.93 22 PHE B O 1
ATOM 5472 N N . LEU B 1 23 ? -0.886 9.524 -42.619 1.00 13.10 23 LEU B N 1
ATOM 5473 C CA . LEU B 1 23 ? 0.294 10.371 -42.523 1.00 11.12 23 LEU B CA 1
ATOM 5474 C C . LEU B 1 23 ? 0.414 11.268 -43.754 1.00 16.65 23 LEU B C 1
ATOM 5475 O O . LEU B 1 23 ? 0.071 10.845 -44.864 1.00 15.67 23 LEU B O 1
ATOM 5480 N N . PRO B 1 24 ? 0.905 12.513 -43.593 1.00 17.76 24 PRO B N 1
ATOM 5481 C CA . PRO B 1 24 ? 1.011 13.489 -44.706 1.00 14.97 24 PRO B CA 1
ATOM 5482 C C . PRO B 1 24 ? 2.200 13.212 -45.620 1.00 17.06 24 PRO B C 1
ATOM 5483 O O . PRO B 1 24 ? 3.202 13.946 -45.666 1.00 17.92 24 PRO B O 1
ATOM 5487 N N . LEU B 1 25 ? 2.092 12.124 -46.382 1.00 11.77 25 LEU B N 1
ATOM 5488 C CA . LEU B 1 25 ? 3.195 11.704 -47.239 1.00 10.42 25 LEU B CA 1
ATOM 5489 C C . LEU B 1 25 ? 3.515 12.749 -48.301 1.00 13.28 25 LEU B C 1
ATOM 5490 O O . LEU B 1 25 ? 4.691 12.999 -48.596 1.00 14.12 25 LEU B O 1
ATOM 5495 N N . VAL B 1 26 ? 2.486 13.367 -48.888 1.00 14.70 26 VAL B N 1
ATOM 5496 C CA . VAL B 1 26 ? 2.712 14.344 -49.954 1.00 13.22 26 VAL B CA 1
ATOM 5497 C C . VAL B 1 26 ? 3.571 15.499 -49.450 1.00 11.70 26 VAL B C 1
ATOM 5498 O O . VAL B 1 26 ? 4.540 15.905 -50.102 1.00 14.57 26 VAL B O 1
ATOM 5502 N N . ALA B 1 27 ? 3.236 16.040 -48.276 1.00 12.25 27 ALA B N 1
ATOM 5503 C CA . ALA B 1 27 ? 4.037 17.123 -47.712 1.00 15.59 27 ALA B CA 1
ATOM 5504 C C . ALA B 1 27 ? 5.490 16.704 -47.551 1.00 14.30 27 ALA B C 1
ATOM 5505 O O . ALA B 1 27 ? 6.405 17.468 -47.883 1.00 16.05 27 ALA B O 1
ATOM 5507 N N . GLY B 1 28 ? 5.724 15.482 -47.068 1.00 12.49 28 GLY B N 1
ATOM 5508 C CA . GLY B 1 28 ? 7.091 15.015 -46.903 1.00 13.61 28 GLY B CA 1
ATOM 5509 C C . GLY B 1 28 ? 7.809 14.824 -48.227 1.00 14.61 28 GLY B C 1
ATOM 5510 O O . GLY B 1 28 ? 8.990 15.159 -48.357 1.00 15.18 28 GLY B O 1
ATOM 5511 N N . LEU B 1 29 ? 7.108 14.284 -49.226 1.00 14.92 29 LEU B N 1
ATOM 5512 C CA . LEU B 1 29 ? 7.713 14.084 -50.540 1.00 14.85 29 LEU B CA 1
ATOM 5513 C C . LEU B 1 29 ? 8.078 15.411 -51.191 1.00 14.66 29 LEU B C 1
ATOM 5514 O O . LEU B 1 29 ? 9.182 15.570 -51.722 1.00 15.46 29 LEU B O 1
ATOM 5519 N N . LEU B 1 30 ? 7.155 16.375 -51.168 1.00 13.80 30 LEU B N 1
ATOM 5520 C CA . LEU B 1 30 ? 7.417 17.657 -51.815 1.00 12.16 30 LEU B CA 1
ATOM 5521 C C . LEU B 1 30 ? 8.566 18.390 -51.134 1.00 14.83 30 LEU B C 1
ATOM 5522 O O . LEU B 1 30 ? 9.434 18.965 -51.803 1.00 16.24 30 LEU B O 1
ATOM 5527 N N . ARG B 1 31 ? 8.586 18.378 -49.803 1.00 13.32 31 ARG B N 1
ATOM 5528 C CA . ARG B 1 31 ? 9.637 19.078 -49.077 1.00 12.68 31 ARG B CA 1
ATOM 5529 C C . ARG B 1 31 ? 11.004 18.459 -49.347 1.00 17.81 31 ARG B C 1
ATOM 5530 O O . ARG B 1 31 ? 11.960 19.163 -49.689 1.00 19.54 31 ARG B O 1
ATOM 5538 N N . THR B 1 32 ? 11.126 17.140 -49.179 1.00 15.30 32 THR B N 1
ATOM 5539 C CA . THR B 1 32 ? 12.458 16.548 -49.260 1.00 18.99 32 THR B CA 1
ATOM 5540 C C . THR B 1 32 ? 13.001 16.553 -50.686 1.00 18.79 32 THR B C 1
ATOM 5541 O O . THR B 1 32 ? 14.215 16.686 -50.876 1.00 18.31 32 THR B O 1
ATOM 5545 N N . TYR B 1 33 ? 12.137 16.448 -51.701 1.00 14.60 33 TYR B N 1
ATOM 5546 C CA . TYR B 1 33 ? 12.632 16.610 -53.065 1.00 16.18 33 TYR B CA 1
ATOM 5547 C C . TYR B 1 33 ? 13.136 18.031 -53.300 1.00 19.76 33 TYR B C 1
ATOM 5548 O O . TYR B 1 33 ? 14.204 18.227 -53.895 1.00 19.55 33 TYR B O 1
ATOM 5557 N N . ALA B 1 34 ? 12.382 19.032 -52.837 1.00 15.63 34 ALA B N 1
ATOM 5558 C CA . ALA B 1 34 ? 12.777 20.420 -53.045 1.00 20.89 34 ALA B CA 1
ATOM 5559 C C . ALA B 1 34 ? 14.054 20.769 -52.289 1.00 23.53 34 ALA B C 1
ATOM 5560 O O . ALA B 1 34 ? 14.852 21.584 -52.769 1.00 20.95 34 ALA B O 1
ATOM 5562 N N . GLU B 1 35 ? 14.266 20.169 -51.116 1.00 18.04 35 GLU B N 1
ATOM 5563 C CA . GLU B 1 35 ? 15.439 20.488 -50.306 1.00 22.27 35 GLU B CA 1
ATOM 5564 C C . GLU B 1 35 ? 16.732 19.932 -50.881 1.00 18.38 35 GLU B C 1
ATOM 5565 O O . GLU B 1 35 ? 17.799 20.214 -50.329 1.00 22.60 35 GLU B O 1
ATOM 5571 N N . GLN B 1 36 ? 16.671 19.149 -51.959 1.00 19.71 36 GLN B N 1
ATOM 5572 C CA . GLN B 1 36 ? 17.900 18.750 -52.634 1.00 21.21 36 GLN B CA 1
ATOM 5573 C C . GLN B 1 36 ? 18.622 19.939 -53.250 1.00 26.07 36 GLN B C 1
ATOM 5574 O O . GLN B 1 36 ? 19.839 19.874 -53.456 1.00 29.60 36 GLN B O 1
ATOM 5580 N N . ASP B 1 37 ? 17.896 21.008 -53.558 1.00 21.41 37 ASP B N 1
ATOM 5581 C CA . ASP B 1 37 ? 18.490 22.285 -53.938 1.00 22.83 37 ASP B CA 1
ATOM 5582 C C . ASP B 1 37 ? 18.908 23.008 -52.661 1.00 22.74 37 ASP B C 1
ATOM 5583 O O . ASP B 1 37 ? 18.057 23.424 -51.869 1.00 23.85 37 ASP B O 1
ATOM 5588 N N . GLU B 1 38 ? 20.220 23.151 -52.452 1.00 23.67 38 GLU B N 1
ATOM 5589 C CA . GLU B 1 38 ? 20.710 23.754 -51.215 1.00 28.21 38 GLU B CA 1
ATOM 5590 C C . GLU B 1 38 ? 20.224 25.190 -51.050 1.00 27.16 38 GLU B C 1
ATOM 5591 O O . GLU B 1 38 ? 20.086 25.670 -49.919 1.00 27.98 38 GLU B O 1
ATOM 5597 N N . ARG B 1 39 ? 19.956 25.889 -52.155 1.00 26.02 39 ARG B N 1
ATOM 5598 C CA . ARG B 1 39 ? 19.387 27.229 -52.054 1.00 25.94 39 ARG B CA 1
ATOM 5599 C C . ARG B 1 39 ? 17.994 27.183 -51.438 1.00 24.67 39 ARG B C 1
ATOM 5600 O O . ARG B 1 39 ? 17.644 28.033 -50.611 1.00 22.82 39 ARG B O 1
ATOM 5608 N N . ILE B 1 40 ? 17.190 26.189 -51.827 1.00 23.26 40 ILE B N 1
ATOM 5609 C CA . ILE B 1 40 ? 15.846 26.030 -51.274 1.00 19.38 40 ILE B CA 1
ATOM 5610 C C . ILE B 1 40 ? 15.911 25.594 -49.817 1.00 20.51 40 ILE B C 1
ATOM 5611 O O . ILE B 1 40 ? 15.183 26.114 -48.963 1.00 20.34 40 ILE B O 1
ATOM 5616 N N . ALA B 1 41 ? 16.769 24.618 -49.516 1.00 21.66 41 ALA B N 1
ATOM 5617 C CA . ALA B 1 41 ? 16.865 24.117 -48.150 1.00 20.48 41 ALA B CA 1
ATOM 5618 C C . ALA B 1 41 ? 17.229 25.234 -47.185 1.00 24.61 41 ALA B C 1
ATOM 5619 O O . ALA B 1 41 ? 16.722 25.282 -46.058 1.00 24.40 41 ALA B O 1
ATOM 5621 N N . ALA B 1 42 ? 18.090 26.153 -47.616 1.00 24.89 42 ALA B N 1
ATOM 5622 C CA . ALA B 1 42 ? 18.484 27.257 -46.751 1.00 25.67 42 ALA B CA 1
ATOM 5623 C C . ALA B 1 42 ? 17.415 28.344 -46.697 1.00 28.75 42 ALA B C 1
ATOM 5624 O O . ALA B 1 42 ? 17.156 28.906 -45.628 1.00 29.99 42 ALA B O 1
ATOM 5626 N N . ALA B 1 43 ? 16.762 28.633 -47.825 1.00 23.79 43 ALA B N 1
ATOM 5627 C CA . ALA B 1 43 ? 15.893 29.803 -47.890 1.00 22.95 43 ALA B CA 1
ATOM 5628 C C . ALA B 1 43 ? 14.525 29.563 -47.265 1.00 21.91 43 ALA B C 1
ATOM 5629 O O . ALA B 1 43 ? 13.885 30.517 -46.805 1.00 20.83 43 ALA B O 1
ATOM 5631 N N . TYR B 1 44 ? 14.061 28.320 -47.231 1.00 18.06 44 TYR B N 1
ATOM 5632 C CA . TYR B 1 44 ? 12.695 28.015 -46.841 1.00 16.27 44 TYR B CA 1
ATOM 5633 C C . TYR B 1 44 ? 12.659 27.274 -45.512 1.00 19.08 44 TYR B C 1
ATOM 5634 O O . TYR B 1 44 ? 13.496 26.404 -45.248 1.00 21.50 44 TYR B O 1
ATOM 5643 N N . ASP B 1 45 ? 11.669 27.616 -44.689 1.00 19.21 45 ASP B N 1
ATOM 5644 C CA A ASP B 1 45 ? 11.435 26.960 -43.403 0.60 23.03 45 ASP B CA 1
ATOM 5645 C CA B ASP B 1 45 ? 11.427 26.976 -43.398 0.40 22.86 45 ASP B CA 1
ATOM 5646 C C . ASP B 1 45 ? 10.110 26.208 -43.494 1.00 19.98 45 ASP B C 1
ATOM 5647 O O . ASP B 1 45 ? 9.035 26.793 -43.338 1.00 18.89 45 ASP B O 1
ATOM 5656 N N . PHE B 1 46 ? 10.201 24.905 -43.753 1.00 19.73 46 PHE B N 1
ATOM 5657 C CA . PHE B 1 46 ? 9.015 24.070 -43.913 1.00 20.39 46 PHE B CA 1
ATOM 5658 C C . PHE B 1 46 ? 8.356 23.795 -42.566 1.00 21.25 46 PHE B C 1
ATOM 5659 O O . PHE B 1 46 ? 9.012 23.349 -41.621 1.00 23.26 46 PHE B O 1
ATOM 5667 N N . GLN B 1 47 ? 7.063 24.084 -42.475 1.00 17.80 47 GLN B N 1
ATOM 5668 C CA . GLN B 1 47 ? 6.299 23.908 -41.249 1.00 17.48 47 GLN B CA 1
ATOM 5669 C C . GLN B 1 47 ? 5.753 22.484 -41.142 1.00 21.25 47 GLN B C 1
ATOM 5670 O O . GLN B 1 47 ? 5.719 21.727 -42.115 1.00 19.25 47 GLN B O 1
ATOM 5676 N N . GLU B 1 48 ? 5.318 22.124 -39.935 1.00 19.48 48 GLU B N 1
ATOM 5677 C CA . GLU B 1 48 ? 4.664 20.836 -39.737 1.00 17.86 48 GLU B CA 1
ATOM 5678 C C . GLU B 1 48 ? 3.373 20.775 -40.550 1.00 17.80 48 GLU B C 1
ATOM 5679 O O . GLU B 1 48 ? 2.597 21.739 -40.559 1.00 17.12 48 GLU B O 1
ATOM 5685 N N . PRO B 1 49 ? 3.118 19.672 -41.248 1.00 15.99 49 PRO B N 1
ATOM 5686 C CA . PRO B 1 49 ? 1.923 19.594 -42.093 1.00 18.56 49 PRO B CA 1
ATOM 5687 C C . PRO B 1 49 ? 0.645 19.572 -41.274 1.00 18.72 49 PRO B C 1
ATOM 5688 O O . PRO B 1 49 ? 0.591 19.033 -40.165 1.00 19.07 49 PRO B O 1
ATOM 5692 N N . VAL B 1 50 ? -0.394 20.169 -41.842 1.00 16.14 50 VAL B N 1
ATOM 5693 C CA . VAL B 1 50 ? -1.736 20.138 -41.275 1.00 14.96 50 VAL B CA 1
ATOM 5694 C C . VAL B 1 50 ? -2.494 19.030 -41.995 1.00 16.70 50 VAL B C 1
ATOM 5695 O O . VAL B 1 50 ? -2.771 19.140 -43.194 1.00 16.85 50 VAL B O 1
ATOM 5699 N N . PHE B 1 51 ? -2.800 17.937 -41.285 1.00 16.13 51 PHE B N 1
ATOM 5700 C CA . PHE B 1 51 ? -3.485 16.803 -41.895 1.00 16.87 51 PHE B CA 1
ATOM 5701 C C . PHE B 1 51 ? -4.653 16.258 -41.081 1.00 17.07 51 PHE B C 1
ATOM 5702 O O . PHE B 1 51 ? -5.441 15.473 -41.625 1.00 18.36 51 PHE B O 1
ATOM 5710 N N . LEU B 1 52 ? -4.798 16.638 -39.814 1.00 14.73 52 LEU B N 1
ATOM 5711 C CA . LEU B 1 52 ? -5.943 16.243 -39.004 1.00 15.79 52 LEU B CA 1
ATOM 5712 C C . LEU B 1 52 ? -6.996 17.343 -39.040 1.00 15.98 52 LEU B C 1
ATOM 5713 O O . LEU B 1 52 ? -6.668 18.532 -39.029 1.00 19.52 52 LEU B O 1
ATOM 5718 N N . VAL B 1 53 ? -8.266 16.940 -39.082 1.00 17.70 53 VAL B N 1
ATOM 5719 C CA . VAL B 1 53 ? -9.350 17.897 -39.268 1.00 21.36 53 VAL B CA 1
ATOM 5720 C C . VAL B 1 53 ? -9.511 18.777 -38.034 1.00 24.39 53 VAL B C 1
ATOM 5721 O O . VAL B 1 53 ? -9.457 18.304 -36.890 1.00 21.54 53 VAL B O 1
ATOM 5725 N N . ALA B 1 54 ? -9.697 20.068 -38.274 1.00 20.42 54 ALA B N 1
ATOM 5726 C CA . ALA B 1 54 ? -10.008 21.049 -37.245 1.00 21.89 54 ALA B CA 1
ATOM 5727 C C . ALA B 1 54 ? -10.938 22.072 -37.876 1.00 23.65 54 ALA B C 1
ATOM 5728 O O . ALA B 1 54 ? -11.107 22.091 -39.101 1.00 20.88 54 ALA B O 1
ATOM 5730 N N . PRO B 1 55 ? -11.592 22.913 -37.067 1.00 24.84 55 PRO B N 1
ATOM 5731 C CA . PRO B 1 55 ? -12.438 23.966 -37.652 1.00 25.81 55 PRO B CA 1
ATOM 5732 C C . PRO B 1 55 ? -11.641 24.850 -38.603 1.00 26.07 55 PRO B C 1
ATOM 5733 O O . PRO B 1 55 ? -10.458 25.120 -38.382 1.00 22.82 55 PRO B O 1
ATOM 5737 N N . VAL B 1 56 ? -12.307 25.290 -39.677 1.00 23.56 56 VAL B N 1
ATOM 5738 C CA . VAL B 1 56 ? -11.627 26.033 -40.740 1.00 21.10 56 VAL B CA 1
ATOM 5739 C C . VAL B 1 56 ? -10.960 27.287 -40.186 1.00 22.43 56 VAL B C 1
ATOM 5740 O O . VAL B 1 56 ? -9.810 27.596 -40.518 1.00 22.42 56 VAL B O 1
ATOM 5744 N N . GLN B 1 57 ? -11.675 28.040 -39.346 1.00 24.80 57 GLN B N 1
ATOM 5745 C CA . GLN B 1 57 ? -11.088 29.255 -38.790 1.00 20.26 57 GLN B CA 1
ATOM 5746 C C . GLN B 1 57 ? -9.845 28.935 -37.970 1.00 21.41 57 GLN B C 1
ATOM 5747 O O . GLN B 1 57 ? -8.838 29.647 -38.049 1.00 24.73 57 GLN B O 1
ATOM 5753 N N . GLU B 1 58 ? -9.888 27.847 -37.201 1.00 25.27 58 GLU B N 1
ATOM 5754 C CA . GLU B 1 58 ? -8.743 27.466 -36.380 1.00 24.17 58 GLU B CA 1
ATOM 5755 C C . GLU B 1 58 ? -7.553 27.059 -37.243 1.00 22.98 58 GLU B C 1
ATOM 5756 O O . GLU B 1 58 ? -6.403 27.370 -36.913 1.00 20.73 58 GLU B O 1
ATOM 5762 N N . MET B 1 59 ? -7.804 26.351 -38.344 1.00 21.03 59 MET B N 1
ATOM 5763 C CA . MET B 1 59 ? -6.710 25.979 -39.233 1.00 18.88 59 MET B CA 1
ATOM 5764 C C . MET B 1 59 ? -6.094 27.207 -39.887 1.00 20.27 59 MET B C 1
ATOM 5765 O O . MET B 1 59 ? -4.867 27.309 -39.988 1.00 23.37 59 MET B O 1
ATOM 5770 N N . ALA B 1 60 ? -6.927 28.153 -40.328 1.00 18.79 60 ALA B N 1
ATOM 5771 C CA . ALA B 1 60 ? -6.400 29.364 -40.946 1.00 19.09 60 ALA B CA 1
ATOM 5772 C C . ALA B 1 60 ? -5.596 30.187 -39.946 1.00 24.96 60 ALA B C 1
ATOM 5773 O O . ALA B 1 60 ? -4.541 30.735 -40.289 1.00 23.86 60 ALA B O 1
ATOM 5775 N N . ASP B 1 61 ? -6.062 30.262 -38.695 1.00 22.60 61 ASP B N 1
ATOM 5776 C CA . ASP B 1 61 ? -5.366 31.062 -37.691 1.00 27.18 61 ASP B CA 1
ATOM 5777 C C . ASP B 1 61 ? -4.010 30.470 -37.331 1.00 28.96 61 ASP B C 1
ATOM 5778 O O . ASP B 1 61 ? -3.113 31.204 -36.900 1.00 29.51 61 ASP B O 1
ATOM 5783 N N . GLY B 1 62 ? -3.840 29.157 -37.489 1.00 27.96 62 GLY B N 1
ATOM 5784 C CA . GLY B 1 62 ? -2.555 28.532 -37.227 1.00 23.81 62 GLY B CA 1
ATOM 5785 C C . GLY B 1 62 ? -1.505 28.783 -38.290 1.00 24.98 62 GLY B C 1
ATOM 5786 O O . GLY B 1 62 ? -0.345 28.403 -38.093 1.00 26.01 62 GLY B O 1
ATOM 5787 N N . ILE B 1 63 ? -1.880 29.403 -39.404 1.00 25.71 63 ILE B N 1
ATOM 5788 C CA . ILE B 1 63 ? -0.971 29.680 -40.509 1.00 22.13 63 ILE B CA 1
ATOM 5789 C C . ILE B 1 63 ? -0.481 31.113 -40.329 1.00 23.86 63 ILE B C 1
ATOM 5790 O O . ILE B 1 63 ? -1.184 32.071 -40.662 1.00 26.31 63 ILE B O 1
ATOM 5795 N N . VAL B 1 64 ? 0.734 31.257 -39.803 1.00 22.78 64 VAL B N 1
ATOM 5796 C CA . VAL B 1 64 ? 1.272 32.541 -39.363 1.00 26.75 64 VAL B CA 1
ATOM 5797 C C . VAL B 1 64 ? 2.449 32.925 -40.249 1.00 25.24 64 VAL B C 1
ATOM 5798 O O . VAL B 1 64 ? 3.415 32.162 -40.374 1.00 24.74 64 VAL B O 1
ATOM 5802 N N . GLU B 1 65 ? 2.380 34.123 -40.831 1.00 24.53 65 GLU B N 1
ATOM 5803 C CA . GLU B 1 65 ? 3.413 34.648 -41.716 1.00 26.45 65 GLU B CA 1
ATOM 5804 C C . GLU B 1 65 ? 3.832 33.662 -42.814 1.00 24.61 65 GLU B C 1
ATOM 5805 O O . GLU B 1 65 ? 5.021 33.392 -42.989 1.00 23.97 65 GLU B O 1
ATOM 5811 N N . PRO B 1 66 ? 2.881 33.123 -43.578 1.00 21.23 66 PRO B N 1
ATOM 5812 C CA . PRO B 1 66 ? 3.250 32.156 -44.613 1.00 20.99 66 PRO B CA 1
ATOM 5813 C C . PRO B 1 66 ? 3.840 32.842 -45.832 1.00 21.34 66 PRO B C 1
ATOM 5814 O O . PRO B 1 66 ? 3.342 33.870 -46.295 1.00 22.99 66 PRO B O 1
ATOM 5818 N N . ASP B 1 67 ? 4.917 32.262 -46.352 1.00 17.02 67 ASP B N 1
ATOM 5819 C CA . ASP B 1 67 ? 5.389 32.662 -47.671 1.00 19.52 67 ASP B CA 1
ATOM 5820 C C . ASP B 1 67 ? 4.765 31.803 -48.765 1.00 20.32 67 ASP B C 1
ATOM 5821 O O . ASP B 1 67 ? 4.466 32.302 -49.854 1.00 21.48 67 ASP B O 1
ATOM 5826 N N . VAL B 1 68 ? 4.572 30.516 -48.489 1.00 18.99 68 VAL B N 1
ATOM 5827 C CA . VAL B 1 68 ? 3.950 29.575 -49.413 1.00 16.89 68 VAL B CA 1
ATOM 5828 C C . VAL B 1 68 ? 2.895 28.792 -48.647 1.00 16.92 68 VAL B C 1
ATOM 5829 O O . VAL B 1 68 ? 3.165 28.293 -47.549 1.00 18.17 68 VAL B O 1
ATOM 5833 N N . LEU B 1 69 ? 1.693 28.703 -49.214 1.00 17.26 69 LEU B N 1
ATOM 5834 C CA . LEU B 1 69 ? 0.620 27.868 -48.683 1.00 17.48 69 LEU B CA 1
ATOM 5835 C C . LEU B 1 69 ? 0.347 26.771 -49.707 1.00 13.29 69 LEU B C 1
ATOM 5836 O O . LEU B 1 69 ? -0.193 27.041 -50.784 1.00 15.57 69 LEU B O 1
ATOM 5841 N N . ALA B 1 70 ? 0.743 25.545 -49.379 1.00 18.31 70 ALA B N 1
ATOM 5842 C CA . ALA B 1 70 ? 0.624 24.405 -50.278 1.00 19.36 70 ALA B CA 1
ATOM 5843 C C . ALA B 1 70 ? -0.591 23.576 -49.876 1.00 18.80 70 ALA B C 1
ATOM 5844 O O . ALA B 1 70 ? -0.671 23.100 -48.738 1.00 17.36 70 ALA B O 1
ATOM 5846 N N . LEU B 1 71 ? -1.535 23.415 -50.805 1.00 13.35 71 LEU B N 1
ATOM 5847 C CA . LEU B 1 71 ? -2.794 22.724 -50.550 1.00 10.03 71 LEU B CA 1
ATOM 5848 C C . LEU B 1 71 ? -2.816 21.428 -51.347 1.00 12.91 71 LEU B C 1
ATOM 5849 O O . LEU B 1 71 ? -2.714 21.453 -52.578 1.00 14.37 71 LEU B O 1
ATOM 5854 N N . SER B 1 72 ? -2.972 20.307 -50.646 1.00 11.70 72 SER B N 1
ATOM 5855 C CA . SER B 1 72 ? -3.021 18.978 -51.256 1.00 11.79 72 SER B CA 1
ATOM 5856 C C . SER B 1 72 ? -4.492 18.573 -51.338 1.00 11.94 72 SER B C 1
ATOM 5857 O O . SER B 1 72 ? -5.096 18.178 -50.337 1.00 12.84 72 SER B O 1
ATOM 5860 N N . CYS B 1 73 ? -5.065 18.654 -52.542 1.00 11.02 73 CYS B N 1
ATOM 5861 C CA . CYS B 1 73 ? -6.513 18.712 -52.725 1.00 11.75 73 CYS B CA 1
ATOM 5862 C C . CYS B 1 73 ? -7.068 17.401 -53.268 1.00 12.84 73 CYS B C 1
ATOM 5863 O O . CYS B 1 73 ? -6.691 16.956 -54.359 1.00 13.20 73 CYS B O 1
ATOM 5866 N N . TYR B 1 74 ? -7.999 16.823 -52.516 1.00 11.94 74 TYR B N 1
ATOM 5867 C CA . TYR B 1 74 ? -8.717 15.607 -52.852 1.00 10.54 74 TYR B CA 1
ATOM 5868 C C . TYR B 1 74 ? -10.201 15.888 -52.685 1.00 12.67 74 TYR B C 1
ATOM 5869 O O . TYR B 1 74 ? -10.597 16.922 -52.137 1.00 13.77 74 TYR B O 1
ATOM 5878 N N . VAL B 1 75 ? -11.032 14.950 -53.144 1.00 13.01 75 VAL B N 1
ATOM 5879 C CA . VAL B 1 75 ? -12.475 15.159 -53.068 1.00 15.68 75 VAL B CA 1
ATOM 5880 C C . VAL B 1 75 ? -12.931 15.368 -51.627 1.00 18.48 75 VAL B C 1
ATOM 5881 O O . VAL B 1 75 ? -13.928 16.056 -51.381 1.00 18.46 75 VAL B O 1
ATOM 5885 N N . TRP B 1 76 ? -12.190 14.838 -50.652 1.00 13.19 76 TRP B N 1
ATOM 5886 C CA . TRP B 1 76 ? -12.607 14.923 -49.259 1.00 13.56 76 TRP B CA 1
ATOM 5887 C C . TRP B 1 76 ? -12.084 16.158 -48.532 1.00 14.96 76 TRP B C 1
ATOM 5888 O O . TRP B 1 76 ? -12.402 16.332 -47.352 1.00 15.40 76 TRP B O 1
ATOM 5899 N N . ASN B 1 77 ? -11.312 17.034 -49.192 1.00 13.66 77 ASN B N 1
ATOM 5900 C CA . ASN B 1 77 ? -10.803 18.207 -48.489 1.00 14.02 77 ASN B CA 1
ATOM 5901 C C . ASN B 1 77 ? -10.761 19.466 -49.350 1.00 13.84 77 ASN B C 1
ATOM 5902 O O . ASN B 1 77 ? -10.254 20.496 -48.885 1.00 14.22 77 ASN B O 1
ATOM 5907 N N . PHE B 1 78 ? -11.283 19.428 -50.576 1.00 11.70 78 PHE B N 1
ATOM 5908 C CA . PHE B 1 78 ? -11.085 20.548 -51.493 1.00 15.78 78 PHE B CA 1
ATOM 5909 C C . PHE B 1 78 ? -11.736 21.829 -50.974 1.00 17.77 78 PHE B C 1
ATOM 5910 O O . PHE B 1 78 ? -11.103 22.893 -50.954 1.00 16.33 78 PHE B O 1
ATOM 5918 N N . ARG B 1 79 ? -13.005 21.750 -50.555 1.00 16.44 79 ARG B N 1
ATOM 5919 C CA . ARG B 1 79 ? -13.735 22.967 -50.200 1.00 18.48 79 ARG B CA 1
ATOM 5920 C C . ARG B 1 79 ? -13.189 23.603 -48.925 1.00 19.57 79 ARG B C 1
ATOM 5921 O O . ARG B 1 79 ? -13.048 24.831 -48.847 1.00 17.26 79 ARG B O 1
ATOM 5929 N N . ARG B 1 80 ? -12.884 22.796 -47.908 1.00 19.16 80 ARG B N 1
ATOM 5930 C CA . ARG B 1 80 ? -12.344 23.369 -46.680 1.00 16.08 80 ARG B CA 1
ATOM 5931 C C . ARG B 1 80 ? -10.980 24.000 -46.925 1.00 17.41 80 ARG B C 1
ATOM 5932 O O . ARG B 1 80 ? -10.658 25.043 -46.347 1.00 18.60 80 ARG B O 1
ATOM 5940 N N . GLN B 1 81 ? -10.176 23.407 -47.809 1.00 17.13 81 GLN B N 1
ATOM 5941 C CA . GLN B 1 81 ? -8.858 23.976 -48.073 1.00 15.30 81 GLN B CA 1
ATOM 5942 C C . GLN B 1 81 ? -8.932 25.219 -48.956 1.00 17.21 81 GLN B C 1
ATOM 5943 O O . GLN B 1 81 ? -8.108 26.128 -48.801 1.00 18.68 81 GLN B O 1
ATOM 5949 N N . MET B 1 82 ? -9.919 25.306 -49.849 1.00 14.76 82 MET B N 1
ATOM 5950 C CA . MET B 1 82 ? -10.159 26.574 -50.533 1.00 15.35 82 MET B CA 1
ATOM 5951 C C . MET B 1 82 ? -10.550 27.662 -49.538 1.00 18.32 82 MET B C 1
ATOM 5952 O O . MET B 1 82 ? -10.073 28.799 -49.630 1.00 20.64 82 MET B O 1
ATOM 5957 N N . LYS B 1 83 ? -11.400 27.326 -48.563 1.00 17.11 83 LYS B N 1
ATOM 5958 C CA . LYS B 1 83 ? -11.812 28.313 -47.569 1.00 20.81 83 LYS B CA 1
ATOM 5959 C C . LYS B 1 83 ? -10.637 28.745 -46.701 1.00 22.47 83 LYS B C 1
ATOM 5960 O O . LYS B 1 83 ? -10.524 29.924 -46.341 1.00 20.36 83 LYS B O 1
ATOM 5966 N N . VAL B 1 84 ? -9.758 27.804 -46.346 1.00 16.47 84 VAL B N 1
ATOM 5967 C CA . VAL B 1 84 ? -8.544 28.163 -45.619 1.00 15.92 84 VAL B CA 1
ATOM 5968 C C . VAL B 1 84 ? -7.700 29.123 -46.448 1.00 20.12 84 VAL B C 1
ATOM 5969 O O . VAL B 1 84 ? -7.208 30.140 -45.943 1.00 20.17 84 VAL B O 1
ATOM 5973 N N . ALA B 1 85 ? -7.530 28.821 -47.737 1.00 18.13 85 ALA B N 1
ATOM 5974 C CA . ALA B 1 85 ? -6.749 29.699 -48.606 1.00 18.45 85 ALA B CA 1
ATOM 5975 C C . ALA B 1 85 ? -7.367 31.087 -48.691 1.00 19.33 85 ALA B C 1
ATOM 5976 O O . ALA B 1 85 ? -6.652 32.094 -48.671 1.00 21.32 85 ALA B O 1
ATOM 5978 N N . LYS B 1 86 ? -8.697 31.158 -48.777 1.00 20.57 86 LYS B N 1
ATOM 5979 C CA . LYS B 1 86 ? -9.376 32.448 -48.825 1.00 22.13 86 LYS B CA 1
ATOM 5980 C C . LYS B 1 86 ? -9.073 33.275 -47.579 1.00 20.94 86 LYS B C 1
ATOM 5981 O O . LYS B 1 86 ? -8.749 34.465 -47.673 1.00 25.44 86 LYS B O 1
ATOM 5987 N N . LEU B 1 87 ? -9.163 32.655 -46.400 1.00 18.38 87 LEU B N 1
ATOM 5988 C CA . LEU B 1 87 ? -8.892 33.375 -45.161 1.00 18.77 87 LEU B CA 1
ATOM 5989 C C . LEU B 1 87 ? -7.429 33.790 -45.059 1.00 23.19 87 LEU B C 1
ATOM 5990 O O . LEU B 1 87 ? -7.126 34.912 -44.635 1.00 22.15 87 LEU B O 1
ATOM 5995 N N . VAL B 1 88 ? -6.506 32.894 -45.421 1.00 21.80 88 VAL B N 1
ATOM 5996 C CA . VAL B 1 88 ? -5.084 33.205 -45.318 1.00 20.61 88 VAL B CA 1
ATOM 5997 C C . VAL B 1 88 ? -4.697 34.297 -46.306 1.00 23.07 88 VAL B C 1
ATOM 5998 O O . VAL B 1 88 ? -3.941 35.216 -45.968 1.00 30.08 88 VAL B O 1
ATOM 6002 N N . LYS B 1 89 ? -5.217 34.226 -47.535 1.00 20.54 89 LYS B N 1
ATOM 6003 C CA . LYS B 1 89 ? -4.887 35.235 -48.540 1.00 21.13 89 LYS B CA 1
ATOM 6004 C C . LYS B 1 89 ? -5.429 36.612 -48.159 1.00 24.98 89 LYS B C 1
ATOM 6005 O O . LYS B 1 89 ? -4.800 37.629 -48.475 1.00 25.60 89 LYS B O 1
ATOM 6011 N N . GLU B 1 90 ? -6.588 36.669 -47.491 1.00 26.44 90 GLU B N 1
ATOM 6012 C CA . GLU B 1 90 ? -7.071 37.945 -46.966 1.00 30.76 90 GLU B CA 1
ATOM 6013 C C . GLU B 1 90 ? -6.081 38.536 -45.975 1.00 31.31 90 GLU B C 1
ATOM 6014 O O . GLU B 1 90 ? -5.825 39.745 -45.985 1.00 34.75 90 GLU B O 1
ATOM 6020 N N . ARG B 1 91 ? -5.511 37.696 -45.109 1.00 29.32 91 ARG B N 1
ATOM 6021 C CA . ARG B 1 91 ? -4.590 38.183 -44.091 1.00 33.02 91 ARG B CA 1
ATOM 6022 C C . ARG B 1 91 ? -3.203 38.456 -44.659 1.00 35.12 91 ARG B C 1
ATOM 6023 O O . ARG B 1 91 ? -2.535 39.400 -44.222 1.00 36.20 91 ARG B O 1
ATOM 6031 N N . TYR B 1 92 ? -2.761 37.662 -45.636 1.00 28.86 92 TYR B N 1
ATOM 6032 C CA . TYR B 1 92 ? -1.405 37.749 -46.179 1.00 26.52 92 TYR B CA 1
ATOM 6033 C C . TYR B 1 92 ? -1.477 37.815 -47.698 1.00 27.71 92 TYR B C 1
ATOM 6034 O O . TYR B 1 92 ? -1.388 36.786 -48.381 1.00 26.93 92 TYR B O 1
ATOM 6043 N N . PRO B 1 93 ? -1.608 39.014 -48.267 1.00 30.07 93 PRO B N 1
ATOM 6044 C CA . PRO B 1 93 ? -1.752 39.120 -49.728 1.00 30.03 93 PRO B CA 1
ATOM 6045 C C . PRO B 1 93 ? -0.553 38.609 -50.513 1.00 28.86 93 PRO B C 1
ATOM 6046 O O . PRO B 1 93 ? -0.707 38.269 -51.691 1.00 30.44 93 PRO B O 1
ATOM 6050 N N . ASN B 1 94 ? 0.631 38.541 -49.909 1.00 30.49 94 ASN B N 1
ATOM 6051 C CA . ASN B 1 94 ? 1.840 38.158 -50.626 1.00 32.88 94 ASN B CA 1
ATOM 6052 C C . ASN B 1 94 ? 2.160 36.667 -50.545 1.00 29.65 94 ASN B C 1
ATOM 6053 O O . ASN B 1 94 ? 3.168 36.237 -51.116 1.00 31.43 94 ASN B O 1
ATOM 6058 N N . VAL B 1 95 ? 1.346 35.870 -49.853 1.00 22.76 95 VAL B N 1
ATOM 6059 C CA . VAL B 1 95 ? 1.581 34.430 -49.812 1.00 20.48 95 VAL B CA 1
ATOM 6060 C C . VAL B 1 95 ? 1.303 33.840 -51.187 1.00 20.73 95 VAL B C 1
ATOM 6061 O O . VAL B 1 95 ? 0.399 34.291 -51.905 1.00 23.34 95 VAL B O 1
ATOM 6065 N N . LEU B 1 96 ? 2.110 32.859 -51.584 1.00 17.01 96 LEU B N 1
ATOM 6066 C CA . LEU B 1 96 ? 1.870 32.107 -52.812 1.00 16.87 96 LEU B CA 1
ATOM 6067 C C . LEU B 1 96 ? 1.010 30.895 -52.472 1.00 18.41 96 LEU B C 1
ATOM 6068 O O . LEU B 1 96 ? 1.453 29.999 -51.747 1.00 21.30 96 LEU B O 1
ATOM 6073 N N . VAL B 1 97 ? -0.224 30.872 -52.971 1.00 15.89 97 VAL B N 1
ATOM 6074 C CA . VAL B 1 97 ? -1.123 29.743 -52.750 1.00 14.94 97 VAL B CA 1
ATOM 6075 C C . VAL B 1 97 ? -0.992 28.783 -53.925 1.00 17.69 97 VAL B C 1
ATOM 6076 O O . VAL B 1 97 ? -1.325 29.127 -55.065 1.00 19.07 97 VAL B O 1
ATOM 6080 N N . VAL B 1 98 ? -0.511 27.575 -53.644 1.00 18.16 98 VAL B N 1
ATOM 6081 C CA . VAL B 1 98 ? -0.296 26.541 -54.652 1.00 15.93 98 VAL B CA 1
ATOM 6082 C C . VAL B 1 98 ? -1.160 25.347 -54.276 1.00 14.61 98 VAL B C 1
ATOM 6083 O O . VAL B 1 98 ? -1.033 24.813 -53.168 1.00 14.48 98 VAL B O 1
ATOM 6087 N N . ALA B 1 99 ? -2.044 24.939 -55.183 1.00 16.89 99 ALA B N 1
ATOM 6088 C CA . ALA B 1 99 ? -2.912 23.788 -54.967 1.00 16.81 99 ALA B CA 1
ATOM 6089 C C . ALA B 1 99 ? -2.557 22.676 -55.946 1.00 14.87 99 ALA B C 1
ATOM 6090 O O . ALA B 1 99 ? -2.498 22.906 -57.160 1.00 15.60 99 ALA B O 1
ATOM 6092 N N . GLY B 1 100 ? -2.306 21.480 -55.414 1.00 11.08 100 GLY B N 1
ATOM 6093 C CA . GLY B 1 100 ? -2.107 20.295 -56.225 1.00 9.77 100 GLY B CA 1
ATOM 6094 C C . GLY B 1 100 ? -3.012 19.168 -55.764 1.00 13.42 100 GLY B C 1
ATOM 6095 O O . GLY B 1 100 ? -3.879 19.381 -54.912 1.00 14.84 100 GLY B O 1
ATOM 6096 N N . GLY B 1 101 ? -2.816 17.964 -56.300 1.00 12.36 101 GLY B N 1
ATOM 6097 C CA . GLY B 1 101 ? -3.653 16.837 -55.957 1.00 11.69 101 GLY B CA 1
ATOM 6098 C C . GLY B 1 101 ? -4.660 16.526 -57.046 1.00 13.67 101 GLY B C 1
ATOM 6099 O O . GLY B 1 101 ? -4.889 17.328 -57.960 1.00 15.97 101 GLY B O 1
ATOM 6100 N N . PRO B 1 102 ? -5.294 15.352 -56.967 1.00 12.95 102 PRO B N 1
ATOM 6101 C CA . PRO B 1 102 ? -6.162 14.912 -58.069 1.00 13.34 102 PRO B CA 1
ATOM 6102 C C . PRO B 1 102 ? -7.470 15.684 -58.183 1.00 14.72 102 PRO B C 1
ATOM 6103 O O . PRO B 1 102 ? -8.171 15.521 -59.191 1.00 12.66 102 PRO B O 1
ATOM 6107 N N . HIS B 1 103 ? -7.825 16.525 -57.214 1.00 14.58 103 HIS B N 1
ATOM 6108 C CA . HIS B 1 103 ? -9.032 17.319 -57.384 1.00 17.55 103 HIS B CA 1
ATOM 6109 C C . HIS B 1 103 ? -8.780 18.623 -58.129 1.00 18.15 103 HIS B C 1
ATOM 6110 O O . HIS B 1 103 ? -9.744 19.320 -58.466 1.00 19.34 103 HIS B O 1
ATOM 6117 N N . VAL B 1 104 ? -7.523 18.960 -58.399 1.00 14.15 104 VAL B N 1
ATOM 6118 C CA . VAL B 1 104 ? -7.174 20.112 -59.228 1.00 15.26 104 VAL B CA 1
ATOM 6119 C C . VAL B 1 104 ? -7.484 19.765 -60.681 1.00 14.92 104 VAL B C 1
ATOM 6120 O O . VAL B 1 104 ? -6.983 18.751 -61.191 1.00 17.46 104 VAL B O 1
ATOM 6124 N N . PRO B 1 105 ? -8.299 20.561 -61.382 1.00 15.96 105 PRO B N 1
ATOM 6125 C CA . PRO B 1 105 ? -8.704 20.185 -62.743 1.00 17.54 105 PRO B CA 1
ATOM 6126 C C . PRO B 1 105 ? -7.558 20.284 -63.739 1.00 19.17 105 PRO B C 1
ATOM 6127 O O . PRO B 1 105 ? -6.809 21.264 -63.760 1.00 19.48 105 PRO B O 1
ATOM 6131 N N . ASP B 1 106 ? -7.454 19.264 -64.595 1.00 17.41 106 ASP B N 1
ATOM 6132 C CA . ASP B 1 106 ? -6.496 19.309 -65.696 1.00 19.28 106 ASP B CA 1
ATOM 6133 C C . ASP B 1 106 ? -6.744 20.515 -66.589 1.00 23.06 106 ASP B C 1
ATOM 6134 O O . ASP B 1 106 ? -5.801 21.104 -67.128 1.00 24.92 106 ASP B O 1
ATOM 6139 N N . ARG B 1 107 ? -8.009 20.878 -66.778 1.00 22.61 107 ARG B N 1
ATOM 6140 C CA . ARG B 1 107 ? -8.384 22.030 -67.590 1.00 24.52 107 ARG B CA 1
ATOM 6141 C C . ARG B 1 107 ? -9.023 23.060 -66.672 1.00 23.46 107 ARG B C 1
ATOM 6142 O O . ARG B 1 107 ? -10.219 22.956 -66.359 1.00 22.77 107 ARG B O 1
ATOM 6150 N N . PRO B 1 108 ? -8.270 24.052 -66.190 1.00 24.11 108 PRO B N 1
ATOM 6151 C CA . PRO B 1 108 ? -8.808 24.921 -65.130 1.00 24.21 108 PRO B CA 1
ATOM 6152 C C . PRO B 1 108 ? -10.008 25.741 -65.565 1.00 24.63 108 PRO B C 1
ATOM 6153 O O . PRO B 1 108 ? -10.923 25.963 -64.762 1.00 24.48 108 PRO B O 1
ATOM 6157 N N . GLY B 1 109 ? -10.029 26.199 -66.811 1.00 26.03 109 GLY B N 1
ATOM 6158 C CA . GLY B 1 109 ? -11.157 26.990 -67.277 1.00 27.74 109 GLY B CA 1
ATOM 6159 C C . GLY B 1 109 ? -11.312 28.240 -66.436 1.00 28.28 109 GLY B C 1
ATOM 6160 O O . GLY B 1 109 ? -10.415 29.091 -66.372 1.00 31.60 109 GLY B O 1
ATOM 6161 N N . ASN B 1 110 ? -12.464 28.366 -65.777 1.00 24.08 110 ASN B N 1
ATOM 6162 C CA . ASN B 1 110 ? -12.760 29.518 -64.933 1.00 26.15 110 ASN B CA 1
ATOM 6163 C C . ASN B 1 110 ? -12.413 29.279 -63.466 1.00 28.25 110 ASN B C 1
ATOM 6164 O O . ASN B 1 110 ? -13.010 29.913 -62.584 1.00 30.61 110 ASN B O 1
ATOM 6169 N N . PHE B 1 111 ? -11.472 28.373 -63.184 1.00 27.57 111 PHE B N 1
ATOM 6170 C CA . PHE B 1 111 ? -11.160 28.024 -61.800 1.00 23.34 111 PHE B CA 1
ATOM 6171 C C . PHE B 1 111 ? -10.813 29.257 -60.981 1.00 24.94 111 PHE B C 1
ATOM 6172 O O . PHE B 1 111 ? -11.348 29.464 -59.887 1.00 25.30 111 PHE B O 1
ATOM 6180 N N . PHE B 1 112 ? -9.905 30.086 -61.495 1.00 26.31 112 PHE B N 1
ATOM 6181 C CA . PHE B 1 112 ? -9.458 31.241 -60.731 1.00 25.28 112 PHE B CA 1
ATOM 6182 C C . PHE B 1 112 ? -10.533 32.309 -60.633 1.00 26.14 112 PHE B C 1
ATOM 6183 O O . PHE B 1 112 ? -10.457 33.168 -59.751 1.00 28.28 112 PHE B O 1
ATOM 6191 N N . GLU B 1 113 ? -11.535 32.272 -61.508 1.00 28.12 113 GLU B N 1
ATOM 6192 C CA . GLU B 1 113 ? -12.684 33.147 -61.332 1.00 32.57 113 GLU B CA 1
ATOM 6193 C C . GLU B 1 113 ? -13.465 32.764 -60.080 1.00 29.62 113 GLU B C 1
ATOM 6194 O O . GLU B 1 113 ? -13.939 33.637 -59.344 1.00 28.97 113 GLU B O 1
ATOM 6200 N N . LYS B 1 114 ? -13.586 31.462 -59.811 1.00 26.55 114 LYS B N 1
ATOM 6201 C CA . LYS B 1 114 ? -14.261 30.993 -58.606 1.00 26.92 114 LYS B CA 1
ATOM 6202 C C . LYS B 1 114 ? -13.354 31.034 -57.382 1.00 26.09 114 LYS B C 1
ATOM 6203 O O . LYS B 1 114 ? -13.845 31.207 -56.262 1.00 27.80 114 LYS B O 1
ATOM 6209 N N . HIS B 1 115 ? -12.047 30.871 -57.566 1.00 19.88 115 HIS B N 1
ATOM 6210 C CA . HIS B 1 115 ? -11.092 30.795 -56.460 1.00 17.31 115 HIS B CA 1
ATOM 6211 C C . HIS B 1 115 ? -9.939 31.759 -56.709 1.00 21.87 115 HIS B C 1
ATOM 6212 O O . HIS B 1 115 ? -8.787 31.339 -56.881 1.00 20.49 115 HIS B O 1
ATOM 6219 N N . PRO B 1 116 ? -10.208 33.070 -56.700 1.00 24.79 116 PRO B N 1
ATOM 6220 C CA . PRO B 1 116 ? -9.147 34.037 -57.021 1.00 22.77 116 PRO B CA 1
ATOM 6221 C C . PRO B 1 116 ? -8.040 34.101 -55.985 1.00 25.83 116 PRO B C 1
ATOM 6222 O O . PRO B 1 116 ? -6.993 34.698 -56.268 1.00 24.33 116 PRO B O 1
ATOM 6226 N N . TYR B 1 117 ? -8.242 33.510 -54.803 1.00 26.83 117 TYR B N 1
ATOM 6227 C CA . TYR B 1 117 ? -7.234 33.436 -53.752 1.00 22.22 117 TYR B CA 1
ATOM 6228 C C . TYR B 1 117 ? -6.198 32.347 -53.988 1.00 20.07 117 TYR B C 1
ATOM 6229 O O . TYR B 1 117 ? -5.259 32.238 -53.193 1.00 21.62 117 TYR B O 1
ATOM 6238 N N . VAL B 1 118 ? -6.353 31.525 -55.029 1.00 21.57 118 VAL B N 1
ATOM 6239 C CA . VAL B 1 118 ? -5.336 30.552 -55.419 1.00 17.83 118 VAL B CA 1
ATOM 6240 C C . VAL B 1 118 ? -4.496 31.169 -56.525 1.00 20.35 118 VAL B C 1
ATOM 6241 O O . VAL B 1 118 ? -5.018 31.871 -57.398 1.00 21.56 118 VAL B O 1
ATOM 6245 N N . ASP B 1 119 ? -3.194 30.911 -56.495 1.00 20.55 119 ASP B N 1
ATOM 6246 C CA . ASP B 1 119 ? -2.258 31.520 -57.432 1.00 19.64 119 ASP B CA 1
ATOM 6247 C C . ASP B 1 119 ? -1.706 30.547 -58.458 1.00 22.03 119 ASP B C 1
ATOM 6248 O O . ASP B 1 119 ? -1.512 30.929 -59.614 1.00 24.43 119 ASP B O 1
ATOM 6253 N N . VAL B 1 120 ? -1.440 29.301 -58.069 1.00 20.12 120 VAL B N 1
ATOM 6254 C CA . VAL B 1 120 ? -0.855 28.304 -58.959 1.00 17.12 120 VAL B CA 1
ATOM 6255 C C . VAL B 1 120 ? -1.559 26.973 -58.730 1.00 17.23 120 VAL B C 1
ATOM 6256 O O . VAL B 1 120 ? -1.816 26.584 -57.587 1.00 17.71 120 VAL B O 1
ATOM 6260 N N . LEU B 1 121 ? -1.879 26.284 -59.821 1.00 16.93 121 LEU B N 1
ATOM 6261 C CA . LEU B 1 121 ? -2.364 24.914 -59.783 1.00 16.57 121 LEU B CA 1
ATOM 6262 C C . LEU B 1 121 ? -1.260 23.995 -60.282 1.00 19.79 121 LEU B C 1
ATOM 6263 O O . LEU B 1 121 ? -0.605 24.296 -61.280 1.00 21.82 121 LEU B O 1
ATOM 6268 N N . ALA B 1 122 ? -1.048 22.883 -59.586 1.00 16.88 122 ALA B N 1
ATOM 6269 C CA . ALA B 1 122 ? -0.089 21.870 -60.003 1.00 14.28 122 ALA B CA 1
ATOM 6270 C C . ALA B 1 122 ? -0.847 20.636 -60.472 1.00 16.38 122 ALA B C 1
ATOM 6271 O O . ALA B 1 122 ? -1.756 20.169 -59.778 1.00 15.30 122 ALA B O 1
ATOM 6273 N N . HIS B 1 123 ? -0.462 20.105 -61.632 1.00 14.98 123 HIS B N 1
ATOM 6274 C CA . HIS B 1 123 ? -1.178 19.009 -62.277 1.00 15.11 123 HIS B CA 1
ATOM 6275 C C . HIS B 1 123 ? -0.372 17.721 -62.182 1.00 17.65 123 HIS B C 1
ATOM 6276 O O . HIS B 1 123 ? 0.782 17.672 -62.620 1.00 17.31 123 HIS B O 1
ATOM 6283 N N . GLY B 1 124 ? -0.994 16.674 -61.643 1.00 17.48 124 GLY B N 1
ATOM 6284 C CA . GLY B 1 124 ? -0.330 15.387 -61.547 1.00 14.67 124 GLY B CA 1
ATOM 6285 C C . GLY B 1 124 ? 0.826 15.406 -60.556 1.00 15.65 124 GLY B C 1
ATOM 6286 O O . GLY B 1 124 ? 0.901 16.245 -59.656 1.00 15.68 124 GLY B O 1
ATOM 6287 N N . GLU B 1 125 ? 1.738 14.452 -60.744 1.00 16.03 125 GLU B N 1
ATOM 6288 C CA . GLU B 1 125 ? 2.919 14.332 -59.892 1.00 20.02 125 GLU B CA 1
ATOM 6289 C C . GLU B 1 125 ? 3.577 15.691 -59.689 1.00 19.29 125 GLU B C 1
ATOM 6290 O O . GLU B 1 125 ? 3.811 16.435 -60.647 1.00 19.40 125 GLU B O 1
ATOM 6296 N N . GLY B 1 126 ? 3.861 16.023 -58.432 1.00 15.84 126 GLY B N 1
ATOM 6297 C CA . GLY B 1 126 ? 4.182 17.401 -58.111 1.00 16.91 126 GLY B CA 1
ATOM 6298 C C . GLY B 1 126 ? 5.602 17.725 -57.688 1.00 15.16 126 GLY B C 1
ATOM 6299 O O . GLY B 1 126 ? 5.927 18.905 -57.524 1.00 17.94 126 GLY B O 1
ATOM 6300 N N . GLU B 1 127 ? 6.457 16.711 -57.518 1.00 14.85 127 GLU B N 1
ATOM 6301 C CA . GLU B 1 127 ? 7.800 16.952 -56.988 1.00 17.26 127 GLU B CA 1
ATOM 6302 C C . GLU B 1 127 ? 8.541 18.011 -57.795 1.00 18.42 127 GLU B C 1
ATOM 6303 O O . GLU B 1 127 ? 9.024 19.008 -57.242 1.00 16.82 127 GLU B O 1
ATOM 6309 N N . VAL B 1 128 ? 8.631 17.813 -59.110 1.00 16.00 128 VAL B N 1
ATOM 6310 C CA . VAL B 1 128 ? 9.442 18.698 -59.941 1.00 15.90 128 VAL B CA 1
ATOM 6311 C C . VAL B 1 128 ? 8.848 20.103 -59.980 1.00 19.80 128 VAL B C 1
ATOM 6312 O O . VAL B 1 128 ? 9.558 21.100 -59.790 1.00 19.78 128 VAL B O 1
ATOM 6316 N N . ALA B 1 129 ? 7.537 20.208 -60.223 1.00 18.12 129 ALA B N 1
ATOM 6317 C CA . ALA B 1 129 ? 6.919 21.525 -60.358 1.00 16.11 129 ALA B CA 1
ATOM 6318 C C . ALA B 1 129 ? 7.028 22.328 -59.069 1.00 21.35 129 ALA B C 1
ATOM 6319 O O . ALA B 1 129 ? 7.286 23.537 -59.103 1.00 19.74 129 ALA B O 1
ATOM 6321 N N . PHE B 1 130 ? 6.834 21.678 -57.920 1.00 18.28 130 PHE B N 1
ATOM 6322 C CA . PHE B 1 130 ? 6.896 22.404 -56.656 1.00 15.31 130 PHE B CA 1
ATOM 6323 C C . PHE B 1 130 ? 8.301 22.934 -56.404 1.00 17.64 130 PHE B C 1
ATOM 6324 O O . PHE B 1 130 ? 8.474 24.084 -55.980 1.00 17.99 130 PHE B O 1
ATOM 6332 N N . ARG B 1 131 ? 9.315 22.116 -56.688 1.00 16.52 131 ARG B N 1
ATOM 6333 C CA . ARG B 1 131 ? 10.694 22.548 -56.499 1.00 17.02 131 ARG B CA 1
ATOM 6334 C C . ARG B 1 131 ? 11.038 23.707 -57.423 1.00 18.12 131 ARG B C 1
ATOM 6335 O O . ARG B 1 131 ? 11.735 24.645 -57.021 1.00 17.92 131 ARG B O 1
ATOM 6343 N N . GLU B 1 132 ? 10.541 23.676 -58.661 1.00 17.51 132 GLU B N 1
ATOM 6344 C CA . GLU B 1 132 ? 10.825 24.776 -59.575 1.00 19.79 132 GLU B CA 1
ATOM 6345 C C . GLU B 1 132 ? 10.048 26.032 -59.199 1.00 19.95 132 GLU B C 1
ATOM 6346 O O . GLU B 1 132 ? 10.556 27.145 -59.377 1.00 20.72 132 GLU B O 1
ATOM 6352 N N . LEU B 1 133 ? 8.836 25.881 -58.659 1.00 18.95 133 LEU B N 1
ATOM 6353 C CA . LEU B 1 133 ? 8.108 27.039 -58.149 1.00 19.96 133 LEU B CA 1
ATOM 6354 C C . LEU B 1 133 ? 8.883 27.704 -57.016 1.00 24.14 133 LEU B C 1
ATOM 6355 O O . LEU B 1 133 ? 9.047 28.932 -56.993 1.00 21.85 133 LEU B O 1
ATOM 6360 N N . LEU B 1 134 ? 9.367 26.904 -56.062 1.00 19.84 134 LEU B N 1
ATOM 6361 C CA . LEU B 1 134 ? 10.147 27.459 -54.960 1.00 20.30 134 LEU B CA 1
ATOM 6362 C C . LEU B 1 134 ? 11.446 28.084 -55.455 1.00 21.12 134 LEU B C 1
ATOM 6363 O O . LEU B 1 134 ? 11.884 29.115 -54.928 1.00 22.66 134 LEU B O 1
ATOM 6368 N N . ALA B 1 135 ? 12.092 27.466 -56.448 1.00 17.18 135 ALA B N 1
ATOM 6369 C CA . ALA B 1 135 ? 13.364 27.994 -56.939 1.00 21.59 135 ALA B CA 1
ATOM 6370 C C . ALA B 1 135 ? 13.195 29.359 -57.602 1.00 23.69 135 ALA B C 1
ATOM 6371 O O . ALA B 1 135 ? 13.939 30.300 -57.301 1.00 22.63 135 ALA B O 1
ATOM 6373 N N . THR B 1 136 ? 12.222 29.492 -58.508 1.00 22.53 136 THR B N 1
ATOM 6374 C CA . THR B 1 136 ? 12.038 30.776 -59.180 1.00 24.92 136 THR B CA 1
ATOM 6375 C C . THR B 1 136 ? 11.542 31.846 -58.213 1.00 26.84 136 THR B C 1
ATOM 6376 O O . THR B 1 136 ? 11.795 33.039 -58.427 1.00 25.55 136 THR B O 1
ATOM 6380 N N . ARG B 1 137 ? 10.842 31.447 -57.148 1.00 21.28 137 ARG B N 1
ATOM 6381 C CA . ARG B 1 137 ? 10.375 32.413 -56.163 1.00 24.76 137 ARG B CA 1
ATOM 6382 C C . ARG B 1 137 ? 11.533 33.120 -55.468 1.00 25.25 137 ARG B C 1
ATOM 6383 O O . ARG B 1 137 ? 11.352 34.231 -54.953 1.00 25.92 137 ARG B O 1
ATOM 6391 N N . LEU B 1 138 ? 12.721 32.513 -55.459 1.00 20.53 138 LEU B N 1
ATOM 6392 C CA . LEU B 1 138 ? 13.885 33.148 -54.854 1.00 21.32 138 LEU B CA 1
ATOM 6393 C C . LEU B 1 138 ? 14.504 34.204 -55.751 1.00 27.09 138 LEU B C 1
ATOM 6394 O O . LEU B 1 138 ? 15.261 35.048 -55.262 1.00 30.11 138 LEU B O 1
ATOM 6399 N N . SER B 1 139 ? 14.225 34.161 -57.049 1.00 29.10 139 SER B N 1
ATOM 6400 C CA . SER B 1 139 ? 14.854 35.090 -57.970 1.00 34.02 139 SER B CA 1
ATOM 6401 C C . SER B 1 139 ? 14.310 36.501 -57.760 1.00 34.70 139 SER B C 1
ATOM 6402 O O . SER B 1 139 ? 13.246 36.708 -57.171 1.00 29.89 139 SER B O 1
ATOM 6405 N N . ASP B 1 140 ? 15.057 37.484 -58.266 1.00 37.89 140 ASP B N 1
ATOM 6406 C CA . ASP B 1 140 ? 14.562 38.854 -58.235 1.00 42.67 140 ASP B CA 1
ATOM 6407 C C . ASP B 1 140 ? 13.359 39.022 -59.151 1.00 41.90 140 ASP B C 1
ATOM 6408 O O . ASP B 1 140 ? 12.517 39.895 -58.916 1.00 44.49 140 ASP B O 1
ATOM 6413 N N . HIS B 1 141 ? 13.255 38.191 -60.184 1.00 38.47 141 HIS B N 1
ATOM 6414 C CA . HIS B 1 141 ? 12.154 38.244 -61.143 1.00 42.54 141 HIS B CA 1
ATOM 6415 C C . HIS B 1 141 ? 11.623 36.830 -61.326 1.00 41.05 141 HIS B C 1
ATOM 6416 O O . HIS B 1 141 ? 12.006 36.122 -62.269 1.00 38.03 141 HIS B O 1
ATOM 6423 N N . PRO B 1 142 ? 10.750 36.381 -60.427 1.00 39.72 142 PRO B N 1
ATOM 6424 C CA . PRO B 1 142 ? 10.183 35.035 -60.555 1.00 35.42 142 PRO B CA 1
ATOM 6425 C C . PRO B 1 142 ? 9.367 34.908 -61.828 1.00 33.05 142 PRO B C 1
ATOM 6426 O O . PRO B 1 142 ? 8.655 35.831 -62.230 1.00 33.96 142 PRO B O 1
ATOM 6430 N N . ASP B 1 143 ? 9.476 33.747 -62.466 1.00 28.50 143 ASP B N 1
ATOM 6431 C CA . ASP B 1 143 ? 8.759 33.453 -63.704 1.00 28.53 143 ASP B CA 1
ATOM 6432 C C . ASP B 1 143 ? 8.018 32.141 -63.481 1.00 27.00 143 ASP B C 1
ATOM 6433 O O . ASP B 1 143 ? 8.547 31.062 -63.762 1.00 29.28 143 ASP B O 1
ATOM 6438 N N . TYR B 1 144 ? 6.789 32.237 -62.975 1.00 28.06 144 TYR B N 1
ATOM 6439 C CA . TYR B 1 144 ? 6.003 31.039 -62.718 1.00 28.53 144 TYR B CA 1
ATOM 6440 C C . TYR B 1 144 ? 5.429 30.434 -63.993 1.00 30.03 144 TYR B C 1
ATOM 6441 O O . TYR B 1 144 ? 5.149 29.230 -64.020 1.00 28.00 144 TYR B O 1
ATOM 6450 N N . THR B 1 145 ? 5.246 31.236 -65.043 1.00 28.14 145 THR B N 1
ATOM 6451 C CA . THR B 1 145 ? 4.744 30.727 -66.314 1.00 32.12 145 THR B CA 1
ATOM 6452 C C . THR B 1 145 ? 5.794 29.958 -67.102 1.00 31.32 145 THR B C 1
ATOM 6453 O O . THR B 1 145 ? 5.469 29.405 -68.157 1.00 31.46 145 THR B O 1
ATOM 6457 N N . ALA B 1 146 ? 7.032 29.897 -66.620 1.00 24.92 146 ALA B N 1
ATOM 6458 C CA . ALA B 1 146 ? 8.057 29.075 -67.244 1.00 24.00 146 ALA B CA 1
ATOM 6459 C C . ALA B 1 146 ? 8.154 27.684 -66.634 1.00 26.03 146 ALA B C 1
ATOM 6460 O O . ALA B 1 146 ? 8.970 26.879 -67.094 1.00 26.56 146 ALA B O 1
ATOM 6462 N N . VAL B 1 147 ? 7.363 27.392 -65.608 1.00 23.91 147 VAL B N 1
ATOM 6463 C CA . VAL B 1 147 ? 7.455 26.132 -64.879 1.00 23.00 147 VAL B CA 1
ATOM 6464 C C . VAL B 1 147 ? 6.513 25.123 -65.529 1.00 23.31 147 VAL B C 1
ATOM 6465 O O . VAL B 1 147 ? 5.306 25.402 -65.635 1.00 23.83 147 VAL B O 1
ATOM 6469 N N . PRO B 1 148 ? 7.004 23.968 -65.968 1.00 23.36 148 PRO B N 1
ATOM 6470 C CA . PRO B 1 148 ? 6.113 22.950 -66.532 1.00 22.54 148 PRO B CA 1
ATOM 6471 C C . PRO B 1 148 ? 5.238 22.329 -65.456 1.00 20.72 148 PRO B C 1
ATOM 6472 O O . PRO B 1 148 ? 5.586 22.307 -64.275 1.00 22.22 148 PRO B O 1
ATOM 6476 N N . GLY B 1 149 ? 4.073 21.849 -65.878 1.00 21.79 149 GLY B N 1
ATOM 6477 C CA . GLY B 1 149 ? 3.211 21.099 -64.987 1.00 19.48 149 GLY B CA 1
ATOM 6478 C C . GLY B 1 149 ? 2.363 21.924 -64.056 1.00 18.50 149 GLY B C 1
ATOM 6479 O O . GLY B 1 149 ? 1.850 21.389 -63.065 1.00 19.65 149 GLY B O 1
ATOM 6480 N N . VAL B 1 150 ? 2.205 23.218 -64.332 1.00 19.03 150 VAL B N 1
ATOM 6481 C CA . VAL B 1 150 ? 1.376 24.095 -63.520 1.00 18.10 150 VAL B CA 1
ATOM 6482 C C . VAL B 1 150 ? 0.510 24.960 -64.426 1.00 22.21 150 VAL B C 1
ATOM 6483 O O . VAL B 1 150 ? 0.766 25.110 -65.623 1.00 20.25 150 VAL B O 1
ATOM 6487 N N . SER B 1 151 ? -0.533 25.526 -63.833 1.00 19.93 151 SER B N 1
ATOM 6488 C CA . SER B 1 151 ? -1.273 26.632 -64.420 1.00 22.31 151 SER B CA 1
ATOM 6489 C C . SER B 1 151 ? -1.187 27.810 -63.463 1.00 21.27 151 SER B C 1
ATOM 6490 O O . SER B 1 151 ? -1.317 27.642 -62.249 1.00 21.38 151 SER B O 1
ATOM 6493 N N . VAL B 1 152 ? -0.968 29.000 -64.010 1.00 19.86 152 VAL B N 1
ATOM 6494 C CA . VAL B 1 152 ? -0.686 30.193 -63.218 1.00 21.18 152 VAL B CA 1
ATOM 6495 C C . VAL B 1 152 ? -1.843 31.164 -63.384 1.00 25.51 152 VAL B C 1
ATOM 6496 O O . VAL B 1 152 ? -2.308 31.398 -64.506 1.00 23.25 152 VAL B O 1
ATOM 6500 N N . ARG B 1 153 ? -2.306 31.727 -62.272 1.00 22.37 153 ARG B N 1
ATOM 6501 C CA . ARG B 1 153 ? -3.378 32.706 -62.328 1.00 21.26 153 ARG B CA 1
ATOM 6502 C C . ARG B 1 153 ? -2.831 34.050 -62.790 1.00 24.44 153 ARG B C 1
ATOM 6503 O O . ARG B 1 153 ? -1.841 34.549 -62.245 1.00 22.62 153 ARG B O 1
ATOM 6511 N N . ARG B 1 154 ? -3.482 34.633 -63.791 1.00 28.71 154 ARG B N 1
ATOM 6512 C CA . ARG B 1 154 ? -3.188 35.989 -64.249 1.00 30.31 154 ARG B CA 1
ATOM 6513 C C . ARG B 1 154 ? -4.521 36.728 -64.268 1.00 26.73 154 ARG B C 1
ATOM 6514 O O . ARG B 1 154 ? -5.338 36.527 -65.173 1.00 28.34 154 ARG B O 1
ATOM 6522 N N . GLY B 1 155 ? -4.742 37.563 -63.256 1.00 28.77 155 GLY B N 1
ATOM 6523 C CA . GLY B 1 155 ? -6.057 38.123 -63.023 1.00 29.72 155 GLY B CA 1
ATOM 6524 C C . GLY B 1 155 ? -7.000 37.038 -62.550 1.00 31.33 155 GLY B C 1
ATOM 6525 O O . GLY B 1 155 ? -6.850 36.523 -61.438 1.00 27.73 155 GLY B O 1
ATOM 6526 N N . THR B 1 156 ? -7.968 36.669 -63.388 1.00 32.43 156 THR B N 1
ATOM 6527 C CA . THR B 1 156 ? -8.803 35.499 -63.139 1.00 31.23 156 THR B CA 1
ATOM 6528 C C . THR B 1 156 ? -8.660 34.462 -64.244 1.00 31.93 156 THR B C 1
ATOM 6529 O O . THR B 1 156 ? -9.474 33.533 -64.322 1.00 29.85 156 THR B O 1
ATOM 6533 N N . GLU B 1 157 ? -7.637 34.582 -65.083 1.00 33.50 157 GLU B N 1
ATOM 6534 C CA . GLU B 1 157 ? -7.415 33.664 -66.187 1.00 34.98 157 GLU B CA 1
ATOM 6535 C C . GLU B 1 157 ? -6.362 32.637 -65.797 1.00 30.14 157 GLU B C 1
ATOM 6536 O O . GLU B 1 157 ? -5.411 32.949 -65.075 1.00 30.30 157 GLU B O 1
ATOM 6542 N N . ALA B 1 158 ? -6.540 31.410 -66.273 1.00 30.93 158 ALA B N 1
ATOM 6543 C CA . ALA B 1 158 ? -5.604 30.327 -66.014 1.00 25.82 158 ALA B CA 1
ATOM 6544 C C . ALA B 1 158 ? -4.661 30.205 -67.203 1.00 26.28 158 ALA B C 1
ATOM 6545 O O . ALA B 1 158 ? -5.101 29.913 -68.319 1.00 30.99 158 ALA B O 1
ATOM 6547 N N . VAL B 1 159 ? -3.375 30.434 -66.966 1.00 23.75 159 VAL B N 1
ATOM 6548 C CA . VAL B 1 159 ? -2.348 30.310 -67.992 1.00 25.95 159 VAL B CA 1
ATOM 6549 C C . VAL B 1 159 ? -1.708 28.942 -67.802 1.00 25.71 159 VAL B C 1
ATOM 6550 O O . VAL B 1 159 ? -0.903 28.742 -66.890 1.00 24.51 159 VAL B O 1
ATOM 6554 N N . VAL B 1 160 ? -2.052 27.999 -68.671 1.00 30.02 160 VAL B N 1
ATOM 6555 C CA . VAL B 1 160 ? -1.540 26.638 -68.555 1.00 33.76 160 VAL B CA 1
ATOM 6556 C C . VAL B 1 160 ? -0.106 26.609 -69.063 1.00 37.70 160 VAL B C 1
ATOM 6557 O O . VAL B 1 160 ? 0.175 27.035 -70.189 1.00 38.12 160 VAL B O 1
ATOM 6561 N N . GLY B 1 161 ? 0.807 26.111 -68.235 1.00 35.93 161 GLY B N 1
ATOM 6562 C CA . GLY B 1 161 ? 2.196 26.016 -68.614 1.00 35.68 161 GLY B CA 1
ATOM 6563 C C . GLY B 1 161 ? 2.473 24.791 -69.459 1.00 32.06 161 GLY B C 1
ATOM 6564 O O . GLY B 1 161 ? 1.555 24.094 -69.899 1.00 31.12 161 GLY B O 1
ATOM 6565 N N . PRO B 1 162 ? 3.752 24.508 -69.708 1.00 32.08 162 PRO B N 1
ATOM 6566 C CA . PRO B 1 162 ? 4.105 23.297 -70.455 1.00 34.97 162 PRO B CA 1
ATOM 6567 C C . PRO B 1 162 ? 3.657 22.048 -69.711 1.00 34.95 162 PRO B C 1
ATOM 6568 O O . PRO B 1 162 ? 3.361 22.078 -68.514 1.00 32.84 162 PRO B O 1
ATOM 6572 N N . LYS B 1 163 ? 3.607 20.935 -70.439 1.00 35.98 163 LYS B N 1
ATOM 6573 C CA . LYS B 1 163 ? 3.207 19.674 -69.829 1.00 35.64 163 LYS B CA 1
ATOM 6574 C C . LYS B 1 163 ? 4.176 19.276 -68.720 1.00 31.59 163 LYS B C 1
ATOM 6575 O O . LYS B 1 163 ? 5.367 19.602 -68.750 1.00 33.52 163 LYS B O 1
ATOM 6581 N N . ALA B 1 164 ? 3.650 18.538 -67.748 1.00 29.98 164 ALA B N 1
ATOM 6582 C CA . ALA B 1 164 ? 4.395 18.218 -66.538 1.00 29.14 164 ALA B CA 1
ATOM 6583 C C . ALA B 1 164 ? 5.613 17.354 -66.836 1.00 28.41 164 ALA B C 1
ATOM 6584 O O . ALA B 1 164 ? 5.618 16.537 -67.761 1.00 31.40 164 ALA B O 1
ATOM 6586 N N . LYS B 1 165 ? 6.660 17.556 -66.038 1.00 23.16 165 LYS B N 1
ATOM 6587 C CA . LYS B 1 165 ? 7.862 16.733 -66.069 1.00 24.65 165 LYS B CA 1
ATOM 6588 C C . LYS B 1 165 ? 7.764 15.676 -64.977 1.00 28.35 165 LYS B C 1
ATOM 6589 O O . LYS B 1 165 ? 7.680 16.011 -63.791 1.00 32.02 165 LYS B O 1
ATOM 6595 N N . ARG B 1 166 ? 7.757 14.409 -65.377 1.00 26.31 166 ARG B N 1
ATOM 6596 C CA . ARG B 1 166 ? 7.716 13.303 -64.433 1.00 26.62 166 ARG B CA 1
ATOM 6597 C C . ARG B 1 166 ? 9.129 12.897 -64.021 1.00 27.17 166 ARG B C 1
ATOM 6598 O O . ARG B 1 166 ? 10.090 13.063 -64.777 1.00 23.89 166 ARG B O 1
ATOM 6606 N N . LEU B 1 167 ? 9.241 12.349 -62.810 1.00 24.59 167 LEU B N 1
ATOM 6607 C CA . LEU B 1 167 ? 10.491 11.754 -62.361 1.00 21.77 167 LEU B CA 1
ATOM 6608 C C . LEU B 1 167 ? 10.830 10.549 -63.240 1.00 22.67 167 LEU B C 1
ATOM 6609 O O . LEU B 1 167 ? 9.944 9.957 -63.864 1.00 24.37 167 LEU B O 1
ATOM 6614 N N . PRO B 1 168 ? 12.109 10.172 -63.315 1.00 27.55 168 PRO B N 1
ATOM 6615 C CA . PRO B 1 168 ? 12.522 9.135 -64.273 1.00 27.70 168 PRO B CA 1
ATOM 6616 C C . PRO B 1 168 ? 11.884 7.786 -63.976 1.00 25.90 168 PRO B C 1
ATOM 6617 O O . PRO B 1 168 ? 11.210 7.582 -62.964 1.00 27.34 168 PRO B O 1
ATOM 6621 N N . ARG B 1 169 ? 12.117 6.847 -64.901 1.00 21.83 169 ARG B N 1
ATOM 6622 C CA . ARG B 1 169 ? 11.592 5.490 -64.760 1.00 22.47 169 ARG B CA 1
ATOM 6623 C C . ARG B 1 169 ? 12.036 4.862 -63.446 1.00 24.65 169 ARG B C 1
ATOM 6624 O O . ARG B 1 169 ? 11.289 4.091 -62.831 1.00 24.17 169 ARG B O 1
ATOM 6632 N N . LEU B 1 170 ? 13.263 5.150 -63.020 1.00 23.74 170 LEU B N 1
ATOM 6633 C CA . LEU B 1 170 ? 13.769 4.741 -61.716 1.00 24.61 170 LEU B CA 1
ATOM 6634 C C . LEU B 1 170 ? 13.765 5.973 -60.821 1.00 21.45 170 LEU B C 1
ATOM 6635 O O . LEU B 1 170 ? 14.575 6.885 -61.009 1.00 21.92 170 LEU B O 1
ATOM 6640 N N . ILE B 1 171 ? 12.836 6.014 -59.871 1.00 22.40 171 ILE B N 1
ATOM 6641 C CA . ILE B 1 171 ? 12.660 7.185 -59.018 1.00 21.42 171 ILE B CA 1
ATOM 6642 C C . ILE B 1 171 ? 13.689 7.113 -57.892 1.00 24.47 171 ILE B C 1
ATOM 6643 O O . ILE B 1 171 ? 13.589 6.271 -56.995 1.00 24.27 171 ILE B O 1
ATOM 6648 N N . ASP B 1 172 ? 14.679 8.001 -57.937 1.00 20.36 172 ASP B N 1
ATOM 6649 C CA . ASP B 1 172 ? 15.768 8.051 -56.962 1.00 22.12 172 ASP B CA 1
ATOM 6650 C C . ASP B 1 172 ? 15.679 9.406 -56.269 1.00 23.79 172 ASP B C 1
ATOM 6651 O O . ASP B 1 172 ? 16.354 10.365 -56.649 1.00 26.08 172 ASP B O 1
ATOM 6656 N N . THR B 1 173 ? 14.830 9.485 -55.255 1.00 21.06 173 THR B N 1
ATOM 6657 C CA . THR B 1 173 ? 14.530 10.719 -54.545 1.00 22.17 173 THR B CA 1
ATOM 6658 C C . THR B 1 173 ? 14.664 10.476 -53.052 1.00 20.62 173 THR B C 1
ATOM 6659 O O . THR B 1 173 ? 14.759 9.329 -52.603 1.00 20.76 173 THR B O 1
ATOM 6663 N N . PRO B 1 174 ? 14.709 11.540 -52.252 1.00 19.16 174 PRO B N 1
ATOM 6664 C CA . PRO B 1 174 ? 14.791 11.358 -50.799 1.00 18.19 174 PRO B CA 1
ATOM 6665 C C . PRO B 1 174 ? 13.514 10.766 -50.226 1.00 18.59 174 PRO B C 1
ATOM 6666 O O . PRO B 1 174 ? 12.408 11.002 -50.721 1.00 14.66 174 PRO B O 1
ATOM 6670 N N . SER B 1 175 ? 13.680 10.000 -49.149 1.00 17.75 175 SER B N 1
ATOM 6671 C CA . SER B 1 175 ? 12.552 9.442 -48.427 1.00 16.41 175 SER B CA 1
ATOM 6672 C C . SER B 1 175 ? 12.204 10.342 -47.255 1.00 17.29 175 SER B C 1
ATOM 6673 O O . SER B 1 175 ? 13.060 10.572 -46.386 1.00 19.52 175 SER B O 1
ATOM 6676 N N . PRO B 1 176 ? 10.985 10.875 -47.185 1.00 14.49 176 PRO B N 1
ATOM 6677 C CA . PRO B 1 176 ? 10.622 11.687 -46.018 1.00 12.93 176 PRO B CA 1
ATOM 6678 C C . PRO B 1 176 ? 10.627 10.894 -44.721 1.00 14.43 176 PRO B C 1
ATOM 6679 O O . PRO B 1 176 ? 10.879 11.471 -43.657 1.00 18.59 176 PRO B O 1
ATOM 6683 N N . TYR B 1 177 ? 10.367 9.584 -44.775 1.00 15.13 177 TYR B N 1
ATOM 6684 C CA . TYR B 1 177 ? 10.425 8.774 -43.562 1.00 13.53 177 TYR B CA 1
ATOM 6685 C C . TYR B 1 177 ? 11.851 8.694 -43.033 1.00 17.28 177 TYR B C 1
ATOM 6686 O O . TYR B 1 177 ? 12.111 9.003 -41.863 1.00 17.29 177 TYR B O 1
ATOM 6695 N N . LEU B 1 178 ? 12.793 8.297 -43.892 1.00 18.14 178 LEU B N 1
ATOM 6696 C CA . LEU B 1 178 ? 14.181 8.134 -43.470 1.00 16.79 178 LEU B CA 1
ATOM 6697 C C . LEU B 1 178 ? 14.801 9.455 -43.033 1.00 19.38 178 LEU B C 1
ATOM 6698 O O . LEU B 1 178 ? 15.669 9.471 -42.155 1.00 21.29 178 LEU B O 1
ATOM 6703 N N . LEU B 1 179 ? 14.379 10.569 -43.629 1.00 15.72 179 LEU B N 1
ATOM 6704 C CA . LEU B 1 179 ? 14.931 11.872 -43.274 1.00 17.82 179 LEU B CA 1
ATOM 6705 C C . LEU B 1 179 ? 14.295 12.480 -42.030 1.00 19.72 179 LEU B C 1
ATOM 6706 O O . LEU B 1 179 ? 14.678 13.587 -41.638 1.00 20.28 179 LEU B O 1
ATOM 6711 N N . GLY B 1 180 ? 13.333 11.803 -41.409 1.00 18.15 180 GLY B N 1
ATOM 6712 C CA . GLY B 1 180 ? 12.757 12.270 -40.168 1.00 17.69 180 GLY B CA 1
ATOM 6713 C C . GLY B 1 180 ? 11.679 13.324 -40.289 1.00 20.23 180 GLY B C 1
ATOM 6714 O O . GLY B 1 180 ? 11.189 13.797 -39.256 1.00 18.64 180 GLY B O 1
ATOM 6715 N N . VAL B 1 181 ? 11.274 13.709 -41.503 1.00 15.30 181 VAL B N 1
ATOM 6716 C CA . VAL B 1 181 ? 10.275 14.771 -41.613 1.00 15.18 181 VAL B CA 1
ATOM 6717 C C . VAL B 1 181 ? 8.860 14.272 -41.369 1.00 15.09 181 VAL B C 1
ATOM 6718 O O . VAL B 1 181 ? 7.936 15.090 -41.295 1.00 20.39 181 VAL B O 1
ATOM 6722 N N . MET B 1 182 ? 8.657 12.960 -41.231 1.00 13.92 182 MET B N 1
ATOM 6723 C CA . MET B 1 182 ? 7.359 12.411 -40.849 1.00 13.64 182 MET B CA 1
ATOM 6724 C C . MET B 1 182 ? 7.235 12.164 -39.347 1.00 15.26 182 MET B C 1
ATOM 6725 O O . MET B 1 182 ? 6.158 11.763 -38.889 1.00 15.68 182 MET B O 1
ATOM 6730 N N . ASP B 1 183 ? 8.301 12.399 -38.576 1.00 15.34 183 ASP B N 1
ATOM 6731 C CA . ASP B 1 183 ? 8.288 12.072 -37.149 1.00 16.33 183 ASP B CA 1
ATOM 6732 C C . ASP B 1 183 ? 7.233 12.871 -36.392 1.00 17.57 183 ASP B C 1
ATOM 6733 O O . ASP B 1 183 ? 6.542 12.331 -35.518 1.00 19.74 183 ASP B O 1
ATOM 6738 N N . GLY B 1 184 ? 7.121 14.169 -36.684 1.00 19.13 184 GLY B N 1
ATOM 6739 C CA . GLY B 1 184 ? 6.167 14.994 -35.964 1.00 15.29 184 GLY B CA 1
ATOM 6740 C C . GLY B 1 184 ? 4.736 14.550 -36.186 1.00 19.24 184 GLY B C 1
ATOM 6741 O O . GLY B 1 184 ? 3.925 14.538 -35.256 1.00 14.74 184 GLY B O 1
ATOM 6742 N N . ALA B 1 185 ? 4.407 14.171 -37.422 1.00 18.21 185 ALA B N 1
ATOM 6743 C CA . ALA B 1 185 ? 3.058 13.709 -37.720 1.00 17.20 185 ALA B CA 1
ATOM 6744 C C . ALA B 1 185 ? 2.751 12.404 -37.001 1.00 14.16 185 ALA B C 1
ATOM 6745 O O . ALA B 1 185 ? 1.632 12.209 -36.508 1.00 14.02 185 ALA B O 1
ATOM 6747 N N . VAL B 1 186 ? 3.728 11.497 -36.936 1.00 15.13 186 VAL B N 1
ATOM 6748 C CA . VAL B 1 186 ? 3.530 10.246 -36.208 1.00 16.21 186 VAL B CA 1
ATOM 6749 C C . VAL B 1 186 ? 3.306 10.528 -34.728 1.00 15.60 186 VAL B C 1
ATOM 6750 O O . VAL B 1 186 ? 2.379 9.990 -34.110 1.00 14.52 186 VAL B O 1
ATOM 6754 N N . ALA B 1 187 ? 4.139 11.395 -34.146 1.00 14.89 187 ALA B N 1
ATOM 6755 C CA . ALA B 1 187 ? 3.994 11.721 -32.731 1.00 19.40 187 ALA B CA 1
ATOM 6756 C C . ALA B 1 187 ? 2.652 12.384 -32.454 1.00 18.76 187 ALA B C 1
ATOM 6757 O O . ALA B 1 187 ? 2.023 12.117 -31.424 1.00 15.49 187 ALA B O 1
ATOM 6759 N N . THR B 1 188 ? 2.192 13.244 -33.368 1.00 16.07 188 THR B N 1
ATOM 6760 C CA . THR B 1 188 ? 0.909 13.915 -33.179 1.00 17.84 188 THR B CA 1
ATOM 6761 C C . THR B 1 188 ? -0.238 12.912 -33.132 1.00 17.83 188 THR B C 1
ATOM 6762 O O . THR B 1 188 ? -1.120 13.000 -32.269 1.00 18.27 188 THR B O 1
ATOM 6766 N N . CYS B 1 189 ? -0.245 11.949 -34.059 1.00 15.93 189 CYS B N 1
ATOM 6767 C CA . CYS B 1 189 ? -1.272 10.910 -34.035 1.00 13.04 189 CYS B CA 1
ATOM 6768 C C . CYS B 1 189 ? -1.237 10.136 -32.727 1.00 14.71 189 CYS B C 1
ATOM 6769 O O . CYS B 1 189 ? -2.282 9.871 -32.122 1.00 14.44 189 CYS B O 1
ATOM 6772 N N . ARG B 1 190 ? -0.039 9.763 -32.281 1.00 15.04 190 ARG B N 1
ATOM 6773 C CA . ARG B 1 190 ? 0.086 8.988 -31.052 1.00 15.68 190 ARG B CA 1
ATOM 6774 C C . ARG B 1 190 ? -0.314 9.811 -29.834 1.00 16.24 190 ARG B C 1
ATOM 6775 O O . ARG B 1 190 ? -0.954 9.285 -28.914 1.00 15.66 190 ARG B O 1
ATOM 6783 N N . GLU B 1 191 ? 0.041 11.103 -29.816 1.00 16.13 191 GLU B N 1
ATOM 6784 C CA . GLU B 1 191 ? -0.382 11.978 -28.724 1.00 19.10 191 GLU B CA 1
ATOM 6785 C C . GLU B 1 191 ? -1.894 11.962 -28.551 1.00 20.57 191 GLU B C 1
ATOM 6786 O O . GLU B 1 191 ? -2.403 12.021 -27.426 1.00 18.26 191 GLU B O 1
ATOM 6792 N N . ARG B 1 192 ? -2.628 11.885 -29.655 1.00 16.76 192 ARG B N 1
ATOM 6793 C CA . ARG B 1 192 ? -4.078 11.969 -29.626 1.00 18.51 192 ARG B CA 1
ATOM 6794 C C . ARG B 1 192 ? -4.748 10.609 -29.516 1.00 17.85 192 ARG B C 1
ATOM 6795 O O . ARG B 1 192 ? -5.979 10.525 -29.610 1.00 21.58 192 ARG B O 1
ATOM 6803 N N . GLY B 1 193 ? -3.975 9.548 -29.302 1.00 14.66 193 GLY B N 1
ATOM 6804 C CA . GLY B 1 193 ? -4.566 8.232 -29.171 1.00 19.04 193 GLY B CA 1
ATOM 6805 C C . GLY B 1 193 ? -5.148 7.680 -30.448 1.00 20.95 193 GLY B C 1
ATOM 6806 O O . GLY B 1 193 ? -6.021 6.809 -30.392 1.00 18.00 193 GLY B O 1
ATOM 6807 N N . LEU B 1 194 ? -4.674 8.147 -31.602 1.00 19.89 194 LEU B N 1
ATOM 6808 C CA . LEU B 1 194 ? -5.233 7.778 -32.894 1.00 20.00 194 LEU B CA 1
ATOM 6809 C C . LEU B 1 194 ? -4.425 6.647 -33.509 1.00 23.31 194 LEU B C 1
ATOM 6810 O O . LEU B 1 194 ? -3.193 6.716 -33.571 1.00 26.67 194 LEU B O 1
ATOM 6815 N N . ARG B 1 195 ? -5.116 5.605 -33.954 1.00 19.11 195 ARG B N 1
ATOM 6816 C CA . ARG B 1 195 ? -4.486 4.673 -34.871 1.00 28.95 195 ARG B CA 1
ATOM 6817 C C . ARG B 1 195 ? -4.393 5.351 -36.232 1.00 25.51 195 ARG B C 1
ATOM 6818 O O . ARG B 1 195 ? -5.295 6.093 -36.633 1.00 26.10 195 ARG B O 1
ATOM 6826 N N . PHE B 1 196 ? -3.299 5.105 -36.943 1.00 23.51 196 PHE B N 1
ATOM 6827 C CA . PHE B 1 196 ? -3.045 5.809 -38.190 1.00 16.63 196 PHE B CA 1
ATOM 6828 C C . PHE B 1 196 ? -2.483 4.835 -39.210 1.00 18.01 196 PHE B C 1
ATOM 6829 O O . PHE B 1 196 ? -1.945 3.781 -38.864 1.00 16.02 196 PHE B O 1
ATOM 6837 N N . TYR B 1 197 ? -2.609 5.214 -40.478 1.00 17.54 197 TYR B N 1
ATOM 6838 C CA . TYR B 1 197 ? -1.976 4.505 -41.579 1.00 16.83 197 TYR B CA 1
ATOM 6839 C C . TYR B 1 197 ? -0.767 5.294 -42.054 1.00 15.53 197 TYR B C 1
ATOM 6840 O O . TYR B 1 197 ? -0.860 6.506 -42.274 1.00 14.61 197 TYR B O 1
ATOM 6849 N N . ALA B 1 198 ? 0.358 4.609 -42.216 1.00 11.03 198 ALA B N 1
ATOM 6850 C CA . ALA B 1 198 ? 1.487 5.163 -42.944 1.00 12.58 198 ALA B CA 1
ATOM 6851 C C . ALA B 1 198 ? 1.296 4.850 -44.423 1.00 14.31 198 ALA B C 1
ATOM 6852 O O . ALA B 1 198 ? 0.990 3.710 -44.784 1.00 17.24 198 ALA B O 1
ATOM 6854 N N . LEU B 1 199 ? 1.448 5.864 -45.270 1.00 13.05 199 LEU B N 1
ATOM 6855 C CA . LEU B 1 199 ? 1.308 5.694 -46.709 1.00 10.69 199 LEU B CA 1
ATOM 6856 C C . LEU B 1 199 ? 2.662 5.380 -47.329 1.00 12.41 199 LEU B C 1
ATOM 6857 O O . LEU B 1 199 ? 3.682 5.964 -46.957 1.00 12.36 199 LEU B O 1
ATOM 6862 N N . TRP B 1 200 ? 2.660 4.459 -48.290 1.00 12.26 200 TRP B N 1
ATOM 6863 C CA . TRP B 1 200 ? 3.885 3.952 -48.887 1.00 13.76 200 TRP B CA 1
ATOM 6864 C C . TRP B 1 200 ? 3.644 3.676 -50.363 1.00 11.30 200 TRP B C 1
ATOM 6865 O O . TRP B 1 200 ? 2.577 3.185 -50.739 1.00 12.65 200 TRP B O 1
ATOM 6876 N N . GLU B 1 201 ? 4.629 4.008 -51.195 1.00 14.84 201 GLU B N 1
ATOM 6877 C CA . GLU B 1 201 ? 4.607 3.710 -52.622 1.00 11.99 201 GLU B CA 1
ATOM 6878 C C . GLU B 1 201 ? 5.810 2.845 -52.962 1.00 12.57 201 GLU B C 1
ATOM 6879 O O . GLU B 1 201 ? 6.924 3.144 -52.526 1.00 15.51 201 GLU B O 1
ATOM 6885 N N . THR B 1 202 ? 5.600 1.777 -53.736 1.00 12.80 202 THR B N 1
ATOM 6886 C CA . THR B 1 202 ? 6.751 1.121 -54.349 1.00 14.43 202 THR B CA 1
ATOM 6887 C C . THR B 1 202 ? 6.888 1.458 -55.825 1.00 14.39 202 THR B C 1
ATOM 6888 O O . THR B 1 202 ? 7.996 1.359 -56.367 1.00 14.85 202 THR B O 1
ATOM 6892 N N . ASN B 1 203 ? 5.804 1.885 -56.472 1.00 12.22 203 ASN B N 1
ATOM 6893 C CA . ASN B 1 203 ? 5.868 2.355 -57.849 1.00 13.50 203 ASN B CA 1
ATOM 6894 C C . ASN B 1 203 ? 4.700 3.302 -58.094 1.00 15.39 203 ASN B C 1
ATOM 6895 O O . ASN B 1 203 ? 3.821 3.472 -57.245 1.00 14.15 203 ASN B O 1
ATOM 6900 N N . ARG B 1 204 ? 4.709 3.932 -59.265 1.00 12.37 204 ARG B N 1
ATOM 6901 C CA . ARG B 1 204 ? 3.686 4.900 -59.627 1.00 14.90 204 ARG B CA 1
ATOM 6902 C C . ARG B 1 204 ? 3.133 4.591 -61.008 1.00 14.13 204 ARG B C 1
ATOM 6903 O O . ARG B 1 204 ? 3.884 4.257 -61.929 1.00 17.29 204 ARG B O 1
ATOM 6911 N N . GLY B 1 205 ? 1.821 4.711 -61.139 1.00 13.34 205 GLY B N 1
ATOM 6912 C CA . GLY B 1 205 ? 1.142 4.563 -62.406 1.00 14.24 205 GLY B CA 1
ATOM 6913 C C . GLY B 1 205 ? 0.301 3.296 -62.460 1.00 14.74 205 GLY B C 1
ATOM 6914 O O . GLY B 1 205 ? 0.507 2.333 -61.714 1.00 15.70 205 GLY B O 1
ATOM 6915 N N . CYS B 1 206 ? -0.679 3.319 -63.357 1.00 12.44 206 CYS B N 1
ATOM 6916 C CA . CYS B 1 206 ? -1.418 2.134 -63.744 1.00 10.82 206 CYS B CA 1
ATOM 6917 C C . CYS B 1 206 ? -1.364 2.063 -65.264 1.00 13.19 206 CYS B C 1
ATOM 6918 O O . CYS B 1 206 ? -1.640 3.069 -65.939 1.00 13.33 206 CYS B O 1
ATOM 6921 N N . PRO B 1 207 ? -1.027 0.910 -65.845 1.00 14.74 207 PRO B N 1
ATOM 6922 C CA . PRO B 1 207 ? -0.967 0.827 -67.308 1.00 17.42 207 PRO B CA 1
ATOM 6923 C C . PRO B 1 207 ? -2.327 0.719 -67.980 1.00 18.55 207 PRO B C 1
ATOM 6924 O O . PRO B 1 207 ? -2.389 0.849 -69.208 1.00 19.17 207 PRO B O 1
ATOM 6928 N N . TYR B 1 208 ? -3.418 0.549 -67.228 1.00 14.37 208 TYR B N 1
ATOM 6929 C CA . TYR B 1 208 ? -4.730 0.287 -67.805 1.00 13.22 208 TYR B CA 1
ATOM 6930 C C . TYR B 1 208 ? -5.527 1.586 -67.932 1.00 16.48 208 TYR B C 1
ATOM 6931 O O . TYR B 1 208 ? -5.000 2.681 -67.710 1.00 16.03 208 TYR B O 1
ATOM 6940 N N . SER B 1 209 ? -6.819 1.480 -68.294 1.00 13.99 209 SER B N 1
ATOM 6941 C CA A SER B 1 209 ? -7.527 2.642 -68.823 0.55 16.17 209 SER B CA 1
ATOM 6942 C CA B SER B 1 209 ? -7.527 2.643 -68.824 0.45 16.13 209 SER B CA 1
ATOM 6943 C C . SER B 1 209 ? -8.976 2.732 -68.351 1.00 18.38 209 SER B C 1
ATOM 6944 O O . SER B 1 209 ? -9.813 3.334 -69.038 1.00 18.53 209 SER B O 1
ATOM 6949 N N . CYS B 1 210 ? -9.296 2.162 -67.187 1.00 14.59 210 CYS B N 1
ATOM 6950 C CA . CYS B 1 210 ? -10.678 2.193 -66.708 1.00 14.91 210 CYS B CA 1
ATOM 6951 C C . CYS B 1 210 ? -11.178 3.636 -66.643 1.00 18.42 210 CYS B C 1
ATOM 6952 O O . CYS B 1 210 ? -10.562 4.483 -65.993 1.00 14.28 210 CYS B O 1
ATOM 6955 N N . SER B 1 211 ? -12.303 3.909 -67.315 1.00 16.64 211 SER B N 1
ATOM 6956 C CA A SER B 1 211 ? -12.703 5.291 -67.574 0.31 15.17 211 SER B CA 1
ATOM 6957 C CA B SER B 1 211 ? -12.692 5.295 -67.571 0.69 14.46 211 SER B CA 1
ATOM 6958 C C . SER B 1 211 ? -13.120 6.027 -66.306 1.00 14.60 211 SER B C 1
ATOM 6959 O O . SER B 1 211 ? -13.033 7.258 -66.252 1.00 15.68 211 SER B O 1
ATOM 6964 N N . PHE B 1 212 ? -13.582 5.309 -65.286 1.00 12.42 212 PHE B N 1
ATOM 6965 C CA . PHE B 1 212 ? -14.006 5.954 -64.049 1.00 13.05 212 PHE B CA 1
ATOM 6966 C C . PHE B 1 212 ? -12.840 6.351 -63.153 1.00 12.35 212 PHE B C 1
ATOM 6967 O O . PHE B 1 212 ? -13.038 7.129 -62.216 1.00 14.31 212 PHE B O 1
ATOM 6975 N N . CYS B 1 213 ? -11.641 5.847 -63.424 1.00 12.76 213 CYS B N 1
ATOM 6976 C CA . CYS B 1 213 ? -10.539 5.850 -62.472 1.00 14.19 213 CYS B CA 1
ATOM 6977 C C . CYS B 1 213 ? -9.561 6.986 -62.757 1.00 15.73 213 CYS B C 1
ATOM 6978 O O . CYS B 1 213 ? -9.395 7.421 -63.899 1.00 14.19 213 CYS B O 1
ATOM 6981 N N . ASP B 1 214 ? -8.906 7.463 -61.698 1.00 14.09 214 ASP B N 1
ATOM 6982 C CA . ASP B 1 214 ? -7.846 8.463 -61.806 1.00 13.51 214 ASP B CA 1
ATOM 6983 C C . ASP B 1 214 ? -6.721 8.134 -60.830 1.00 11.23 214 ASP B C 1
ATOM 6984 O O . ASP B 1 214 ? -6.181 9.013 -60.154 1.00 12.30 214 ASP B O 1
ATOM 6989 N N . TRP B 1 215 ? -6.369 6.853 -60.742 1.00 13.58 215 TRP B N 1
ATOM 6990 C CA . TRP B 1 215 ? -5.459 6.359 -59.712 1.00 13.88 215 TRP B CA 1
ATOM 6991 C C . TRP B 1 215 ? -4.126 7.093 -59.748 1.00 12.29 215 TRP B C 1
ATOM 6992 O O . TRP B 1 215 ? -3.396 7.027 -60.743 1.00 13.29 215 TRP B O 1
ATOM 7003 N N . GLY B 1 216 ? -3.812 7.788 -58.655 1.00 9.44 216 GLY B N 1
ATOM 7004 C CA . GLY B 1 216 ? -2.567 8.527 -58.555 1.00 8.41 216 GLY B CA 1
ATOM 7005 C C . GLY B 1 216 ? -2.356 9.551 -59.645 1.00 13.03 216 GLY B C 1
ATOM 7006 O O . GLY B 1 216 ? -1.210 9.927 -59.917 1.00 10.25 216 GLY B O 1
ATOM 7007 N N . SER B 1 217 ? -3.432 10.022 -60.273 1.00 11.08 217 SER B N 1
ATOM 7008 C CA . SER B 1 217 ? -3.329 10.906 -61.436 1.00 9.46 217 SER B CA 1
ATOM 7009 C C . SER B 1 217 ? -2.393 10.306 -62.482 1.00 13.53 217 SER B C 1
ATOM 7010 O O . SER B 1 217 ? -1.614 11.013 -63.129 1.00 14.33 217 SER B O 1
ATOM 7013 N N . ALA B 1 218 ? -2.454 8.980 -62.638 1.00 14.74 218 ALA B N 1
ATOM 7014 C CA . ALA B 1 218 ? -1.449 8.291 -63.437 1.00 13.72 218 ALA B CA 1
ATOM 7015 C C . ALA B 1 218 ? -1.991 6.987 -64.019 1.00 13.23 218 ALA B C 1
ATOM 7016 O O . ALA B 1 218 ? -1.271 5.988 -64.104 1.00 13.24 218 ALA B O 1
ATOM 7018 N N . THR B 1 219 ? -3.260 6.970 -64.420 1.00 13.66 219 THR B N 1
ATOM 7019 C CA . THR B 1 219 ? -3.698 5.841 -65.230 1.00 12.04 219 THR B CA 1
ATOM 7020 C C . THR B 1 219 ? -3.172 6.008 -66.655 1.00 12.48 219 THR B C 1
ATOM 7021 O O . THR B 1 219 ? -2.668 7.067 -67.035 1.00 14.61 219 THR B O 1
ATOM 7025 N N . MET B 1 220 ? -3.275 4.936 -67.442 1.00 12.13 220 MET B N 1
ATOM 7026 C CA . MET B 1 220 ? -2.791 4.930 -68.830 1.00 16.66 220 MET B CA 1
ATOM 7027 C C . MET B 1 220 ? -1.348 5.423 -68.921 1.00 17.68 220 MET B C 1
ATOM 7028 O O . MET B 1 220 ? -0.978 6.161 -69.838 1.00 20.06 220 MET B O 1
ATOM 7033 N N . SER B 1 221 ? -0.522 5.008 -67.961 1.00 13.86 221 SER B N 1
ATOM 7034 C CA . SER B 1 221 ? 0.815 5.558 -67.801 1.00 16.34 221 SER B CA 1
ATOM 7035 C C . SER B 1 221 ? 1.854 4.448 -67.749 1.00 13.92 221 SER B C 1
ATOM 7036 O O . SER B 1 221 ? 1.567 3.318 -67.348 1.00 14.49 221 SER B O 1
ATOM 7039 N N . THR B 1 222 ? 3.076 4.785 -68.149 1.00 17.51 222 THR B N 1
ATOM 7040 C CA . THR B 1 222 ? 4.181 3.860 -67.956 1.00 18.98 222 THR B CA 1
ATOM 7041 C C . THR B 1 222 ? 4.529 3.799 -66.476 1.00 15.94 222 THR B C 1
ATOM 7042 O O . THR B 1 222 ? 4.505 4.814 -65.776 1.00 20.53 222 THR B O 1
ATOM 7046 N N . LEU B 1 223 ? 4.813 2.595 -65.992 1.00 15.64 223 LEU B N 1
ATOM 7047 C CA . LEU B 1 223 ? 5.085 2.395 -64.577 1.00 14.61 223 LEU B CA 1
ATOM 7048 C C . LEU B 1 223 ? 6.503 2.833 -64.244 1.00 17.43 223 LEU B C 1
ATOM 7049 O O . LEU B 1 223 ? 7.446 2.543 -64.984 1.00 20.67 223 LEU B O 1
ATOM 7054 N N . ARG B 1 224 ? 6.654 3.519 -63.114 1.00 15.58 224 ARG B N 1
ATOM 7055 C CA . ARG B 1 224 ? 7.953 3.978 -62.647 1.00 16.02 224 ARG B CA 1
ATOM 7056 C C . ARG B 1 224 ? 8.170 3.474 -61.228 1.00 17.89 224 ARG B C 1
ATOM 7057 O O . ARG B 1 224 ? 7.254 3.511 -60.404 1.00 16.74 224 ARG B O 1
ATOM 7065 N N . LYS B 1 225 ? 9.382 2.995 -60.953 1.00 19.44 225 LYS B N 1
ATOM 7066 C CA . LYS B 1 225 ? 9.693 2.268 -59.729 1.00 16.46 225 LYS B CA 1
ATOM 7067 C C . LYS B 1 225 ? 10.504 3.128 -58.774 1.00 15.96 225 LYS B C 1
ATOM 7068 O O . LYS B 1 225 ? 11.447 3.813 -59.186 1.00 18.60 225 LYS B O 1
ATOM 7074 N N . PHE B 1 226 ? 10.160 3.065 -57.490 1.00 13.89 226 PHE B N 1
ATOM 7075 C CA . PHE B 1 226 ? 11.049 3.602 -56.473 1.00 13.72 226 PHE B CA 1
ATOM 7076 C C . PHE B 1 226 ? 12.230 2.659 -56.284 1.00 15.85 226 PHE B C 1
ATOM 7077 O O . PHE B 1 226 ? 12.086 1.435 -56.358 1.00 16.97 226 PHE B O 1
ATOM 7085 N N . GLU B 1 227 ? 13.402 3.243 -56.040 1.00 18.10 227 GLU B N 1
ATOM 7086 C CA . GLU B 1 227 ? 14.649 2.489 -55.993 1.00 16.84 227 GLU B CA 1
ATOM 7087 C C . GLU B 1 227 ? 14.633 1.451 -54.870 1.00 18.62 227 GLU B C 1
ATOM 7088 O O . GLU B 1 227 ? 14.065 1.676 -53.797 1.00 17.79 227 GLU B O 1
ATOM 7094 N N . ASP B 1 228 ? 15.269 0.304 -55.134 1.00 16.01 228 ASP B N 1
ATOM 7095 C CA . ASP B 1 228 ? 15.175 -0.857 -54.247 1.00 19.20 228 ASP B CA 1
ATOM 7096 C C . ASP B 1 228 ? 15.696 -0.551 -52.849 1.00 20.85 228 ASP B C 1
ATOM 7097 O O . ASP B 1 228 ? 15.085 -0.943 -51.848 1.00 21.53 228 ASP B O 1
ATOM 7102 N N . GLU B 1 229 ? 16.854 0.107 -52.761 1.00 22.54 229 GLU B N 1
ATOM 7103 C CA . GLU B 1 229 ? 17.486 0.299 -51.460 1.00 26.38 229 GLU B CA 1
ATOM 7104 C C . GLU B 1 229 ? 16.657 1.218 -50.575 1.00 22.57 229 GLU B C 1
ATOM 7105 O O . GLU B 1 229 ? 16.536 0.981 -49.367 1.00 23.69 229 GLU B O 1
ATOM 7111 N N . ARG B 1 230 ? 16.082 2.271 -51.158 1.00 19.59 230 ARG B N 1
ATOM 7112 C CA . ARG B 1 230 ? 15.178 3.136 -50.407 1.00 19.39 230 ARG B CA 1
ATOM 7113 C C . ARG B 1 230 ? 14.013 2.343 -49.826 1.00 17.25 230 ARG B C 1
ATOM 7114 O O . ARG B 1 230 ? 13.640 2.529 -48.663 1.00 17.23 230 ARG B O 1
ATOM 7122 N N . LEU B 1 231 ? 13.403 1.474 -50.638 1.00 14.61 231 LEU B N 1
ATOM 7123 C CA . LEU B 1 231 ? 12.271 0.681 -50.165 1.00 14.85 231 LEU B CA 1
ATOM 7124 C C . LEU B 1 231 ? 12.665 -0.215 -49.000 1.00 18.13 231 LEU B C 1
ATOM 7125 O O . LEU B 1 231 ? 11.940 -0.297 -48.001 1.00 15.70 231 LEU B O 1
ATOM 7130 N N . GLN B 1 232 ? 13.811 -0.892 -49.101 1.00 17.41 232 GLN B N 1
ATOM 7131 C CA . GLN B 1 232 ? 14.221 -1.775 -48.011 1.00 19.22 232 GLN B CA 1
ATOM 7132 C C . GLN B 1 232 ? 14.494 -0.980 -46.742 1.00 16.03 232 GLN B C 1
ATOM 7133 O O . GLN B 1 232 ? 14.099 -1.394 -45.644 1.00 18.10 232 GLN B O 1
ATOM 7139 N N . ASP B 1 233 ? 15.149 0.177 -46.877 1.00 14.28 233 ASP B N 1
ATOM 7140 C CA . ASP B 1 233 ? 15.387 1.031 -45.717 1.00 16.73 233 ASP B CA 1
ATOM 7141 C C . ASP B 1 233 ? 14.074 1.505 -45.105 1.00 18.58 233 ASP B C 1
ATOM 7142 O O . ASP B 1 233 ? 13.963 1.638 -43.879 1.00 17.28 233 ASP B O 1
ATOM 7147 N N . GLU B 1 234 ? 13.069 1.775 -45.943 1.00 15.71 234 GLU B N 1
ATOM 7148 C CA . GLU B 1 234 ? 11.779 2.220 -45.425 1.00 12.75 234 GLU B CA 1
ATOM 7149 C C . GLU B 1 234 ? 11.047 1.090 -44.711 1.00 12.93 234 GLU B C 1
ATOM 7150 O O . GLU B 1 234 ? 10.399 1.320 -43.684 1.00 15.74 234 GLU B O 1
ATOM 7156 N N . ILE B 1 235 ? 11.144 -0.138 -45.229 1.00 12.44 235 ILE B N 1
ATOM 7157 C CA . ILE B 1 235 ? 10.592 -1.290 -44.516 1.00 15.54 235 ILE B CA 1
ATOM 7158 C C . ILE B 1 235 ? 11.179 -1.368 -43.114 1.00 17.16 235 ILE B C 1
ATOM 7159 O O . ILE B 1 235 ? 10.460 -1.550 -42.124 1.00 17.28 235 ILE B O 1
ATOM 7164 N N . GLU B 1 236 ? 12.502 -1.230 -43.014 1.00 15.93 236 GLU B N 1
ATOM 7165 C CA . GLU B 1 236 ? 13.157 -1.269 -41.713 1.00 17.35 236 GLU B CA 1
ATOM 7166 C C . GLU B 1 236 ? 12.709 -0.104 -40.843 1.00 17.18 236 GLU B C 1
ATOM 7167 O O . GLU B 1 236 ? 12.501 -0.269 -39.635 1.00 19.01 236 GLU B O 1
ATOM 7173 N N . TRP B 1 237 ? 12.533 1.078 -41.442 1.00 15.53 237 TRP B N 1
ATOM 7174 C CA . TRP B 1 237 ? 12.091 2.242 -40.678 1.00 16.75 237 TRP B CA 1
ATOM 7175 C C . TRP B 1 237 ? 10.705 2.018 -40.083 1.00 15.71 237 TRP B C 1
ATOM 7176 O O . TRP B 1 237 ? 10.463 2.333 -38.912 1.00 18.46 237 TRP B O 1
ATOM 7187 N N . PHE B 1 238 ? 9.776 1.489 -40.884 1.00 14.12 238 PHE B N 1
ATOM 7188 C CA . PHE B 1 238 ? 8.441 1.181 -40.378 1.00 13.81 238 PHE B CA 1
ATOM 7189 C C . PHE B 1 238 ? 8.513 0.226 -39.197 1.00 19.13 238 PHE B C 1
ATOM 7190 O O . PHE B 1 238 ? 7.848 0.430 -38.175 1.00 16.92 238 PHE B O 1
ATOM 7198 N N . ALA B 1 239 ? 9.318 -0.830 -39.326 1.00 14.56 239 ALA B N 1
ATOM 7199 C CA . ALA B 1 239 ? 9.392 -1.841 -38.277 1.00 17.28 239 ALA B CA 1
ATOM 7200 C C . ALA B 1 239 ? 10.022 -1.279 -37.010 1.00 16.56 239 ALA B C 1
ATOM 7201 O O . ALA B 1 239 ? 9.496 -1.471 -35.907 1.00 19.04 239 ALA B O 1
ATOM 7203 N N . ARG B 1 240 ? 11.131 -0.548 -37.148 1.00 17.81 240 ARG B N 1
ATOM 7204 C CA . ARG B 1 240 ? 11.841 -0.040 -35.976 1.00 18.08 240 ARG B CA 1
ATOM 7205 C C . ARG B 1 240 ? 11.072 1.053 -35.247 1.00 20.28 240 ARG B C 1
ATOM 7206 O O . ARG B 1 240 ? 11.407 1.364 -34.099 1.00 22.10 240 ARG B O 1
ATOM 7214 N N . HIS B 1 241 ? 10.075 1.665 -35.887 1.00 15.88 241 HIS B N 1
ATOM 7215 C CA . HIS B 1 241 ? 9.273 2.697 -35.244 1.00 18.79 241 HIS B CA 1
ATOM 7216 C C . HIS B 1 241 ? 7.866 2.211 -34.909 1.00 17.04 241 HIS B C 1
ATOM 7217 O O . HIS B 1 241 ? 6.969 3.030 -34.677 1.00 17.56 241 HIS B O 1
ATOM 7224 N N . ASP B 1 242 ? 7.662 0.891 -34.887 1.00 14.86 242 ASP B N 1
ATOM 7225 C CA . ASP B 1 242 ? 6.411 0.274 -34.442 1.00 19.47 242 ASP B CA 1
ATOM 7226 C C . ASP B 1 242 ? 5.210 0.778 -35.240 1.00 20.46 242 ASP B C 1
ATOM 7227 O O . ASP B 1 242 ? 4.113 0.955 -34.705 1.00 16.42 242 ASP B O 1
ATOM 7232 N N . VAL B 1 243 ? 5.412 1.011 -36.534 1.00 17.62 243 VAL B N 1
ATOM 7233 C CA . VAL B 1 243 ? 4.316 1.408 -37.411 1.00 14.73 243 VAL B CA 1
ATOM 7234 C C . VAL B 1 243 ? 3.520 0.152 -37.754 1.00 18.04 243 VAL B C 1
ATOM 7235 O O . VAL B 1 243 ? 3.969 -0.687 -38.537 1.00 20.34 243 VAL B O 1
ATOM 7239 N N . GLU B 1 244 ? 2.338 0.008 -37.153 1.00 18.67 244 GLU B N 1
ATOM 7240 C CA . GLU B 1 244 ? 1.602 -1.246 -37.269 1.00 20.45 244 GLU B CA 1
ATOM 7241 C C . GLU B 1 244 ? 0.778 -1.347 -38.550 1.00 18.14 244 GLU B C 1
ATOM 7242 O O . GLU B 1 244 ? 0.619 -2.449 -39.085 1.00 19.50 244 GLU B O 1
ATOM 7248 N N . ASP B 1 245 ? 0.239 -0.230 -39.045 1.00 14.55 245 ASP B N 1
ATOM 7249 C CA . ASP B 1 245 ? -0.715 -0.217 -40.155 1.00 17.83 245 ASP B CA 1
ATOM 7250 C C . ASP B 1 245 ? -0.099 0.493 -41.356 1.00 13.10 245 ASP B C 1
ATOM 7251 O O . ASP B 1 245 ? 0.124 1.708 -41.324 1.00 13.06 245 ASP B O 1
ATOM 7256 N N . LEU B 1 246 ? 0.140 -0.260 -42.422 1.00 10.54 246 LEU B N 1
ATOM 7257 C CA . LEU B 1 246 ? 0.797 0.243 -43.619 1.00 12.09 246 LEU B CA 1
ATOM 7258 C C . LEU B 1 246 ? -0.177 0.204 -44.790 1.00 12.15 246 LEU B C 1
ATOM 7259 O O . LEU B 1 246 ? -0.805 -0.828 -45.043 1.00 14.58 246 LEU B O 1
ATOM 7264 N N . PHE B 1 247 ? -0.310 1.330 -45.495 1.00 10.75 247 PHE B N 1
ATOM 7265 C CA . PHE B 1 247 ? -1.146 1.419 -46.690 1.00 12.08 247 PHE B CA 1
ATOM 7266 C C . PHE B 1 247 ? -0.242 1.633 -47.898 1.00 11.53 247 PHE B C 1
ATOM 7267 O O . PHE B 1 247 ? 0.349 2.707 -48.049 1.00 12.19 247 PHE B O 1
ATOM 7275 N N . ILE B 1 248 ? -0.150 0.621 -48.761 1.00 10.19 248 ILE B N 1
ATOM 7276 C CA . ILE B 1 248 ? 0.629 0.709 -49.993 1.00 9.24 248 ILE B CA 1
ATOM 7277 C C . ILE B 1 248 ? -0.275 1.228 -51.105 1.00 11.19 248 ILE B C 1
ATOM 7278 O O . ILE B 1 248 ? -1.381 0.713 -51.313 1.00 9.12 248 ILE B O 1
ATOM 7283 N N . CYS B 1 249 ? 0.202 2.234 -51.833 1.00 12.29 249 CYS B N 1
ATOM 7284 C CA . CYS B 1 249 ? -0.620 2.974 -52.779 1.00 11.79 249 CYS B CA 1
ATOM 7285 C C . CYS B 1 249 ? -0.610 2.396 -54.185 1.00 11.47 249 CYS B C 1
ATOM 7286 O O . CYS B 1 249 ? -1.322 2.923 -55.048 1.00 12.62 249 CYS B O 1
ATOM 7289 N N . ASP B 1 250 ? 0.155 1.331 -54.429 1.00 13.80 250 ASP B N 1
ATOM 7290 C CA . ASP B 1 250 ? 0.309 0.794 -55.776 1.00 11.61 250 ASP B CA 1
ATOM 7291 C C . ASP B 1 250 ? -1.039 0.445 -56.403 1.00 12.42 250 ASP B C 1
ATOM 7292 O O . ASP B 1 250 ? -1.969 -0.005 -55.726 1.00 13.84 250 ASP B O 1
ATOM 7297 N N . ALA B 1 251 ? -1.132 0.642 -57.719 1.00 9.49 251 ALA B N 1
ATOM 7298 C CA . ALA B 1 251 ? -2.364 0.314 -58.428 1.00 10.99 251 ALA B CA 1
ATOM 7299 C C . ALA B 1 251 ? -2.540 -1.187 -58.599 1.00 11.18 251 ALA B C 1
ATOM 7300 O O . ALA B 1 251 ? -3.675 -1.680 -58.590 1.00 8.80 251 ALA B O 1
ATOM 7302 N N . ASN B 1 252 ? -1.431 -1.934 -58.760 1.00 9.46 252 ASN B N 1
ATOM 7303 C CA . ASN B 1 252 ? -1.485 -3.330 -59.188 1.00 12.57 252 ASN B CA 1
ATOM 7304 C C . ASN B 1 252 ? -0.384 -4.135 -58.492 1.00 11.85 252 ASN B C 1
ATOM 7305 O O . ASN B 1 252 ? 0.551 -4.614 -59.129 1.00 12.47 252 ASN B O 1
ATOM 7310 N N . PHE B 1 253 ? -0.486 -4.293 -57.170 1.00 11.65 253 PHE B N 1
ATOM 7311 C CA . PHE B 1 253 ? 0.570 -5.006 -56.464 1.00 11.98 253 PHE B CA 1
ATOM 7312 C C . PHE B 1 253 ? 0.650 -6.443 -56.961 1.00 12.51 253 PHE B C 1
ATOM 7313 O O . PHE B 1 253 ? -0.369 -7.129 -57.093 1.00 10.92 253 PHE B O 1
ATOM 7321 N N . GLY B 1 254 ? 1.873 -6.889 -57.238 1.00 13.48 254 GLY B N 1
ATOM 7322 C CA . GLY B 1 254 ? 2.112 -8.149 -57.903 1.00 11.82 254 GLY B CA 1
ATOM 7323 C C . GLY B 1 254 ? 2.386 -8.033 -59.390 1.00 13.87 254 GLY B C 1
ATOM 7324 O O . GLY B 1 254 ? 2.756 -9.037 -60.014 1.00 16.77 254 GLY B O 1
ATOM 7325 N N . ILE B 1 255 ? 2.208 -6.846 -59.978 1.00 13.21 255 ILE B N 1
ATOM 7326 C CA . ILE B 1 255 ? 2.435 -6.677 -61.411 1.00 16.12 255 ILE B CA 1
ATOM 7327 C C . ILE B 1 255 ? 3.918 -6.710 -61.752 1.00 18.37 255 ILE B C 1
ATOM 7328 O O . ILE B 1 255 ? 4.283 -7.004 -62.899 1.00 21.49 255 ILE B O 1
ATOM 7333 N N . MET B 1 256 ? 4.789 -6.421 -60.784 1.00 16.67 256 MET B N 1
ATOM 7334 C CA . MET B 1 256 ? 6.212 -6.410 -61.068 1.00 19.71 256 MET B CA 1
ATOM 7335 C C . MET B 1 256 ? 6.907 -7.587 -60.403 1.00 18.12 256 MET B C 1
ATOM 7336 O O . MET B 1 256 ? 6.528 -7.984 -59.295 1.00 17.23 256 MET B O 1
ATOM 7341 N N . PRO B 1 257 ? 7.922 -8.160 -61.055 1.00 18.40 257 PRO B N 1
ATOM 7342 C CA . PRO B 1 257 ? 8.621 -9.311 -60.459 1.00 21.00 257 PRO B CA 1
ATOM 7343 C C . PRO B 1 257 ? 9.118 -9.065 -59.044 1.00 21.25 257 PRO B C 1
ATOM 7344 O O . PRO B 1 257 ? 8.999 -9.952 -58.189 1.00 23.88 257 PRO B O 1
ATOM 7348 N N . ARG B 1 258 ? 9.644 -7.876 -58.754 1.00 19.97 258 ARG B N 1
ATOM 7349 C CA . ARG B 1 258 ? 10.194 -7.638 -57.427 1.00 18.25 258 ARG B CA 1
ATOM 7350 C C . ARG B 1 258 ? 9.129 -7.554 -56.341 1.00 19.74 258 ARG B C 1
ATOM 7351 O O . ARG B 1 258 ? 9.484 -7.555 -55.157 1.00 17.75 258 ARG B O 1
ATOM 7359 N N . ASP B 1 259 ? 7.845 -7.467 -56.702 1.00 17.98 259 ASP B N 1
ATOM 7360 C CA . ASP B 1 259 ? 6.809 -7.331 -55.682 1.00 14.28 259 ASP B CA 1
ATOM 7361 C C . ASP B 1 259 ? 6.768 -8.543 -54.763 1.00 17.12 259 ASP B C 1
ATOM 7362 O O . ASP B 1 259 ? 6.400 -8.418 -53.590 1.00 14.32 259 ASP B O 1
ATOM 7367 N N . LEU B 1 260 ? 7.134 -9.725 -55.269 1.00 16.72 260 LEU B N 1
ATOM 7368 C CA . LEU B 1 260 ? 7.227 -10.880 -54.381 1.00 18.03 260 LEU B CA 1
ATOM 7369 C C . LEU B 1 260 ? 8.350 -10.695 -53.366 1.00 16.83 260 LEU B C 1
ATOM 7370 O O . LEU B 1 260 ? 8.183 -11.013 -52.183 1.00 16.51 260 LEU B O 1
ATOM 7375 N N . GLU B 1 261 ? 9.500 -10.171 -53.806 1.00 17.23 261 GLU B N 1
ATOM 7376 C CA . GLU B 1 261 ? 10.593 -9.904 -52.875 1.00 20.10 261 GLU B CA 1
ATOM 7377 C C . GLU B 1 261 ? 10.193 -8.852 -51.849 1.00 19.45 261 GLU B C 1
ATOM 7378 O O . GLU B 1 261 ? 10.518 -8.974 -50.663 1.00 18.31 261 GLU B O 1
ATOM 7384 N N . ILE B 1 262 ? 9.481 -7.811 -52.285 1.00 17.88 262 ILE B N 1
ATOM 7385 C CA . ILE B 1 262 ? 8.990 -6.809 -51.345 1.00 13.91 262 ILE B CA 1
ATOM 7386 C C . ILE B 1 262 ? 8.066 -7.456 -50.323 1.00 15.95 262 ILE B C 1
ATOM 7387 O O . ILE B 1 262 ? 8.143 -7.168 -49.121 1.00 18.61 262 ILE B O 1
ATOM 7392 N N . ALA B 1 263 ? 7.190 -8.357 -50.781 1.00 14.99 263 ALA B N 1
ATOM 7393 C CA . ALA B 1 263 ? 6.272 -9.028 -49.869 1.00 15.75 263 ALA B CA 1
ATOM 7394 C C . ALA B 1 263 ? 7.024 -9.850 -48.832 1.00 16.96 263 ALA B C 1
ATOM 7395 O O . ALA B 1 263 ? 6.673 -9.838 -47.646 1.00 17.38 263 ALA B O 1
ATOM 7397 N N . HIS B 1 264 ? 8.066 -10.568 -49.259 1.00 19.11 264 HIS B N 1
ATOM 7398 C CA . HIS B 1 264 ? 8.851 -11.350 -48.309 1.00 20.55 264 HIS B CA 1
ATOM 7399 C C . HIS B 1 264 ? 9.590 -10.453 -47.329 1.00 19.61 264 HIS B C 1
ATOM 7400 O O . HIS B 1 264 ? 9.696 -10.781 -46.142 1.00 18.23 264 HIS B O 1
ATOM 7407 N N . ALA B 1 265 ? 10.103 -9.317 -47.803 1.00 19.06 265 ALA B N 1
ATOM 7408 C CA . ALA B 1 265 ? 10.818 -8.407 -46.914 1.00 18.36 265 ALA B CA 1
ATOM 7409 C C . ALA B 1 265 ? 9.900 -7.859 -45.827 1.00 19.32 265 ALA B C 1
ATOM 7410 O O . ALA B 1 265 ? 10.319 -7.689 -44.675 1.00 17.64 265 ALA B O 1
ATOM 7412 N N . LEU B 1 266 ? 8.641 -7.582 -46.173 1.00 15.40 266 LEU B N 1
ATOM 7413 C CA . LEU B 1 266 ? 7.680 -7.134 -45.169 1.00 14.68 266 LEU B CA 1
ATOM 7414 C C . LEU B 1 266 ? 7.342 -8.251 -44.188 1.00 15.27 266 LEU B C 1
ATOM 7415 O O . LEU B 1 266 ? 7.202 -8.008 -42.984 1.00 17.52 266 LEU B O 1
ATOM 7420 N N . ALA B 1 267 ? 7.218 -9.484 -44.681 1.00 17.05 267 ALA B N 1
ATOM 7421 C CA . ALA B 1 267 ? 6.935 -10.603 -43.788 1.00 16.78 267 ALA B CA 1
ATOM 7422 C C . ALA B 1 267 ? 8.095 -10.849 -42.830 1.00 18.48 267 ALA B C 1
ATOM 7423 O O . ALA B 1 267 ? 7.877 -11.110 -41.641 1.00 19.01 267 ALA B O 1
ATOM 7425 N N . GLU B 1 268 ? 9.332 -10.753 -43.326 1.00 18.22 268 GLU B N 1
ATOM 7426 C CA . GLU B 1 268 ? 10.496 -10.925 -42.459 1.00 23.37 268 GLU B CA 1
ATOM 7427 C C . GLU B 1 268 ? 10.557 -9.841 -41.393 1.00 24.69 268 GLU B C 1
ATOM 7428 O O . GLU B 1 268 ? 10.886 -10.119 -40.234 1.00 25.37 268 GLU B O 1
ATOM 7434 N N . ALA B 1 269 ? 10.273 -8.592 -41.771 1.00 22.26 269 ALA B N 1
ATOM 7435 C CA . ALA B 1 269 ? 10.252 -7.515 -40.785 1.00 22.23 269 ALA B CA 1
ATOM 7436 C C . ALA B 1 269 ? 9.189 -7.763 -39.722 1.00 18.80 269 ALA B C 1
ATOM 7437 O O . ALA B 1 269 ? 9.433 -7.558 -38.526 1.00 18.21 269 ALA B O 1
ATOM 7439 N N . ARG B 1 270 ? 7.996 -8.195 -40.142 1.00 18.18 270 ARG B N 1
ATOM 7440 C CA . ARG B 1 270 ? 6.962 -8.567 -39.183 1.00 18.60 270 ARG B CA 1
ATOM 7441 C C . ARG B 1 270 ? 7.437 -9.699 -38.283 1.00 20.33 270 ARG B C 1
ATOM 7442 O O . ARG B 1 270 ? 7.232 -9.666 -37.064 1.00 19.87 270 ARG B O 1
ATOM 7450 N N . GLY B 1 271 ? 8.059 -10.721 -38.873 1.00 19.64 271 GLY B N 1
ATOM 7451 C CA . GLY B 1 271 ? 8.483 -11.869 -38.087 1.00 23.03 271 GLY B CA 1
ATOM 7452 C C . GLY B 1 271 ? 9.580 -11.536 -37.094 1.00 25.52 271 GLY B C 1
ATOM 7453 O O . GLY B 1 271 ? 9.542 -11.979 -35.944 1.00 29.08 271 GLY B O 1
ATOM 7454 N N . GLU B 1 272 ? 10.564 -10.745 -37.518 1.00 25.80 272 GLU B N 1
ATOM 7455 C CA . GLU B 1 272 ? 11.722 -10.458 -36.680 1.00 29.67 272 GLU B CA 1
ATOM 7456 C C . GLU B 1 272 ? 11.532 -9.254 -35.771 1.00 30.69 272 GLU B C 1
ATOM 7457 O O . GLU B 1 272 ? 12.095 -9.230 -34.671 1.00 31.04 272 GLU B O 1
ATOM 7463 N N . LEU B 1 273 ? 10.751 -8.258 -36.188 1.00 30.20 273 LEU B N 1
ATOM 7464 C CA . LEU B 1 273 ? 10.643 -7.017 -35.439 1.00 28.06 273 LEU B CA 1
ATOM 7465 C C . LEU B 1 273 ? 9.234 -6.692 -34.970 1.00 28.96 273 LEU B C 1
ATOM 7466 O O . LEU B 1 273 ? 9.063 -5.725 -34.219 1.00 35.30 273 LEU B O 1
ATOM 7471 N N . GLY B 1 274 ? 8.229 -7.463 -35.375 1.00 23.05 274 GLY B N 1
ATOM 7472 C CA . GLY B 1 274 ? 6.881 -7.278 -34.878 1.00 25.46 274 GLY B CA 1
ATOM 7473 C C . GLY B 1 274 ? 6.066 -6.201 -35.558 1.00 28.26 274 GLY B C 1
ATOM 7474 O O . GLY B 1 274 ? 4.949 -5.922 -35.110 1.00 27.44 274 GLY B O 1
ATOM 7475 N N . ALA B 1 275 ? 6.579 -5.586 -36.619 1.00 23.87 275 ALA B N 1
ATOM 7476 C CA . ALA B 1 275 ? 5.853 -4.534 -37.318 1.00 17.23 275 ALA B CA 1
ATOM 7477 C C . ALA B 1 275 ? 6.327 -4.505 -38.761 1.00 19.26 275 ALA B C 1
ATOM 7478 O O . ALA B 1 275 ? 7.476 -4.868 -39.035 1.00 21.10 275 ALA B O 1
ATOM 7480 N N . PRO B 1 276 ? 5.465 -4.106 -39.713 1.00 19.52 276 PRO B N 1
ATOM 7481 C CA . PRO B 1 276 ? 4.049 -3.768 -39.535 1.00 15.21 276 PRO B CA 1
ATOM 7482 C C . PRO B 1 276 ? 3.190 -4.991 -39.223 1.00 16.37 276 PRO B C 1
ATOM 7483 O O . PRO B 1 276 ? 3.644 -6.123 -39.403 1.00 18.59 276 PRO B O 1
ATOM 7487 N N . ARG B 1 277 ? 1.969 -4.761 -38.742 1.00 20.13 277 ARG B N 1
ATOM 7488 C CA A ARG B 1 277 ? 1.058 -5.850 -38.422 0.54 21.35 277 ARG B CA 1
ATOM 7489 C CA B ARG B 1 277 ? 1.042 -5.835 -38.408 0.46 21.35 277 ARG B CA 1
ATOM 7490 C C . ARG B 1 277 ? -0.013 -6.067 -39.479 1.00 18.88 277 ARG B C 1
ATOM 7491 O O . ARG B 1 277 ? -0.497 -7.193 -39.627 1.00 17.83 277 ARG B O 1
ATOM 7506 N N . GLN B 1 278 ? -0.380 -5.026 -40.220 1.00 14.70 278 GLN B N 1
ATOM 7507 C CA . GLN B 1 278 ? -1.372 -5.122 -41.280 1.00 13.34 278 GLN B CA 1
ATOM 7508 C C . GLN B 1 278 ? -0.887 -4.316 -42.473 1.00 13.84 278 GLN B C 1
ATOM 7509 O O . GLN B 1 278 ? -0.379 -3.203 -42.308 1.00 15.55 278 GLN B O 1
ATOM 7515 N N . VAL B 1 279 ? -1.036 -4.880 -43.670 1.00 13.36 279 VAL B N 1
ATOM 7516 C CA . VAL B 1 279 ? -0.653 -4.209 -44.907 1.00 12.56 279 VAL B CA 1
ATOM 7517 C C . VAL B 1 279 ? -1.872 -4.171 -45.811 1.00 13.88 279 VAL B C 1
ATOM 7518 O O . VAL B 1 279 ? -2.407 -5.223 -46.186 1.00 16.65 279 VAL B O 1
ATOM 7522 N N . ARG B 1 280 ? -2.313 -2.968 -46.159 1.00 11.20 280 ARG B N 1
ATOM 7523 C CA . ARG B 1 280 ? -3.395 -2.772 -47.115 1.00 11.95 280 ARG B CA 1
ATOM 7524 C C . ARG B 1 280 ? -2.803 -2.444 -48.478 1.00 10.93 280 ARG B C 1
ATOM 7525 O O . ARG B 1 280 ? -1.921 -1.584 -48.576 1.00 12.50 280 ARG B O 1
ATOM 7533 N N . VAL B 1 281 ? -3.270 -3.132 -49.522 1.00 11.07 281 VAL B N 1
ATOM 7534 C CA . VAL B 1 281 ? -2.824 -2.823 -50.877 1.00 12.30 281 VAL B CA 1
ATOM 7535 C C . VAL B 1 281 ? -3.845 -3.345 -51.874 1.00 11.47 281 VAL B C 1
ATOM 7536 O O . VAL B 1 281 ? -4.554 -4.320 -51.615 1.00 11.76 281 VAL B O 1
ATOM 7540 N N . ASN B 1 282 ? -3.915 -2.684 -53.023 1.00 7.86 282 ASN B N 1
ATOM 7541 C CA . ASN B 1 282 ? -4.698 -3.154 -54.155 1.00 9.29 282 ASN B CA 1
ATOM 7542 C C . ASN B 1 282 ? -3.839 -4.070 -55.018 1.00 11.22 282 ASN B C 1
ATOM 7543 O O . ASN B 1 282 ? -2.770 -3.669 -55.490 1.00 12.02 282 ASN B O 1
ATOM 7548 N N . PHE B 1 283 ? -4.314 -5.289 -55.233 1.00 8.49 283 PHE B N 1
ATOM 7549 C CA . PHE B 1 283 ? -3.599 -6.299 -55.994 1.00 11.14 283 PHE B CA 1
ATOM 7550 C C . PHE B 1 283 ? -3.938 -6.214 -57.483 1.00 11.00 283 PHE B C 1
ATOM 7551 O O . PHE B 1 283 ? -4.994 -5.712 -57.880 1.00 12.48 283 PHE B O 1
ATOM 7559 N N . ALA B 1 284 ? -3.032 -6.754 -58.301 1.00 13.96 284 ALA B N 1
ATOM 7560 C CA . ALA B 1 284 ? -3.028 -6.514 -59.742 1.00 14.88 284 ALA B CA 1
ATOM 7561 C C . ALA B 1 284 ? -4.312 -6.975 -60.433 1.00 16.19 284 ALA B C 1
ATOM 7562 O O . ALA B 1 284 ? -4.873 -8.029 -60.114 1.00 15.43 284 ALA B O 1
ATOM 7564 N N . LYS B 1 285 ? -4.759 -6.180 -61.412 1.00 13.72 285 LYS B N 1
ATOM 7565 C CA . LYS B 1 285 ? -5.949 -6.529 -62.185 1.00 14.25 285 LYS B CA 1
ATOM 7566 C C . LYS B 1 285 ? -5.775 -7.866 -62.892 1.00 13.71 285 LYS B C 1
ATOM 7567 O O . LYS B 1 285 ? -6.639 -8.747 -62.807 1.00 16.37 285 LYS B O 1
ATOM 7573 N N . ASN B 1 286 ? -4.663 -8.033 -63.605 1.00 14.51 286 ASN B N 1
ATOM 7574 C CA . ASN B 1 286 ? -4.375 -9.288 -64.295 1.00 15.37 286 ASN B CA 1
ATOM 7575 C C . ASN B 1 286 ? -3.719 -10.221 -63.284 1.00 16.53 286 ASN B C 1
ATOM 7576 O O . ASN B 1 286 ? -2.506 -10.449 -63.286 1.00 18.01 286 ASN B O 1
ATOM 7581 N N . SER B 1 287 ? -4.555 -10.757 -62.394 1.00 14.65 287 SER B N 1
ATOM 7582 C CA . SER B 1 287 ? -4.067 -11.555 -61.275 1.00 15.03 287 SER B CA 1
ATOM 7583 C C . SER B 1 287 ? -3.303 -12.773 -61.778 1.00 18.29 287 SER B C 1
ATOM 7584 O O . SER B 1 287 ? -3.690 -13.406 -62.762 1.00 20.21 287 SER B O 1
ATOM 7587 N N . ASN B 1 288 ? -2.209 -13.104 -61.094 1.00 17.98 288 ASN B N 1
ATOM 7588 C CA . ASN B 1 288 ? -1.256 -14.079 -61.603 1.00 18.18 288 ASN B CA 1
ATOM 7589 C C . ASN B 1 288 ? -0.699 -14.904 -60.449 1.00 20.10 288 ASN B C 1
ATOM 7590 O O . ASN B 1 288 ? -1.107 -14.754 -59.293 1.00 18.87 288 ASN B O 1
ATOM 7595 N N . ASP B 1 289 ? 0.260 -15.779 -60.768 1.00 19.93 289 ASP B N 1
ATOM 7596 C CA . ASP B 1 289 ? 0.883 -16.593 -59.730 1.00 19.03 289 ASP B CA 1
ATOM 7597 C C . ASP B 1 289 ? 1.587 -15.731 -58.695 1.00 15.83 289 ASP B C 1
ATOM 7598 O O . ASP B 1 289 ? 1.619 -16.086 -57.512 1.00 15.21 289 ASP B O 1
ATOM 7603 N N . ARG B 1 290 ? 2.164 -14.605 -59.121 1.00 17.73 290 ARG B N 1
ATOM 7604 C CA . ARG B 1 290 ? 2.894 -13.754 -58.188 1.00 17.44 290 ARG B CA 1
ATOM 7605 C C . ARG B 1 290 ? 1.962 -13.177 -57.130 1.00 16.66 290 ARG B C 1
ATOM 7606 O O . ARG B 1 290 ? 2.316 -13.112 -55.946 1.00 15.57 290 ARG B O 1
ATOM 7614 N N . VAL B 1 291 ? 0.762 -12.756 -57.535 1.00 15.11 291 VAL B N 1
ATOM 7615 C CA . VAL B 1 291 ? -0.221 -12.299 -56.558 1.00 13.72 291 VAL B CA 1
ATOM 7616 C C . VAL B 1 291 ? -0.540 -13.411 -55.568 1.00 11.09 291 VAL B C 1
ATOM 7617 O O . VAL B 1 291 ? -0.631 -13.177 -54.357 1.00 11.24 291 VAL B O 1
ATOM 7621 N N . PHE B 1 292 ? -0.685 -14.646 -56.061 1.00 12.52 292 PHE B N 1
ATOM 7622 C CA . PHE B 1 292 ? -0.969 -15.755 -55.157 1.00 15.82 292 PHE B CA 1
ATOM 7623 C C . PHE B 1 292 ? 0.179 -15.979 -54.181 1.00 15.91 292 PHE B C 1
ATOM 7624 O O . PHE B 1 292 ? -0.046 -16.177 -52.982 1.00 15.51 292 PHE B O 1
ATOM 7632 N N . ASP B 1 293 ? 1.419 -15.959 -54.681 1.00 14.74 293 ASP B N 1
ATOM 7633 C CA . ASP B 1 293 ? 2.577 -16.171 -53.819 1.00 16.76 293 ASP B CA 1
ATOM 7634 C C . ASP B 1 293 ? 2.704 -15.068 -52.773 1.00 15.38 293 ASP B C 1
ATOM 7635 O O . ASP B 1 293 ? 3.035 -15.342 -51.615 1.00 17.59 293 ASP B O 1
ATOM 7640 N N . ILE B 1 294 ? 2.463 -13.814 -53.166 1.00 16.16 294 ILE B N 1
ATOM 7641 C CA . ILE B 1 294 ? 2.446 -12.717 -52.197 1.00 12.23 294 ILE B CA 1
ATOM 7642 C C . ILE B 1 294 ? 1.367 -12.951 -51.147 1.00 12.21 294 ILE B C 1
ATOM 7643 O O . ILE B 1 294 ? 1.598 -12.787 -49.943 1.00 13.59 294 ILE B O 1
ATOM 7648 N N . SER B 1 295 ? 0.159 -13.306 -51.597 1.00 11.25 295 SER B N 1
ATOM 7649 C CA . SER B 1 295 ? -0.959 -13.502 -50.681 1.00 13.30 295 SER B CA 1
ATOM 7650 C C . SER B 1 295 ? -0.677 -14.627 -49.697 1.00 15.92 295 SER B C 1
ATOM 7651 O O . SER B 1 295 ? -0.961 -14.500 -48.502 1.00 14.63 295 SER B O 1
ATOM 7654 N N . LYS B 1 296 ? -0.137 -15.743 -50.183 1.00 14.83 296 LYS B N 1
ATOM 7655 C CA . LYS B 1 296 ? 0.226 -16.830 -49.282 1.00 17.94 296 LYS B CA 1
ATOM 7656 C C . LYS B 1 296 ? 1.273 -16.377 -48.273 1.00 14.60 296 LYS B C 1
ATOM 7657 O O . LYS B 1 296 ? 1.158 -16.667 -47.076 1.00 15.73 296 LYS B O 1
ATOM 7663 N N . THR B 1 297 ? 2.291 -15.647 -48.736 1.00 13.74 297 THR B N 1
ATOM 7664 C CA . THR B 1 297 ? 3.326 -15.146 -47.836 1.00 18.63 297 THR B CA 1
ATOM 7665 C C . THR B 1 297 ? 2.723 -14.267 -46.747 1.00 20.53 297 THR B C 1
ATOM 7666 O O . THR B 1 297 ? 3.032 -14.426 -45.558 1.00 18.46 297 THR B O 1
ATOM 7670 N N . TRP B 1 298 ? 1.846 -13.339 -47.135 1.00 16.96 298 TRP B N 1
ATOM 7671 C CA . TRP B 1 298 ? 1.255 -12.428 -46.163 1.00 15.30 298 TRP B CA 1
ATOM 7672 C C . TRP B 1 298 ? 0.180 -13.101 -45.322 1.00 16.29 298 TRP B C 1
ATOM 7673 O O . TRP B 1 298 ? -0.046 -12.695 -44.179 1.00 16.39 298 TRP B O 1
ATOM 7684 N N . HIS B 1 299 ? -0.498 -14.111 -45.870 1.00 17.58 299 HIS B N 1
ATOM 7685 C CA . HIS B 1 299 ? -1.408 -14.913 -45.060 1.00 18.24 299 HIS B CA 1
ATOM 7686 C C . HIS B 1 299 ? -0.654 -15.593 -43.922 1.00 18.34 299 HIS B C 1
ATOM 7687 O O . HIS B 1 299 ? -1.072 -15.533 -42.762 1.00 17.73 299 HIS B O 1
ATOM 7694 N N . ASP B 1 300 ? 0.482 -16.223 -44.235 1.00 19.66 300 ASP B N 1
ATOM 7695 C CA . ASP B 1 300 ? 1.257 -16.899 -43.198 1.00 21.74 300 ASP B CA 1
ATOM 7696 C C . ASP B 1 300 ? 1.786 -15.923 -42.153 1.00 22.37 300 ASP B C 1
ATOM 7697 O O . ASP B 1 300 ? 1.933 -16.289 -40.982 1.00 23.86 300 ASP B O 1
ATOM 7702 N N . ALA B 1 301 ? 2.072 -14.687 -42.547 1.00 18.49 301 ALA B N 1
ATOM 7703 C CA . ALA B 1 301 ? 2.605 -13.688 -41.632 1.00 19.61 301 ALA B CA 1
ATOM 7704 C C . ALA B 1 301 ? 1.523 -12.850 -40.965 1.00 21.23 301 ALA B C 1
ATOM 7705 O O . ALA B 1 301 ? 1.857 -11.929 -40.212 1.00 21.88 301 ALA B O 1
ATOM 7707 N N . ASP B 1 302 ? 0.247 -13.150 -41.217 1.00 18.65 302 ASP B N 1
ATOM 7708 C CA . ASP B 1 302 ? -0.885 -12.394 -40.671 1.00 23.39 302 ASP B CA 1
ATOM 7709 C C . ASP B 1 302 ? -0.875 -10.931 -41.110 1.00 18.03 302 ASP B C 1
ATOM 7710 O O . ASP B 1 302 ? -1.400 -10.063 -40.408 1.00 20.24 302 ASP B O 1
ATOM 7715 N N . LEU B 1 303 ? -0.307 -10.644 -42.281 1.00 13.41 303 LEU B N 1
ATOM 7716 C CA . LEU B 1 303 ? -0.307 -9.286 -42.813 1.00 11.14 303 LEU B CA 1
ATOM 7717 C C . LEU B 1 303 ? -1.429 -9.030 -43.808 1.00 17.16 303 LEU B C 1
ATOM 7718 O O . LEU B 1 303 ? -1.775 -7.866 -44.040 1.00 15.23 303 LEU B O 1
ATOM 7723 N N . LEU B 1 304 ? -1.991 -10.082 -44.397 1.00 13.70 304 LEU B N 1
ATOM 7724 C CA . LEU B 1 304 ? -2.895 -9.923 -45.526 1.00 14.10 304 LEU B CA 1
ATOM 7725 C C . LEU B 1 304 ? -4.239 -9.365 -45.076 1.00 15.18 304 LEU B C 1
ATOM 7726 O O . LEU B 1 304 ? -4.820 -9.829 -44.087 1.00 15.61 304 LEU B O 1
ATOM 7731 N N . MET B 1 305 ? -4.734 -8.369 -45.811 1.00 12.63 305 MET B N 1
ATOM 7732 C CA . MET B 1 305 ? -6.048 -7.788 -45.572 1.00 12.26 305 MET B CA 1
ATOM 7733 C C . MET B 1 305 ? -7.037 -8.116 -46.683 1.00 18.16 305 MET B C 1
ATOM 7734 O O . MET B 1 305 ? -8.121 -7.526 -46.731 1.00 25.22 305 MET B O 1
ATOM 7739 N N . GLY B 1 306 ? -6.691 -9.034 -47.579 1.00 11.94 306 GLY B N 1
ATOM 7740 C CA . GLY B 1 306 ? -7.611 -9.447 -48.641 1.00 11.62 306 GLY B CA 1
ATOM 7741 C C . GLY B 1 306 ? -6.978 -9.250 -50.005 1.00 11.85 306 GLY B C 1
ATOM 7742 O O . GLY B 1 306 ? -6.415 -8.200 -50.316 1.00 16.27 306 GLY B O 1
ATOM 7743 N N . THR B 1 307 ? -7.068 -10.287 -50.833 1.00 10.21 307 THR B N 1
ATOM 7744 C CA . THR B 1 307 ? -6.509 -10.252 -52.179 1.00 11.73 307 THR B CA 1
ATOM 7745 C C . THR B 1 307 ? -7.549 -9.694 -53.142 1.00 11.48 307 THR B C 1
ATOM 7746 O O . THR B 1 307 ? -8.611 -10.297 -53.333 1.00 12.65 307 THR B O 1
ATOM 7750 N N . THR B 1 308 ? -7.232 -8.550 -53.746 1.00 13.78 308 THR B N 1
ATOM 7751 C CA . THR B 1 308 ? -8.138 -7.876 -54.671 1.00 11.55 308 THR B CA 1
ATOM 7752 C C . THR B 1 308 ? -8.309 -8.697 -55.940 1.00 10.97 308 THR B C 1
ATOM 7753 O O . THR B 1 308 ? -7.341 -8.921 -56.675 1.00 13.34 308 THR B O 1
ATOM 7757 N N . LEU B 1 309 ? -9.545 -9.109 -56.221 1.00 12.03 309 LEU B N 1
ATOM 7758 C CA . LEU B 1 309 ? -9.913 -9.713 -57.501 1.00 10.74 309 LEU B CA 1
ATOM 7759 C C . LEU B 1 309 ? -11.132 -8.966 -58.047 1.00 13.72 309 LEU B C 1
ATOM 7760 O O . LEU B 1 309 ? -12.230 -9.508 -58.176 1.00 12.89 309 LEU B O 1
ATOM 7765 N N . SER B 1 310 ? -10.936 -7.689 -58.353 1.00 12.35 310 SER B N 1
ATOM 7766 C CA . SER B 1 310 ? -12.070 -6.812 -58.593 1.00 11.95 310 SER B CA 1
ATOM 7767 C C . SER B 1 310 ? -12.482 -6.816 -60.058 1.00 11.45 310 SER B C 1
ATOM 7768 O O . SER B 1 310 ? -11.697 -7.128 -60.957 1.00 14.08 310 SER B O 1
ATOM 7771 N N . MET B 1 311 ? -13.741 -6.458 -60.283 1.00 11.61 311 MET B N 1
ATOM 7772 C CA . MET B 1 311 ? -14.395 -6.568 -61.580 1.00 14.68 311 MET B CA 1
ATOM 7773 C C . MET B 1 311 ? -14.983 -5.260 -62.074 1.00 13.49 311 MET B C 1
ATOM 7774 O O . MET B 1 311 ? -14.935 -4.992 -63.279 1.00 15.51 311 MET B O 1
ATOM 7779 N N . GLN B 1 312 ? -15.537 -4.446 -61.167 1.00 15.91 312 GLN B N 1
ATOM 7780 C CA . GLN B 1 312 ? -16.311 -3.239 -61.456 1.00 13.87 312 GLN B CA 1
ATOM 7781 C C . GLN B 1 312 ? -17.640 -3.593 -62.116 1.00 13.77 312 GLN B C 1
ATOM 7782 O O . GLN B 1 312 ? -18.701 -3.166 -61.648 1.00 16.18 312 GLN B O 1
ATOM 7788 N N . SER B 1 313 ? -17.589 -4.375 -63.192 1.00 12.79 313 SER B N 1
ATOM 7789 C CA . SER B 1 313 ? -18.775 -4.934 -63.825 1.00 14.17 313 SER B CA 1
ATOM 7790 C C . SER B 1 313 ? -18.395 -6.263 -64.456 1.00 13.39 313 SER B C 1
ATOM 7791 O O . SER B 1 313 ? -17.219 -6.530 -64.717 1.00 12.37 313 SER B O 1
ATOM 7794 N N . THR B 1 314 ? -19.398 -7.105 -64.696 1.00 13.62 314 THR B N 1
ATOM 7795 C CA . THR B 1 314 ? -19.183 -8.341 -65.434 1.00 12.52 314 THR B CA 1
ATOM 7796 C C . THR B 1 314 ? -19.809 -8.303 -66.820 1.00 14.09 314 THR B C 1
ATOM 7797 O O . THR B 1 314 ? -19.646 -9.255 -67.587 1.00 17.59 314 THR B O 1
ATOM 7801 N N . ASP B 1 315 ? -20.512 -7.230 -67.164 1.00 18.04 315 ASP B N 1
ATOM 7802 C CA . ASP B 1 315 ? -21.210 -7.156 -68.439 1.00 17.74 315 ASP B CA 1
ATOM 7803 C C . ASP B 1 315 ? -20.266 -6.688 -69.542 1.00 20.51 315 ASP B C 1
ATOM 7804 O O . ASP B 1 315 ? -19.511 -5.727 -69.361 1.00 20.53 315 ASP B O 1
ATOM 7809 N N . MET B 1 316 ? -20.322 -7.364 -70.693 1.00 21.70 316 MET B N 1
ATOM 7810 C CA . MET B 1 316 ? -19.377 -7.078 -71.772 1.00 23.92 316 MET B CA 1
ATOM 7811 C C . MET B 1 316 ? -19.568 -5.677 -72.337 1.00 23.34 316 MET B C 1
ATOM 7812 O O . MET B 1 316 ? -18.586 -5.004 -72.674 1.00 23.30 316 MET B O 1
ATOM 7817 N N . ASP B 1 317 ? -20.816 -5.216 -72.454 1.00 23.22 317 ASP B N 1
ATOM 7818 C CA . ASP B 1 317 ? -21.044 -3.875 -72.980 1.00 23.05 317 ASP B CA 1
ATOM 7819 C C . ASP B 1 317 ? -20.512 -2.818 -72.025 1.00 23.78 317 ASP B C 1
ATOM 7820 O O . ASP B 1 317 ? -19.889 -1.839 -72.457 1.00 22.28 317 ASP B O 1
ATOM 7825 N N . VAL B 1 318 ? -20.759 -2.999 -70.724 1.00 20.34 318 VAL B N 1
ATOM 7826 C CA . VAL B 1 318 ? -20.246 -2.069 -69.723 1.00 19.28 318 VAL B CA 1
ATOM 7827 C C . VAL B 1 318 ? -18.728 -2.031 -69.773 1.00 20.98 318 VAL B C 1
ATOM 7828 O O . VAL B 1 318 ? -18.111 -0.957 -69.795 1.00 21.25 318 VAL B O 1
ATOM 7832 N N . LEU B 1 319 ? -18.105 -3.210 -69.796 1.00 17.04 319 LEU B N 1
ATOM 7833 C CA . LEU B 1 319 ? -16.651 -3.281 -69.773 1.00 18.38 319 LEU B CA 1
ATOM 7834 C C . LEU B 1 319 ? -16.049 -2.635 -71.011 1.00 20.75 319 LEU B C 1
ATOM 7835 O O . LEU B 1 319 ? -15.022 -1.953 -70.928 1.00 21.56 319 LEU B O 1
ATOM 7840 N N . GLU B 1 320 ? -16.679 -2.827 -72.171 1.00 18.03 320 GLU B N 1
ATOM 7841 C CA . GLU B 1 320 ? -16.217 -2.123 -73.361 1.00 22.12 320 GLU B CA 1
ATOM 7842 C C . GLU B 1 320 ? -16.413 -0.620 -73.210 1.00 19.58 320 GLU B C 1
ATOM 7843 O O . GLU B 1 320 ? -15.552 0.169 -73.615 1.00 22.40 320 GLU B O 1
ATOM 7849 N N . ALA B 1 321 ? -17.532 -0.205 -72.608 1.00 19.44 321 ALA B N 1
ATOM 7850 C CA . ALA B 1 321 ? -17.817 1.220 -72.468 1.00 18.29 321 ALA B CA 1
ATOM 7851 C C . ALA B 1 321 ? -16.842 1.917 -71.523 1.00 19.40 321 ALA B C 1
ATOM 7852 O O . ALA B 1 321 ? -16.551 3.106 -71.708 1.00 20.07 321 ALA B O 1
ATOM 7854 N N . ILE B 1 322 ? -16.330 1.215 -70.511 1.00 18.33 322 ILE B N 1
ATOM 7855 C CA . ILE B 1 322 ? -15.391 1.824 -69.575 1.00 20.00 322 ILE B CA 1
ATOM 7856 C C . ILE B 1 322 ? -13.954 1.419 -69.875 1.00 19.43 322 ILE B C 1
ATOM 7857 O O . ILE B 1 322 ? -13.044 1.771 -69.117 1.00 20.44 322 ILE B O 1
ATOM 7862 N N . ASP B 1 323 ? -13.724 0.690 -70.971 1.00 15.70 323 ASP B N 1
ATOM 7863 C CA . ASP B 1 323 ? -12.368 0.370 -71.429 1.00 19.39 323 ASP B CA 1
ATOM 7864 C C . ASP B 1 323 ? -11.630 -0.515 -70.420 1.00 21.20 323 ASP B C 1
ATOM 7865 O O . ASP B 1 323 ? -10.486 -0.248 -70.041 1.00 19.69 323 ASP B O 1
ATOM 7870 N N . ARG B 1 324 ? -12.296 -1.584 -69.978 1.00 16.90 324 ARG B N 1
ATOM 7871 C CA . ARG B 1 324 ? -11.713 -2.505 -69.009 1.00 16.81 324 ARG B CA 1
ATOM 7872 C C . ARG B 1 324 ? -11.864 -3.936 -69.499 1.00 16.65 324 ARG B C 1
ATOM 7873 O O . ARG B 1 324 ? -12.943 -4.335 -69.950 1.00 18.24 324 ARG B O 1
ATOM 7881 N N . LYS B 1 325 ? -10.787 -4.705 -69.404 1.00 15.43 325 LYS B N 1
ATOM 7882 C CA . LYS B 1 325 ? -10.815 -6.135 -69.673 1.00 14.61 325 LYS B CA 1
ATOM 7883 C C . LYS B 1 325 ? -10.602 -6.880 -68.364 1.00 19.01 325 LYS B C 1
ATOM 7884 O O . LYS B 1 325 ? -9.644 -6.599 -67.635 1.00 22.25 325 LYS B O 1
ATOM 7890 N N . ASN B 1 326 ? -11.507 -7.805 -68.058 1.00 15.66 326 ASN B N 1
ATOM 7891 C CA . ASN B 1 326 ? -11.446 -8.608 -66.845 1.00 13.86 326 ASN B CA 1
ATOM 7892 C C . ASN B 1 326 ? -10.961 -10.020 -67.142 1.00 20.73 326 ASN B C 1
ATOM 7893 O O . ASN B 1 326 ? -11.002 -10.499 -68.277 1.00 21.65 326 ASN B O 1
ATOM 7898 N N . ILE B 1 327 ? -10.485 -10.679 -66.087 1.00 22.25 327 ILE B N 1
ATOM 7899 C CA . ILE B 1 327 ? -10.340 -12.126 -66.112 1.00 25.89 327 ILE B CA 1
ATOM 7900 C C . ILE B 1 327 ? -11.694 -12.751 -66.424 1.00 24.62 327 ILE B C 1
ATOM 7901 O O . ILE B 1 327 ? -12.737 -12.301 -65.930 1.00 25.16 327 ILE B O 1
ATOM 7906 N N . GLY B 1 328 ? -11.690 -13.781 -67.268 1.00 24.42 328 GLY B N 1
ATOM 7907 C CA . GLY B 1 328 ? -12.922 -14.481 -67.571 1.00 22.24 328 GLY B CA 1
ATOM 7908 C C . GLY B 1 328 ? -13.507 -15.160 -66.347 1.00 19.51 328 GLY B C 1
ATOM 7909 O O . GLY B 1 328 ? -12.823 -15.431 -65.360 1.00 20.19 328 GLY B O 1
ATOM 7910 N N . LEU B 1 329 ? -14.806 -15.451 -66.426 1.00 19.21 329 LEU B N 1
ATOM 7911 C CA . LEU B 1 329 ? -15.513 -15.980 -65.263 1.00 21.17 329 LEU B CA 1
ATOM 7912 C C . LEU B 1 329 ? -15.006 -17.367 -64.871 1.00 24.33 329 LEU B C 1
ATOM 7913 O O . LEU B 1 329 ? -14.891 -17.676 -63.678 1.00 19.36 329 LEU B O 1
ATOM 7918 N N . ASP B 1 330 ? -14.704 -18.225 -65.849 1.00 23.88 330 ASP B N 1
ATOM 7919 C CA . ASP B 1 330 ? -14.211 -19.554 -65.503 1.00 19.46 330 ASP B CA 1
ATOM 7920 C C . ASP B 1 330 ? -12.815 -19.483 -64.896 1.00 18.81 330 ASP B C 1
ATOM 7921 O O . ASP B 1 330 ? -12.498 -20.236 -63.966 1.00 21.77 330 ASP B O 1
ATOM 7926 N N . ASN B 1 331 ? -11.971 -18.572 -65.388 1.00 17.56 331 ASN B N 1
ATOM 7927 C CA . ASN B 1 331 ? -10.661 -18.387 -64.773 1.00 18.01 331 ASN B CA 1
ATOM 7928 C C . ASN B 1 331 ? -10.788 -17.790 -63.378 1.00 18.39 331 ASN B C 1
ATOM 7929 O O . ASN B 1 331 ? -10.045 -18.165 -62.466 1.00 19.11 331 ASN B O 1
ATOM 7934 N N . TYR B 1 332 ? -11.722 -16.852 -63.200 1.00 18.93 332 TYR B N 1
ATOM 7935 C CA . TYR B 1 332 ? -12.034 -16.342 -61.868 1.00 18.60 332 TYR B CA 1
ATOM 7936 C C . TYR B 1 332 ? -12.433 -17.474 -60.932 1.00 15.16 332 TYR B C 1
ATOM 7937 O O . TYR B 1 332 ? -11.990 -17.525 -59.780 1.00 17.75 332 TYR B O 1
ATOM 7946 N N . ARG B 1 333 ? -13.274 -18.390 -61.414 1.00 15.87 333 ARG B N 1
ATOM 7947 C CA . ARG B 1 333 ? -13.655 -19.551 -60.616 1.00 15.91 333 ARG B CA 1
ATOM 7948 C C . ARG B 1 333 ? -12.435 -20.364 -60.199 1.00 15.58 333 ARG B C 1
ATOM 7949 O O . ARG B 1 333 ? -12.319 -20.771 -59.039 1.00 15.50 333 ARG B O 1
ATOM 7957 N N . LYS B 1 334 ? -11.510 -20.606 -61.130 1.00 22.10 334 LYS B N 1
ATOM 7958 C CA . LYS B 1 334 ? -10.308 -21.359 -60.785 1.00 21.28 334 LYS B CA 1
ATOM 7959 C C . LYS B 1 334 ? -9.487 -20.630 -59.727 1.00 23.15 334 LYS B C 1
ATOM 7960 O O . LYS B 1 334 ? -8.928 -21.262 -58.823 1.00 20.28 334 LYS B O 1
ATOM 7966 N N . LEU B 1 335 ? -9.402 -19.299 -59.821 1.00 17.22 335 LEU B N 1
ATOM 7967 C CA . LEU B 1 335 ? -8.710 -18.528 -58.792 1.00 21.01 335 LEU B CA 1
ATOM 7968 C C . LEU B 1 335 ? -9.386 -18.683 -57.434 1.00 19.99 335 LEU B C 1
ATOM 7969 O O . LEU B 1 335 ? -8.720 -18.913 -56.418 1.00 21.69 335 LEU B O 1
ATOM 7974 N N . GLN B 1 336 ? -10.712 -18.539 -57.394 1.00 18.54 336 GLN B N 1
ATOM 7975 C CA . GLN B 1 336 ? -11.432 -18.696 -56.134 1.00 19.21 336 GLN B CA 1
ATOM 7976 C C . GLN B 1 336 ? -11.166 -20.063 -55.515 1.00 17.44 336 GLN B C 1
ATOM 7977 O O . GLN B 1 336 ? -10.991 -20.178 -54.297 1.00 20.14 336 GLN B O 1
ATOM 7983 N N . GLN B 1 337 ? -11.140 -21.114 -56.340 1.00 18.83 337 GLN B N 1
ATOM 7984 C CA . GLN B 1 337 ? -10.863 -22.453 -55.830 1.00 17.64 337 GLN B CA 1
ATOM 7985 C C . GLN B 1 337 ? -9.455 -22.547 -55.256 1.00 18.39 337 GLN B C 1
ATOM 7986 O O . GLN B 1 337 ? -9.253 -23.126 -54.183 1.00 21.48 337 GLN B O 1
ATOM 7992 N N . ARG B 1 338 ? -8.473 -21.972 -55.952 1.00 18.62 338 ARG B N 1
ATOM 7993 C CA . ARG B 1 338 ? -7.092 -22.032 -55.485 1.00 22.12 338 ARG B CA 1
ATOM 7994 C C . ARG B 1 338 ? -6.919 -21.280 -54.172 1.00 24.41 338 ARG B C 1
ATOM 7995 O O . ARG B 1 338 ? -6.244 -21.761 -53.254 1.00 22.66 338 ARG B O 1
ATOM 8003 N N . TYR B 1 339 ? -7.519 -20.091 -54.067 1.00 17.74 339 TYR B N 1
ATOM 8004 C CA . TYR B 1 339 ? -7.403 -19.317 -52.838 1.00 15.54 339 TYR B CA 1
ATOM 8005 C C . TYR B 1 339 ? -8.187 -19.964 -51.703 1.00 18.25 339 TYR B C 1
ATOM 8006 O O . TYR B 1 339 ? -7.726 -19.978 -50.556 1.00 16.21 339 TYR B O 1
ATOM 8015 N N . ALA B 1 340 ? -9.369 -20.511 -52.004 1.00 21.12 340 ALA B N 1
ATOM 8016 C CA . ALA B 1 340 ? -10.181 -21.132 -50.959 1.00 22.53 340 ALA B CA 1
ATOM 8017 C C . ALA B 1 340 ? -9.480 -22.345 -50.361 1.00 21.00 340 ALA B C 1
ATOM 8018 O O . ALA B 1 340 ? -9.562 -22.583 -49.151 1.00 22.47 340 ALA B O 1
ATOM 8020 N N . ALA B 1 341 ? -8.776 -23.114 -51.193 1.00 22.75 341 ALA B N 1
ATOM 8021 C CA . ALA B 1 341 ? -8.057 -24.282 -50.692 1.00 27.63 341 ALA B CA 1
ATOM 8022 C C . ALA B 1 341 ? -6.988 -23.897 -49.678 1.00 29.66 341 ALA B C 1
ATOM 8023 O O . ALA B 1 341 ? -6.688 -24.676 -48.765 1.00 29.79 341 ALA B O 1
ATOM 8025 N N . GLU B 1 342 ? -6.406 -22.708 -49.814 1.00 25.86 342 GLU B N 1
ATOM 8026 C CA . GLU B 1 342 ? -5.397 -22.224 -48.882 1.00 22.67 342 GLU B CA 1
ATOM 8027 C C . GLU B 1 342 ? -5.980 -21.358 -47.775 1.00 19.09 342 GLU B C 1
ATOM 8028 O O . GLU B 1 342 ? -5.218 -20.852 -46.943 1.00 24.24 342 GLU B O 1
ATOM 8034 N N . ASN B 1 343 ? -7.302 -21.181 -47.746 1.00 18.59 343 ASN B N 1
ATOM 8035 C CA . ASN B 1 343 ? -7.970 -20.304 -46.784 1.00 23.17 343 ASN B CA 1
ATOM 8036 C C . ASN B 1 343 ? -7.432 -18.879 -46.868 1.00 21.92 343 ASN B C 1
ATOM 8037 O O . ASN B 1 343 ? -7.294 -18.189 -45.857 1.00 24.98 343 ASN B O 1
ATOM 8042 N N . ILE B 1 344 ? -7.111 -18.441 -48.081 1.00 18.77 344 ILE B N 1
ATOM 8043 C CA . ILE B 1 344 ? -6.638 -17.084 -48.334 1.00 15.77 344 ILE B CA 1
ATOM 8044 C C . ILE B 1 344 ? -7.833 -16.244 -48.763 1.00 18.35 344 ILE B C 1
ATOM 8045 O O . ILE B 1 344 ? -8.510 -16.569 -49.745 1.00 19.20 344 ILE B O 1
ATOM 8050 N N . HIS B 1 345 ? -8.070 -15.145 -48.051 1.00 16.07 345 HIS B N 1
ATOM 8051 C CA . HIS B 1 345 ? -9.258 -14.328 -48.260 1.00 16.86 345 HIS B CA 1
ATOM 8052 C C . HIS B 1 345 ? -9.092 -13.446 -49.493 1.00 14.83 345 HIS B C 1
ATOM 8053 O O . HIS B 1 345 ? -8.060 -12.790 -49.662 1.00 15.36 345 HIS B O 1
ATOM 8060 N N . THR B 1 346 ? -10.104 -13.442 -50.358 1.00 13.44 346 THR B N 1
ATOM 8061 C CA . THR B 1 346 ? -10.155 -12.561 -51.515 1.00 13.29 346 THR B CA 1
ATOM 8062 C C . THR B 1 346 ? -11.408 -11.696 -51.443 1.00 12.10 346 THR B C 1
ATOM 8063 O O . THR B 1 346 ? -12.320 -11.942 -50.651 1.00 14.34 346 THR B O 1
ATOM 8067 N N . TYR B 1 347 ? -11.443 -10.659 -52.276 1.00 16.12 347 TYR B N 1
ATOM 8068 C CA . TYR B 1 347 ? -12.630 -9.821 -52.383 1.00 10.66 347 TYR B CA 1
ATOM 8069 C C . TYR B 1 347 ? -12.728 -9.281 -53.802 1.00 12.18 347 TYR B C 1
ATOM 8070 O O . TYR B 1 347 ? -11.742 -9.246 -54.543 1.00 12.22 347 TYR B O 1
ATOM 8079 N N . THR B 1 348 ? -13.945 -8.874 -54.175 1.00 9.98 348 THR B N 1
ATOM 8080 C CA . THR B 1 348 ? -14.255 -8.383 -55.511 1.00 9.79 348 THR B CA 1
ATOM 8081 C C . THR B 1 348 ? -15.079 -7.111 -55.395 1.00 11.92 348 THR B C 1
ATOM 8082 O O . THR B 1 348 ? -16.120 -7.107 -54.733 1.00 11.23 348 THR B O 1
ATOM 8086 N N . GLU B 1 349 ? -14.623 -6.042 -56.042 1.00 12.26 349 GLU B N 1
ATOM 8087 C CA . GLU B 1 349 ? -15.336 -4.775 -56.030 1.00 9.64 349 GLU B CA 1
ATOM 8088 C C . GLU B 1 349 ? -16.169 -4.614 -57.293 1.00 11.06 349 GLU B C 1
ATOM 8089 O O . GLU B 1 349 ? -15.757 -5.022 -58.383 1.00 14.48 349 GLU B O 1
ATOM 8095 N N . LEU B 1 350 ? -17.347 -4.018 -57.128 1.00 10.94 350 LEU B N 1
ATOM 8096 C CA . LEU B 1 350 ? -18.210 -3.617 -58.226 1.00 11.17 350 LEU B CA 1
ATOM 8097 C C . LEU B 1 350 ? -18.566 -2.148 -58.049 1.00 12.12 350 LEU B C 1
ATOM 8098 O O . LEU B 1 350 ? -18.557 -1.624 -56.931 1.00 13.29 350 LEU B O 1
ATOM 8103 N N . ILE B 1 351 ? -18.875 -1.484 -59.157 1.00 12.67 351 ILE B N 1
ATOM 8104 C CA . ILE B 1 351 ? -19.346 -0.104 -59.133 1.00 12.62 351 ILE B CA 1
ATOM 8105 C C . ILE B 1 351 ? -20.750 -0.073 -59.713 1.00 13.19 351 ILE B C 1
ATOM 8106 O O . ILE B 1 351 ? -20.990 -0.619 -60.796 1.00 15.36 351 ILE B O 1
ATOM 8111 N N . LEU B 1 352 ? -21.673 0.548 -58.983 1.00 15.78 352 LEU B N 1
ATOM 8112 C CA . LEU B 1 352 ? -23.063 0.656 -59.407 1.00 16.15 352 LEU B CA 1
ATOM 8113 C C . LEU B 1 352 ? -23.258 1.899 -60.267 1.00 20.93 352 LEU B C 1
ATOM 8114 O O . LEU B 1 352 ? -22.771 2.983 -59.933 1.00 19.92 352 LEU B O 1
ATOM 8119 N N . GLY B 1 353 ? -23.978 1.736 -61.372 1.00 21.53 353 GLY B N 1
ATOM 8120 C CA . GLY B 1 353 ? -24.284 2.856 -62.238 1.00 21.29 353 GLY B CA 1
ATOM 8121 C C . GLY B 1 353 ? -23.253 3.149 -63.300 1.00 19.99 353 GLY B C 1
ATOM 8122 O O . GLY B 1 353 ? -23.194 4.282 -63.790 1.00 19.55 353 GLY B O 1
ATOM 8123 N N . LEU B 1 354 ? -22.430 2.172 -63.666 1.00 18.30 354 LEU B N 1
ATOM 8124 C CA . LEU B 1 354 ? -21.477 2.368 -64.738 1.00 17.19 354 LEU B CA 1
ATOM 8125 C C . LEU B 1 354 ? -22.199 2.538 -66.072 1.00 22.94 354 LEU B C 1
ATOM 8126 O O . LEU B 1 354 ? -23.352 2.124 -66.223 1.00 23.74 354 LEU B O 1
ATOM 8131 N N . PRO B 1 355 ? -21.541 3.160 -67.050 1.00 21.12 355 PRO B N 1
ATOM 8132 C CA . PRO B 1 355 ? -22.116 3.244 -68.396 1.00 16.80 355 PRO B CA 1
ATOM 8133 C C . PRO B 1 355 ? -22.643 1.901 -68.884 1.00 22.09 355 PRO B C 1
ATOM 8134 O O . PRO B 1 355 ? -21.952 0.877 -68.821 1.00 18.77 355 PRO B O 1
ATOM 8138 N N . MET B 1 356 ? -23.894 1.911 -69.345 1.00 20.97 356 MET B N 1
ATOM 8139 C CA . MET B 1 356 ? -24.609 0.822 -70.017 1.00 22.41 356 MET B CA 1
ATOM 8140 C C . MET B 1 356 ? -25.033 -0.322 -69.097 1.00 23.77 356 MET B C 1
ATOM 8141 O O . MET B 1 356 ? -25.586 -1.315 -69.599 1.00 20.74 356 MET B O 1
ATOM 8146 N N . GLU B 1 357 ? -24.820 -0.226 -67.787 1.00 19.23 357 GLU B N 1
ATOM 8147 C CA . GLU B 1 357 ? -25.245 -1.277 -66.869 1.00 18.89 357 GLU B CA 1
ATOM 8148 C C . GLU B 1 357 ? -26.733 -1.138 -66.571 1.00 20.67 357 GLU B C 1
ATOM 8149 O O . GLU B 1 357 ? -27.183 -0.085 -66.106 1.00 21.52 357 GLU B O 1
ATOM 8155 N N . THR B 1 358 ? -27.492 -2.197 -66.831 1.00 21.75 358 THR B N 1
ATOM 8156 C CA . THR B 1 358 ? -28.894 -2.246 -66.452 1.00 22.60 358 THR B CA 1
ATOM 8157 C C . THR B 1 358 ? -29.045 -2.911 -65.087 1.00 23.73 358 THR B C 1
ATOM 8158 O O . THR B 1 358 ? -28.135 -3.584 -64.594 1.00 22.54 358 THR B O 1
ATOM 8162 N N . ALA B 1 359 ? -30.208 -2.695 -64.465 1.00 21.89 359 ALA B N 1
ATOM 8163 C CA . ALA B 1 359 ? -30.508 -3.404 -63.226 1.00 20.95 359 ALA B CA 1
ATOM 8164 C C . ALA B 1 359 ? -30.426 -4.908 -63.436 1.00 20.29 359 ALA B C 1
ATOM 8165 O O . ALA B 1 359 ? -29.958 -5.645 -62.558 1.00 19.14 359 ALA B O 1
ATOM 8167 N N . ARG B 1 360 ? -30.848 -5.371 -64.615 1.00 19.86 360 ARG B N 1
ATOM 8168 C CA . ARG B 1 360 ? -30.777 -6.790 -64.950 1.00 22.57 360 ARG B CA 1
ATOM 8169 C C . ARG B 1 360 ? -29.332 -7.275 -65.009 1.00 23.50 360 ARG B C 1
ATOM 8170 O O . ARG B 1 360 ? -28.981 -8.291 -64.394 1.00 20.22 360 ARG B O 1
ATOM 8178 N N . SER B 1 361 ? -28.477 -6.569 -65.755 1.00 18.86 361 SER B N 1
ATOM 8179 C CA . SER B 1 361 ? -27.090 -7.008 -65.870 1.00 17.15 361 SER B CA 1
ATOM 8180 C C . SER B 1 361 ? -26.365 -6.885 -64.538 1.00 18.82 361 SER B C 1
ATOM 8181 O O . SER B 1 361 ? -25.489 -7.701 -64.230 1.00 16.77 361 SER B O 1
ATOM 8184 N N . PHE B 1 362 ? -26.732 -5.889 -63.731 1.00 19.24 362 PHE B N 1
ATOM 8185 C CA . PHE B 1 362 ? -26.083 -5.712 -62.439 1.00 17.69 362 PHE B CA 1
ATOM 8186 C C . PHE B 1 362 ? -26.407 -6.872 -61.505 1.00 15.18 362 PHE B C 1
ATOM 8187 O O . PHE B 1 362 ? -25.511 -7.436 -60.866 1.00 17.62 362 PHE B O 1
ATOM 8195 N N . ARG B 1 363 ? -27.682 -7.251 -61.419 1.00 13.54 363 ARG B N 1
ATOM 8196 C CA . ARG B 1 363 ? -28.041 -8.362 -60.543 1.00 14.11 363 ARG B CA 1
ATOM 8197 C C . ARG B 1 363 ? -27.495 -9.680 -61.081 1.00 17.29 363 ARG B C 1
ATOM 8198 O O . ARG B 1 363 ? -27.042 -10.531 -60.306 1.00 14.37 363 ARG B O 1
ATOM 8206 N N . ASP B 1 364 ? -27.528 -9.863 -62.405 1.00 20.39 364 ASP B N 1
ATOM 8207 C CA . ASP B 1 364 ? -26.972 -11.072 -63.008 1.00 19.15 364 ASP B CA 1
ATOM 8208 C C . ASP B 1 364 ? -25.484 -11.199 -62.718 1.00 17.17 364 ASP B C 1
ATOM 8209 O O . ASP B 1 364 ? -24.989 -12.298 -62.448 1.00 16.65 364 ASP B O 1
ATOM 8214 N N . GLY B 1 365 ? -24.754 -10.082 -62.775 1.00 16.93 365 GLY B N 1
ATOM 8215 C CA . GLY B 1 365 ? -23.326 -10.125 -62.508 1.00 15.21 365 GLY B CA 1
ATOM 8216 C C . GLY B 1 365 ? -23.008 -10.538 -61.085 1.00 14.10 365 GLY B C 1
ATOM 8217 O O . GLY B 1 365 ? -22.068 -11.300 -60.844 1.00 15.26 365 GLY B O 1
ATOM 8218 N N . ILE B 1 366 ? -23.780 -10.032 -60.122 1.00 13.91 366 ILE B N 1
ATOM 8219 C CA . ILE B 1 366 ? -23.594 -10.426 -58.729 1.00 11.39 366 ILE B CA 1
ATOM 8220 C C . ILE B 1 366 ? -23.802 -11.926 -58.576 1.00 12.42 366 ILE B C 1
ATOM 8221 O O . ILE B 1 366 ? -22.996 -12.623 -57.949 1.00 13.56 366 ILE B O 1
ATOM 8226 N N . GLY B 1 367 ? -24.879 -12.446 -59.166 1.00 14.44 367 GLY B N 1
ATOM 8227 C CA . GLY B 1 367 ? -25.143 -13.870 -59.073 1.00 12.50 367 GLY B CA 1
ATOM 8228 C C . GLY B 1 367 ? -24.071 -14.717 -59.726 1.00 13.29 367 GLY B C 1
ATOM 8229 O O . GLY B 1 367 ? -23.773 -15.821 -59.258 1.00 13.01 367 GLY B O 1
ATOM 8230 N N . SER B 1 368 ? -23.487 -14.226 -60.822 1.00 12.55 368 SER B N 1
ATOM 8231 C CA . SER B 1 368 ? -22.437 -14.981 -61.491 1.00 13.06 368 SER B CA 1
ATOM 8232 C C . SER B 1 368 ? -21.168 -15.040 -60.651 1.00 12.87 368 SER B C 1
ATOM 8233 O O . SER B 1 368 ? -20.421 -16.020 -60.731 1.00 13.87 368 SER B O 1
ATOM 8236 N N . LEU B 1 369 ? -20.911 -14.017 -59.831 1.00 13.40 369 LEU B N 1
ATOM 8237 C CA . LEU B 1 369 ? -19.735 -14.053 -58.964 1.00 10.88 369 LEU B CA 1
ATOM 8238 C C . LEU B 1 369 ? -19.920 -15.056 -57.829 1.00 9.34 369 LEU B C 1
ATOM 8239 O O . LEU B 1 369 ? -18.980 -15.773 -57.468 1.00 10.61 369 LEU B O 1
ATOM 8244 N N . LEU B 1 370 ? -21.126 -15.132 -57.257 1.00 10.84 370 LEU B N 1
ATOM 8245 C CA . LEU B 1 370 ? -21.413 -16.195 -56.298 1.00 10.36 370 LEU B CA 1
ATOM 8246 C C . LEU B 1 370 ? -21.322 -17.558 -56.971 1.00 13.32 370 LEU B C 1
ATOM 8247 O O . LEU B 1 370 ? -20.769 -18.508 -56.404 1.00 11.24 370 LEU B O 1
ATOM 8252 N N . GLU B 1 371 ? -21.879 -17.668 -58.178 1.00 11.00 371 GLU B N 1
ATOM 8253 C CA . GLU B 1 371 ? -21.791 -18.902 -58.951 1.00 10.69 371 GLU B CA 1
ATOM 8254 C C . GLU B 1 371 ? -20.342 -19.333 -59.148 1.00 13.70 371 GLU B C 1
ATOM 8255 O O . GLU B 1 371 ? -20.029 -20.529 -59.102 1.00 10.87 371 GLU B O 1
ATOM 8261 N N . ALA B 1 372 ? -19.442 -18.372 -59.356 1.00 11.68 372 ALA B N 1
ATOM 8262 C CA . ALA B 1 372 ? -18.029 -18.659 -59.573 1.00 15.27 372 ALA B CA 1
ATOM 8263 C C . ALA B 1 372 ? -17.250 -18.882 -58.281 1.00 17.40 372 ALA B C 1
ATOM 8264 O O . ALA B 1 372 ? -16.047 -19.153 -58.342 1.00 19.90 372 ALA B O 1
ATOM 8266 N N . GLY B 1 373 ? -17.888 -18.776 -57.119 1.00 11.95 373 GLY B N 1
ATOM 8267 C CA . GLY B 1 373 ? -17.262 -19.164 -55.872 1.00 11.67 373 GLY B CA 1
ATOM 8268 C C . GLY B 1 373 ? -16.956 -18.046 -54.901 1.00 14.01 373 GLY B C 1
ATOM 8269 O O . GLY B 1 373 ? -16.394 -18.327 -53.834 1.00 14.96 373 GLY B O 1
ATOM 8270 N N . ASN B 1 374 ? -17.299 -16.795 -55.207 1.00 10.67 374 ASN B N 1
ATOM 8271 C CA . ASN B 1 374 ? -17.139 -15.714 -54.233 1.00 13.72 374 ASN B CA 1
ATOM 8272 C C . ASN B 1 374 ? -18.419 -15.644 -53.410 1.00 11.74 374 ASN B C 1
ATOM 8273 O O . ASN B 1 374 ? -19.437 -15.113 -53.859 1.00 12.19 374 ASN B O 1
ATOM 8278 N N . HIS B 1 375 ? -18.368 -16.192 -52.199 1.00 12.42 375 HIS B N 1
ATOM 8279 C CA . HIS B 1 375 ? -19.487 -16.122 -51.276 1.00 14.15 375 HIS B CA 1
ATOM 8280 C C . HIS B 1 375 ? -19.236 -15.201 -50.098 1.00 15.18 375 HIS B C 1
ATOM 8281 O O . HIS B 1 375 ? -20.182 -14.888 -49.368 1.00 15.68 375 HIS B O 1
ATOM 8288 N N . GLU B 1 376 ? -18.003 -14.742 -49.904 1.00 12.15 376 GLU B N 1
ATOM 8289 C CA . GLU B 1 376 ? -17.624 -14.106 -48.650 1.00 13.71 376 GLU B CA 1
ATOM 8290 C C . GLU B 1 376 ? -17.404 -12.604 -48.734 1.00 12.65 376 GLU B C 1
ATOM 8291 O O . GLU B 1 376 ? -17.561 -11.926 -47.717 1.00 12.95 376 GLU B O 1
ATOM 8297 N N . ASP B 1 377 ? -17.033 -12.050 -49.894 1.00 13.86 377 ASP B N 1
ATOM 8298 C CA . ASP B 1 377 ? -16.608 -10.646 -49.865 1.00 12.75 377 ASP B CA 1
ATOM 8299 C C . ASP B 1 377 ? -16.864 -9.988 -51.222 1.00 13.46 377 ASP B C 1
ATOM 8300 O O . ASP B 1 377 ? -15.996 -9.984 -52.099 1.00 13.01 377 ASP B O 1
ATOM 8305 N N . LEU B 1 378 ? -18.049 -9.395 -51.355 1.00 10.08 378 LEU B N 1
ATOM 8306 C CA . LEU B 1 378 ? -18.412 -8.534 -52.474 1.00 11.83 378 LEU B CA 1
ATOM 8307 C C . LEU B 1 378 ? -18.554 -7.109 -51.958 1.00 11.73 378 LEU B C 1
ATOM 8308 O O . LEU B 1 378 ? -19.196 -6.884 -50.926 1.00 13.15 378 LEU B O 1
ATOM 8313 N N . ARG B 1 379 ? -17.968 -6.150 -52.677 1.00 12.10 379 ARG B N 1
ATOM 8314 C CA . ARG B 1 379 ? -17.994 -4.750 -52.274 1.00 14.19 379 ARG B CA 1
ATOM 8315 C C . ARG B 1 379 ? -18.519 -3.895 -53.415 1.00 13.94 379 ARG B C 1
ATOM 8316 O O . ARG B 1 379 ? -18.208 -4.142 -54.584 1.00 18.12 379 ARG B O 1
ATOM 8324 N N . VAL B 1 380 ? -19.312 -2.886 -53.073 1.00 13.42 380 VAL B N 1
ATOM 8325 C CA . VAL B 1 380 ? -19.958 -2.041 -54.069 1.00 16.82 380 VAL B CA 1
ATOM 8326 C C . VAL B 1 380 ? -19.732 -0.581 -53.704 1.00 19.30 380 VAL B C 1
ATOM 8327 O O . VAL B 1 380 ? -19.742 -0.211 -52.524 1.00 23.85 380 VAL B O 1
ATOM 8331 N N . TYR B 1 381 ? -19.504 0.243 -54.720 1.00 16.87 381 TYR B N 1
ATOM 8332 C CA . TYR B 1 381 ? -19.365 1.678 -54.549 1.00 13.94 381 TYR B CA 1
ATOM 8333 C C . TYR B 1 381 ? -20.313 2.366 -55.514 1.00 15.52 381 TYR B C 1
ATOM 8334 O O . TYR B 1 381 ? -20.463 1.928 -56.660 1.00 16.99 381 TYR B O 1
ATOM 8343 N N . GLU B 1 382 ? -20.964 3.431 -55.052 1.00 16.44 382 GLU B N 1
ATOM 8344 C CA . GLU B 1 382 ? -21.635 4.318 -55.989 1.00 17.76 382 GLU B CA 1
ATOM 8345 C C . GLU B 1 382 ? -20.586 5.008 -56.854 1.00 17.66 382 GLU B C 1
ATOM 8346 O O . GLU B 1 382 ? -19.488 5.328 -56.391 1.00 17.57 382 GLU B O 1
ATOM 8352 N N . LEU B 1 383 ? -20.925 5.214 -58.120 1.00 17.60 383 LEU B N 1
ATOM 8353 C CA . LEU B 1 383 ? -19.999 5.814 -59.073 1.00 15.73 383 LEU B CA 1
ATOM 8354 C C . LEU B 1 383 ? -19.868 7.313 -58.830 1.00 21.30 383 LEU B C 1
ATOM 8355 O O . LEU B 1 383 ? -20.860 8.048 -58.875 1.00 19.27 383 LEU B O 1
ATOM 8360 N N . GLY B 1 384 ? -18.645 7.767 -58.584 1.00 17.06 384 GLY B N 1
ATOM 8361 C CA . GLY B 1 384 ? -18.342 9.188 -58.490 1.00 15.28 384 GLY B CA 1
ATOM 8362 C C . GLY B 1 384 ? -17.626 9.655 -59.744 1.00 16.28 384 GLY B C 1
ATOM 8363 O O . GLY B 1 384 ? -16.787 8.936 -60.293 1.00 15.40 384 GLY B O 1
ATOM 8364 N N . ILE B 1 385 ? -17.980 10.851 -60.203 1.00 15.47 385 ILE B N 1
ATOM 8365 C CA . ILE B 1 385 ? -17.319 11.474 -61.342 1.00 16.76 385 ILE B CA 1
ATOM 8366 C C . ILE B 1 385 ? -16.110 12.223 -60.793 1.00 17.78 385 ILE B C 1
ATOM 8367 O O . ILE B 1 385 ? -16.257 13.228 -60.095 1.00 18.70 385 ILE B O 1
ATOM 8372 N N . LEU B 1 386 ? -14.918 11.728 -61.097 1.00 15.23 386 LEU B N 1
ATOM 8373 C CA . LEU B 1 386 ? -13.718 12.387 -60.601 1.00 14.54 386 LEU B CA 1
ATOM 8374 C C . LEU B 1 386 ? -13.251 13.443 -61.599 1.00 13.59 386 LEU B C 1
ATOM 8375 O O . LEU B 1 386 ? -13.353 13.234 -62.813 1.00 15.24 386 LEU B O 1
ATOM 8380 N N . PRO B 1 387 ? -12.750 14.580 -61.103 1.00 14.14 387 PRO B N 1
ATOM 8381 C CA . PRO B 1 387 ? -12.395 15.692 -62.010 1.00 15.00 387 PRO B CA 1
ATOM 8382 C C . PRO B 1 387 ? -11.551 15.299 -63.216 1.00 16.62 387 PRO B C 1
ATOM 8383 O O . PRO B 1 387 ? -11.816 15.788 -64.322 1.00 17.99 387 PRO B O 1
ATOM 8387 N N . ASN B 1 388 ? -10.556 14.422 -63.054 1.00 13.45 388 ASN B N 1
ATOM 8388 C CA . ASN B 1 388 ? -9.652 14.098 -64.154 1.00 12.46 388 ASN B CA 1
ATOM 8389 C C . ASN B 1 388 ? -9.738 12.635 -64.585 1.00 10.86 388 ASN B C 1
ATOM 8390 O O . ASN B 1 388 ? -8.835 12.140 -65.267 1.00 18.11 388 ASN B O 1
ATOM 8395 N N . ALA B 1 389 ? -10.808 11.936 -64.218 1.00 15.80 389 ALA B N 1
ATOM 8396 C CA . ALA B 1 389 ? -11.079 10.640 -64.813 1.00 12.50 389 ALA B CA 1
ATOM 8397 C C . ALA B 1 389 ? -11.510 10.834 -66.263 1.00 14.70 389 ALA B C 1
ATOM 8398 O O . ALA B 1 389 ? -12.168 11.824 -66.589 1.00 16.43 389 ALA B O 1
ATOM 8400 N N . PRO B 1 390 ? -11.149 9.906 -67.153 1.00 17.59 390 PRO B N 1
ATOM 8401 C CA . PRO B 1 390 ? -11.579 10.029 -68.558 1.00 20.59 390 PRO B CA 1
ATOM 8402 C C . PRO B 1 390 ? -13.079 10.187 -68.720 1.00 21.36 390 PRO B C 1
ATOM 8403 O O . PRO B 1 390 ? -13.536 10.820 -69.681 1.00 17.97 390 PRO B O 1
ATOM 8407 N N . LEU B 1 391 ? -13.859 9.654 -67.780 1.00 20.86 391 LEU B N 1
ATOM 8408 C CA . LEU B 1 391 ? -15.312 9.738 -67.845 1.00 21.37 391 LEU B CA 1
ATOM 8409 C C . LEU B 1 391 ? -15.825 11.164 -67.679 1.00 22.70 391 LEU B C 1
ATOM 8410 O O . LEU B 1 391 ? -16.939 11.466 -68.124 1.00 23.85 391 LEU B O 1
ATOM 8415 N N . ASN B 1 392 ? -15.042 12.049 -67.066 1.00 18.54 392 ASN B N 1
ATOM 8416 C CA . ASN B 1 392 ? -15.491 13.416 -66.806 1.00 18.59 392 ASN B CA 1
ATOM 8417 C C . ASN B 1 392 ? -15.216 14.317 -68.009 1.00 20.84 392 ASN B C 1
ATOM 8418 O O . ASN B 1 392 ? -14.424 15.258 -67.961 1.00 23.58 392 ASN B O 1
ATOM 8423 N N . THR B 1 393 ? -15.882 13.996 -69.111 1.00 22.31 393 THR B N 1
ATOM 8424 C CA . THR B 1 393 ? -15.923 14.863 -70.276 1.00 23.31 393 THR B CA 1
ATOM 8425 C C . THR B 1 393 ? -17.374 15.038 -70.686 1.00 25.82 393 THR B C 1
ATOM 8426 O O . THR B 1 393 ? -18.181 14.113 -70.531 1.00 26.42 393 THR B O 1
ATOM 8430 N N . PRO B 1 394 ? -17.736 16.209 -71.213 1.00 27.45 394 PRO B N 1
ATOM 8431 C CA . PRO B 1 394 ? -19.117 16.390 -71.685 1.00 27.79 394 PRO B CA 1
ATOM 8432 C C . PRO B 1 394 ? -19.538 15.340 -72.692 1.00 27.36 394 PRO B C 1
ATOM 8433 O O . PRO B 1 394 ? -20.701 14.921 -72.685 1.00 33.45 394 PRO B O 1
ATOM 8437 N N . GLU B 1 395 ? -18.614 14.878 -73.537 1.00 25.38 395 GLU B N 1
ATOM 8438 C CA . GLU B 1 395 ? -18.947 13.862 -74.530 1.00 31.94 395 GLU B CA 1
ATOM 8439 C C . GLU B 1 395 ? -19.356 12.549 -73.865 1.00 34.00 395 GLU B C 1
ATOM 8440 O O . GLU B 1 395 ? -20.409 11.981 -74.180 1.00 31.88 395 GLU B O 1
ATOM 8446 N N . LYS B 1 396 ? -18.530 12.047 -72.941 1.00 30.18 396 LYS B N 1
ATOM 8447 C CA . LYS B 1 396 ? -18.812 10.752 -72.325 1.00 26.29 396 LYS B CA 1
ATOM 8448 C C . LYS B 1 396 ? -20.034 10.819 -71.418 1.00 22.71 396 LYS B C 1
ATOM 8449 O O . LYS B 1 396 ? -20.837 9.878 -71.380 1.00 22.92 396 LYS B O 1
ATOM 8455 N N . ILE B 1 397 ? -20.182 11.911 -70.664 1.00 18.94 397 ILE B N 1
ATOM 8456 C CA . ILE B 1 397 ? -21.371 12.083 -69.834 1.00 18.31 397 ILE B CA 1
ATOM 8457 C C . ILE B 1 397 ? -22.625 12.080 -70.697 1.00 23.73 397 ILE B C 1
ATOM 8458 O O . ILE B 1 397 ? -23.635 11.450 -70.354 1.00 24.27 397 ILE B O 1
ATOM 8463 N N . GLU B 1 398 ? -22.567 12.752 -71.849 1.00 24.69 398 GLU B N 1
ATOM 8464 C CA . GLU B 1 398 ? -23.706 12.770 -72.762 1.00 26.80 398 GLU B CA 1
ATOM 8465 C C . GLU B 1 398 ? -23.887 11.419 -73.446 1.00 26.94 398 GLU B C 1
ATOM 8466 O O . GLU B 1 398 ? -25.020 10.949 -73.612 1.00 26.36 398 GLU B O 1
ATOM 8472 N N . GLN B 1 399 ? -22.782 10.788 -73.858 1.00 25.98 399 GLN B N 1
ATOM 8473 C CA . GLN B 1 399 ? -22.866 9.531 -74.597 1.00 25.24 399 GLN B CA 1
ATOM 8474 C C . GLN B 1 399 ? -23.625 8.464 -73.813 1.00 28.30 399 GLN B C 1
ATOM 8475 O O . GLN B 1 399 ? -24.416 7.708 -74.390 1.00 25.93 399 GLN B O 1
ATOM 8481 N N . TYR B 1 400 ? -23.412 8.394 -72.499 1.00 25.40 400 TYR B N 1
ATOM 8482 C CA . TYR B 1 400 ? -24.011 7.347 -71.682 1.00 22.92 400 TYR B CA 1
ATOM 8483 C C . TYR B 1 400 ? -25.130 7.858 -70.791 1.00 22.67 400 TYR B C 1
ATOM 8484 O O . TYR B 1 400 ? -25.687 7.082 -70.002 1.00 24.54 400 TYR B O 1
ATOM 8493 N N . GLY B 1 401 ? -25.481 9.134 -70.905 1.00 23.63 401 GLY B N 1
ATOM 8494 C CA . GLY B 1 401 ? -26.600 9.683 -70.158 1.00 28.43 401 GLY B CA 1
ATOM 8495 C C . GLY B 1 401 ? -26.397 9.676 -68.661 1.00 27.63 401 GLY B C 1
ATOM 8496 O O . GLY B 1 401 ? -27.355 9.459 -67.910 1.00 26.52 401 GLY B O 1
ATOM 8497 N N . LEU B 1 402 ? -25.166 9.911 -68.207 1.00 26.77 402 LEU B N 1
ATOM 8498 C CA . LEU B 1 402 ? -24.880 9.906 -66.778 1.00 26.78 402 LEU B CA 1
ATOM 8499 C C . LEU B 1 402 ? -25.490 11.141 -66.125 1.00 31.07 402 LEU B C 1
ATOM 8500 O O . LEU B 1 402 ? -25.140 12.274 -66.469 1.00 33.24 402 LEU B O 1
ATOM 8505 N N . ARG B 1 403 ? -26.395 10.925 -65.178 1.00 25.78 403 ARG B N 1
ATOM 8506 C CA . ARG B 1 403 ? -27.000 12.001 -64.413 1.00 26.23 403 ARG B CA 1
ATOM 8507 C C . ARG B 1 403 ? -26.480 11.940 -62.988 1.00 27.76 403 ARG B C 1
ATOM 8508 O O . ARG B 1 403 ? -26.460 10.868 -62.372 1.00 30.89 403 ARG B O 1
ATOM 8516 N N . THR B 1 404 ? -26.050 13.086 -62.471 1.00 29.57 404 THR B N 1
ATOM 8517 C CA . THR B 1 404 ? -25.418 13.161 -61.168 1.00 28.64 404 THR B CA 1
ATOM 8518 C C . THR B 1 404 ? -26.203 14.082 -60.248 1.00 31.42 404 THR B C 1
ATOM 8519 O O . THR B 1 404 ? -27.037 14.879 -60.686 1.00 36.86 404 THR B O 1
ATOM 8523 N N . VAL B 1 405 ? -25.932 13.945 -58.957 1.00 26.25 405 VAL B N 1
ATOM 8524 C CA . VAL B 1 405 ? -26.391 14.903 -57.960 1.00 30.28 405 VAL B CA 1
ATOM 8525 C C . VAL B 1 405 ? -25.170 15.267 -57.127 1.00 33.89 405 VAL B C 1
ATOM 8526 O O . VAL B 1 405 ? -24.305 14.408 -56.895 1.00 33.42 405 VAL B O 1
ATOM 8530 N N . PRO B 1 406 ? -25.029 16.516 -56.686 1.00 35.28 406 PRO B N 1
ATOM 8531 C CA . PRO B 1 406 ? -23.964 16.824 -55.728 1.00 32.77 406 PRO B CA 1
ATOM 8532 C C . PRO B 1 406 ? -24.280 16.125 -54.418 1.00 36.36 406 PRO B C 1
ATOM 8533 O O . PRO B 1 406 ? -25.420 16.140 -53.955 1.00 47.13 406 PRO B O 1
ATOM 8537 N N . LYS B 1 407 ? -23.273 15.495 -53.828 1.00 28.94 407 LYS B N 1
ATOM 8538 C CA . LYS B 1 407 ? -23.484 14.654 -52.659 1.00 25.78 407 LYS B CA 1
ATOM 8539 C C . LYS B 1 407 ? -22.473 15.034 -51.592 1.00 27.96 407 LYS B C 1
ATOM 8540 O O . LYS B 1 407 ? -21.262 14.955 -51.823 1.00 30.70 407 LYS B O 1
ATOM 8546 N N . ARG B 1 408 ? -22.968 15.441 -50.427 1.00 21.89 408 ARG B N 1
ATOM 8547 C CA . ARG B 1 408 ? -22.072 15.760 -49.328 1.00 23.13 408 ARG B CA 1
ATOM 8548 C C . ARG B 1 408 ? -21.406 14.492 -48.820 1.00 26.80 408 ARG B C 1
ATOM 8549 O O . ARG B 1 408 ? -22.018 13.420 -48.785 1.00 23.95 408 ARG B O 1
ATOM 8557 N N . MET B 1 409 ? -20.134 14.617 -48.443 1.00 22.87 409 MET B N 1
ATOM 8558 C CA A MET B 1 409 ? -19.408 13.451 -47.970 0.52 21.91 409 MET B CA 1
ATOM 8559 C CA B MET B 1 409 ? -19.368 13.469 -47.965 0.48 21.99 409 MET B CA 1
ATOM 8560 C C . MET B 1 409 ? -19.624 13.195 -46.488 1.00 25.67 409 MET B C 1
ATOM 8561 O O . MET B 1 409 ? -19.745 12.037 -46.078 1.00 23.83 409 MET B O 1
ATOM 8570 N N . TYR B 1 410 ? -19.692 14.245 -45.673 1.00 26.32 410 TYR B N 1
ATOM 8571 C CA . TYR B 1 410 ? -19.740 14.085 -44.229 1.00 28.88 410 TYR B CA 1
ATOM 8572 C C . TYR B 1 410 ? -20.912 14.855 -43.640 1.00 36.08 410 TYR B C 1
ATOM 8573 O O . TYR B 1 410 ? -21.471 15.761 -44.266 1.00 35.45 410 TYR B O 1
ATOM 8582 N N . VAL B 1 411 ? -21.289 14.464 -42.421 1.00 36.89 411 VAL B N 1
ATOM 8583 C CA . VAL B 1 411 ? -22.276 15.225 -41.668 1.00 38.22 411 VAL B CA 1
ATOM 8584 C C . VAL B 1 411 ? -21.671 16.557 -41.258 1.00 38.62 411 VAL B C 1
ATOM 8585 O O . VAL B 1 411 ? -20.526 16.620 -40.790 1.00 37.71 411 VAL B O 1
ATOM 8589 N N . GLU B 1 412 ? -22.437 17.628 -41.433 1.00 44.94 412 GLU B N 1
ATOM 8590 C CA . GLU B 1 412 ? -21.998 18.972 -41.102 1.00 49.43 412 GLU B CA 1
ATOM 8591 C C . GLU B 1 412 ? -22.778 19.493 -39.902 1.00 52.71 412 GLU B C 1
ATOM 8592 O O . GLU B 1 412 ? -23.922 19.096 -39.665 1.00 51.72 412 GLU B O 1
ATOM 8598 N N . ARG B 1 413 ? -22.148 20.389 -39.151 1.00 54.03 413 ARG B N 1
ATOM 8599 C CA . ARG B 1 413 ? -22.787 20.988 -37.986 1.00 57.69 413 ARG B CA 1
ATOM 8600 C C . ARG B 1 413 ? -23.834 22.019 -38.397 1.00 59.13 413 ARG B C 1
ATOM 8601 O O . ARG B 1 413 ? -23.902 22.420 -39.558 1.00 59.90 413 ARG B O 1
ATOM 8609 N N . THR B 1 416 ? -23.373 24.703 -40.600 1.00 64.34 416 THR B N 1
ATOM 8610 C CA . THR B 1 416 ? -22.138 24.844 -41.365 1.00 61.14 416 THR B CA 1
ATOM 8611 C C . THR B 1 416 ? -22.444 25.319 -42.784 1.00 57.33 416 THR B C 1
ATOM 8612 O O . THR B 1 416 ? -23.312 24.764 -43.461 1.00 60.49 416 THR B O 1
ATOM 8616 N N . PRO B 1 417 ? -21.733 26.353 -43.227 1.00 50.22 417 PRO B N 1
ATOM 8617 C CA . PRO B 1 417 ? -21.998 26.919 -44.555 1.00 49.49 417 PRO B CA 1
ATOM 8618 C C . PRO B 1 417 ? -21.606 25.975 -45.681 1.00 52.52 417 PRO B C 1
ATOM 8619 O O . PRO B 1 417 ? -20.736 25.113 -45.536 1.00 51.57 417 PRO B O 1
ATOM 8623 N N . ASP B 1 418 ? -22.274 26.159 -46.823 1.00 54.62 418 ASP B N 1
ATOM 8624 C CA . ASP B 1 418 ? -22.044 25.306 -47.985 1.00 59.41 418 ASP B CA 1
ATOM 8625 C C . ASP B 1 418 ? -20.604 25.393 -48.476 1.00 52.38 418 ASP B C 1
ATOM 8626 O O . ASP B 1 418 ? -20.052 24.398 -48.962 1.00 46.56 418 ASP B O 1
ATOM 8631 N N . ASP B 1 419 ? -19.980 26.566 -48.346 1.00 49.04 419 ASP B N 1
ATOM 8632 C CA A ASP B 1 419 ? -18.628 26.716 -48.870 0.55 46.81 419 ASP B CA 1
ATOM 8633 C CA B ASP B 1 419 ? -18.609 26.790 -48.795 0.45 46.93 419 ASP B CA 1
ATOM 8634 C C . ASP B 1 419 ? -17.620 25.814 -48.168 1.00 42.42 419 ASP B C 1
ATOM 8635 O O . ASP B 1 419 ? -16.498 25.675 -48.667 1.00 43.68 419 ASP B O 1
ATOM 8644 N N . GLU B 1 420 ? -17.999 25.165 -47.065 1.00 31.17 420 GLU B N 1
ATOM 8645 C CA . GLU B 1 420 ? -17.089 24.319 -46.302 1.00 29.85 420 GLU B CA 1
ATOM 8646 C C . GLU B 1 420 ? -17.536 22.860 -46.245 1.00 30.31 420 GLU B C 1
ATOM 8647 O O . GLU B 1 420 ? -16.962 22.077 -45.480 1.00 30.05 420 GLU B O 1
ATOM 8653 N N . ALA B 1 421 ? -18.532 22.470 -47.034 1.00 28.34 421 ALA B N 1
ATOM 8654 C CA . ALA B 1 421 ? -19.045 21.107 -47.034 1.00 27.80 421 ALA B CA 1
ATOM 8655 C C . ALA B 1 421 ? -18.503 20.379 -48.255 1.00 25.88 421 ALA B C 1
ATOM 8656 O O . ALA B 1 421 ? -18.760 20.789 -49.391 1.00 29.91 421 ALA B O 1
ATOM 8658 N N . GLU B 1 422 ? -17.739 19.317 -48.021 1.00 19.31 422 GLU B N 1
ATOM 8659 C CA . GLU B 1 422 ? -17.160 18.574 -49.129 1.00 18.97 422 GLU B CA 1
ATOM 8660 C C . GLU B 1 422 ? -18.247 17.839 -49.898 1.00 22.14 422 GLU B C 1
ATOM 8661 O O . GLU B 1 422 ? -19.185 17.289 -49.311 1.00 23.66 422 GLU B O 1
ATOM 8667 N N . THR B 1 423 ? -18.120 17.834 -51.222 1.00 20.85 423 THR B N 1
ATOM 8668 C CA . THR B 1 423 ? -19.158 17.305 -52.091 1.00 26.45 423 THR B CA 1
ATOM 8669 C C . THR B 1 423 ? -18.521 16.440 -53.165 1.00 32.52 423 THR B C 1
ATOM 8670 O O . THR B 1 423 ? -17.358 16.622 -53.537 1.00 30.06 423 THR B O 1
ATOM 8674 N N . PHE B 1 424 ? -19.322 15.512 -53.676 1.00 37.73 424 PHE B N 1
ATOM 8675 C CA A PHE B 1 424 ? -18.856 14.382 -54.475 0.67 39.79 424 PHE B CA 1
ATOM 8676 C CA B PHE B 1 424 ? -18.816 14.463 -54.547 0.33 39.66 424 PHE B CA 1
ATOM 8677 C C . PHE B 1 424 ? -19.912 14.108 -55.537 1.00 40.21 424 PHE B C 1
ATOM 8678 O O . PHE B 1 424 ? -21.056 13.817 -55.173 1.00 42.81 424 PHE B O 1
ATOM 8693 N N . GLU B 1 425 ? -19.560 14.199 -56.820 1.00 33.67 425 GLU B N 1
ATOM 8694 C CA . GLU B 1 425 ? -20.554 14.095 -57.886 1.00 31.14 425 GLU B CA 1
ATOM 8695 C C . GLU B 1 425 ? -20.915 12.630 -58.103 1.00 23.35 425 GLU B C 1
ATOM 8696 O O . GLU B 1 425 ? -20.138 11.873 -58.690 1.00 19.61 425 GLU B O 1
ATOM 8702 N N . MET B 1 426 ? -22.119 12.247 -57.687 1.00 24.61 426 MET B N 1
ATOM 8703 C CA . MET B 1 426 ? -22.546 10.854 -57.658 1.00 24.12 426 MET B CA 1
ATOM 8704 C C . MET B 1 426 ? -23.518 10.558 -58.792 1.00 26.51 426 MET B C 1
ATOM 8705 O O . MET B 1 426 ? -24.533 11.247 -58.941 1.00 25.97 426 MET B O 1
ATOM 8710 N N . VAL B 1 427 ? -23.206 9.535 -59.589 1.00 19.18 427 VAL B N 1
ATOM 8711 C CA . VAL B 1 427 ? -24.135 9.080 -60.615 1.00 18.43 427 VAL B CA 1
ATOM 8712 C C . VAL B 1 427 ? -25.276 8.318 -59.950 1.00 21.79 427 VAL B C 1
ATOM 8713 O O . VAL B 1 427 ? -25.049 7.405 -59.146 1.00 22.53 427 VAL B O 1
ATOM 8717 N N . MET B 1 428 ? -26.515 8.676 -60.296 1.00 24.99 428 MET B N 1
ATOM 8718 C CA . MET B 1 428 ? -27.681 7.997 -59.742 1.00 22.24 428 MET B CA 1
ATOM 8719 C C . MET B 1 428 ? -28.699 7.620 -60.811 1.00 21.40 428 MET B C 1
ATOM 8720 O O . MET B 1 428 ? -29.806 7.187 -60.471 1.00 25.72 428 MET B O 1
ATOM 8725 N N . GLU B 1 429 ? -28.348 7.752 -62.088 1.00 21.42 429 GLU B N 1
ATOM 8726 C CA . GLU B 1 429 ? -29.224 7.412 -63.198 1.00 24.23 429 GLU B CA 1
ATOM 8727 C C . GLU B 1 429 ? -28.406 7.469 -64.478 1.00 23.24 429 GLU B C 1
ATOM 8728 O O . GLU B 1 429 ? -27.527 8.323 -64.614 1.00 28.10 429 GLU B O 1
ATOM 8734 N N . THR B 1 430 ? -28.676 6.542 -65.392 1.00 21.13 430 THR B N 1
ATOM 8735 C CA . THR B 1 430 ? -28.009 6.490 -66.686 1.00 22.54 430 THR B CA 1
ATOM 8736 C C . THR B 1 430 ? -29.053 6.182 -67.752 1.00 24.97 430 THR B C 1
ATOM 8737 O O . THR B 1 430 ? -30.232 5.975 -67.450 1.00 29.08 430 THR B O 1
ATOM 8741 N N . ASN B 1 431 ? -28.611 6.146 -69.013 1.00 21.53 431 ASN B N 1
ATOM 8742 C CA . ASN B 1 431 ? -29.486 5.684 -70.085 1.00 21.84 431 ASN B CA 1
ATOM 8743 C C . ASN B 1 431 ? -29.969 4.265 -69.826 1.00 27.62 431 ASN B C 1
ATOM 8744 O O . ASN B 1 431 ? -31.073 3.898 -70.240 1.00 27.81 431 ASN B O 1
ATOM 8749 N N . ALA B 1 432 ? -29.158 3.460 -69.139 1.00 26.43 432 ALA B N 1
ATOM 8750 C CA . ALA B 1 432 ? -29.453 2.050 -68.939 1.00 25.31 432 ALA B CA 1
ATOM 8751 C C . ALA B 1 432 ? -30.103 1.747 -67.598 1.00 25.14 432 ALA B C 1
ATOM 8752 O O . ALA B 1 432 ? -30.696 0.672 -67.447 1.00 22.55 432 ALA B O 1
ATOM 8754 N N . MET B 1 433 ? -30.021 2.654 -66.627 1.00 20.57 433 MET B N 1
ATOM 8755 C CA . MET B 1 433 ? -30.511 2.382 -65.278 1.00 21.04 433 MET B CA 1
ATOM 8756 C C . MET B 1 433 ? -31.228 3.609 -64.733 1.00 22.26 433 MET B C 1
ATOM 8757 O O . MET B 1 433 ? -30.581 4.541 -64.229 1.00 22.27 433 MET B O 1
ATOM 8762 N N . PRO B 1 434 ? -32.558 3.644 -64.807 1.00 21.87 434 PRO B N 1
ATOM 8763 C CA . PRO B 1 434 ? -33.305 4.745 -64.189 1.00 24.80 434 PRO B CA 1
ATOM 8764 C C . PRO B 1 434 ? -33.096 4.768 -62.684 1.00 24.11 434 PRO B C 1
ATOM 8765 O O . PRO B 1 434 ? -32.736 3.765 -62.067 1.00 25.11 434 PRO B O 1
ATOM 8769 N N . ARG B 1 435 ? -33.340 5.939 -62.088 1.00 25.36 435 ARG B N 1
ATOM 8770 C CA . ARG B 1 435 ? -33.069 6.110 -60.662 1.00 27.65 435 ARG B CA 1
ATOM 8771 C C . ARG B 1 435 ? -33.830 5.092 -59.818 1.00 26.68 435 ARG B C 1
ATOM 8772 O O . ARG B 1 435 ? -33.310 4.607 -58.806 1.00 23.98 435 ARG B O 1
ATOM 8780 N N . ASP B 1 436 ? -35.066 4.763 -60.206 1.00 29.77 436 ASP B N 1
ATOM 8781 C CA . ASP B 1 436 ? -35.809 3.751 -59.461 1.00 29.37 436 ASP B CA 1
ATOM 8782 C C . ASP B 1 436 ? -35.087 2.409 -59.499 1.00 24.87 436 ASP B C 1
ATOM 8783 O O . ASP B 1 436 ? -35.022 1.703 -58.487 1.00 28.58 436 ASP B O 1
ATOM 8788 N N . ALA B 1 437 ? -34.546 2.039 -60.662 1.00 21.00 437 ALA B N 1
ATOM 8789 C CA . ALA B 1 437 ? -33.762 0.814 -60.764 1.00 22.28 437 ALA B CA 1
ATOM 8790 C C . ALA B 1 437 ? -32.449 0.917 -59.995 1.00 25.12 437 ALA B C 1
ATOM 8791 O O . ALA B 1 437 ? -31.971 -0.085 -59.451 1.00 22.50 437 ALA B O 1
ATOM 8793 N N . TRP B 1 438 ? -31.850 2.110 -59.957 1.00 23.05 438 TRP B N 1
ATOM 8794 C CA . TRP B 1 438 ? -30.632 2.322 -59.178 1.00 21.20 438 TRP B CA 1
ATOM 8795 C C . TRP B 1 438 ? -30.879 2.059 -57.697 1.00 23.46 438 TRP B C 1
ATOM 8796 O O . TRP B 1 438 ? -30.100 1.360 -57.038 1.00 18.69 438 TRP B O 1
ATOM 8807 N N . VAL B 1 439 ? -31.980 2.596 -57.162 1.00 19.53 439 VAL B N 1
ATOM 8808 C CA . VAL B 1 439 ? -32.309 2.396 -55.752 1.00 19.56 439 VAL B CA 1
ATOM 8809 C C . VAL B 1 439 ? -32.535 0.918 -55.462 1.00 19.10 439 VAL B C 1
ATOM 8810 O O . VAL B 1 439 ? -32.019 0.375 -54.478 1.00 21.51 439 VAL B O 1
ATOM 8814 N N . GLU B 1 440 ? -33.325 0.250 -56.303 1.00 20.79 440 GLU B N 1
ATOM 8815 C CA . GLU B 1 440 ? -33.622 -1.158 -56.059 1.00 23.35 440 GLU B CA 1
ATOM 8816 C C . GLU B 1 440 ? -32.384 -2.032 -56.224 1.00 22.21 440 GLU B C 1
ATOM 8817 O O . GLU B 1 440 ? -32.251 -3.045 -55.528 1.00 18.44 440 GLU B O 1
ATOM 8823 N N . SER B 1 441 ? -31.490 -1.677 -57.154 1.00 17.58 441 SER B N 1
ATOM 8824 C CA . SER B 1 441 ? -30.248 -2.429 -57.314 1.00 19.16 441 SER B CA 1
ATOM 8825 C C . SER B 1 441 ? -29.325 -2.236 -56.118 1.00 15.24 441 SER B C 1
ATOM 8826 O O . SER B 1 441 ? -28.669 -3.183 -55.671 1.00 14.43 441 SER B O 1
ATOM 8829 N N . PHE B 1 442 ? -29.263 -1.016 -55.586 1.00 16.25 442 PHE B N 1
ATOM 8830 C CA . PHE B 1 442 ? -28.432 -0.764 -54.419 1.00 19.00 442 PHE B CA 1
ATOM 8831 C C . PHE B 1 442 ? -28.962 -1.523 -53.209 1.00 18.57 442 PHE B C 1
ATOM 8832 O O . PHE B 1 442 ? -28.183 -2.114 -52.455 1.00 16.10 442 PHE B O 1
ATOM 8840 N N . SER B 1 443 ? -30.285 -1.527 -53.017 1.00 17.00 443 SER B N 1
ATOM 8841 C CA . SER B 1 443 ? -30.881 -2.341 -51.958 1.00 18.48 443 SER B CA 1
ATOM 8842 C C . SER B 1 443 ? -30.563 -3.817 -52.155 1.00 17.72 443 SER B C 1
ATOM 8843 O O . SER B 1 443 ? -30.260 -4.530 -51.190 1.00 18.02 443 SER B O 1
ATOM 8846 N N . PHE B 1 444 ? -30.645 -4.292 -53.398 1.00 15.02 444 PHE B N 1
ATOM 8847 C CA . PHE B 1 444 ? -30.349 -5.690 -53.694 1.00 14.96 444 PHE B CA 1
ATOM 8848 C C . PHE B 1 444 ? -28.955 -6.077 -53.210 1.00 19.05 444 PHE B C 1
ATOM 8849 O O . PHE B 1 444 ? -28.784 -7.083 -52.509 1.00 14.53 444 PHE B O 1
ATOM 8857 N N . ILE B 1 445 ? -27.940 -5.283 -53.571 1.00 16.66 445 ILE B N 1
ATOM 8858 C CA . ILE B 1 445 ? -26.570 -5.685 -53.269 1.00 12.33 445 ILE B CA 1
ATOM 8859 C C . ILE B 1 445 ? -26.256 -5.500 -51.788 1.00 13.84 445 ILE B C 1
ATOM 8860 O O . ILE B 1 445 ? -25.434 -6.237 -51.229 1.00 16.11 445 ILE B O 1
ATOM 8865 N N . GLN B 1 446 ? -26.898 -4.537 -51.116 1.00 14.01 446 GLN B N 1
ATOM 8866 C CA . GLN B 1 446 ? -26.710 -4.442 -49.671 1.00 14.37 446 GLN B CA 1
ATOM 8867 C C . GLN B 1 446 ? -27.194 -5.711 -48.987 1.00 14.09 446 GLN B C 1
ATOM 8868 O O . GLN B 1 446 ? -26.512 -6.253 -48.109 1.00 14.82 446 GLN B O 1
ATOM 8874 N N . ALA B 1 447 ? -28.360 -6.218 -49.403 1.00 16.37 447 ALA B N 1
ATOM 8875 C CA . ALA B 1 447 ? -28.900 -7.440 -48.813 1.00 15.64 447 ALA B CA 1
ATOM 8876 C C . ALA B 1 447 ? -28.016 -8.643 -49.114 1.00 15.46 447 ALA B C 1
ATOM 8877 O O . ALA B 1 447 ? -27.796 -9.484 -48.239 1.00 12.32 447 ALA B O 1
ATOM 8879 N N . VAL B 1 448 ? -27.500 -8.747 -50.341 1.00 13.76 448 VAL B N 1
ATOM 8880 C CA . VAL B 1 448 ? -26.559 -9.824 -50.643 1.00 11.99 448 VAL B CA 1
ATOM 8881 C C . VAL B 1 448 ? -25.366 -9.756 -49.700 1.00 13.99 448 VAL B C 1
ATOM 8882 O O . VAL B 1 448 ? -24.849 -10.784 -49.246 1.00 11.34 448 VAL B O 1
ATOM 8886 N N . GLN B 1 449 ? -24.933 -8.547 -49.358 1.00 13.39 449 GLN B N 1
ATOM 8887 C CA . GLN B 1 449 ? -23.791 -8.418 -48.463 1.00 15.11 449 GLN B CA 1
ATOM 8888 C C . GLN B 1 449 ? -24.133 -8.890 -47.051 1.00 15.03 449 GLN B C 1
ATOM 8889 O O . GLN B 1 449 ? -23.428 -9.735 -46.490 1.00 12.40 449 GLN B O 1
ATOM 8895 N N . PHE B 1 450 ? -25.210 -8.375 -46.447 1.00 13.68 450 PHE B N 1
ATOM 8896 C CA . PHE B 1 450 ? -25.422 -8.798 -45.066 1.00 16.75 450 PHE B CA 1
ATOM 8897 C C . PHE B 1 450 ? -26.068 -10.177 -44.954 1.00 16.82 450 PHE B C 1
ATOM 8898 O O . PHE B 1 450 ? -25.918 -10.821 -43.909 1.00 14.63 450 PHE B O 1
ATOM 8906 N N . LEU B 1 451 ? -26.729 -10.675 -46.006 1.00 11.77 451 LEU B N 1
ATOM 8907 C CA . LEU B 1 451 ? -27.296 -12.022 -45.944 1.00 13.35 451 LEU B CA 1
ATOM 8908 C C . LEU B 1 451 ? -26.316 -13.103 -46.384 1.00 14.55 451 LEU B C 1
ATOM 8909 O O . LEU B 1 451 ? -26.257 -14.172 -45.765 1.00 13.78 451 LEU B O 1
ATOM 8914 N N . HIS B 1 452 ? -25.563 -12.862 -47.457 1.00 13.01 452 HIS B N 1
ATOM 8915 C CA . HIS B 1 452 ? -24.685 -13.879 -48.025 1.00 11.90 452 HIS B CA 1
ATOM 8916 C C . HIS B 1 452 ? -23.259 -13.735 -47.504 1.00 11.53 452 HIS B C 1
ATOM 8917 O O . HIS B 1 452 ? -22.732 -14.664 -46.891 1.00 14.98 452 HIS B O 1
ATOM 8924 N N . ASN B 1 453 ? -22.624 -12.580 -47.723 1.00 13.10 453 ASN B N 1
ATOM 8925 C CA . ASN B 1 453 ? -21.322 -12.347 -47.102 1.00 11.39 453 ASN B CA 1
ATOM 8926 C C . ASN B 1 453 ? -21.421 -12.446 -45.587 1.00 13.48 453 ASN B C 1
ATOM 8927 O O . ASN B 1 453 ? -20.527 -12.996 -44.931 1.00 13.75 453 ASN B O 1
ATOM 8932 N N . GLY B 1 454 ? -22.508 -11.925 -45.018 1.00 14.29 454 GLY B N 1
ATOM 8933 C CA . GLY B 1 454 ? -22.798 -11.998 -43.603 1.00 11.92 454 GLY B CA 1
ATOM 8934 C C . GLY B 1 454 ? -23.292 -13.332 -43.109 1.00 14.54 454 GLY B C 1
ATOM 8935 O O . GLY B 1 454 ? -23.577 -13.443 -41.911 1.00 14.68 454 GLY B O 1
ATOM 8936 N N . CYS B 1 455 ? -23.492 -14.298 -44.017 1.00 15.45 455 CYS B N 1
ATOM 8937 C CA A CYS B 1 455 ? -23.659 -15.716 -43.698 0.68 15.84 455 CYS B CA 1
ATOM 8938 C CA B CYS B 1 455 ? -23.667 -15.714 -43.721 0.32 16.64 455 CYS B CA 1
ATOM 8939 C C . CYS B 1 455 ? -25.095 -16.118 -43.365 1.00 16.57 455 CYS B C 1
ATOM 8940 O O . CYS B 1 455 ? -25.430 -17.304 -43.433 1.00 15.74 455 CYS B O 1
ATOM 8945 N N . TYR B 1 456 ? -25.958 -15.156 -43.019 1.00 13.74 456 TYR B N 1
ATOM 8946 C CA . TYR B 1 456 ? -27.302 -15.486 -42.543 1.00 15.72 456 TYR B CA 1
ATOM 8947 C C . TYR B 1 456 ? -28.037 -16.458 -43.462 1.00 15.86 456 TYR B C 1
ATOM 8948 O O . TYR B 1 456 ? -28.740 -17.358 -42.986 1.00 15.18 456 TYR B O 1
ATOM 8957 N N . THR B 1 457 ? -27.919 -16.282 -44.774 1.00 12.14 457 THR B N 1
ATOM 8958 C CA . THR B 1 457 ? -28.541 -17.198 -45.720 1.00 10.20 457 THR B CA 1
ATOM 8959 C C . THR B 1 457 ? -27.541 -17.781 -46.706 1.00 11.61 457 THR B C 1
ATOM 8960 O O . THR B 1 457 ? -27.956 -18.368 -47.710 1.00 12.94 457 THR B O 1
ATOM 8964 N N . ARG B 1 458 ? -26.241 -17.653 -46.438 1.00 11.11 458 ARG B N 1
ATOM 8965 C CA A ARG B 1 458 ? -25.242 -18.124 -47.392 0.04 12.72 458 ARG B CA 1
ATOM 8966 C CA B ARG B 1 458 ? -25.238 -18.126 -47.387 0.96 12.39 458 ARG B CA 1
ATOM 8967 C C . ARG B 1 458 ? -25.311 -19.636 -47.563 1.00 13.85 458 ARG B C 1
ATOM 8968 O O . ARG B 1 458 ? -25.319 -20.145 -48.691 1.00 13.70 458 ARG B O 1
ATOM 8983 N N . TYR B 1 459 ? -25.357 -20.373 -46.451 1.00 11.74 459 TYR B N 1
ATOM 8984 C CA . TYR B 1 459 ? -25.351 -21.829 -46.538 1.00 14.47 459 TYR B CA 1
ATOM 8985 C C . TYR B 1 459 ? -26.674 -22.366 -47.057 1.00 12.75 459 TYR B C 1
ATOM 8986 O O . TYR B 1 459 ? -26.695 -23.335 -47.827 1.00 12.92 459 TYR B O 1
ATOM 8995 N N . LEU B 1 460 ? -27.788 -21.749 -46.662 1.00 11.64 460 LEU B N 1
ATOM 8996 C CA . LEU B 1 460 ? -29.070 -22.109 -47.255 1.00 12.79 460 LEU B CA 1
ATOM 8997 C C . LEU B 1 460 ? -29.052 -21.891 -48.761 1.00 14.41 460 LEU B C 1
ATOM 8998 O O . LEU B 1 460 ? -29.504 -22.748 -49.529 1.00 15.23 460 LEU B O 1
ATOM 9003 N N . SER B 1 461 ? -28.526 -20.743 -49.200 1.00 13.50 461 SER B N 1
ATOM 9004 C CA . SER B 1 461 ? -28.528 -20.417 -50.625 1.00 12.99 461 SER B CA 1
ATOM 9005 C C . SER B 1 461 ? -27.669 -21.392 -51.423 1.00 11.17 461 SER B C 1
ATOM 9006 O O . SER B 1 461 ? -28.074 -21.848 -52.499 1.00 10.56 461 SER B O 1
ATOM 9009 N N . ILE B 1 462 ? -26.469 -21.704 -50.925 1.00 11.06 462 ILE B N 1
ATOM 9010 C CA . ILE B 1 462 ? -25.607 -22.666 -51.611 1.00 12.41 462 ILE B CA 1
ATOM 9011 C C . ILE B 1 462 ? -26.303 -24.018 -51.725 1.00 12.65 462 ILE B C 1
ATOM 9012 O O . ILE B 1 462 ? -26.292 -24.653 -52.787 1.00 11.22 462 ILE B O 1
ATOM 9017 N N . PHE B 1 463 ? -26.929 -24.470 -50.637 1.00 12.41 463 PHE B N 1
ATOM 9018 C CA . PHE B 1 463 ? -27.640 -25.746 -50.654 1.00 13.85 463 PHE B CA 1
ATOM 9019 C C . PHE B 1 463 ? -28.788 -25.729 -51.662 1.00 12.07 463 PHE B C 1
ATOM 9020 O O . PHE B 1 463 ? -28.965 -26.678 -52.437 1.00 12.34 463 PHE B O 1
ATOM 9028 N N . LEU B 1 464 ? -29.586 -24.658 -51.663 1.00 11.84 464 LEU B N 1
ATOM 9029 C CA . LEU B 1 464 ? -30.710 -24.581 -52.591 1.00 14.01 464 LEU B CA 1
ATOM 9030 C C . LEU B 1 464 ? -30.227 -24.534 -54.035 1.00 14.37 464 LEU B C 1
ATOM 9031 O O . LEU B 1 464 ? -30.861 -25.107 -54.931 1.00 14.48 464 LEU B O 1
ATOM 9036 N N . ARG B 1 465 ? -29.113 -23.840 -54.279 1.00 10.74 465 ARG B N 1
ATOM 9037 C CA . ARG B 1 465 ? -28.544 -23.765 -55.621 1.00 10.16 465 ARG B CA 1
ATOM 9038 C C . ARG B 1 465 ? -28.093 -25.134 -56.107 1.00 14.28 465 ARG B C 1
ATOM 9039 O O . ARG B 1 465 ? -28.362 -25.522 -57.251 1.00 13.82 465 ARG B O 1
ATOM 9047 N N . GLN B 1 466 ? -27.390 -25.873 -55.252 1.00 11.84 466 GLN B N 1
ATOM 9048 C CA . GLN B 1 466 ? -26.732 -27.104 -55.663 1.00 13.11 466 GLN B CA 1
ATOM 9049 C C . GLN B 1 466 ? -27.625 -28.330 -55.553 1.00 17.32 466 GLN B C 1
ATOM 9050 O O . GLN B 1 466 ? -27.390 -29.310 -56.272 1.00 16.87 466 GLN B O 1
ATOM 9056 N N . GLU B 1 467 ? -28.650 -28.299 -54.692 1.00 13.58 467 GLU B N 1
ATOM 9057 C CA . GLU B 1 467 ? -29.524 -29.453 -54.512 1.00 15.36 467 GLU B CA 1
ATOM 9058 C C . GLU B 1 467 ? -30.958 -29.227 -54.967 1.00 18.81 467 GLU B C 1
ATOM 9059 O O . GLU B 1 467 ? -31.692 -30.206 -55.144 1.00 17.36 467 GLU B O 1
ATOM 9065 N N . HIS B 1 468 ? -31.380 -27.978 -55.162 1.00 17.97 468 HIS B N 1
ATOM 9066 C CA . HIS B 1 468 ? -32.754 -27.703 -55.560 1.00 14.56 468 HIS B CA 1
ATOM 9067 C C . HIS B 1 468 ? -32.853 -26.766 -56.755 1.00 15.65 468 HIS B C 1
ATOM 9068 O O . HIS B 1 468 ? -33.957 -26.316 -57.080 1.00 18.83 468 HIS B O 1
ATOM 9075 N N . GLY B 1 469 ? -31.739 -26.472 -57.420 1.00 13.77 469 GLY B N 1
ATOM 9076 C CA . GLY B 1 469 ? -31.785 -25.725 -58.662 1.00 12.69 469 GLY B CA 1
ATOM 9077 C C . GLY B 1 469 ? -32.225 -24.283 -58.541 1.00 16.02 469 GLY B C 1
ATOM 9078 O O . GLY B 1 469 ? -32.799 -23.741 -59.491 1.00 18.06 469 GLY B O 1
ATOM 9079 N N . ILE B 1 470 ? -31.981 -23.646 -57.400 1.00 12.05 470 ILE B N 1
ATOM 9080 C CA . ILE B 1 470 ? -32.334 -22.245 -57.195 1.00 12.01 470 ILE B CA 1
ATOM 9081 C C . ILE B 1 470 ? -31.072 -21.421 -57.431 1.00 10.80 470 ILE B C 1
ATOM 9082 O O . ILE B 1 470 ? -30.186 -21.377 -56.576 1.00 12.35 470 ILE B O 1
ATOM 9087 N N . GLY B 1 471 ? -30.991 -20.753 -58.582 1.00 13.70 471 GLY B N 1
ATOM 9088 C CA . GLY B 1 471 ? -29.833 -19.928 -58.876 1.00 15.04 471 GLY B CA 1
ATOM 9089 C C . GLY B 1 471 ? -29.648 -18.811 -57.866 1.00 12.74 471 GLY B C 1
ATOM 9090 O O . GLY B 1 471 ? -30.584 -18.383 -57.190 1.00 14.48 471 GLY B O 1
ATOM 9091 N N . TYR B 1 472 ? -28.407 -18.319 -57.777 1.00 11.41 472 TYR B N 1
ATOM 9092 C CA . TYR B 1 472 ? -28.081 -17.327 -56.751 1.00 12.29 472 TYR B CA 1
ATOM 9093 C C . TYR B 1 472 ? -28.823 -16.016 -56.988 1.00 14.06 472 TYR B C 1
ATOM 9094 O O . TYR B 1 472 ? -29.425 -15.460 -56.061 1.00 14.01 472 TYR B O 1
ATOM 9103 N N . THR B 1 473 ? -28.807 -15.512 -58.225 1.00 14.70 473 THR B N 1
ATOM 9104 C CA . THR B 1 473 ? -29.580 -14.310 -58.530 1.00 12.94 473 THR B CA 1
ATOM 9105 C C . THR B 1 473 ? -31.054 -14.527 -58.224 1.00 14.84 473 THR B C 1
ATOM 9106 O O . THR B 1 473 ? -31.703 -13.680 -57.600 1.00 15.20 473 THR B O 1
ATOM 9110 N N . ARG B 1 474 ? -31.594 -15.672 -58.649 1.00 13.77 474 ARG B N 1
ATOM 9111 C CA . ARG B 1 474 ? -33.007 -15.955 -58.431 1.00 16.47 474 ARG B CA 1
ATOM 9112 C C . ARG B 1 474 ? -33.346 -15.975 -56.947 1.00 15.15 474 ARG B C 1
ATOM 9113 O O . ARG B 1 474 ? -34.386 -15.450 -56.535 1.00 17.57 474 ARG B O 1
ATOM 9121 N N . PHE B 1 475 ? -32.478 -16.565 -56.122 1.00 13.77 475 PHE B N 1
ATOM 9122 C CA . PHE B 1 475 ? -32.755 -16.626 -54.691 1.00 13.02 475 PHE B CA 1
ATOM 9123 C C . PHE B 1 475 ? -32.843 -15.231 -54.089 1.00 13.98 475 PHE B C 1
ATOM 9124 O O . PHE B 1 475 ? -33.786 -14.921 -53.353 1.00 12.33 475 PHE B O 1
ATOM 9132 N N . TYR B 1 476 ? -31.876 -14.363 -54.406 1.00 13.36 476 TYR B N 1
ATOM 9133 C CA . TYR B 1 476 ? -31.852 -13.050 -53.769 1.00 16.08 476 TYR B CA 1
ATOM 9134 C C . TYR B 1 476 ? -32.780 -12.053 -54.459 1.00 14.04 476 TYR B C 1
ATOM 9135 O O . TYR B 1 476 ? -33.286 -11.139 -53.799 1.00 14.19 476 TYR B O 1
ATOM 9144 N N . GLU B 1 477 ? -33.057 -12.226 -55.754 1.00 13.59 477 GLU B N 1
ATOM 9145 C CA . GLU B 1 477 ? -34.161 -11.483 -56.358 1.00 14.94 477 GLU B CA 1
ATOM 9146 C C . GLU B 1 477 ? -35.487 -11.868 -55.719 1.00 20.52 477 GLU B C 1
ATOM 9147 O O . GLU B 1 477 ? -36.322 -11.003 -55.429 1.00 17.82 477 GLU B O 1
ATOM 9153 N N . GLY B 1 478 ? -35.708 -13.168 -55.515 1.00 17.64 478 GLY B N 1
ATOM 9154 C CA . GLY B 1 478 ? -36.950 -13.614 -54.906 1.00 17.40 478 GLY B CA 1
ATOM 9155 C C . GLY B 1 478 ? -37.137 -13.085 -53.499 1.00 17.03 478 GLY B C 1
ATOM 9156 O O . GLY B 1 478 ? -38.241 -12.687 -53.124 1.00 20.95 478 GLY B O 1
ATOM 9157 N N . LEU B 1 479 ? -36.065 -13.080 -52.700 1.00 15.83 479 LEU B N 1
ATOM 9158 C CA . LEU B 1 479 ? -36.144 -12.493 -51.366 1.00 14.67 479 LEU B CA 1
ATOM 9159 C C . LEU B 1 479 ? -36.602 -11.043 -51.437 1.00 17.50 479 LEU B C 1
ATOM 9160 O O . LEU B 1 479 ? -37.478 -10.618 -50.676 1.00 18.11 479 LEU B O 1
ATOM 9165 N N . GLN B 1 480 ? -36.019 -10.268 -52.352 1.00 17.56 480 GLN B N 1
ATOM 9166 C CA . GLN B 1 480 ? -36.381 -8.861 -52.460 1.00 15.44 480 GLN B CA 1
ATOM 9167 C C . GLN B 1 480 ? -37.812 -8.703 -52.957 1.00 20.66 480 GLN B C 1
ATOM 9168 O O . GLN B 1 480 ? -38.589 -7.929 -52.389 1.00 22.87 480 GLN B O 1
ATOM 9174 N N . ASP B 1 481 ? -38.184 -9.435 -54.011 1.00 18.73 481 ASP B N 1
ATOM 9175 C CA . ASP B 1 481 ? -39.548 -9.339 -54.531 1.00 19.59 481 ASP B CA 1
ATOM 9176 C C . ASP B 1 481 ? -40.570 -9.753 -53.480 1.00 21.53 481 ASP B C 1
ATOM 9177 O O . ASP B 1 481 ? -41.593 -9.083 -53.299 1.00 21.03 481 ASP B O 1
ATOM 9182 N N . TYR B 1 482 ? -40.301 -10.844 -52.767 1.00 19.25 482 TYR B N 1
ATOM 9183 C CA . TYR B 1 482 ? -41.270 -11.355 -51.807 1.00 18.92 482 TYR B CA 1
ATOM 9184 C C . TYR B 1 482 ? -41.373 -10.441 -50.594 1.00 22.02 482 TYR B C 1
ATOM 9185 O O . TYR B 1 482 ? -42.474 -10.041 -50.195 1.00 26.15 482 TYR B O 1
ATOM 9194 N N . PHE B 1 483 ? -40.236 -10.081 -50.001 1.00 16.85 483 PHE B N 1
ATOM 9195 C CA . PHE B 1 483 ? -40.294 -9.406 -48.713 1.00 16.55 483 PHE B CA 1
ATOM 9196 C C . PHE B 1 483 ? -40.578 -7.915 -48.817 1.00 21.44 483 PHE B C 1
ATOM 9197 O O . PHE B 1 483 ? -41.070 -7.337 -47.844 1.00 21.54 483 PHE B O 1
ATOM 9205 N N . THR B 1 484 ? -40.318 -7.278 -49.963 1.00 23.41 484 THR B N 1
ATOM 9206 C CA . THR B 1 484 ? -40.745 -5.888 -50.107 1.00 23.90 484 THR B CA 1
ATOM 9207 C C . THR B 1 484 ? -42.261 -5.767 -50.031 1.00 27.35 484 THR B C 1
ATOM 9208 O O . THR B 1 484 ? -42.782 -4.704 -49.675 1.00 28.27 484 THR B O 1
ATOM 9212 N N . GLY B 1 485 ? -42.982 -6.835 -50.365 1.00 25.08 485 GLY B N 1
ATOM 9213 C CA . GLY B 1 485 ? -44.421 -6.865 -50.225 1.00 28.00 485 GLY B CA 1
ATOM 9214 C C . GLY B 1 485 ? -44.933 -7.245 -48.856 1.00 30.83 485 GLY B C 1
ATOM 9215 O O . GLY B 1 485 ? -46.142 -7.420 -48.686 1.00 33.10 485 GLY B O 1
ATOM 9216 N N . ARG B 1 486 ? -44.050 -7.382 -47.866 1.00 24.41 486 ARG B N 1
ATOM 9217 C CA . ARG B 1 486 ? -44.424 -7.750 -46.500 1.00 24.08 486 ARG B CA 1
ATOM 9218 C C . ARG B 1 486 ? -43.725 -6.790 -45.547 1.00 24.54 486 ARG B C 1
ATOM 9219 O O . ARG B 1 486 ? -42.665 -7.107 -44.990 1.00 22.23 486 ARG B O 1
ATOM 9227 N N . PRO B 1 487 ? -44.291 -5.594 -45.345 1.00 23.62 487 PRO B N 1
ATOM 9228 C CA . PRO B 1 487 ? -43.597 -4.570 -44.544 1.00 23.21 487 PRO B CA 1
ATOM 9229 C C . PRO B 1 487 ? -43.336 -4.960 -43.099 1.00 23.56 487 PRO B C 1
ATOM 9230 O O . PRO B 1 487 ? -42.373 -4.460 -42.505 1.00 25.78 487 PRO B O 1
ATOM 9234 N N . ASP B 1 488 ? -44.158 -5.822 -42.503 1.00 24.33 488 ASP B N 1
ATOM 9235 C CA . ASP B 1 488 ? -44.010 -6.146 -41.090 1.00 32.65 488 ASP B CA 1
ATOM 9236 C C . ASP B 1 488 ? -43.023 -7.279 -40.825 1.00 33.82 488 ASP B C 1
ATOM 9237 O O . ASP B 1 488 ? -42.853 -7.670 -39.666 1.00 41.87 488 ASP B O 1
ATOM 9242 N N . THR B 1 489 ? -42.381 -7.823 -41.852 1.00 27.83 489 THR B N 1
ATOM 9243 C CA . THR B 1 489 ? -41.378 -8.851 -41.622 1.00 21.70 489 THR B CA 1
ATOM 9244 C C . THR B 1 489 ? -40.024 -8.210 -41.320 1.00 24.51 489 THR B C 1
ATOM 9245 O O . THR B 1 489 ? -39.796 -7.024 -41.576 1.00 21.37 489 THR B O 1
ATOM 9249 N N . VAL B 1 490 ? -39.127 -9.011 -40.742 1.00 21.12 490 VAL B N 1
ATOM 9250 C CA . VAL B 1 490 ? -37.775 -8.533 -40.456 1.00 21.34 490 VAL B CA 1
ATOM 9251 C C . VAL B 1 490 ? -37.101 -8.065 -41.741 1.00 19.83 490 VAL B C 1
ATOM 9252 O O . VAL B 1 490 ? -36.643 -6.921 -41.852 1.00 20.19 490 VAL B O 1
ATOM 9256 N N . LEU B 1 491 ? -37.048 -8.945 -42.741 1.00 20.05 491 LEU B N 1
ATOM 9257 C CA . LEU B 1 491 ? -36.336 -8.624 -43.972 1.00 17.24 491 LEU B CA 1
ATOM 9258 C C . LEU B 1 491 ? -37.095 -7.593 -44.801 1.00 21.98 491 LEU B C 1
ATOM 9259 O O . LEU B 1 491 ? -36.483 -6.729 -45.442 1.00 20.71 491 LEU B O 1
ATOM 9264 N N . GLY B 1 492 ? -38.426 -7.662 -44.797 1.00 18.78 492 GLY B N 1
ATOM 9265 C CA . GLY B 1 492 ? -39.205 -6.669 -45.519 1.00 20.79 492 GLY B CA 1
ATOM 9266 C C . GLY B 1 492 ? -39.014 -5.267 -44.974 1.00 20.56 492 GLY B C 1
ATOM 9267 O O . GLY B 1 492 ? -38.979 -4.293 -45.732 1.00 22.12 492 GLY B O 1
ATOM 9268 N N . ALA B 1 493 ? -38.894 -5.143 -43.650 1.00 21.36 493 ALA B N 1
ATOM 9269 C CA . ALA B 1 493 ? -38.633 -3.835 -43.058 1.00 19.69 493 ALA B CA 1
ATOM 9270 C C . ALA B 1 493 ? -37.304 -3.272 -43.544 1.00 22.21 493 ALA B C 1
ATOM 9271 O O . ALA B 1 493 ? -37.183 -2.065 -43.781 1.00 21.96 493 ALA B O 1
ATOM 9273 N N . LEU B 1 494 ? -36.299 -4.135 -43.711 1.00 19.81 494 LEU B N 1
ATOM 9274 C CA . LEU B 1 494 ? -34.989 -3.671 -44.162 1.00 17.28 494 LEU B CA 1
ATOM 9275 C C . LEU B 1 494 ? -35.031 -3.213 -45.616 1.00 15.49 494 LEU B C 1
ATOM 9276 O O . LEU B 1 494 ? -34.527 -2.136 -45.950 1.00 19.54 494 LEU B O 1
ATOM 9281 N N . TYR B 1 495 ? -35.623 -4.023 -46.499 1.00 18.25 495 TYR B N 1
ATOM 9282 C CA . TYR B 1 495 ? -35.706 -3.637 -47.906 1.00 15.92 495 TYR B CA 1
ATOM 9283 C C . TYR B 1 495 ? -36.452 -2.322 -48.078 1.00 20.00 495 TYR B C 1
ATOM 9284 O O . TYR B 1 495 ? -36.063 -1.477 -48.894 1.00 22.18 495 TYR B O 1
ATOM 9293 N N . LEU B 1 496 ? -37.541 -2.139 -47.331 1.00 16.50 496 LEU B N 1
ATOM 9294 C CA . LEU B 1 496 ? -38.348 -0.939 -47.499 1.00 20.86 496 LEU B CA 1
ATOM 9295 C C . LEU B 1 496 ? -37.651 0.276 -46.909 1.00 19.29 496 LEU B C 1
ATOM 9296 O O . LEU B 1 496 ? -37.752 1.381 -47.454 1.00 23.72 496 LEU B O 1
ATOM 9301 N N . ARG B 1 497 ? -36.949 0.097 -45.788 1.00 18.94 497 ARG B N 1
ATOM 9302 C CA . ARG B 1 497 ? -36.197 1.210 -45.218 1.00 17.86 497 ARG B CA 1
ATOM 9303 C C . ARG B 1 497 ? -35.057 1.625 -46.136 1.00 21.34 497 ARG B C 1
ATOM 9304 O O . ARG B 1 497 ? -34.753 2.818 -46.257 1.00 23.91 497 ARG B O 1
ATOM 9312 N N . MET B 1 498 ? -34.410 0.653 -46.787 1.00 17.50 498 MET B N 1
ATOM 9313 C CA . MET B 1 498 ? -33.352 0.988 -47.734 1.00 17.04 498 MET B CA 1
ATOM 9314 C C . MET B 1 498 ? -33.919 1.686 -48.961 1.00 20.00 498 MET B C 1
ATOM 9315 O O . MET B 1 498 ? -33.287 2.597 -49.509 1.00 20.07 498 MET B O 1
ATOM 9320 N N . ARG B 1 499 ? -35.116 1.286 -49.397 1.00 18.45 499 ARG B N 1
ATOM 9321 C CA . ARG B 1 499 ? -35.754 1.963 -50.520 1.00 19.03 499 ARG B CA 1
ATOM 9322 C C . ARG B 1 499 ? -36.013 3.427 -50.190 1.00 21.43 499 ARG B C 1
ATOM 9323 O O . ARG B 1 499 ? -35.694 4.322 -50.980 1.00 24.10 499 ARG B O 1
ATOM 9331 N N . SER B 1 500 ? -36.587 3.689 -49.016 1.00 24.97 500 SER B N 1
ATOM 9332 C CA A SER B 1 500 ? -36.831 5.068 -48.606 0.40 25.65 500 SER B CA 1
ATOM 9333 C CA B SER B 1 500 ? -36.831 5.070 -48.616 0.60 25.69 500 SER B CA 1
ATOM 9334 C C . SER B 1 500 ? -35.523 5.815 -48.380 1.00 25.63 500 SER B C 1
ATOM 9335 O O . SER B 1 500 ? -35.412 7.000 -48.713 1.00 28.89 500 SER B O 1
ATOM 9340 N N . LEU B 1 501 ? -34.521 5.136 -47.815 1.00 25.72 501 LEU B N 1
ATOM 9341 C CA . LEU B 1 501 ? -33.236 5.778 -47.553 1.00 24.98 501 LEU B CA 1
ATOM 9342 C C . LEU B 1 501 ? -32.565 6.224 -48.847 1.00 26.77 501 LEU B C 1
ATOM 9343 O O . LEU B 1 501 ? -32.056 7.347 -48.940 1.00 29.62 501 LEU B O 1
ATOM 9348 N N . TYR B 1 502 ? -32.542 5.353 -49.858 1.00 23.08 502 TYR B N 1
ATOM 9349 C CA . TYR B 1 502 ? -31.806 5.691 -51.072 1.00 22.90 502 TYR B CA 1
ATOM 9350 C C . TYR B 1 502 ? -32.542 6.720 -51.919 1.00 25.28 502 TYR B C 1
ATOM 9351 O O . TYR B 1 502 ? -31.903 7.496 -52.637 1.00 26.15 502 TYR B O 1
ATOM 9360 N N . HIS B 1 503 ? -33.872 6.755 -51.850 1.00 23.32 503 HIS B N 1
ATOM 9361 C CA . HIS B 1 503 ? -34.592 7.824 -52.532 1.00 24.05 503 HIS B CA 1
ATOM 9362 C C . HIS B 1 503 ? -34.322 9.169 -51.870 1.00 25.10 503 HIS B C 1
ATOM 9363 O O . HIS B 1 503 ? -34.089 10.169 -52.558 1.00 31.35 503 HIS B O 1
ATOM 9370 N N . ASP B 1 504 ? -34.334 9.209 -50.535 1.00 25.56 504 ASP B N 1
ATOM 9371 C CA . ASP B 1 504 ? -33.925 10.416 -49.822 1.00 26.53 504 ASP B CA 1
ATOM 9372 C C . ASP B 1 504 ? -32.473 10.761 -50.127 1.00 31.44 504 ASP B C 1
ATOM 9373 O O . ASP B 1 504 ? -32.117 11.937 -50.266 1.00 28.94 504 ASP B O 1
ATOM 9378 N N . TYR B 1 505 ? -31.622 9.736 -50.212 1.00 27.07 505 TYR B N 1
ATOM 9379 C CA . TYR B 1 505 ? -30.210 9.921 -50.537 1.00 26.65 505 TYR B CA 1
ATOM 9380 C C . TYR B 1 505 ? -30.036 10.653 -51.864 1.00 25.98 505 TYR B C 1
ATOM 9381 O O . TYR B 1 505 ? -29.144 11.498 -52.004 1.00 27.65 505 TYR B O 1
ATOM 9390 N N . ILE B 1 506 ? -30.873 10.334 -52.852 1.00 26.63 506 ILE B N 1
ATOM 9391 C CA . ILE B 1 506 ? -30.800 11.006 -54.148 1.00 29.06 506 ILE B CA 1
ATOM 9392 C C . ILE B 1 506 ? -31.358 12.421 -54.055 1.00 34.40 506 ILE B C 1
ATOM 9393 O O . ILE B 1 506 ? -30.740 13.383 -54.526 1.00 32.73 506 ILE B O 1
ATOM 9398 N N . ASP B 1 507 ? -32.539 12.569 -53.452 1.00 36.10 507 ASP B N 1
ATOM 9399 C CA . ASP B 1 507 ? -33.243 13.846 -53.487 1.00 39.32 507 ASP B CA 1
ATOM 9400 C C . ASP B 1 507 ? -32.634 14.874 -52.544 1.00 38.34 507 ASP B C 1
ATOM 9401 O O . ASP B 1 507 ? -32.708 16.076 -52.819 1.00 42.51 507 ASP B O 1
ATOM 9406 N N . MET B 1 508 ? -32.048 14.430 -51.435 1.00 32.97 508 MET B N 1
ATOM 9407 C CA . MET B 1 508 ? -31.470 15.330 -50.445 1.00 33.06 508 MET B CA 1
ATOM 9408 C C . MET B 1 508 ? -29.950 15.257 -50.525 1.00 37.68 508 MET B C 1
ATOM 9409 O O . MET B 1 508 ? -29.341 14.333 -49.963 1.00 32.65 508 MET B O 1
ATOM 9414 N N . PRO B 1 509 ? -29.294 16.200 -51.209 1.00 44.19 509 PRO B N 1
ATOM 9415 C CA . PRO B 1 509 ? -27.826 16.145 -51.331 1.00 43.30 509 PRO B CA 1
ATOM 9416 C C . PRO B 1 509 ? -27.089 16.144 -50.004 1.00 41.05 509 PRO B C 1
ATOM 9417 O O . PRO B 1 509 ? -25.973 15.613 -49.929 1.00 40.73 509 PRO B O 1
ATOM 9421 N N . ALA B 1 510 ? -27.675 16.719 -48.952 1.00 38.81 510 ALA B N 1
ATOM 9422 C CA . ALA B 1 510 ? -26.967 16.838 -47.683 1.00 33.65 510 ALA B CA 1
ATOM 9423 C C . ALA B 1 510 ? -26.784 15.499 -46.979 1.00 31.30 510 ALA B C 1
ATOM 9424 O O . ALA B 1 510 ? -25.878 15.377 -46.147 1.00 30.43 510 ALA B O 1
ATOM 9426 N N . LEU B 1 511 ? -27.613 14.495 -47.287 1.00 30.48 511 LEU B N 1
ATOM 9427 C CA . LEU B 1 511 ? -27.459 13.175 -46.681 1.00 28.95 511 LEU B CA 1
ATOM 9428 C C . LEU B 1 511 ? -26.100 12.600 -47.055 1.00 27.30 511 LEU B C 1
ATOM 9429 O O . LEU B 1 511 ? -25.861 12.286 -48.226 1.00 30.45 511 LEU B O 1
ATOM 9434 N N . PRO B 1 512 ? -25.205 12.424 -46.089 1.00 27.94 512 PRO B N 1
ATOM 9435 C CA . PRO B 1 512 ? -23.786 12.231 -46.406 1.00 27.77 512 PRO B CA 1
ATOM 9436 C C . PRO B 1 512 ? -23.445 10.831 -46.896 1.00 26.26 512 PRO B C 1
ATOM 9437 O O . PRO B 1 512 ? -24.041 9.830 -46.493 1.00 24.64 512 PRO B O 1
ATOM 9441 N N . LEU B 1 513 ? -22.438 10.784 -47.770 1.00 23.25 513 LEU B N 1
ATOM 9442 C CA . LEU B 1 513 ? -21.931 9.512 -48.279 1.00 22.62 513 LEU B CA 1
ATOM 9443 C C . LEU B 1 513 ? -21.285 8.682 -47.173 1.00 26.29 513 LEU B C 1
ATOM 9444 O O . LEU B 1 513 ? -21.522 7.472 -47.069 1.00 27.34 513 LEU B O 1
ATOM 9449 N N . ALA B 1 514 ? -20.460 9.313 -46.341 1.00 23.68 514 ALA B N 1
ATOM 9450 C CA . ALA B 1 514 ? -19.659 8.597 -45.359 1.00 24.77 514 ALA B CA 1
ATOM 9451 C C . ALA B 1 514 ? -20.354 8.428 -44.016 1.00 25.67 514 ALA B C 1
ATOM 9452 O O . ALA B 1 514 ? -19.825 7.726 -43.150 1.00 26.81 514 ALA B O 1
ATOM 9454 N N . ASN B 1 515 ? -21.515 9.051 -43.809 1.00 24.30 515 ASN B N 1
ATOM 9455 C CA . ASN B 1 515 ? -22.180 8.967 -42.514 1.00 27.57 515 ASN B CA 1
ATOM 9456 C C . ASN B 1 515 ? -23.676 8.731 -42.665 1.00 29.18 515 ASN B C 1
ATOM 9457 O O . ASN B 1 515 ? -24.463 9.227 -41.853 1.00 30.33 515 ASN B O 1
ATOM 9462 N N . LEU B 1 516 ? -24.085 7.980 -43.690 1.00 29.99 516 LEU B N 1
ATOM 9463 C CA . LEU B 1 516 ? -25.505 7.892 -44.026 1.00 28.72 516 LEU B CA 1
ATOM 9464 C C . LEU B 1 516 ? -26.314 7.284 -42.886 1.00 29.02 516 LEU B C 1
ATOM 9465 O O . LEU B 1 516 ? -27.298 7.877 -42.430 1.00 28.76 516 LEU B O 1
ATOM 9470 N N . VAL B 1 517 ? -25.916 6.100 -42.410 1.00 23.65 517 VAL B N 1
ATOM 9471 C CA . VAL B 1 517 ? -26.648 5.463 -41.318 1.00 23.72 517 VAL B CA 1
ATOM 9472 C C . VAL B 1 517 ? -26.656 6.357 -40.086 1.00 27.27 517 VAL B C 1
ATOM 9473 O O . VAL B 1 517 ? -27.693 6.533 -39.433 1.00 26.88 517 VAL B O 1
ATOM 9477 N N . ALA B 1 518 ? -25.506 6.954 -39.763 1.00 24.83 518 ALA B N 1
ATOM 9478 C CA . ALA B 1 518 ? -25.412 7.787 -38.570 1.00 26.25 518 ALA B CA 1
ATOM 9479 C C . ALA B 1 518 ? -26.293 9.027 -38.672 1.00 27.47 518 ALA B C 1
ATOM 9480 O O . ALA B 1 518 ? -26.755 9.541 -37.649 1.00 30.54 518 ALA B O 1
ATOM 9482 N N . SER B 1 519 ? -26.559 9.504 -39.887 1.00 29.93 519 SER B N 1
ATOM 9483 C CA . SER B 1 519 ? -27.393 10.683 -40.067 1.00 30.98 519 SER B CA 1
ATOM 9484 C C . SER B 1 519 ? -28.876 10.395 -39.896 1.00 31.36 519 SER B C 1
ATOM 9485 O O . SER B 1 519 ? -29.669 11.340 -39.842 1.00 28.88 519 SER B O 1
ATOM 9488 N N . GLN B 1 520 ? -29.269 9.126 -39.811 1.00 27.82 520 GLN B N 1
ATOM 9489 C CA . GLN B 1 520 ? -30.671 8.772 -39.658 1.00 29.49 520 GLN B CA 1
ATOM 9490 C C . GLN B 1 520 ? -30.946 8.401 -38.209 1.00 30.83 520 GLN B C 1
ATOM 9491 O O . GLN B 1 520 ? -30.429 7.377 -37.734 1.00 30.88 520 GLN B O 1
ATOM 9497 N N . PRO B 1 521 ? -31.744 9.182 -37.473 1.00 30.30 521 PRO B N 1
ATOM 9498 C CA . PRO B 1 521 ? -31.917 8.898 -36.037 1.00 27.74 521 PRO B CA 1
ATOM 9499 C C . PRO B 1 521 ? -32.498 7.525 -35.747 1.00 22.23 521 PRO B C 1
ATOM 9500 O O . PRO B 1 521 ? -32.106 6.893 -34.759 1.00 29.43 521 PRO B O 1
ATOM 9504 N N . ASP B 1 522 ? -33.423 7.041 -36.576 1.00 21.79 522 ASP B N 1
ATOM 9505 C CA . ASP B 1 522 ? -33.992 5.717 -36.332 1.00 26.51 522 ASP B CA 1
ATOM 9506 C C . ASP B 1 522 ? -32.949 4.627 -36.540 1.00 24.01 522 ASP B C 1
ATOM 9507 O O . ASP B 1 522 ? -32.867 3.676 -35.753 1.00 24.87 522 ASP B O 1
ATOM 9512 N N . MET B 1 523 ? -32.153 4.742 -37.601 1.00 23.77 523 MET B N 1
ATOM 9513 C CA . MET B 1 523 ? -31.135 3.734 -37.867 1.00 22.79 523 MET B CA 1
ATOM 9514 C C . MET B 1 523 ? -30.017 3.800 -36.836 1.00 23.30 523 MET B C 1
ATOM 9515 O O . MET B 1 523 ? -29.528 2.761 -36.378 1.00 20.46 523 MET B O 1
ATOM 9520 N N . ALA B 1 524 ? -29.612 5.012 -36.446 1.00 26.68 524 ALA B N 1
ATOM 9521 C CA . ALA B 1 524 ? -28.644 5.144 -35.363 1.00 26.10 524 ALA B CA 1
ATOM 9522 C C . ALA B 1 524 ? -29.181 4.531 -34.077 1.00 27.04 524 ALA B C 1
ATOM 9523 O O . ALA B 1 524 ? -28.445 3.859 -33.344 1.00 30.65 524 ALA B O 1
ATOM 9525 N N . ALA B 1 525 ? -30.473 4.728 -33.800 1.00 23.73 525 ALA B N 1
ATOM 9526 C CA . ALA B 1 525 ? -31.072 4.142 -32.608 1.00 26.44 525 ALA B CA 1
ATOM 9527 C C . ALA B 1 525 ? -31.110 2.622 -32.694 1.00 26.66 525 ALA B C 1
ATOM 9528 O O . ALA B 1 525 ? -30.969 1.944 -31.669 1.00 26.30 525 ALA B O 1
ATOM 9530 N N . ASP B 1 526 ? -31.313 2.072 -33.897 1.00 26.30 526 ASP B N 1
ATOM 9531 C CA . ASP B 1 526 ? -31.232 0.623 -34.077 1.00 25.58 526 ASP B CA 1
ATOM 9532 C C . ASP B 1 526 ? -29.911 0.076 -33.561 1.00 28.73 526 ASP B C 1
ATOM 9533 O O . ASP B 1 526 ? -29.870 -0.985 -32.926 1.00 28.07 526 ASP B O 1
ATOM 9538 N N . LEU B 1 527 ? -28.818 0.787 -33.831 1.00 26.41 527 LEU B N 1
ATOM 9539 C CA . LEU B 1 527 ? -27.478 0.293 -33.555 1.00 29.49 527 LEU B CA 1
ATOM 9540 C C . LEU B 1 527 ? -26.882 0.837 -32.265 1.00 32.98 527 LEU B C 1
ATOM 9541 O O . LEU B 1 527 ? -25.831 0.345 -31.840 1.00 31.89 527 LEU B O 1
ATOM 9546 N N . ALA B 1 528 ? -27.523 1.822 -31.637 1.00 34.93 528 ALA B N 1
ATOM 9547 C CA . ALA B 1 528 ? -27.008 2.381 -30.389 1.00 34.90 528 ALA B CA 1
ATOM 9548 C C . ALA B 1 528 ? -26.664 1.332 -29.336 1.00 33.17 528 ALA B C 1
ATOM 9549 O O . ALA B 1 528 ? -25.589 1.449 -28.725 1.00 34.47 528 ALA B O 1
ATOM 9551 N N . PRO B 1 529 ? -27.481 0.303 -29.078 1.00 30.09 529 PRO B N 1
ATOM 9552 C CA . PRO B 1 529 ? -27.059 -0.723 -28.111 1.00 31.53 529 PRO B CA 1
ATOM 9553 C C . PRO B 1 529 ? -25.833 -1.504 -28.545 1.00 32.45 529 PRO B C 1
ATOM 9554 O O . PRO B 1 529 ? -25.194 -2.144 -27.702 1.00 34.25 529 PRO B O 1
ATOM 9558 N N . TYR B 1 530 ? -25.482 -1.478 -29.829 1.00 29.22 530 TYR B N 1
ATOM 9559 C CA . TYR B 1 530 ? -24.340 -2.242 -30.310 1.00 32.91 530 TYR B CA 1
ATOM 9560 C C . TYR B 1 530 ? -23.048 -1.440 -30.335 1.00 35.54 530 TYR B C 1
ATOM 9561 O O . TYR B 1 530 ? -21.968 -2.036 -30.409 1.00 36.36 530 TYR B O 1
ATOM 9570 N N . GLY B 1 531 ? -23.130 -0.120 -30.279 1.00 40.00 531 GLY B N 1
ATOM 9571 C CA . GLY B 1 531 ? -21.938 0.703 -30.271 1.00 40.70 531 GLY B CA 1
ATOM 9572 C C . GLY B 1 531 ? -22.241 2.102 -30.744 1.00 42.56 531 GLY B C 1
ATOM 9573 O O . GLY B 1 531 ? -23.312 2.396 -31.274 1.00 39.34 531 GLY B O 1
ATOM 9574 N N . ARG B 1 532 ? -21.261 2.974 -30.541 1.00 48.37 532 ARG B N 1
ATOM 9575 C CA . ARG B 1 532 ? -21.339 4.370 -30.950 1.00 50.65 532 ARG B CA 1
ATOM 9576 C C . ARG B 1 532 ? -20.377 4.572 -32.113 1.00 43.26 532 ARG B C 1
ATOM 9577 O O . ARG B 1 532 ? -19.156 4.545 -31.927 1.00 42.38 532 ARG B O 1
ATOM 9585 N N . ARG B 1 533 ? -20.925 4.769 -33.311 1.00 38.55 533 ARG B N 1
ATOM 9586 C CA . ARG B 1 533 ? -20.118 4.894 -34.515 1.00 35.70 533 ARG B CA 1
ATOM 9587 C C . ARG B 1 533 ? -20.703 5.951 -35.433 1.00 37.49 533 ARG B C 1
ATOM 9588 O O . ARG B 1 533 ? -21.924 6.077 -35.553 1.00 41.44 533 ARG B O 1
ATOM 9596 N N . ARG B 1 534 ? -19.816 6.706 -36.079 1.00 37.47 534 ARG B N 1
ATOM 9597 C CA . ARG B 1 534 ? -20.209 7.667 -37.097 1.00 39.79 534 ARG B CA 1
ATOM 9598 C C . ARG B 1 534 ? -20.196 7.076 -38.501 1.00 37.68 534 ARG B C 1
ATOM 9599 O O . ARG B 1 534 ? -20.790 7.663 -39.414 1.00 37.49 534 ARG B O 1
ATOM 9607 N N . GLY B 1 535 ? -19.529 5.941 -38.695 1.00 34.49 535 GLY B N 1
ATOM 9608 C CA . GLY B 1 535 ? -19.355 5.383 -40.022 1.00 30.55 535 GLY B CA 1
ATOM 9609 C C . GLY B 1 535 ? -20.016 4.040 -40.253 1.00 30.36 535 GLY B C 1
ATOM 9610 O O . GLY B 1 535 ? -19.555 3.275 -41.106 1.00 31.65 535 GLY B O 1
ATOM 9611 N N . TRP B 1 536 ? -21.074 3.734 -39.498 1.00 26.42 536 TRP B N 1
ATOM 9612 C CA . TRP B 1 536 ? -21.893 2.557 -39.774 1.00 23.66 536 TRP B CA 1
ATOM 9613 C C . TRP B 1 536 ? -22.223 2.473 -41.256 1.00 21.92 536 TRP B C 1
ATOM 9614 O O . TRP B 1 536 ? -22.652 3.456 -41.865 1.00 26.92 536 TRP B O 1
ATOM 9625 N N . THR B 1 537 ? -22.034 1.294 -41.834 1.00 21.98 537 THR B N 1
ATOM 9626 C CA . THR B 1 537 ? -22.496 1.068 -43.193 1.00 19.48 537 THR B CA 1
ATOM 9627 C C . THR B 1 537 ? -23.892 0.455 -43.168 1.00 15.60 537 THR B C 1
ATOM 9628 O O . THR B 1 537 ? -24.334 -0.111 -42.165 1.00 17.65 537 THR B O 1
ATOM 9632 N N . ILE B 1 538 ? -24.593 0.601 -44.289 1.00 18.02 538 ILE B N 1
ATOM 9633 C CA . ILE B 1 538 ? -25.902 -0.025 -44.439 1.00 19.55 538 ILE B CA 1
ATOM 9634 C C . ILE B 1 538 ? -25.795 -1.533 -44.257 1.00 18.35 538 ILE B C 1
ATOM 9635 O O . ILE B 1 538 ? -26.679 -2.170 -43.672 1.00 18.03 538 ILE B O 1
ATOM 9640 N N . ASP B 1 539 ? -24.699 -2.127 -44.730 1.00 19.34 539 ASP B N 1
ATOM 9641 C CA A ASP B 1 539 ? -24.583 -3.570 -44.581 0.33 20.32 539 ASP B CA 1
ATOM 9642 C CA B ASP B 1 539 ? -24.491 -3.565 -44.590 0.67 20.30 539 ASP B CA 1
ATOM 9643 C C . ASP B 1 539 ? -24.345 -3.959 -43.123 1.00 20.74 539 ASP B C 1
ATOM 9644 O O . ASP B 1 539 ? -24.908 -4.961 -42.668 1.00 19.15 539 ASP B O 1
ATOM 9653 N N . ASN B 1 540 ? -23.573 -3.171 -42.357 1.00 18.53 540 ASN B N 1
ATOM 9654 C CA . ASN B 1 540 ? -23.484 -3.420 -40.916 1.00 18.46 540 ASN B CA 1
ATOM 9655 C C . ASN B 1 540 ? -24.858 -3.326 -40.272 1.00 17.25 540 ASN B C 1
ATOM 9656 O O . ASN B 1 540 ? -25.215 -4.143 -39.414 1.00 17.83 540 ASN B O 1
ATOM 9661 N N . TRP B 1 541 ? -25.633 -2.318 -40.669 1.00 18.05 541 TRP B N 1
ATOM 9662 C CA . TRP B 1 541 ? -26.936 -2.074 -40.065 1.00 19.88 541 TRP B CA 1
ATOM 9663 C C . TRP B 1 541 ? -27.878 -3.247 -40.305 1.00 16.93 541 TRP B C 1
ATOM 9664 O O . TRP B 1 541 ? -28.534 -3.731 -39.377 1.00 17.75 541 TRP B O 1
ATOM 9675 N N . GLY B 1 542 ? -27.943 -3.731 -41.548 1.00 16.73 542 GLY B N 1
ATOM 9676 C CA . GLY B 1 542 ? -28.778 -4.886 -41.838 1.00 16.51 542 GLY B CA 1
ATOM 9677 C C . GLY B 1 542 ? -28.378 -6.116 -41.047 1.00 18.14 542 GLY B C 1
ATOM 9678 O O . GLY B 1 542 ? -29.235 -6.834 -40.522 1.00 16.77 542 GLY B O 1
ATOM 9679 N N . TRP B 1 543 ? -27.072 -6.376 -40.947 1.00 17.10 543 TRP B N 1
ATOM 9680 C CA . TRP B 1 543 ? -26.601 -7.547 -40.216 1.00 17.19 543 TRP B CA 1
ATOM 9681 C C . TRP B 1 543 ? -27.035 -7.492 -38.756 1.00 19.44 543 TRP B C 1
ATOM 9682 O O . TRP B 1 543 ? -27.520 -8.483 -38.201 1.00 18.22 543 TRP B O 1
ATOM 9693 N N . LEU B 1 544 ? -26.878 -6.327 -38.121 1.00 17.90 544 LEU B N 1
ATOM 9694 C CA . LEU B 1 544 ? -27.257 -6.200 -36.720 1.00 18.14 544 LEU B CA 1
ATOM 9695 C C . LEU B 1 544 ? -28.771 -6.185 -36.543 1.00 15.87 544 LEU B C 1
ATOM 9696 O O . LEU B 1 544 ? -29.275 -6.699 -35.540 1.00 20.36 544 LEU B O 1
ATOM 9701 N N . ARG B 1 545 ? -29.511 -5.629 -37.508 1.00 15.81 545 ARG B N 1
ATOM 9702 C CA . ARG B 1 545 ? -30.970 -5.688 -37.437 1.00 17.26 545 ARG B CA 1
ATOM 9703 C C . ARG B 1 545 ? -31.468 -7.128 -37.456 1.00 22.57 545 ARG B C 1
ATOM 9704 O O . ARG B 1 545 ? -32.400 -7.481 -36.723 1.00 18.44 545 ARG B O 1
ATOM 9712 N N . ILE B 1 546 ? -30.863 -7.980 -38.288 1.00 19.21 546 ILE B N 1
ATOM 9713 C CA . ILE B 1 546 ? -31.245 -9.387 -38.279 1.00 17.49 546 ILE B CA 1
ATOM 9714 C C . ILE B 1 546 ? -30.816 -10.041 -36.972 1.00 19.19 546 ILE B C 1
ATOM 9715 O O . ILE B 1 546 ? -31.546 -10.866 -36.405 1.00 20.00 546 ILE B O 1
ATOM 9720 N N . ALA B 1 547 ? -29.635 -9.676 -36.464 1.00 16.71 547 ALA B N 1
ATOM 9721 C CA . ALA B 1 547 ? -29.184 -10.229 -35.192 1.00 16.31 547 ALA B CA 1
ATOM 9722 C C . ALA B 1 547 ? -30.172 -9.928 -34.072 1.00 20.70 547 ALA B C 1
ATOM 9723 O O . ALA B 1 547 ? -30.373 -10.761 -33.182 1.00 20.90 547 ALA B O 1
ATOM 9725 N N . THR B 1 548 ? -30.814 -8.758 -34.118 1.00 21.93 548 THR B N 1
ATOM 9726 C CA . THR B 1 548 ? -31.750 -8.371 -33.066 1.00 22.66 548 THR B CA 1
ATOM 9727 C C . THR B 1 548 ? -33.040 -9.182 -33.129 1.00 23.91 548 THR B C 1
ATOM 9728 O O . THR B 1 548 ? -33.571 -9.588 -32.089 1.00 30.16 548 THR B O 1
ATOM 9732 N N . ASP B 1 549 ? -33.566 -9.417 -34.331 1.00 24.03 549 ASP B N 1
ATOM 9733 C CA . ASP B 1 549 ? -34.804 -10.174 -34.487 1.00 22.55 549 ASP B CA 1
ATOM 9734 C C . ASP B 1 549 ? -34.545 -11.521 -35.155 1.00 23.52 549 ASP B C 1
ATOM 9735 O O . ASP B 1 549 ? -35.247 -11.894 -36.099 1.00 20.10 549 ASP B O 1
ATOM 9740 N N . PHE B 1 550 ? -33.572 -12.270 -34.633 1.00 22.64 550 PHE B N 1
ATOM 9741 C CA . PHE B 1 550 ? -33.049 -13.447 -35.325 1.00 22.10 550 PHE B CA 1
ATOM 9742 C C . PHE B 1 550 ? -34.095 -14.552 -35.443 1.00 24.48 550 PHE B C 1
ATOM 9743 O O . PHE B 1 550 ? -34.266 -15.148 -36.514 1.00 22.80 550 PHE B O 1
ATOM 9751 N N . ASP B 1 551 ? -34.793 -14.853 -34.343 1.00 22.47 551 ASP B N 1
ATOM 9752 C CA . ASP B 1 551 ? -35.754 -15.952 -34.353 1.00 23.03 551 ASP B CA 1
ATOM 9753 C C . ASP B 1 551 ? -36.904 -15.680 -35.312 1.00 19.66 551 ASP B C 1
ATOM 9754 O O . ASP B 1 551 ? -37.326 -16.573 -36.054 1.00 20.92 551 ASP B O 1
ATOM 9759 N N . ARG B 1 552 ? -37.440 -14.458 -35.303 1.00 20.30 552 ARG B N 1
ATOM 9760 C CA . ARG B 1 552 ? -38.545 -14.151 -36.205 1.00 23.97 552 ARG B CA 1
ATOM 9761 C C . ARG B 1 552 ? -38.090 -14.137 -37.656 1.00 20.50 552 ARG B C 1
ATOM 9762 O O . ARG B 1 552 ? -38.859 -14.513 -38.550 1.00 21.15 552 ARG B O 1
ATOM 9770 N N . PHE B 1 553 ? -36.853 -13.700 -37.905 1.00 18.67 553 PHE B N 1
ATOM 9771 C CA . PHE B 1 553 ? -36.290 -13.755 -39.249 1.00 19.02 553 PHE B CA 1
ATOM 9772 C C . PHE B 1 553 ? -36.392 -15.164 -39.821 1.00 15.01 553 PHE B C 1
ATOM 9773 O O . PHE B 1 553 ? -36.840 -15.361 -40.957 1.00 15.85 553 PHE B O 1
ATOM 9781 N N . HIS B 1 554 ? -36.010 -16.166 -39.027 1.00 19.25 554 HIS B N 1
ATOM 9782 C CA . HIS B 1 554 ? -36.028 -17.535 -39.524 1.00 17.81 554 HIS B CA 1
ATOM 9783 C C . HIS B 1 554 ? -37.440 -18.089 -39.641 1.00 19.08 554 HIS B C 1
ATOM 9784 O O . HIS B 1 554 ? -37.707 -18.898 -40.534 1.00 18.84 554 HIS B O 1
ATOM 9791 N N . THR B 1 555 ? -38.357 -17.673 -38.765 1.00 21.89 555 THR B N 1
ATOM 9792 C CA . THR B 1 555 ? -39.755 -18.058 -38.942 1.00 22.66 555 THR B CA 1
ATOM 9793 C C . THR B 1 555 ? -40.281 -17.566 -40.284 1.00 19.02 555 THR B C 1
ATOM 9794 O O . THR B 1 555 ? -40.905 -18.319 -41.041 1.00 24.40 555 THR B O 1
ATOM 9798 N N . GLU B 1 556 ? -40.021 -16.298 -40.601 1.00 21.01 556 GLU B N 1
ATOM 9799 C CA . GLU B 1 556 ? -40.514 -15.723 -41.844 1.00 19.86 556 GLU B CA 1
ATOM 9800 C C . GLU B 1 556 ? -39.760 -16.272 -43.048 1.00 19.88 556 GLU B C 1
ATOM 9801 O O . GLU B 1 556 ? -40.328 -16.376 -44.142 1.00 19.10 556 GLU B O 1
ATOM 9807 N N . LEU B 1 557 ? -38.492 -16.645 -42.861 1.00 19.08 557 LEU B N 1
ATOM 9808 C CA . LEU B 1 557 ? -37.733 -17.261 -43.944 1.00 18.02 557 LEU B CA 1
ATOM 9809 C C . LEU B 1 557 ? -38.388 -18.558 -44.404 1.00 22.68 557 LEU B C 1
ATOM 9810 O O . LEU B 1 557 ? -38.395 -18.867 -45.602 1.00 24.26 557 LEU B O 1
ATOM 9815 N N . ARG B 1 558 ? -38.951 -19.329 -43.464 1.00 22.44 558 ARG B N 1
ATOM 9816 C CA . ARG B 1 558 ? -39.659 -20.552 -43.832 1.00 23.39 558 ARG B CA 1
ATOM 9817 C C . ARG B 1 558 ? -40.847 -20.260 -44.734 1.00 25.99 558 ARG B C 1
ATOM 9818 O O . ARG B 1 558 ? -41.159 -21.050 -45.631 1.00 25.14 558 ARG B O 1
ATOM 9826 N N . GLU B 1 559 ? -41.515 -19.129 -44.514 1.00 25.20 559 GLU B N 1
ATOM 9827 C CA . GLU B 1 559 ? -42.678 -18.792 -45.323 1.00 26.67 559 GLU B CA 1
ATOM 9828 C C . GLU B 1 559 ? -42.273 -18.454 -46.751 1.00 25.13 559 GLU B C 1
ATOM 9829 O O . GLU B 1 559 ? -42.979 -18.810 -47.702 1.00 27.64 559 GLU B O 1
ATOM 9835 N N . TYR B 1 560 ? -41.130 -17.786 -46.924 1.00 21.39 560 TYR B N 1
ATOM 9836 C CA . TYR B 1 560 ? -40.629 -17.525 -48.268 1.00 23.11 560 TYR B CA 1
ATOM 9837 C C . TYR B 1 560 ? -40.247 -18.818 -48.974 1.00 24.56 560 TYR B C 1
ATOM 9838 O O . TYR B 1 560 ? -40.474 -18.961 -50.182 1.00 24.24 560 TYR B O 1
ATOM 9847 N N . LEU B 1 561 ? -39.670 -19.775 -48.238 1.00 23.12 561 LEU B N 1
ATOM 9848 C CA . LEU B 1 561 ? -39.285 -21.042 -48.853 1.00 20.84 561 LEU B CA 1
ATOM 9849 C C . LEU B 1 561 ? -40.497 -21.792 -49.381 1.00 25.41 561 LEU B C 1
ATOM 9850 O O . LEU B 1 561 ? -40.400 -22.488 -50.398 1.00 26.68 561 LEU B O 1
ATOM 9855 N N . ALA B 1 562 ? -41.642 -21.665 -48.709 1.00 27.46 562 ALA B N 1
ATOM 9856 C CA . ALA B 1 562 ? -42.860 -22.279 -49.220 1.00 29.65 562 ALA B CA 1
ATOM 9857 C C . ALA B 1 562 ? -43.262 -21.696 -50.571 1.00 30.85 562 ALA B C 1
ATOM 9858 O O . ALA B 1 562 ? -43.777 -22.422 -51.428 1.00 30.43 562 ALA B O 1
ATOM 9860 N N . THR B 1 563 ? -43.024 -20.401 -50.793 1.00 32.89 563 THR B N 1
ATOM 9861 C CA . THR B 1 563 ? -43.390 -19.796 -52.070 1.00 37.41 563 THR B CA 1
ATOM 9862 C C . THR B 1 563 ? -42.507 -20.271 -53.216 1.00 41.95 563 THR B C 1
ATOM 9863 O O . THR B 1 563 ? -42.888 -20.115 -54.381 1.00 47.20 563 THR B O 1
ATOM 9867 N N . LEU B 1 564 ? -41.336 -20.827 -52.919 1.00 36.13 564 LEU B N 1
ATOM 9868 C CA . LEU B 1 564 ? -40.489 -21.429 -53.937 1.00 33.20 564 LEU B CA 1
ATOM 9869 C C . LEU B 1 564 ? -40.844 -22.885 -54.206 1.00 33.28 564 LEU B C 1
ATOM 9870 O O . LEU B 1 564 ? -40.170 -23.534 -55.011 1.00 36.30 564 LEU B O 1
ATOM 9875 N N . GLY B 1 565 ? -41.893 -23.402 -53.571 1.00 29.32 565 GLY B N 1
ATOM 9876 C CA . GLY B 1 565 ? -42.186 -24.817 -53.624 1.00 31.92 565 GLY B CA 1
ATOM 9877 C C . GLY B 1 565 ? -41.341 -25.660 -52.699 1.00 35.58 565 GLY B C 1
ATOM 9878 O O . GLY B 1 565 ? -41.317 -26.887 -52.851 1.00 36.28 565 GLY B O 1
ATOM 9879 N N . LEU B 1 566 ? -40.650 -25.038 -51.744 1.00 32.81 566 LEU B N 1
ATOM 9880 C CA . LEU B 1 566 ? -39.737 -25.731 -50.845 1.00 30.37 566 LEU B CA 1
ATOM 9881 C C . LEU B 1 566 ? -40.151 -25.526 -49.394 1.00 33.77 566 LEU B C 1
ATOM 9882 O O . LEU B 1 566 ? -39.394 -24.958 -48.601 1.00 34.57 566 LEU B O 1
ATOM 9887 N N . ASP B 1 567 ? -41.344 -25.975 -49.041 1.00 36.95 567 ASP B N 1
ATOM 9888 C CA . ASP B 1 567 ? -41.820 -25.860 -47.666 1.00 38.34 567 ASP B CA 1
ATOM 9889 C C . ASP B 1 567 ? -40.986 -26.753 -46.756 1.00 36.95 567 ASP B C 1
ATOM 9890 O O . ASP B 1 567 ? -40.941 -27.972 -46.975 1.00 35.89 567 ASP B O 1
ATOM 9895 N N . PRO B 1 568 ? -40.308 -26.207 -45.743 1.00 33.81 568 PRO B N 1
ATOM 9896 C CA . PRO B 1 568 ? -39.518 -27.068 -44.849 1.00 34.08 568 PRO B CA 1
ATOM 9897 C C . PRO B 1 568 ? -40.362 -28.046 -44.060 1.00 39.40 568 PRO B C 1
ATOM 9898 O O . PRO B 1 568 ? -39.841 -29.083 -43.633 1.00 36.24 568 PRO B O 1
ATOM 9902 N N . ALA B 1 569 ? -41.647 -27.757 -43.849 1.00 46.43 569 ALA B N 1
ATOM 9903 C CA . ALA B 1 569 ? -42.534 -28.690 -43.168 1.00 49.80 569 ALA B CA 1
ATOM 9904 C C . ALA B 1 569 ? -42.687 -29.935 -44.032 1.00 51.24 569 ALA B C 1
ATOM 9905 O O . ALA B 1 569 ? -43.341 -29.895 -45.080 1.00 55.46 569 ALA B O 1
ATOM 9907 N N . GLY B 1 570 ? -42.078 -31.036 -43.610 1.00 49.35 570 GLY B N 1
ATOM 9908 C CA . GLY B 1 570 ? -42.142 -32.277 -44.355 1.00 51.15 570 GLY B CA 1
ATOM 9909 C C . GLY B 1 570 ? -40.917 -32.607 -45.183 1.00 47.34 570 GLY B C 1
ATOM 9910 O O . GLY B 1 570 ? -40.911 -33.640 -45.864 1.00 48.87 570 GLY B O 1
ATOM 9911 N N . ASP B 1 571 ? -39.883 -31.770 -45.147 1.00 35.29 571 ASP B N 1
ATOM 9912 C CA . ASP B 1 571 ? -38.623 -32.024 -45.842 1.00 27.24 571 ASP B CA 1
ATOM 9913 C C . ASP B 1 571 ? -37.561 -32.054 -44.751 1.00 23.38 571 ASP B C 1
ATOM 9914 O O . ASP B 1 571 ? -37.080 -31.003 -44.316 1.00 24.53 571 ASP B O 1
ATOM 9919 N N . ALA B 1 572 ? -37.193 -33.260 -44.312 1.00 21.61 572 ALA B N 1
ATOM 9920 C CA . ALA B 1 572 ? -36.270 -33.383 -43.189 1.00 22.04 572 ALA B CA 1
ATOM 9921 C C . ALA B 1 572 ? -34.907 -32.790 -43.516 1.00 23.03 572 ALA B C 1
ATOM 9922 O O . ALA B 1 572 ? -34.272 -32.164 -42.659 1.00 23.45 572 ALA B O 1
ATOM 9924 N N . ARG B 1 573 ? -34.434 -32.983 -44.750 1.00 22.20 573 ARG B N 1
ATOM 9925 C CA . ARG B 1 573 ? -33.129 -32.449 -45.124 1.00 20.15 573 ARG B CA 1
ATOM 9926 C C . ARG B 1 573 ? -33.131 -30.924 -45.116 1.00 19.29 573 ARG B C 1
ATOM 9927 O O . ARG B 1 573 ? -32.165 -30.300 -44.661 1.00 19.17 573 ARG B O 1
ATOM 9935 N N . LEU B 1 574 ? -34.201 -30.307 -45.624 1.00 21.39 574 LEU B N 1
ATOM 9936 C CA . LEU B 1 574 ? -34.286 -28.852 -45.588 1.00 20.32 574 LEU B CA 1
ATOM 9937 C C . LEU B 1 574 ? -34.381 -28.341 -44.155 1.00 16.97 574 LEU B C 1
ATOM 9938 O O . LEU B 1 574 ? -33.732 -27.350 -43.801 1.00 19.05 574 LEU B O 1
ATOM 9943 N N . GLU B 1 575 ? -35.174 -29.011 -43.311 1.00 16.83 575 GLU B N 1
ATOM 9944 C CA . GLU B 1 575 ? -35.209 -28.663 -41.892 1.00 16.54 575 GLU B CA 1
ATOM 9945 C C . GLU B 1 575 ? -33.821 -28.760 -41.276 1.00 18.07 575 GLU B C 1
ATOM 9946 O O . GLU B 1 575 ? -33.437 -27.925 -40.450 1.00 18.73 575 GLU B O 1
ATOM 9952 N N . ASP B 1 576 ? -33.056 -29.781 -41.670 1.00 18.09 576 ASP B N 1
ATOM 9953 C CA . ASP B 1 576 ? -31.728 -30.000 -41.109 1.00 17.65 576 ASP B CA 1
ATOM 9954 C C . ASP B 1 576 ? -30.775 -28.870 -41.490 1.00 15.39 576 ASP B C 1
ATOM 9955 O O . ASP B 1 576 ? -30.047 -28.345 -40.638 1.00 16.51 576 ASP B O 1
ATOM 9960 N N . VAL B 1 577 ? -30.764 -28.476 -42.768 1.00 15.87 577 VAL B N 1
ATOM 9961 C CA . VAL B 1 577 ? -29.840 -27.421 -43.180 1.00 15.51 577 VAL B CA 1
ATOM 9962 C C . VAL B 1 577 ? -30.262 -26.081 -42.597 1.00 16.30 577 VAL B C 1
ATOM 9963 O O . VAL B 1 577 ? -29.414 -25.219 -42.336 1.00 16.25 577 VAL B O 1
ATOM 9967 N N . LEU B 1 578 ? -31.562 -25.883 -42.367 1.00 15.07 578 LEU B N 1
ATOM 9968 C CA . LEU B 1 578 ? -32.005 -24.649 -41.728 1.00 16.24 578 LEU B CA 1
ATOM 9969 C C . LEU B 1 578 ? -31.502 -24.568 -40.293 1.00 20.77 578 LEU B C 1
ATOM 9970 O O . LEU B 1 578 ? -31.072 -23.502 -39.838 1.00 18.81 578 LEU B O 1
ATOM 9975 N N . ARG B 1 579 ? -31.527 -25.689 -39.568 1.00 21.01 579 ARG B N 1
ATOM 9976 C CA . ARG B 1 579 ? -30.957 -25.703 -38.225 1.00 18.67 579 ARG B CA 1
ATOM 9977 C C . ARG B 1 579 ? -29.461 -25.414 -38.261 1.00 17.86 579 ARG B C 1
ATOM 9978 O O . ARG B 1 579 ? -28.947 -24.651 -37.435 1.00 20.87 579 ARG B O 1
ATOM 9986 N N . PHE B 1 580 ? -28.744 -26.012 -39.216 1.00 14.34 580 PHE B N 1
ATOM 9987 C CA . PHE B 1 580 ? -27.320 -25.728 -39.360 1.00 15.16 580 PHE B CA 1
ATOM 9988 C C . PHE B 1 580 ? -27.084 -24.251 -39.648 1.00 15.66 580 PHE B C 1
ATOM 9989 O O . PHE B 1 580 ? -26.194 -23.627 -39.060 1.00 15.08 580 PHE B O 1
ATOM 9997 N N . GLN B 1 581 ? -27.893 -23.677 -40.541 1.00 15.58 581 GLN B N 1
ATOM 9998 C CA . GLN B 1 581 ? -27.762 -22.272 -40.909 1.00 14.84 581 GLN B CA 1
ATOM 9999 C C . GLN B 1 581 ? -28.064 -21.344 -39.732 1.00 14.47 581 GLN B C 1
ATOM 10000 O O . GLN B 1 581 ? -27.447 -20.279 -39.604 1.00 14.87 581 GLN B O 1
ATOM 10006 N N . GLN B 1 582 ? -29.008 -21.720 -38.869 1.00 17.21 582 GLN B N 1
ATOM 10007 C CA . GLN B 1 582 ? -29.269 -20.925 -37.672 1.00 19.25 582 GLN B CA 1
ATOM 10008 C C . GLN B 1 582 ? -28.108 -21.014 -36.687 1.00 21.38 582 GLN B C 1
ATOM 10009 O O . GLN B 1 582 ? -27.648 -19.995 -36.155 1.00 19.32 582 GLN B O 1
ATOM 10015 N N . ASP B 1 583 ? -27.621 -22.233 -36.435 1.00 19.66 583 ASP B N 1
ATOM 10016 C CA . ASP B 1 583 ? -26.650 -22.454 -35.365 1.00 23.21 583 ASP B CA 1
ATOM 10017 C C . ASP B 1 583 ? -25.270 -21.903 -35.703 1.00 25.17 583 ASP B C 1
ATOM 10018 O O . ASP B 1 583 ? -24.498 -21.579 -34.793 1.00 25.94 583 ASP B O 1
ATOM 10023 N N . VAL B 1 584 ? -24.925 -21.808 -36.990 1.00 17.61 584 VAL B N 1
ATOM 10024 C CA . VAL B 1 584 ? -23.568 -21.407 -37.337 1.00 17.18 584 VAL B CA 1
ATOM 10025 C C . VAL B 1 584 ? -23.340 -19.922 -37.066 1.00 16.35 584 VAL B C 1
ATOM 10026 O O . VAL B 1 584 ? -22.190 -19.484 -36.957 1.00 19.50 584 VAL B O 1
ATOM 10030 N N . MET B 1 585 ? -24.406 -19.138 -36.919 1.00 17.22 585 MET B N 1
ATOM 10031 C CA . MET B 1 585 ? -24.264 -17.700 -36.721 1.00 17.44 585 MET B CA 1
ATOM 10032 C C . MET B 1 585 ? -23.752 -17.377 -35.319 1.00 19.33 585 MET B C 1
ATOM 10033 O O . MET B 1 585 ? -24.128 -18.020 -34.335 1.00 20.67 585 MET B O 1
ATOM 10038 N N . LEU B 1 586 ? -22.885 -16.369 -35.233 1.00 21.95 586 LEU B N 1
ATOM 10039 C CA . LEU B 1 586 ? -22.474 -15.847 -33.936 1.00 23.09 586 LEU B CA 1
ATOM 10040 C C . LEU B 1 586 ? -23.635 -15.096 -33.298 1.00 26.81 586 LEU B C 1
ATOM 10041 O O . LEU B 1 586 ? -24.265 -14.249 -33.939 1.00 26.85 586 LEU B O 1
ATOM 10046 N N . ARG B 1 587 ? -23.906 -15.394 -32.032 1.00 24.52 587 ARG B N 1
ATOM 10047 C CA . ARG B 1 587 ? -25.025 -14.838 -31.290 1.00 24.90 587 ARG B CA 1
ATOM 10048 C C . ARG B 1 587 ? -24.534 -14.107 -30.045 1.00 25.93 587 ARG B C 1
ATOM 10049 O O . ARG B 1 587 ? -23.436 -14.383 -29.545 1.00 26.41 587 ARG B O 1
ATOM 10057 N N . PRO B 1 588 ? -25.315 -13.153 -29.528 1.00 28.69 588 PRO B N 1
ATOM 10058 C CA . PRO B 1 588 ? -24.854 -12.372 -28.366 1.00 30.67 588 PRO B CA 1
ATOM 10059 C C . PRO B 1 588 ? -24.576 -13.203 -27.124 1.00 33.89 588 PRO B C 1
ATOM 10060 O O . PRO B 1 588 ? -23.796 -12.762 -26.270 1.00 37.10 588 PRO B O 1
ATOM 10064 N N . ASP B 1 589 ? -25.175 -14.383 -26.989 1.00 33.49 589 ASP B N 1
ATOM 10065 C CA . ASP B 1 589 ? -24.997 -15.202 -25.799 1.00 33.90 589 ASP B CA 1
ATOM 10066 C C . ASP B 1 589 ? -23.860 -16.208 -25.929 1.00 34.31 589 ASP B C 1
ATOM 10067 O O . ASP B 1 589 ? -23.689 -17.044 -25.037 1.00 34.67 589 ASP B O 1
ATOM 10072 N N . TYR B 1 590 ? -23.086 -16.161 -27.010 1.00 30.32 590 TYR B N 1
ATOM 10073 C CA . TYR B 1 590 ? -22.027 -17.146 -27.178 1.00 31.17 590 TYR B CA 1
ATOM 10074 C C . TYR B 1 590 ? -20.951 -16.954 -26.119 1.00 31.34 590 TYR B C 1
ATOM 10075 O O . TYR B 1 590 ? -20.484 -15.835 -25.885 1.00 29.79 590 TYR B O 1
ATOM 10084 N N . SER B 1 591 ? -20.541 -18.055 -25.498 1.00 32.06 591 SER B N 1
ATOM 10085 C CA . SER B 1 591 ? -19.492 -18.029 -24.491 1.00 37.96 591 SER B CA 1
ATOM 10086 C C . SER B 1 591 ? -18.307 -18.836 -24.994 1.00 33.58 591 SER B C 1
ATOM 10087 O O . SER B 1 591 ? -18.435 -20.058 -25.192 1.00 31.62 591 SER B O 1
ATOM 10090 N N . PRO B 1 592 ? -17.143 -18.213 -25.197 1.00 34.87 592 PRO B N 1
ATOM 10091 C CA . PRO B 1 592 ? -15.956 -18.984 -25.595 1.00 35.88 592 PRO B CA 1
ATOM 10092 C C . PRO B 1 592 ? -15.596 -20.070 -24.602 1.00 42.23 592 PRO B C 1
ATOM 10093 O O . PRO B 1 592 ? -14.932 -21.043 -24.982 1.00 43.89 592 PRO B O 1
ATOM 10097 N N . GLU B 1 593 ? -16.030 -19.943 -23.348 1.00 44.63 593 GLU B N 1
ATOM 10098 C CA . GLU B 1 593 ? -15.749 -20.968 -22.354 1.00 51.16 593 GLU B CA 1
ATOM 10099 C C . GLU B 1 593 ? -16.644 -22.184 -22.540 1.00 49.86 593 GLU B C 1
ATOM 10100 O O . GLU B 1 593 ? -16.202 -23.315 -22.317 1.00 50.69 593 GLU B O 1
ATOM 10106 N N . LEU B 1 594 ? -17.889 -21.975 -22.969 1.00 45.98 594 LEU B N 1
ATOM 10107 C CA . LEU B 1 594 ? -18.838 -23.065 -23.149 1.00 43.16 594 LEU B CA 1
ATOM 10108 C C . LEU B 1 594 ? -18.833 -23.633 -24.558 1.00 41.90 594 LEU B C 1
ATOM 10109 O O . LEU B 1 594 ? -19.107 -24.824 -24.736 1.00 42.73 594 LEU B O 1
ATOM 10114 N N . GLY B 1 595 ? -18.550 -22.811 -25.559 1.00 40.14 595 GLY B N 1
ATOM 10115 C CA . GLY B 1 595 ? -18.696 -23.269 -26.920 1.00 38.42 595 GLY B CA 1
ATOM 10116 C C . GLY B 1 595 ? -20.166 -23.350 -27.303 1.00 39.31 595 GLY B C 1
ATOM 10117 O O . GLY B 1 595 ? -21.053 -22.817 -26.635 1.00 41.89 595 GLY B O 1
ATOM 10118 N N . LYS B 1 596 ? -20.410 -24.051 -28.406 1.00 35.10 596 LYS B N 1
ATOM 10119 C CA . LYS B 1 596 ? -21.752 -24.154 -28.969 1.00 32.17 596 LYS B CA 1
ATOM 10120 C C . LYS B 1 596 ? -21.793 -25.419 -29.806 1.00 30.05 596 LYS B C 1
ATOM 10121 O O . LYS B 1 596 ? -20.986 -25.570 -30.729 1.00 30.15 596 LYS B O 1
ATOM 10127 N N . SER B 1 597 ? -22.721 -26.324 -29.496 1.00 28.14 597 SER B N 1
ATOM 10128 C CA . SER B 1 597 ? -22.758 -27.605 -30.182 1.00 29.90 597 SER B CA 1
ATOM 10129 C C . SER B 1 597 ? -24.184 -27.958 -30.573 1.00 28.71 597 SER B C 1
ATOM 10130 O O . SER B 1 597 ? -25.155 -27.499 -29.967 1.00 31.07 597 SER B O 1
ATOM 10133 N N . ALA B 1 598 ? -24.286 -28.805 -31.595 1.00 24.25 598 ALA B N 1
ATOM 10134 C CA . ALA B 1 598 ? -25.562 -29.296 -32.091 1.00 23.67 598 ALA B CA 1
ATOM 10135 C C . ALA B 1 598 ? -25.302 -30.567 -32.885 1.00 27.63 598 ALA B C 1
ATOM 10136 O O . ALA B 1 598 ? -24.158 -30.902 -33.202 1.00 30.22 598 ALA B O 1
ATOM 10138 N N . GLU B 1 599 ? -26.383 -31.273 -33.203 1.00 24.19 599 GLU B N 1
ATOM 10139 C CA . GLU B 1 599 ? -26.322 -32.504 -33.975 1.00 29.86 599 GLU B CA 1
ATOM 10140 C C . GLU B 1 599 ? -27.197 -32.379 -35.214 1.00 28.18 599 GLU B C 1
ATOM 10141 O O . GLU B 1 599 ? -28.278 -31.783 -35.168 1.00 25.78 599 GLU B O 1
ATOM 10147 N N . TYR B 1 600 ? -26.724 -32.948 -36.322 1.00 23.50 600 TYR B N 1
ATOM 10148 C CA . TYR B 1 600 ? -27.417 -32.866 -37.597 1.00 23.10 600 TYR B CA 1
ATOM 10149 C C . TYR B 1 600 ? -27.453 -34.241 -38.245 1.00 25.88 600 TYR B C 1
ATOM 10150 O O . TYR B 1 600 ? -26.652 -35.122 -37.927 1.00 30.30 600 TYR B O 1
ATOM 10159 N N . ALA B 1 601 ? -28.410 -34.414 -39.155 1.00 20.01 601 ALA B N 1
ATOM 10160 C CA . ALA B 1 601 ? -28.560 -35.663 -39.887 1.00 20.70 601 ALA B CA 1
ATOM 10161 C C . ALA B 1 601 ? -27.651 -35.749 -41.108 1.00 25.68 601 ALA B C 1
ATOM 10162 O O . ALA B 1 601 ? -27.579 -36.816 -41.728 1.00 25.17 601 ALA B O 1
ATOM 10164 N N . HIS B 1 602 ? -26.976 -34.659 -41.474 1.00 19.97 602 HIS B N 1
ATOM 10165 C CA . HIS B 1 602 ? -26.051 -34.629 -42.596 1.00 18.43 602 HIS B CA 1
ATOM 10166 C C . HIS B 1 602 ? -24.761 -33.949 -42.163 1.00 20.76 602 HIS B C 1
ATOM 10167 O O . HIS B 1 602 ? -24.746 -33.133 -41.240 1.00 23.37 602 HIS B O 1
ATOM 10174 N N . ASP B 1 603 ? -23.671 -34.280 -42.853 1.00 20.17 603 ASP B N 1
ATOM 10175 C CA . ASP B 1 603 ? -22.365 -33.692 -42.551 1.00 23.58 603 ASP B CA 1
ATOM 10176 C C . ASP B 1 603 ? -22.247 -32.359 -43.288 1.00 20.19 603 ASP B C 1
ATOM 10177 O O . ASP B 1 603 ? -21.553 -32.224 -44.299 1.00 18.04 603 ASP B O 1
ATOM 10182 N N . TRP B 1 604 ? -22.939 -31.351 -42.753 1.00 18.94 604 TRP B N 1
ATOM 10183 C CA . TRP B 1 604 ? -22.928 -30.034 -43.386 1.00 14.66 604 TRP B CA 1
ATOM 10184 C C . TRP B 1 604 ? -21.548 -29.388 -43.440 1.00 14.48 604 TRP B C 1
ATOM 10185 O O . TRP B 1 604 ? -21.233 -28.774 -44.475 1.00 16.02 604 TRP B O 1
ATOM 10196 N N . PRO B 1 605 ? -20.697 -29.460 -42.407 1.00 15.72 605 PRO B N 1
ATOM 10197 C CA . PRO B 1 605 ? -19.354 -28.873 -42.555 1.00 18.23 605 PRO B CA 1
ATOM 10198 C C . PRO B 1 605 ? -18.560 -29.481 -43.697 1.00 20.78 605 PRO B C 1
ATOM 10199 O O . PRO B 1 605 ? -17.909 -28.747 -44.449 1.00 23.21 605 PRO B O 1
ATOM 10203 N N . GLY B 1 606 ? -18.599 -30.805 -43.850 1.00 22.17 606 GLY B N 1
ATOM 10204 C CA . GLY B 1 606 ? -17.900 -31.423 -44.965 1.00 19.31 606 GLY B CA 1
ATOM 10205 C C . GLY B 1 606 ? -18.492 -31.025 -46.303 1.00 19.59 606 GLY B C 1
ATOM 10206 O O . GLY B 1 606 ? -17.767 -30.855 -47.288 1.00 19.61 606 GLY B O 1
ATOM 10207 N N . TYR B 1 607 ? -19.817 -30.865 -46.353 1.00 16.45 607 TYR B N 1
ATOM 10208 C CA . TYR B 1 607 ? -20.483 -30.451 -47.582 1.00 16.03 607 TYR B CA 1
ATOM 10209 C C . TYR B 1 607 ? -20.078 -29.039 -47.983 1.00 16.60 607 TYR B C 1
ATOM 10210 O O . TYR B 1 607 ? -19.689 -28.796 -49.131 1.00 16.95 607 TYR B O 1
ATOM 10219 N N . PHE B 1 608 ? -20.160 -28.089 -47.053 1.00 13.82 608 PHE B N 1
ATOM 10220 C CA . PHE B 1 608 ? -19.821 -26.727 -47.433 1.00 18.30 608 PHE B CA 1
ATOM 10221 C C . PHE B 1 608 ? -18.323 -26.516 -47.577 1.00 20.92 608 PHE B C 1
ATOM 10222 O O . PHE B 1 608 ? -17.912 -25.505 -48.155 1.00 26.08 608 PHE B O 1
ATOM 10230 N N . ALA B 1 609 ? -17.504 -27.462 -47.122 1.00 22.13 609 ALA B N 1
ATOM 10231 C CA . ALA B 1 609 ? -16.082 -27.435 -47.433 1.00 21.47 609 ALA B CA 1
ATOM 10232 C C . ALA B 1 609 ? -15.783 -27.954 -48.833 1.00 20.44 609 ALA B C 1
ATOM 10233 O O . ALA B 1 609 ? -14.616 -27.955 -49.239 1.00 22.95 609 ALA B O 1
ATOM 10235 N N . GLY B 1 610 ? -16.800 -28.382 -49.580 1.00 18.75 610 GLY B N 1
ATOM 10236 C CA . GLY B 1 610 ? -16.621 -28.832 -50.947 1.00 17.82 610 GLY B CA 1
ATOM 10237 C C . GLY B 1 610 ? -16.783 -30.321 -51.167 1.00 20.96 610 GLY B C 1
ATOM 10238 O O . GLY B 1 610 ? -16.578 -30.783 -52.295 1.00 26.36 610 GLY B O 1
ATOM 10239 N N . GLY B 1 611 ? -17.139 -31.089 -50.134 1.00 16.24 611 GLY B N 1
ATOM 10240 C CA . GLY B 1 611 ? -17.340 -32.516 -50.282 1.00 17.68 611 GLY B CA 1
ATOM 10241 C C . GLY B 1 611 ? -18.761 -32.871 -50.680 1.00 20.99 611 GLY B C 1
ATOM 10242 O O . GLY B 1 611 ? -19.645 -32.021 -50.741 1.00 21.74 611 GLY B O 1
ATOM 10243 N N . LEU B 1 612 ? -18.970 -34.155 -50.962 1.00 18.80 612 LEU B N 1
ATOM 10244 C CA . LEU B 1 612 ? -20.299 -34.624 -51.331 1.00 21.52 612 LEU B CA 1
ATOM 10245 C C . LEU B 1 612 ? -21.250 -34.531 -50.141 1.00 21.93 612 LEU B C 1
ATOM 10246 O O . LEU B 1 612 ? -20.838 -34.601 -48.981 1.00 21.42 612 LEU B O 1
ATOM 10251 N N . LEU B 1 613 ? -22.534 -34.340 -50.441 1.00 20.06 613 LEU B N 1
ATOM 10252 C CA . LEU B 1 613 ? -23.559 -34.277 -49.404 1.00 21.78 613 LEU B CA 1
ATOM 10253 C C . LEU B 1 613 ? -23.907 -35.691 -48.956 1.00 22.79 613 LEU B C 1
ATOM 10254 O O . LEU B 1 613 ? -24.427 -36.488 -49.745 1.00 25.94 613 LEU B O 1
ATOM 10259 N N . ARG B 1 614 ? -23.635 -35.998 -47.692 1.00 22.43 614 ARG B N 1
ATOM 10260 C CA . ARG B 1 614 ? -23.802 -37.342 -47.166 1.00 29.56 614 ARG B CA 1
ATOM 10261 C C . ARG B 1 614 ? -24.712 -37.334 -45.944 1.00 25.84 614 ARG B C 1
ATOM 10262 O O . ARG B 1 614 ? -24.466 -36.571 -44.998 1.00 24.23 614 ARG B O 1
ATOM 10270 N N . PRO B 1 615 ? -25.769 -38.158 -45.921 1.00 26.50 615 PRO B N 1
ATOM 10271 C CA . PRO B 1 615 ? -26.699 -38.209 -44.770 1.00 29.20 615 PRO B CA 1
ATOM 10272 C C . PRO B 1 615 ? -26.091 -38.955 -43.589 1.00 37.16 615 PRO B C 1
ATOM 10273 O O . PRO B 1 615 ? -26.535 -40.028 -43.166 1.00 40.03 615 PRO B O 1
ATOM 10277 N N . ARG B 1 616 ? -25.042 -38.363 -43.037 1.00 35.07 616 ARG B N 1
ATOM 10278 C CA . ARG B 1 616 ? -24.264 -38.945 -41.956 1.00 36.78 616 ARG B CA 1
ATOM 10279 C C . ARG B 1 616 ? -24.446 -38.092 -40.710 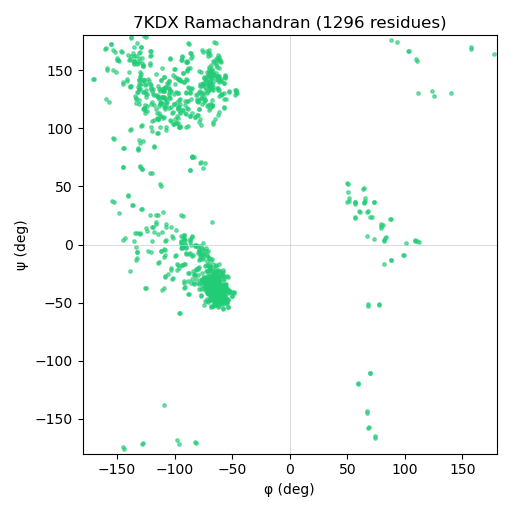1.00 34.55 616 ARG B C 1
ATOM 10280 O O . ARG B 1 616 ? -24.114 -36.903 -40.716 1.00 34.24 616 ARG B O 1
ATOM 10288 N N . ARG B 1 617 ? -24.978 -38.695 -39.652 1.00 36.01 617 ARG B N 1
ATOM 10289 C CA . ARG B 1 617 ? -25.258 -37.951 -38.432 1.00 40.30 617 ARG B CA 1
ATOM 10290 C C . ARG B 1 617 ? -23.959 -37.508 -37.774 1.00 42.02 617 ARG B C 1
ATOM 10291 O O . ARG B 1 617 ? -23.079 -38.331 -37.503 1.00 43.50 617 ARG B O 1
ATOM 10299 N N . VAL B 1 618 ? -23.832 -36.200 -37.536 1.00 34.26 618 VAL B N 1
ATOM 10300 C CA . VAL B 1 618 ? -22.617 -35.617 -36.988 1.00 32.21 618 VAL B CA 1
ATOM 10301 C C . VAL B 1 618 ? -22.971 -34.756 -35.784 1.00 35.15 618 VAL B C 1
ATOM 10302 O O . VAL B 1 618 ? -24.101 -34.285 -35.629 1.00 36.39 618 VAL B O 1
ATOM 10306 N N . ARG B 1 619 ? -21.980 -34.568 -34.919 1.00 30.28 619 ARG B N 1
ATOM 10307 C CA . ARG B 1 619 ? -22.023 -33.570 -33.862 1.00 29.63 619 ARG B CA 1
ATOM 10308 C C . ARG B 1 619 ? -21.024 -32.470 -34.195 1.00 31.35 619 ARG B C 1
ATOM 10309 O O . ARG B 1 619 ? -19.854 -32.753 -34.476 1.00 32.96 619 ARG B O 1
ATOM 10317 N N . VAL B 1 620 ? -21.491 -31.227 -34.195 1.00 27.57 620 VAL B N 1
ATOM 10318 C CA . VAL B 1 620 ? -20.656 -30.069 -34.491 1.00 25.15 620 VAL B CA 1
ATOM 10319 C C . VAL B 1 620 ? -20.530 -29.259 -33.211 1.00 27.57 620 VAL B C 1
ATOM 10320 O O . VAL B 1 620 ? -21.539 -28.812 -32.656 1.00 30.92 620 VAL B O 1
ATOM 10324 N N . ALA B 1 621 ? -19.301 -29.070 -32.737 1.00 28.31 621 ALA B N 1
ATOM 10325 C CA . ALA B 1 621 ? -19.042 -28.313 -31.515 1.00 29.67 621 ALA B CA 1
ATOM 10326 C C . ALA B 1 621 ? -18.158 -27.123 -31.861 1.00 33.61 621 ALA B C 1
ATOM 10327 O O . ALA B 1 621 ? -16.956 -27.285 -32.098 1.00 40.49 621 ALA B O 1
ATOM 10329 N N . TYR B 1 622 ? -18.744 -25.930 -31.866 1.00 27.48 622 TYR B N 1
ATOM 10330 C CA . TYR B 1 622 ? -17.996 -24.718 -32.167 1.00 28.69 622 TYR B CA 1
ATOM 10331 C C . TYR B 1 622 ? -17.226 -24.264 -30.933 1.00 29.80 622 TYR B C 1
ATOM 10332 O O . TYR B 1 622 ? -17.792 -24.158 -29.841 1.00 31.95 622 TYR B O 1
ATOM 10341 N N . GLY B 1 623 ? -15.931 -24.011 -31.106 1.00 34.42 623 GLY B N 1
ATOM 10342 C CA . GLY B 1 623 ? -15.088 -23.595 -30.003 1.00 32.49 623 GLY B CA 1
ATOM 10343 C C . GLY B 1 623 ? -14.277 -22.346 -30.280 1.00 36.11 623 GLY B C 1
ATOM 10344 O O . GLY B 1 623 ? -13.168 -22.195 -29.756 1.00 38.68 623 GLY B O 1
ATOM 10345 N N . ASP B 1 624 ? -14.816 -21.449 -31.105 1.00 31.14 624 ASP B N 1
ATOM 10346 C CA . ASP B 1 624 ? -14.140 -20.197 -31.419 1.00 34.11 624 ASP B CA 1
ATOM 10347 C C . ASP B 1 624 ? -13.758 -19.456 -30.144 1.00 36.63 624 ASP B C 1
ATOM 10348 O O . ASP B 1 624 ? -14.570 -19.317 -29.226 1.00 40.03 624 ASP B O 1
ATOM 10353 N N . GLN B 1 625 ? -12.509 -18.993 -30.085 1.00 34.92 625 GLN B N 1
ATOM 10354 C CA . GLN B 1 625 ? -12.041 -18.195 -28.959 1.00 35.30 625 GLN B CA 1
ATOM 10355 C C . GLN B 1 625 ? -11.982 -16.708 -29.262 1.00 34.91 625 GLN B C 1
ATOM 10356 O O . GLN B 1 625 ? -12.124 -15.894 -28.344 1.00 40.26 625 GLN B O 1
ATOM 10362 N N . SER B 1 626 ? -11.768 -16.333 -30.520 1.00 31.45 626 SER B N 1
ATOM 10363 C CA . SER B 1 626 ? -11.728 -14.933 -30.905 1.00 34.34 626 SER B CA 1
ATOM 10364 C C . SER B 1 626 ? -12.159 -14.820 -32.360 1.00 34.01 626 SER B C 1
ATOM 10365 O O . SER B 1 626 ? -12.231 -15.812 -33.088 1.00 35.75 626 SER B O 1
ATOM 10368 N N . PHE B 1 627 ? -12.453 -13.591 -32.775 1.00 32.59 627 PHE B N 1
ATOM 10369 C CA . PHE B 1 627 ? -12.898 -13.314 -34.130 1.00 30.02 627 PHE B CA 1
ATOM 10370 C C . PHE B 1 627 ? -12.157 -12.094 -34.652 1.00 29.23 627 PHE B C 1
ATOM 10371 O O . PHE B 1 627 ? -11.461 -11.399 -33.908 1.00 30.63 627 PHE B O 1
ATOM 10379 N N . GLY B 1 628 ? -12.300 -11.838 -35.951 1.00 27.63 628 GLY B N 1
ATOM 10380 C CA . GLY B 1 628 ? -11.745 -10.631 -36.528 1.00 29.41 628 GLY B CA 1
ATOM 10381 C C . GLY B 1 628 ? -10.313 -10.759 -37.003 1.00 31.85 628 GLY B C 1
ATOM 10382 O O . GLY B 1 628 ? -9.647 -11.789 -36.865 1.00 30.88 628 GLY 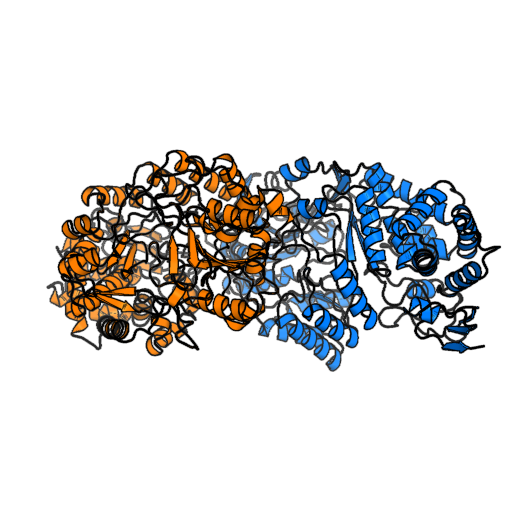B O 1
ATOM 10383 N N . ALA B 1 629 ? -9.844 -9.667 -37.606 1.00 36.90 629 ALA B N 1
ATOM 10384 C CA . ALA B 1 629 ? -8.483 -9.613 -38.119 1.00 41.19 629 ALA B CA 1
ATOM 10385 C C . ALA B 1 629 ? -7.494 -9.800 -36.977 1.00 42.88 629 ALA B C 1
ATOM 10386 O O . ALA B 1 629 ? -7.578 -9.120 -35.948 1.00 37.79 629 ALA B O 1
ATOM 10388 N N . ASN B 1 630 ? -6.567 -10.740 -37.155 1.00 43.13 630 ASN B N 1
ATOM 10389 C CA . ASN B 1 630 ? -5.558 -11.107 -36.169 1.00 43.92 630 ASN B CA 1
ATOM 10390 C C . ASN B 1 630 ? -6.163 -11.758 -34.933 1.00 44.58 630 ASN B C 1
ATOM 10391 O O . ASN B 1 630 ? -5.445 -11.993 -33.953 1.00 45.25 630 ASN B O 1
ATOM 10396 N N . GLY B 1 631 ? -7.462 -12.049 -34.942 1.00 42.08 631 GLY B N 1
ATOM 10397 C CA . GLY B 1 631 ? -8.109 -12.619 -33.770 1.00 43.50 631 GLY B CA 1
ATOM 10398 C C . GLY B 1 631 ? -8.150 -11.699 -32.567 1.00 45.04 631 GLY B C 1
ATOM 10399 O O . GLY B 1 631 ? -7.965 -12.161 -31.434 1.00 48.77 631 GLY B O 1
ATOM 10400 N N . ARG B 1 632 ? -8.408 -10.410 -32.778 1.00 43.28 632 ARG B N 1
ATOM 10401 C CA . ARG B 1 632 ? -8.276 -9.411 -31.728 1.00 43.87 632 ARG B CA 1
ATOM 10402 C C . ARG B 1 632 ? -9.597 -9.046 -31.067 1.00 45.64 632 ARG B C 1
ATOM 10403 O O . ARG B 1 632 ? -9.643 -8.067 -30.316 1.00 52.03 632 ARG B O 1
ATOM 10411 N N . TYR B 1 633 ? -10.663 -9.810 -31.302 1.00 39.89 633 TYR B N 1
ATOM 10412 C CA . TYR B 1 633 ? -11.956 -9.544 -30.681 1.00 34.12 633 TYR B CA 1
ATOM 10413 C C . TYR B 1 633 ? -12.460 -10.801 -29.993 1.00 32.83 633 TYR B C 1
ATOM 10414 O O . TYR B 1 633 ? -12.723 -11.807 -30.656 1.00 35.38 633 TYR B O 1
ATOM 10423 N N . ARG B 1 634 ? -12.601 -10.740 -28.666 1.00 35.29 634 ARG B N 1
ATOM 10424 C CA . ARG B 1 634 ? -13.107 -11.878 -27.910 1.00 37.71 634 ARG B CA 1
ATOM 10425 C C . ARG B 1 634 ? -14.545 -11.630 -27.490 1.00 35.87 634 ARG B C 1
ATOM 10426 O O . ARG B 1 634 ? -14.844 -10.558 -26.943 1.00 37.72 634 ARG B O 1
ATOM 10434 N N . PRO B 1 635 ? -15.453 -12.574 -27.732 1.00 36.45 635 PRO B N 1
ATOM 10435 C CA . PRO B 1 635 ? -16.843 -12.382 -27.307 1.00 35.31 635 PRO B CA 1
ATOM 10436 C C . PRO B 1 635 ? -16.979 -12.455 -25.796 1.00 38.76 635 PRO B C 1
ATOM 10437 O O . PRO B 1 635 ? -16.276 -13.207 -25.118 1.00 38.11 635 PRO B O 1
ATOM 10441 N N . VAL B 1 636 ? -17.900 -11.646 -25.269 1.00 42.23 636 VAL B N 1
ATOM 10442 C CA . VAL B 1 636 ? -18.252 -11.662 -23.857 1.00 41.95 636 VAL B CA 1
ATOM 10443 C C . VAL B 1 636 ? -19.761 -11.848 -23.766 1.00 39.23 636 VAL B C 1
ATOM 10444 O O . VAL B 1 636 ? -20.516 -10.979 -24.213 1.00 40.01 636 VAL B O 1
ATOM 10448 N N . PRO B 1 637 ? -20.251 -12.956 -23.210 1.00 37.67 637 PRO B N 1
ATOM 10449 C CA . PRO B 1 637 ? -21.700 -13.211 -23.198 1.00 40.01 637 PRO B CA 1
ATOM 10450 C C . PRO B 1 637 ? -22.461 -12.108 -22.477 1.00 46.41 637 PRO B C 1
ATOM 10451 O O . PRO B 1 637 ? -22.116 -11.717 -21.360 1.00 47.86 637 PRO B O 1
ATOM 10455 N N . GLY B 1 638 ? -23.500 -11.599 -23.137 1.00 46.09 638 GLY B N 1
ATOM 10456 C CA . GLY B 1 638 ? -24.305 -10.531 -22.593 1.00 43.61 638 GLY B CA 1
ATOM 10457 C C . GLY B 1 638 ? -23.808 -9.138 -22.899 1.00 45.39 638 GLY B C 1
ATOM 10458 O O . GLY B 1 638 ? -24.555 -8.173 -22.692 1.00 50.90 638 GLY B O 1
ATOM 10459 N N . ASP B 1 639 ? -22.577 -8.999 -23.384 1.00 41.26 639 ASP B N 1
ATOM 10460 C CA . ASP B 1 639 ? -21.989 -7.701 -23.706 1.00 39.80 639 ASP B CA 1
ATOM 10461 C C . ASP B 1 639 ? -22.211 -7.450 -25.194 1.00 40.38 639 ASP B C 1
ATOM 10462 O O . ASP B 1 639 ? -21.500 -7.998 -26.041 1.00 40.09 639 ASP B O 1
ATOM 10467 N N . LEU B 1 640 ? -23.205 -6.615 -25.509 1.00 37.87 640 LEU B N 1
ATOM 10468 C CA . LEU B 1 640 ? -23.527 -6.345 -26.906 1.00 34.89 640 LEU B CA 1
ATOM 10469 C C . LEU B 1 640 ? -22.408 -5.587 -27.605 1.00 37.27 640 LEU B C 1
ATOM 10470 O O . LEU B 1 640 ? -22.242 -5.715 -28.824 1.00 35.41 640 LEU B O 1
ATOM 10475 N N . LYS B 1 641 ? -21.639 -4.791 -26.858 1.00 34.51 641 LYS B N 1
ATOM 10476 C CA . LYS B 1 641 ? -20.510 -4.089 -27.456 1.00 35.04 641 LYS B CA 1
ATOM 10477 C C . LYS B 1 641 ? -19.420 -5.069 -27.870 1.00 31.80 641 LYS B C 1
ATOM 10478 O O . LYS B 1 641 ? -18.875 -4.972 -28.975 1.00 35.23 641 LYS B O 1
ATOM 10484 N N . ALA B 1 642 ? -19.094 -6.026 -26.997 1.00 31.74 642 ALA B N 1
ATOM 10485 C CA . ALA B 1 642 ? -18.118 -7.049 -27.351 1.00 30.27 642 ALA B CA 1
ATOM 10486 C C . ALA B 1 642 ? -18.644 -7.968 -28.445 1.00 31.92 642 ALA B C 1
ATOM 10487 O O . ALA B 1 642 ? -17.867 -8.434 -29.286 1.00 27.53 642 ALA B O 1
ATOM 10489 N N . PHE B 1 643 ? -19.952 -8.239 -28.445 1.00 29.38 643 PHE B N 1
ATOM 10490 C CA . PHE B 1 643 ? -20.549 -9.040 -29.508 1.00 27.91 643 PHE B CA 1
ATOM 10491 C C . PHE B 1 643 ? -20.365 -8.374 -30.865 1.00 25.65 643 PHE B C 1
ATOM 10492 O O . PHE B 1 643 ? -19.992 -9.031 -31.843 1.00 25.81 643 PHE B O 1
ATOM 10500 N N . THR B 1 644 ? -20.614 -7.065 -30.936 1.00 25.65 644 THR B N 1
ATOM 10501 C CA . THR B 1 644 ? -20.520 -6.352 -32.206 1.00 28.38 644 THR B CA 1
ATOM 10502 C C . THR B 1 644 ? -19.104 -6.401 -32.771 1.00 28.41 644 THR B C 1
ATOM 10503 O O . THR B 1 644 ? -18.917 -6.586 -33.980 1.00 22.15 644 THR B O 1
ATOM 10507 N N . MET B 1 645 ? -18.090 -6.243 -31.915 1.00 27.29 645 MET B N 1
ATOM 10508 C CA . MET B 1 645 ? -16.715 -6.269 -32.409 1.00 29.14 645 MET B CA 1
ATOM 10509 C C . MET B 1 645 ? -16.355 -7.640 -32.976 1.00 27.82 645 MET B C 1
ATOM 10510 O O . MET B 1 645 ? -15.740 -7.736 -34.044 1.00 29.03 645 MET B O 1
ATOM 10515 N N . ALA B 1 646 ? -16.737 -8.712 -32.281 1.00 20.20 646 ALA B N 1
ATOM 10516 C CA . ALA B 1 646 ? -16.453 -10.050 -32.782 1.00 24.70 646 ALA B CA 1
ATOM 10517 C C . ALA B 1 646 ? -17.297 -10.387 -34.005 1.00 29.31 646 ALA B C 1
ATOM 10518 O O . ALA B 1 646 ? -16.826 -11.090 -34.907 1.00 25.16 646 ALA B O 1
ATOM 10520 N N . ALA B 1 647 ? -18.535 -9.889 -34.062 1.00 28.49 647 ALA B N 1
ATOM 10521 C CA . ALA B 1 647 ? -19.441 -10.265 -35.142 1.00 25.00 647 ALA B CA 1
ATOM 10522 C C . ALA B 1 647 ? -19.115 -9.546 -36.446 1.00 23.70 647 ALA B C 1
ATOM 10523 O O . ALA B 1 647 ? -19.123 -10.172 -37.511 1.00 23.74 647 ALA B O 1
ATOM 10525 N N . ILE B 1 648 ? -18.838 -8.239 -36.397 1.00 22.88 648 ILE B N 1
ATOM 10526 C CA . ILE B 1 648 ? -18.674 -7.463 -37.626 1.00 23.15 648 ILE B CA 1
ATOM 10527 C C . ILE B 1 648 ? -17.424 -6.585 -37.604 1.00 20.12 648 ILE B C 1
ATOM 10528 O O . ILE B 1 648 ? -17.099 -5.939 -38.607 1.00 19.19 648 ILE B O 1
ATOM 10533 N N . GLY B 1 649 ? -16.732 -6.525 -36.466 1.00 23.11 649 GLY B N 1
ATOM 10534 C CA . GLY B 1 649 ? -15.490 -5.755 -36.405 1.00 21.74 649 GLY B CA 1
ATOM 10535 C C . GLY B 1 649 ? -15.708 -4.257 -36.552 1.00 26.22 649 GLY B C 1
ATOM 10536 O O . GLY B 1 649 ? -16.716 -3.702 -36.102 1.00 26.29 649 GLY B O 1
ATOM 10537 N N . THR B 1 650 ? -14.755 -3.590 -37.204 1.00 23.68 650 THR B N 1
ATOM 10538 C CA . THR B 1 650 ? -14.819 -2.147 -37.395 1.00 26.08 650 THR B CA 1
ATOM 10539 C C . THR B 1 650 ? -15.553 -1.811 -38.688 1.00 29.32 650 THR B C 1
ATOM 10540 O O . THR B 1 650 ? -15.525 -2.574 -39.657 1.00 30.54 650 THR B O 1
ATOM 10544 N N . SER B 1 651 ? -16.213 -0.648 -38.694 1.00 28.14 651 SER B N 1
ATOM 10545 C CA . SER B 1 651 ? -16.831 -0.166 -39.925 1.00 29.88 651 SER B CA 1
ATOM 10546 C C . SER B 1 651 ? -15.776 0.285 -40.926 1.00 35.03 651 SER B C 1
ATOM 10547 O O . SER B 1 651 ? -15.895 0.012 -42.126 1.00 37.23 651 SER B O 1
ATOM 10550 N N . TYR B 1 652 ? -14.745 0.990 -40.461 1.00 37.62 652 TYR B N 1
ATOM 10551 C CA . TYR B 1 652 ? -13.584 1.263 -41.289 1.00 38.22 652 TYR B CA 1
ATOM 10552 C C . TYR B 1 652 ? -12.371 0.970 -40.413 1.00 36.92 652 TYR B C 1
ATOM 10553 O O . TYR B 1 652 ? -12.287 1.485 -39.285 1.00 40.30 652 TYR B O 1
ATOM 10562 N N . PRO B 1 653 ? -11.416 0.152 -40.876 1.00 33.02 653 PRO B N 1
ATOM 10563 C CA . PRO B 1 653 ? -11.421 -0.478 -42.202 1.00 34.71 653 PRO B CA 1
ATOM 10564 C C . PRO B 1 653 ? -12.491 -1.550 -42.368 1.00 33.25 653 PRO B C 1
ATOM 10565 O O . PRO B 1 653 ? -13.049 -2.023 -41.377 1.00 30.65 653 PRO B O 1
ATOM 10569 N N . VAL B 1 654 ? -12.785 -1.899 -43.622 1.00 31.93 654 VAL B N 1
ATOM 10570 C CA . VAL B 1 654 ? -13.762 -2.944 -43.893 1.00 33.82 654 VAL B CA 1
ATOM 10571 C C . VAL B 1 654 ? -13.298 -4.234 -43.240 1.00 28.99 654 VAL B C 1
ATOM 10572 O O . VAL B 1 654 ? -12.153 -4.665 -43.424 1.00 29.06 654 VAL B O 1
ATOM 10576 N N . SER B 1 655 ? -14.187 -4.859 -42.476 1.00 25.51 655 SER B N 1
ATOM 10577 C CA . SER B 1 655 ? -13.868 -6.076 -41.738 1.00 25.00 655 SER B CA 1
ATOM 10578 C C . SER B 1 655 ? -14.694 -7.216 -42.314 1.00 25.67 655 SER B C 1
ATOM 10579 O O . SER B 1 655 ? -15.907 -7.291 -42.086 1.00 24.87 655 SER B O 1
ATOM 10582 N N . ARG B 1 656 ? -14.033 -8.120 -43.036 1.00 24.35 656 ARG B N 1
ATOM 10583 C CA . ARG B 1 656 ? -14.705 -9.270 -43.618 1.00 24.61 656 ARG B CA 1
ATOM 10584 C C . ARG B 1 656 ? -13.958 -10.575 -43.385 1.00 26.33 656 ARG B C 1
ATOM 10585 O O . ARG B 1 656 ? -14.446 -11.631 -43.801 1.00 30.01 656 ARG B O 1
ATOM 10593 N N . MET B 1 657 ? -12.796 -10.537 -42.746 1.00 21.17 657 MET B N 1
ATOM 10594 C CA . MET B 1 657 ? -12.030 -11.733 -42.424 1.00 22.36 657 MET B CA 1
ATOM 10595 C C . MET B 1 657 ? -12.305 -12.155 -40.983 1.00 23.46 657 MET B C 1
ATOM 10596 O O . MET B 1 657 ? -12.111 -11.365 -40.053 1.00 22.70 657 MET B O 1
ATOM 10601 N N . GLY B 1 658 ? -12.776 -13.385 -40.808 1.00 22.85 658 GLY B N 1
ATOM 10602 C CA . GLY B 1 658 ? -12.956 -13.970 -39.488 1.00 26.60 658 GLY B CA 1
ATOM 10603 C C . GLY B 1 658 ? -14.125 -13.437 -38.686 1.00 26.40 658 GLY B C 1
ATOM 10604 O O . GLY B 1 658 ? -14.026 -13.329 -37.457 1.00 26.04 658 GLY B O 1
ATOM 10605 N N . HIS B 1 659 ? -15.239 -13.122 -39.344 1.00 22.44 659 HIS B N 1
ATOM 10606 C CA . HIS B 1 659 ? -16.389 -12.518 -38.684 1.00 20.22 659 HIS B CA 1
ATOM 10607 C C . HIS B 1 659 ? -17.652 -13.325 -38.969 1.00 22.11 659 HIS B C 1
ATOM 10608 O O . HIS B 1 659 ? -17.626 -14.351 -39.657 1.00 21.70 659 HIS B O 1
ATOM 10615 N N . PHE B 1 660 ? -18.760 -12.848 -38.390 1.00 22.24 660 PHE B N 1
ATOM 10616 C CA . PHE B 1 660 ? -20.131 -13.236 -38.718 1.00 18.47 660 PHE B CA 1
ATOM 10617 C C . PHE B 1 660 ? -20.541 -14.588 -38.143 1.00 19.52 660 PHE B C 1
ATOM 10618 O O . PHE B 1 660 ? -21.592 -14.697 -37.504 1.00 19.59 660 PHE B O 1
ATOM 10626 N N . CYS B 1 661 ? -19.751 -15.633 -38.378 1.00 21.32 661 CYS B N 1
ATOM 10627 C CA . CYS B 1 661 ? -20.178 -16.975 -38.018 1.00 17.02 661 CYS B CA 1
ATOM 10628 C C . CYS B 1 661 ? -19.016 -17.771 -37.446 1.00 21.97 661 CYS B C 1
ATOM 10629 O O . CYS B 1 661 ? -17.844 -17.424 -37.619 1.00 23.94 661 CYS B O 1
ATOM 10632 N N . HIS B 1 662 ? -19.370 -18.857 -36.766 1.00 21.39 662 HIS B N 1
ATOM 10633 C CA . HIS B 1 662 ? -18.385 -19.767 -36.201 1.00 26.15 662 HIS B CA 1
ATOM 10634 C C . HIS B 1 662 ? -17.628 -20.498 -37.305 1.00 28.27 662 HIS B C 1
ATOM 10635 O O . HIS B 1 662 ? -18.175 -20.804 -38.367 1.00 25.77 662 HIS B O 1
ATOM 10642 N N . ARG B 1 663 ? -16.357 -20.788 -37.032 1.00 29.05 663 ARG B N 1
ATOM 10643 C CA . ARG B 1 663 ? -15.426 -21.316 -38.021 1.00 32.62 663 ARG B CA 1
ATOM 10644 C C . ARG B 1 663 ? -15.273 -22.826 -37.884 1.00 32.40 663 ARG B C 1
ATOM 10645 O O . ARG B 1 663 ? -15.173 -23.353 -36.773 1.00 36.34 663 ARG B O 1
ATOM 10653 N N . PHE B 1 664 ? -15.234 -23.520 -39.024 1.00 31.87 664 PHE B N 1
ATOM 10654 C CA . PHE B 1 664 ? -14.987 -24.957 -38.992 1.00 35.44 664 PHE B CA 1
ATOM 10655 C C . PHE B 1 664 ? -13.562 -25.282 -38.565 1.00 37.17 664 PHE B C 1
ATOM 10656 O O . PHE B 1 664 ? -13.314 -26.387 -38.072 1.00 36.41 664 PHE B O 1
ATOM 10664 N N . GLU B 1 665 ? -12.632 -24.335 -38.715 1.00 38.45 665 GLU B N 1
ATOM 10665 C CA . GLU B 1 665 ? -11.242 -24.584 -38.346 1.00 42.89 665 GLU B CA 1
ATOM 10666 C C . GLU B 1 665 ? -11.082 -24.808 -36.850 1.00 44.46 665 GLU B C 1
ATOM 10667 O O . GLU B 1 665 ? -10.225 -25.594 -36.431 1.00 43.51 665 GLU B O 1
ATOM 10673 N N . SER B 1 666 ? -11.880 -24.128 -36.031 1.00 42.84 666 SER B N 1
ATOM 10674 C CA . SER B 1 666 ? -11.810 -24.281 -34.586 1.00 40.43 666 SER B CA 1
ATOM 10675 C C . SER B 1 666 ? -13.039 -24.994 -34.037 1.00 37.55 666 SER B C 1
ATOM 10676 O O . SER B 1 666 ? -13.435 -24.767 -32.892 1.00 40.52 666 SER B O 1
ATOM 10679 N N . ALA B 1 667 ? -13.661 -25.849 -34.843 1.00 36.54 667 ALA B N 1
ATOM 10680 C CA . ALA B 1 667 ? -14.784 -26.644 -34.382 1.00 39.54 667 ALA B CA 1
ATOM 10681 C C . ALA B 1 667 ? -14.424 -28.121 -34.418 1.00 41.06 667 ALA B C 1
ATOM 10682 O O . ALA B 1 667 ? -13.677 -28.579 -35.289 1.00 37.09 667 ALA B O 1
ATOM 10684 N N . GLU B 1 668 ? -14.970 -28.865 -33.463 1.00 43.16 668 GLU B N 1
ATOM 10685 C CA . GLU B 1 668 ? -14.830 -30.314 -33.426 1.00 43.68 668 GLU B CA 1
ATOM 10686 C C . GLU B 1 668 ? -16.057 -30.919 -34.101 1.00 37.98 668 GLU B C 1
ATOM 10687 O O . GLU B 1 668 ? -17.175 -30.797 -33.591 1.00 38.32 668 GLU B O 1
ATOM 10693 N N . VAL B 1 669 ? -15.853 -31.564 -35.244 1.00 29.66 669 VAL B N 1
ATOM 10694 C CA . VAL B 1 669 ? -16.927 -32.215 -35.983 1.00 27.55 669 VAL B CA 1
ATOM 10695 C C . VAL B 1 669 ? -16.745 -33.714 -35.819 1.00 36.05 669 VAL B C 1
ATOM 10696 O O . VAL B 1 669 ? -15.708 -34.268 -36.205 1.00 37.94 669 VAL B O 1
ATOM 10700 N N . THR B 1 670 ? -17.756 -34.368 -35.255 1.00 37.33 670 THR B N 1
ATOM 10701 C CA . THR B 1 670 ? -17.673 -35.766 -34.857 1.00 38.28 670 THR B CA 1
ATOM 10702 C C . THR B 1 670 ? -18.784 -36.560 -35.524 1.00 40.98 670 THR B C 1
ATOM 10703 O O . THR B 1 670 ? -19.953 -36.165 -35.469 1.00 39.20 670 THR B O 1
ATOM 10707 N N . SER B 1 671 ? -18.416 -37.673 -36.152 1.00 45.76 671 SER B N 1
ATOM 10708 C CA . SER B 1 671 ? -19.398 -38.588 -36.714 1.00 48.08 671 SER B CA 1
ATOM 10709 C C . SER B 1 671 ? -20.070 -39.394 -35.613 1.00 47.29 671 SER B C 1
ATOM 10710 O O . SER B 1 671 ? -19.411 -39.879 -34.689 1.00 51.66 671 SER B O 1
ATOM 10713 N N . LEU B 1 672 ? -21.385 -39.540 -35.719 1.00 45.79 672 LEU B N 1
ATOM 10714 C CA . LEU B 1 672 ? -22.145 -40.320 -34.754 1.00 44.50 672 LEU B CA 1
ATOM 10715 C C . LEU B 1 672 ? -22.630 -41.623 -35.379 1.00 49.32 672 LEU B C 1
ATOM 10716 O O . LEU B 1 672 ? -23.397 -42.370 -34.769 1.00 55.08 672 LEU B O 1
#